Protein AF-A0A354PDZ3-F1 (afdb_monomer)

Foldseek 3Di:
DPPVPDDCVPCVVHDPDPCPPVCVVPPLDAAAPDFWAWEWEEEAEAEAEAEEEWEFEDEQEEAAEAFEAEFEWEAAAEDEEAAEDAIEWRGAHLQRHYHKETEYEYAHAHEYAAETYGEYYQYEDAFPYDDPGQREYYQEYEYEHEYEYEHEYEFEIQAEAEYEAEAEYEAQFDDDDVVLVVCCLQFVFSDTHGRAHYWEREYEQYHDHGSAEYYFYTEYEAEYAYHAEYDYEYHHAHENDDKHHEHEYEWEYEAEHGHETEGEYEQYPAAEHQAEYEFEWEYAYEYHYAIEYAWEFEIYYAYAKEWEYAWAWGYEYYYEYETETEYYQHADPVGAHEHNAEYYQEYYAHYEYAYAWEFEWETYIEYAAYYEKYTHGHTEYEYYYAYAWAGEYEQHEYEQAHDPVHLREYAQETEAEAEYHAHWETAWEIEMEYQHEKETATEWETEYAYEAQKDFANDDAPEELQDFAQKQQAQHWYADCDDSNRNWIKGFHEHIDHDDDDDRTHRSVPDDCVPPNTIDTDRMDGHAHRWEGEYYQAFYATSAEYHFETEYEHEYAYAIETHWEYEIEYAAEEEKYKEWYYEAHAEYAHAWETEYYQHDQDPPDNDDFSAEHQEYATETYYAAAYHAEWATAIEYEYEAADYYEIYIEWETEAEAEYAYAYEGDYENGREHEHDHAEYHTWGYYDHHWQDKDFQVVLVHALVLLLLLQDQDQQPCPDVPDRVSVVSPVSSVVNVVSVVVRCVVSPDDFQLAAPHDPPAQEELVPFKDFDAFQHKYAYDCPQDQADHHGFMKTFHDHGDIDTSVRDHQNPPVGIDTHGWDWHWHDPDRSAWIWIATSNQWIWIWGQDPVHNSMTTIGTHRYGYDWWTHWYYYYYYDHYYYYYIYTDTDHHHYHHYDTYFDNYSYNYYYNYYYDTD

Sequence (915 aa):
VNLATTDYSNGSLWQTLPSIQPTDLIPGLSLNSSSSDSHGFGGLFVRNAVRSGVEALIDNYVVEVHGNLAVKANEKAIITANNDSTVTSSGGSMAGEGASVALNAIVATNAVQASARAHVERSSLTATAHGASEGDIEVSTVNSARIRATTASIVEANGHGIGVTLAFNTVGYIPQNFLANLVNVIAGNLLAEKDPVRTFALINGSLVNAAGSVKVDATASGAIDALVTYAGKTLSVTPSGGSSTLNVGATIALNTVATDTVAQINSPLSLATGGDLSVTGSDDSRVIADVQTSSISVGAGTGDSSGVAVGVTWARNELDNNVNAKIDSAGTQAAPATVGGDLWVTTYRRGAIVATTTATAIGLAVSTSGAKAISGGGAIGVNHLAGSANAEIIGSVIHVSGNVDSDGQATISSDDASRTESLVRSIAGSVAVSGGKSPAFALGISIAKNYIGWTTDQTGHDFTDSDTAAAVDQNEKVLLTAGPLQGNVYKFVGQSIFHFGAPDVIDLTKENYEDRNRWKLASIRATEYSTLAAVDATVLNVADDLNVTATSVSTIDATVLAGAVAIGVGSQSSFGGSIAGVVSVNTIESSVRASITNTPVIVAAPTEPAIVADSIHVIADDASRIGSVAGAASIAASVTGQSGIAGSIGLSLAFNDLTGGAAALMTDNGIVETRTGDLYVSSISRAAPLFDFSLATNSLSASQLDDAAKQDDDNGDTVAIDEAAVDAAADKIILNHLADALRAGGEKLPTADTLRGGWTYTTGDGVKSIQSGQTVRLEAGYRLGGVGGDRYEYIGATVSRDLGTQDYSNSSVWRRVDPELKLSILEPGKSWLLVTGDGSSYTLKLSAADASKLEVSKSSISAVSVAASMGIGIGGQSGIALSGAGAVAINSVQTQAEAIVDRSAVTVAGKMNVS

Mean predicted aligned error: 12.18 Å

Nearest PDB structures (foldseek):
  3pu2-assembly8_H  TM=3.506E-01  e=2.100E+00  Cereibacter sphaeroides 2.4.1

Radius of gyration: 33.52 Å; Cα contacts (8 Å, |Δi|>4): 3241; chains: 1; bounding box: 96×96×97 Å

Solvent-accessible surface area (backbone atoms only — not comparable to full-atom values): 39905 Å² total; per-residue (Å²): 132,61,86,90,78,59,75,75,80,42,70,90,83,36,75,84,72,80,78,74,43,71,45,78,80,36,77,55,48,41,84,34,92,52,69,30,72,28,78,22,78,40,79,46,81,44,80,48,76,48,79,51,74,30,78,28,79,47,70,67,45,80,46,81,41,81,13,66,44,77,40,64,8,75,28,77,47,77,48,80,46,81,44,80,48,77,22,63,17,81,24,26,10,33,68,47,35,42,50,14,31,9,35,36,40,38,41,40,36,39,33,37,36,42,30,8,28,6,39,34,32,55,23,36,42,37,18,34,58,38,93,92,34,52,1,26,38,37,29,29,14,34,25,39,39,35,38,38,38,39,38,41,40,37,30,32,10,34,17,33,16,40,38,40,39,39,38,40,40,32,34,8,38,52,85,74,58,71,67,57,53,53,46,27,63,70,29,69,62,67,69,66,58,77,44,42,29,35,16,32,4,39,39,33,49,20,33,40,38,21,46,15,31,35,38,25,30,6,35,34,29,42,38,38,44,38,41,39,40,37,45,33,40,12,33,24,44,10,76,73,26,47,31,55,22,38,12,41,30,40,30,41,34,37,41,38,36,27,36,38,23,34,4,36,42,36,42,31,74,34,43,38,22,48,22,32,36,40,27,33,7,32,34,56,30,38,39,39,36,41,36,32,11,38,9,30,8,33,8,29,21,54,19,50,10,23,7,29,5,35,4,33,16,39,36,34,38,36,38,34,48,35,28,31,4,37,42,30,38,34,31,36,96,92,54,52,17,38,26,20,12,33,39,38,28,28,15,42,34,36,43,38,38,42,38,39,23,29,5,27,6,32,7,30,11,33,16,52,50,16,24,26,12,28,17,30,3,32,7,36,31,38,39,40,37,30,48,31,16,32,4,38,38,34,51,22,20,40,39,24,60,22,50,99,87,34,68,2,37,35,39,30,30,8,39,36,40,40,40,36,41,38,40,15,32,9,35,8,31,9,34,11,34,20,57,18,36,7,32,13,26,12,30,4,33,8,35,35,40,40,36,35,27,42,41,83,41,90,57,81,62,78,40,44,27,86,42,69,34,76,54,57,49,63,67,45,24,34,28,27,84,61,72,101,56,22,45,40,26,33,25,30,65,34,80,60,50,77,74,90,79,82,92,76,54,47,54,43,73,75,56,66,71,82,42,68,75,39,21,40,78,46,28,48,40,73,51,85,55,33,22,26,4,37,40,31,43,30,35,39,39,30,55,23,39,35,40,28,32,7,37,38,37,39,39,38,42,38,41,25,32,6,30,9,37,4,34,6,33,16,62,55,28,25,27,10,25,13,26,4,34,18,40,36,38,39,40,40,44,43,33,27,29,4,35,42,29,49,17,51,68,52,89,86,53,94,79,62,62,20,34,36,16,28,23,38,37,29,32,5,37,23,27,40,31,38,41,37,39,16,29,6,30,8,32,16,13,11,57,31,46,66,33,25,25,15,23,14,28,4,32,8,35,30,42,38,40,39,37,44,26,9,29,6,41,38,35,48,32,23,35,36,37,26,72,62,29,35,36,40,32,27,20,38,59,45,39,34,73,74,52,71,46,53,29,68,87,45,78,45,48,52,68,55,55,52,50,48,31,56,82,69,72,70,79,70,87,51,95,86,57,62,55,36,63,53,47,57,56,54,31,49,52,53,53,48,35,53,49,50,50,42,40,75,73,68,45,83,74,51,36,52,32,85,81,52,88,86,52,74,45,40,29,85,63,36,73,40,80,46,42,55,77,42,26,34,30,34,46,72,82,49,78,66,46,50,62,42,60,36,36,30,28,30,68,39,76,72,43,77,43,48,45,63,74,46,55,50,61,42,71,86,42,23,41,76,46,74,52,51,71,46,47,35,73,75,38,88,72,45,28,33,40,39,34,39,44,58,40,53,35,32,39,38,32,49,32,93,90,42,79,62,26,37,37,36,22,40,42,40,69,22,71,35,43,39,37,34,41,36,33,46,34,41,44,81,74,35,47,32,52,33,55,39,62,45,55,42,70,48,79,48,78,53,68,44,57,39,47,47,79,41,71,54,47,76,47,62,58,43,54,79,46,75,76

pLDDT: mean 83.75, std 14.69, range [33.19, 98.88]

Structure (mmCIF, N/CA/C/O backbone):
data_AF-A0A354PDZ3-F1
#
_entry.id   AF-A0A354PDZ3-F1
#
loop_
_atom_site.group_PDB
_atom_site.id
_atom_site.type_symbol
_atom_site.label_atom_id
_atom_site.label_alt_id
_atom_site.label_comp_id
_atom_site.label_asym_id
_atom_site.label_entity_id
_atom_site.label_seq_id
_atom_site.pdbx_PDB_ins_code
_atom_site.Cartn_x
_atom_site.Cartn_y
_atom_site.Cartn_z
_atom_site.occupancy
_atom_site.B_iso_or_equiv
_atom_site.auth_seq_id
_atom_site.auth_comp_id
_atom_site.auth_asym_id
_atom_site.auth_atom_id
_atom_site.pdbx_PDB_model_num
ATOM 1 N N . VAL A 1 1 ? 6.386 -44.623 -47.003 1.00 51.78 1 VAL A N 1
ATOM 2 C CA . VAL A 1 1 ? 7.035 -44.433 -45.687 1.00 51.78 1 VAL A CA 1
ATOM 3 C C . VAL A 1 1 ? 5.963 -43.989 -44.712 1.00 51.78 1 VAL A C 1
ATOM 5 O O . VAL A 1 1 ? 5.307 -42.993 -44.987 1.00 51.78 1 VAL A O 1
ATOM 8 N N . ASN A 1 2 ? 5.719 -44.755 -43.648 1.00 42.84 2 ASN A N 1
ATOM 9 C CA . ASN A 1 2 ? 4.853 -44.294 -42.566 1.00 42.84 2 ASN A CA 1
ATOM 10 C C . ASN A 1 2 ? 5.667 -43.324 -41.699 1.00 42.84 2 ASN A C 1
ATOM 12 O O . ASN A 1 2 ? 6.582 -43.752 -41.000 1.00 42.84 2 ASN A O 1
ATOM 16 N N . LEU A 1 3 ? 5.353 -42.030 -41.779 1.00 40.69 3 LEU A N 1
ATOM 17 C CA . LEU A 1 3 ? 6.120 -40.966 -41.122 1.00 40.69 3 LEU A CA 1
ATOM 18 C C . LEU A 1 3 ? 6.086 -41.057 -39.584 1.00 40.69 3 LEU A C 1
ATOM 20 O O . LEU A 1 3 ? 6.960 -40.499 -38.928 1.00 40.69 3 LEU A O 1
ATOM 24 N N . ALA A 1 4 ? 5.123 -41.779 -39.005 1.00 33.19 4 ALA A N 1
ATOM 25 C CA . ALA A 1 4 ? 4.990 -41.932 -37.556 1.00 33.19 4 ALA A CA 1
ATOM 26 C C . ALA A 1 4 ? 5.857 -43.058 -36.965 1.00 33.19 4 ALA A C 1
ATOM 28 O O . ALA A 1 4 ? 6.093 -43.078 -35.763 1.00 33.19 4 ALA A O 1
ATOM 29 N N . THR A 1 5 ? 6.318 -44.010 -37.783 1.00 45.25 5 THR A N 1
ATOM 30 C CA . THR A 1 5 ? 7.038 -45.208 -37.304 1.00 45.25 5 THR A CA 1
ATOM 31 C C . THR A 1 5 ? 8.358 -45.439 -38.031 1.00 45.25 5 THR A C 1
ATOM 33 O O . THR A 1 5 ? 8.919 -46.531 -37.972 1.00 45.25 5 THR A O 1
ATOM 36 N N . THR A 1 6 ? 8.827 -44.449 -38.785 1.00 51.69 6 THR A N 1
ATOM 37 C CA . THR A 1 6 ? 10.065 -44.560 -39.549 1.00 51.69 6 THR A CA 1
ATOM 38 C C . THR A 1 6 ? 11.274 -44.225 -38.684 1.00 51.69 6 THR A C 1
ATOM 40 O O . THR A 1 6 ? 11.256 -43.274 -37.909 1.00 51.69 6 THR A O 1
ATOM 43 N N . ASP A 1 7 ? 12.340 -45.004 -38.858 1.00 52.25 7 ASP A N 1
ATOM 44 C CA . ASP A 1 7 ? 13.636 -44.747 -38.240 1.00 52.25 7 ASP A CA 1
ATOM 45 C C . ASP A 1 7 ? 14.402 -43.667 -39.021 1.00 52.25 7 ASP A C 1
ATOM 47 O O . ASP A 1 7 ? 14.958 -43.920 -40.095 1.00 52.25 7 ASP A O 1
ATOM 51 N N . TYR A 1 8 ? 14.410 -42.455 -38.465 1.00 46.28 8 TYR A N 1
ATOM 52 C CA . TYR A 1 8 ? 15.094 -41.280 -39.013 1.00 46.28 8 TYR A CA 1
ATOM 53 C C . TYR A 1 8 ? 16.612 -41.277 -38.767 1.00 46.28 8 TYR A C 1
ATOM 55 O O . TYR A 1 8 ? 17.301 -40.385 -39.256 1.00 46.28 8 TYR A O 1
ATOM 63 N N . SER A 1 9 ? 17.154 -42.267 -38.048 1.00 52.50 9 SER A N 1
ATOM 64 C CA . SER A 1 9 ? 18.603 -42.429 -37.852 1.00 52.50 9 SER A CA 1
ATOM 65 C C . SER A 1 9 ? 19.277 -43.238 -38.970 1.00 52.50 9 SER A C 1
ATOM 67 O O . SER A 1 9 ? 20.506 -43.283 -39.064 1.00 52.50 9 SER A O 1
ATOM 69 N N . ASN A 1 10 ? 18.488 -43.849 -39.863 1.00 68.56 10 ASN A N 1
ATOM 70 C CA . ASN A 1 10 ? 18.997 -44.617 -40.991 1.00 68.56 10 ASN A CA 1
ATOM 71 C C . ASN A 1 10 ? 19.579 -43.700 -42.088 1.00 68.56 10 ASN A C 1
ATOM 73 O O . ASN A 1 10 ? 18.878 -43.282 -43.012 1.00 68.56 10 ASN A O 1
ATOM 77 N N . GLY A 1 11 ? 20.893 -43.469 -42.018 1.00 46.41 11 GLY A N 1
ATOM 78 C CA . GLY A 1 11 ? 21.667 -42.620 -42.934 1.00 46.41 11 GLY A CA 1
ATOM 79 C C . GLY A 1 11 ? 21.719 -43.061 -44.405 1.00 46.41 11 GLY A C 1
ATOM 80 O O . GLY A 1 11 ? 22.281 -42.347 -45.229 1.00 46.41 11 GLY A O 1
ATOM 81 N N . SER A 1 12 ? 21.149 -44.221 -44.753 1.00 62.53 12 SER A N 1
ATOM 82 C CA . SER A 1 12 ? 21.001 -44.678 -46.147 1.00 62.53 12 SER A CA 1
ATOM 83 C C . SER A 1 12 ? 19.647 -44.314 -46.774 1.00 62.53 12 SER A C 1
ATOM 85 O O . SER A 1 12 ? 19.494 -44.396 -47.992 1.00 62.53 12 SER A O 1
ATOM 87 N N . LEU A 1 13 ? 18.677 -43.888 -45.954 1.00 47.50 13 LEU A N 1
ATOM 88 C CA . LEU A 1 13 ? 17.338 -43.451 -46.374 1.00 47.50 13 LEU A CA 1
ATOM 89 C C . LEU A 1 13 ? 17.075 -41.973 -46.051 1.00 47.50 13 LEU A C 1
ATOM 91 O O . LEU A 1 13 ? 16.330 -41.318 -46.777 1.00 47.50 13 LEU A O 1
ATOM 95 N N . TRP A 1 14 ? 17.693 -41.453 -44.988 1.00 49.66 14 TRP A N 1
ATOM 96 C CA . TRP A 1 14 ? 17.535 -40.083 -44.511 1.00 49.66 14 TRP A CA 1
ATOM 97 C C . TRP A 1 14 ? 18.903 -39.438 -44.368 1.00 49.66 14 TRP A C 1
ATOM 99 O O . TRP A 1 14 ? 19.732 -39.871 -43.572 1.00 49.66 14 TRP A O 1
ATOM 109 N N . GLN A 1 15 ? 19.142 -38.386 -45.138 1.00 41.16 15 GLN A N 1
ATOM 110 C CA . GLN A 1 15 ? 20.284 -37.516 -44.921 1.00 41.16 15 GLN A CA 1
ATOM 111 C C . GLN A 1 15 ? 19.831 -36.411 -43.970 1.00 41.16 15 GLN A C 1
ATOM 113 O O . GLN A 1 15 ? 18.854 -35.716 -44.259 1.00 41.16 15 GLN A O 1
ATOM 118 N N . THR A 1 16 ? 20.516 -36.241 -42.838 1.00 39.62 16 THR A N 1
ATOM 119 C CA . THR A 1 16 ? 20.375 -35.016 -42.053 1.00 39.62 16 THR A CA 1
ATOM 120 C C . THR A 1 16 ? 20.742 -33.865 -42.979 1.00 39.62 16 THR A C 1
ATOM 122 O O . THR A 1 16 ? 21.874 -33.768 -43.443 1.00 39.62 16 THR A O 1
ATOM 125 N N . LEU A 1 17 ? 19.770 -33.020 -43.312 1.00 38.91 17 LEU A N 1
ATOM 126 C CA . LEU A 1 17 ? 20.070 -31.692 -43.815 1.00 38.91 17 LEU A CA 1
ATOM 127 C C . LEU A 1 17 ? 20.425 -30.886 -42.569 1.00 38.91 17 LEU A C 1
ATOM 129 O O . LEU A 1 17 ? 19.512 -30.542 -41.817 1.00 38.91 17 LEU A O 1
ATOM 133 N N . PRO A 1 18 ? 21.709 -30.589 -42.292 1.00 39.41 18 PRO A N 1
ATOM 134 C CA . PRO A 1 18 ? 21.999 -29.438 -41.471 1.00 39.41 18 PRO A CA 1
ATOM 135 C C . PRO A 1 18 ? 21.474 -28.256 -42.280 1.00 39.41 18 PRO A C 1
ATOM 137 O O . PRO A 1 18 ? 22.163 -27.729 -43.152 1.00 39.41 18 PRO A O 1
ATOM 140 N N . SER A 1 19 ? 20.224 -27.857 -42.046 1.00 38.12 19 SER A N 1
ATOM 141 C CA . SER A 1 19 ? 19.779 -26.524 -42.412 1.00 38.12 19 SER A CA 1
ATOM 142 C C . SER A 1 19 ? 20.482 -25.587 -41.444 1.00 38.12 19 SER A C 1
ATOM 144 O O . SER A 1 19 ? 19.884 -25.039 -40.535 1.00 38.12 19 SER A O 1
ATOM 146 N N . ILE A 1 20 ? 21.794 -25.461 -41.597 1.00 42.47 20 ILE A N 1
ATOM 147 C CA . ILE A 1 20 ? 22.481 -24.270 -41.164 1.00 42.47 20 ILE A CA 1
ATOM 148 C C . ILE A 1 20 ? 22.065 -23.263 -42.228 1.00 42.47 20 ILE A C 1
ATOM 150 O O . ILE A 1 20 ? 22.748 -23.084 -43.239 1.00 42.47 20 ILE A O 1
ATOM 154 N N . GLN A 1 21 ? 20.859 -22.710 -42.084 1.00 45.91 21 GLN A N 1
ATOM 155 C CA . GLN A 1 21 ? 20.511 -21.567 -42.897 1.00 45.91 21 GLN A CA 1
ATOM 156 C C . GLN A 1 21 ? 21.495 -20.470 -42.479 1.00 45.91 21 GLN A C 1
ATOM 158 O O . GLN A 1 21 ? 21.766 -20.311 -41.286 1.00 45.91 21 GLN A O 1
ATOM 163 N N . PRO A 1 22 ? 22.062 -19.695 -43.413 1.00 47.78 22 PRO A N 1
ATOM 164 C CA . PRO A 1 22 ? 22.874 -18.537 -43.049 1.00 47.78 22 PRO A CA 1
ATOM 165 C C . PRO A 1 22 ? 22.156 -17.596 -42.058 1.00 47.78 22 PRO A C 1
ATOM 167 O O . PRO A 1 22 ? 22.814 -16.901 -41.291 1.00 47.78 22 PRO A O 1
ATOM 170 N N . THR A 1 23 ? 20.817 -17.634 -42.021 1.00 52.47 23 THR A N 1
ATOM 171 C CA . THR A 1 23 ? 19.943 -16.939 -41.063 1.00 52.47 23 THR A CA 1
ATOM 172 C C . THR A 1 23 ? 19.987 -17.489 -39.629 1.00 52.47 23 THR A C 1
ATOM 174 O O . THR A 1 23 ? 19.712 -16.739 -38.699 1.00 52.47 23 THR A O 1
ATOM 177 N N . ASP A 1 24 ? 20.360 -18.759 -39.429 1.00 48.47 24 ASP A N 1
ATOM 178 C CA . ASP A 1 24 ? 20.546 -19.379 -38.102 1.00 48.47 24 ASP A CA 1
ATOM 179 C C . ASP A 1 24 ? 21.921 -19.035 -37.504 1.00 48.47 24 ASP A C 1
ATOM 181 O O . ASP A 1 24 ? 22.098 -19.009 -36.288 1.00 48.47 24 ASP A O 1
ATOM 185 N N . LEU A 1 25 ? 22.900 -18.739 -38.370 1.00 52.94 25 LEU A N 1
ATOM 186 C CA . LEU A 1 25 ? 24.219 -18.209 -38.001 1.00 52.94 25 LEU A CA 1
ATOM 187 C C . LEU A 1 25 ? 24.200 -16.687 -37.797 1.00 52.94 25 LEU A C 1
ATOM 189 O O . LEU A 1 25 ? 24.971 -16.171 -36.988 1.00 52.94 25 LEU A O 1
ATOM 193 N N . ILE A 1 26 ? 23.359 -15.968 -38.552 1.00 54.81 26 ILE A N 1
ATOM 194 C CA . ILE A 1 26 ? 23.236 -14.503 -38.526 1.00 54.81 26 ILE A CA 1
ATOM 195 C C . ILE A 1 26 ? 21.745 -14.126 -38.421 1.00 54.81 26 ILE A C 1
ATOM 197 O O . ILE A 1 26 ? 21.073 -13.958 -39.444 1.00 54.81 26 ILE A O 1
ATOM 201 N N . PRO A 1 27 ? 21.209 -13.972 -37.196 1.00 56.09 27 PRO A N 1
ATOM 202 C CA . PRO A 1 27 ? 19.816 -13.586 -36.977 1.00 56.09 27 PRO A CA 1
ATOM 203 C C . PRO A 1 27 ? 19.464 -12.252 -37.655 1.00 56.09 27 PRO A C 1
ATOM 205 O O . PRO A 1 27 ? 20.241 -11.300 -37.590 1.00 56.09 27 PRO A O 1
ATOM 208 N N . GLY A 1 28 ? 18.286 -12.167 -38.286 1.00 57.25 28 GLY A N 1
ATOM 209 C CA . GLY A 1 28 ? 17.807 -10.959 -38.983 1.00 57.25 28 GLY A CA 1
ATOM 210 C C . GLY A 1 28 ? 18.384 -10.738 -40.389 1.00 57.25 28 GLY A C 1
ATOM 211 O O . GLY A 1 28 ? 18.023 -9.764 -41.048 1.00 57.25 28 GLY A O 1
ATOM 212 N N . LEU A 1 29 ? 19.254 -11.634 -40.872 1.00 61.84 29 LEU A N 1
ATOM 213 C CA . LEU A 1 29 ? 19.751 -11.617 -42.247 1.00 61.84 29 LEU A CA 1
ATOM 214 C C . LEU A 1 29 ? 18.630 -12.010 -43.222 1.00 61.84 29 LEU A C 1
ATOM 216 O O . LEU A 1 29 ? 18.162 -13.147 -43.207 1.00 61.84 29 LEU A O 1
ATOM 220 N N . SER A 1 30 ? 18.223 -11.096 -44.104 1.00 63.91 30 SER A N 1
ATOM 221 C CA . SER A 1 30 ? 17.373 -11.449 -45.248 1.00 63.91 30 SER A CA 1
ATOM 222 C C . SER A 1 30 ? 18.243 -11.941 -46.404 1.00 63.91 30 SER A C 1
ATOM 224 O O . SER A 1 30 ? 19.174 -11.252 -46.815 1.00 63.91 30 SER A O 1
ATOM 226 N N . LEU A 1 31 ? 17.930 -13.123 -46.945 1.00 67.88 31 LEU A N 1
ATOM 227 C CA . LEU A 1 31 ? 18.554 -13.667 -48.161 1.00 67.88 31 LEU A CA 1
ATOM 228 C C . LEU A 1 31 ? 17.741 -13.347 -49.426 1.00 67.88 31 LEU A C 1
ATOM 230 O O . LEU A 1 31 ? 18.051 -13.852 -50.506 1.00 67.88 31 LEU A O 1
ATOM 234 N N . ASN A 1 32 ? 16.695 -12.522 -49.308 1.00 68.75 32 ASN A N 1
ATOM 235 C CA . ASN A 1 32 ? 15.885 -12.139 -50.456 1.00 68.75 32 ASN A CA 1
ATOM 236 C C . ASN A 1 32 ? 16.726 -11.305 -51.429 1.00 68.75 32 ASN A C 1
ATOM 238 O O . ASN A 1 32 ? 17.314 -10.287 -51.053 1.00 68.75 32 ASN A O 1
ATOM 242 N N . SER A 1 33 ? 16.752 -11.729 -52.693 1.00 67.31 33 SER A N 1
ATOM 243 C CA . SER A 1 33 ? 17.434 -11.021 -53.781 1.00 67.31 33 SER A CA 1
ATOM 244 C C . SER A 1 33 ? 16.600 -9.885 -54.382 1.00 67.31 33 SER A C 1
ATOM 246 O O . SER A 1 33 ? 17.122 -9.101 -55.166 1.00 67.31 33 SER A O 1
ATOM 248 N N . SER A 1 34 ? 15.309 -9.812 -54.046 1.00 78.19 34 SER A N 1
ATOM 249 C CA . SER A 1 34 ? 14.367 -8.768 -54.466 1.00 78.19 34 SER A CA 1
ATOM 250 C C . SER A 1 34 ? 13.697 -8.122 -53.255 1.00 78.19 34 SER A C 1
ATOM 252 O O . SER A 1 34 ? 13.582 -8.762 -52.209 1.00 78.19 34 SER A O 1
ATOM 254 N N . SER A 1 35 ? 13.206 -6.889 -53.417 1.00 81.31 35 SER A N 1
ATOM 255 C CA . SER A 1 35 ? 12.363 -6.209 -52.424 1.00 81.31 35 SER A CA 1
ATOM 256 C C . SER A 1 35 ? 11.208 -7.100 -51.942 1.00 81.31 35 SER A C 1
ATOM 258 O O . SER A 1 35 ? 10.538 -7.745 -52.754 1.00 81.31 35 SER A O 1
ATOM 260 N N . SER A 1 36 ? 10.984 -7.134 -50.624 1.00 84.00 36 SER A N 1
ATOM 261 C CA . SER A 1 36 ? 9.888 -7.870 -49.986 1.00 84.00 36 SER A CA 1
ATOM 262 C C . SER A 1 36 ? 9.273 -7.043 -48.861 1.00 84.00 36 SER A C 1
ATOM 264 O O . SER A 1 36 ? 9.883 -6.893 -47.802 1.00 84.00 36 SER A O 1
ATOM 266 N N . ASP A 1 37 ? 8.051 -6.557 -49.067 1.00 87.81 37 ASP A N 1
ATOM 267 C CA . ASP A 1 37 ? 7.285 -5.835 -48.048 1.00 87.81 37 ASP A CA 1
ATOM 268 C C . ASP A 1 37 ? 6.519 -6.810 -47.135 1.00 87.81 37 ASP A C 1
ATOM 270 O O . ASP A 1 37 ? 5.924 -7.783 -47.598 1.00 87.81 37 ASP A O 1
ATOM 274 N N . SER A 1 38 ? 6.519 -6.542 -45.828 1.00 90.19 38 SER A N 1
ATOM 275 C CA . SER A 1 38 ? 5.804 -7.295 -44.796 1.00 90.19 38 SER A CA 1
ATOM 276 C C . SER A 1 38 ? 5.222 -6.353 -43.743 1.00 90.19 38 SER A C 1
ATOM 278 O O . SER A 1 38 ? 5.921 -5.538 -43.132 1.00 90.19 38 SER A O 1
ATOM 280 N N . HIS A 1 39 ? 3.931 -6.512 -43.466 1.00 93.19 39 HIS A N 1
ATOM 281 C CA . HIS A 1 39 ? 3.230 -5.754 -42.438 1.00 93.19 39 HIS A CA 1
ATOM 282 C C . HIS A 1 39 ? 2.446 -6.698 -41.523 1.00 93.19 39 HIS A C 1
ATOM 284 O O . HIS A 1 39 ? 1.586 -7.444 -41.987 1.00 93.19 39 HIS A O 1
ATOM 290 N N . GLY A 1 40 ? 2.747 -6.653 -40.226 1.00 94.00 40 GLY A N 1
ATOM 291 C CA . GLY A 1 40 ? 2.021 -7.338 -39.163 1.00 94.00 40 GLY A CA 1
ATOM 292 C C . GLY A 1 40 ? 1.257 -6.331 -38.308 1.00 94.00 40 GLY A C 1
ATOM 293 O O . GLY A 1 40 ? 1.820 -5.331 -37.863 1.00 94.00 40 GLY A O 1
ATOM 294 N N . PHE A 1 41 ? -0.023 -6.597 -38.062 1.00 95.12 41 PHE A N 1
ATOM 295 C CA . PHE A 1 41 ? -0.874 -5.770 -37.209 1.00 95.12 41 PHE A CA 1
ATOM 296 C C . PHE A 1 41 ? -1.621 -6.664 -36.221 1.00 95.12 41 PHE A C 1
ATOM 298 O O . PHE A 1 41 ? -2.257 -7.636 -36.627 1.00 95.12 41 PHE A O 1
ATOM 305 N N . GLY A 1 42 ? -1.553 -6.324 -34.937 1.00 92.94 42 GLY A N 1
ATOM 306 C CA . GLY A 1 42 ? -2.270 -6.984 -33.853 1.00 92.94 42 GLY A CA 1
ATOM 307 C C . GLY A 1 42 ? -3.066 -5.977 -33.035 1.00 92.94 42 GLY A C 1
ATOM 308 O O . GLY A 1 42 ? -2.618 -4.860 -32.775 1.00 92.94 42 GLY A O 1
ATOM 309 N N . GLY A 1 43 ? -4.267 -6.379 -32.641 1.00 93.25 43 GLY A N 1
ATOM 310 C CA . GLY A 1 43 ? -5.148 -5.599 -31.786 1.00 93.25 43 GLY A CA 1
ATOM 311 C C . GLY A 1 43 ? -5.899 -6.533 -30.850 1.00 93.25 43 GLY A C 1
ATOM 312 O O . GLY A 1 43 ? -6.524 -7.484 -31.316 1.00 93.25 43 GLY A O 1
ATOM 313 N N . LEU A 1 44 ? -5.846 -6.266 -29.548 1.00 94.88 44 LEU A N 1
ATOM 314 C CA . LEU A 1 44 ? -6.545 -7.041 -28.530 1.00 94.88 44 LEU A CA 1
ATOM 315 C C . LEU A 1 44 ? -7.304 -6.096 -27.597 1.00 94.88 44 LEU A C 1
ATOM 317 O O . LEU A 1 44 ? -6.709 -5.273 -26.910 1.00 94.88 44 LEU A O 1
ATOM 321 N N . PHE A 1 45 ? -8.626 -6.229 -27.558 1.00 94.44 45 PHE A N 1
ATOM 322 C CA . PHE A 1 45 ? -9.494 -5.431 -26.695 1.00 94.44 45 PHE A CA 1
ATOM 323 C C . PHE A 1 45 ? -10.280 -6.377 -25.799 1.00 94.44 45 PHE A C 1
ATOM 325 O O . PHE A 1 45 ? -11.078 -7.177 -26.288 1.00 94.44 45 PHE A O 1
ATOM 332 N N . VAL A 1 46 ? -10.045 -6.300 -24.493 1.00 94.44 46 VAL A N 1
ATOM 333 C CA . VAL A 1 46 ? -10.654 -7.193 -23.507 1.00 94.44 46 VAL A CA 1
ATOM 334 C C . VAL A 1 46 ? -11.339 -6.362 -22.440 1.00 94.44 46 VAL A C 1
ATOM 336 O O . VAL A 1 46 ? -10.738 -5.476 -21.835 1.00 94.44 46 VAL A O 1
ATOM 339 N N . ARG A 1 47 ? -12.614 -6.664 -22.195 1.00 93.62 47 ARG A N 1
ATOM 340 C CA . ARG A 1 47 ? -13.398 -6.048 -21.130 1.00 93.62 47 ARG A CA 1
ATOM 341 C C . ARG A 1 47 ? -14.069 -7.116 -20.288 1.00 93.62 47 ARG A C 1
ATOM 343 O O . ARG A 1 47 ? -14.995 -7.768 -20.757 1.00 93.62 47 ARG A O 1
ATOM 350 N N . ASN A 1 48 ? -13.642 -7.219 -19.036 1.00 94.25 48 ASN A N 1
ATOM 351 C CA . ASN A 1 48 ? -14.279 -8.053 -18.030 1.00 94.25 48 ASN A CA 1
ATOM 352 C C . ASN A 1 48 ? -14.919 -7.156 -16.974 1.00 94.25 48 ASN A C 1
ATOM 354 O O . ASN A 1 48 ? -14.302 -6.207 -16.493 1.00 94.25 48 ASN A O 1
ATOM 358 N N . ALA A 1 49 ? -16.161 -7.455 -16.613 1.00 94.44 49 ALA A N 1
ATOM 359 C CA . ALA A 1 49 ? -16.851 -6.776 -15.531 1.00 94.44 49 ALA A CA 1
ATOM 360 C C . ALA A 1 49 ? -17.600 -7.812 -14.697 1.00 94.44 49 ALA A C 1
ATOM 362 O O . ALA A 1 49 ? -18.422 -8.553 -15.235 1.00 94.44 49 ALA A O 1
ATOM 363 N N . VAL A 1 50 ? -17.320 -7.855 -13.399 1.00 95.38 50 VAL A N 1
ATOM 364 C CA . VAL A 1 50 ? -18.051 -8.671 -12.430 1.00 95.38 50 VAL A CA 1
ATOM 365 C C . VAL A 1 50 ? -18.819 -7.732 -11.516 1.00 95.38 50 VAL A C 1
ATOM 367 O O . VAL A 1 50 ? -18.256 -6.790 -10.961 1.00 95.38 50 VAL A O 1
ATOM 370 N N . ARG A 1 51 ? -20.120 -7.991 -11.390 1.00 94.75 51 ARG A N 1
ATOM 371 C CA . ARG A 1 51 ? -21.017 -7.310 -10.460 1.00 94.75 51 ARG A CA 1
ATOM 372 C C . ARG A 1 51 ? -21.695 -8.364 -9.610 1.00 94.75 51 ARG A C 1
ATOM 374 O O . ARG A 1 51 ? -22.339 -9.249 -10.170 1.00 94.75 51 ARG A O 1
ATOM 381 N N . SER A 1 52 ? -21.526 -8.282 -8.299 1.00 93.81 52 SER A N 1
ATOM 382 C CA . SER A 1 52 ? -22.039 -9.282 -7.366 1.00 93.81 52 SER A CA 1
ATOM 383 C C . SER A 1 52 ? -22.542 -8.628 -6.082 1.00 93.81 52 SER A C 1
ATOM 385 O O . SER A 1 52 ? -22.076 -7.562 -5.678 1.00 93.81 52 SER A O 1
ATOM 387 N N . GLY A 1 53 ? -23.536 -9.252 -5.462 1.00 95.94 53 GLY A N 1
ATOM 388 C CA . GLY A 1 53 ? -24.170 -8.768 -4.246 1.00 95.94 53 GLY A CA 1
ATOM 389 C C . GLY A 1 53 ? -24.755 -9.925 -3.451 1.00 95.94 53 GLY A C 1
ATOM 390 O O . GLY A 1 53 ? -25.456 -10.759 -4.021 1.00 95.94 53 GLY A O 1
ATOM 391 N N . VAL A 1 54 ? -24.479 -9.966 -2.150 1.00 98.12 54 VAL A N 1
ATOM 392 C CA . VAL A 1 54 ? -25.091 -10.905 -1.203 1.00 98.12 54 VAL A CA 1
ATOM 393 C C . VAL A 1 54 ? -25.745 -10.108 -0.086 1.00 98.12 54 VAL A C 1
ATOM 395 O O . VAL A 1 54 ? -25.119 -9.229 0.505 1.00 98.12 54 VAL A O 1
ATOM 398 N N . GLU A 1 55 ? -27.004 -10.421 0.199 1.00 98.06 55 GLU A N 1
ATOM 399 C CA . GLU A 1 55 ? -27.794 -9.765 1.235 1.00 98.06 55 GLU A CA 1
ATOM 400 C C . GLU A 1 55 ? -28.471 -10.813 2.125 1.00 98.06 55 GLU A C 1
ATOM 402 O O . GLU A 1 55 ? -29.105 -11.747 1.629 1.00 98.06 55 GLU A O 1
ATOM 407 N N . ALA A 1 56 ? -28.325 -10.651 3.439 1.00 98.06 56 ALA A N 1
ATOM 408 C CA . ALA A 1 56 ? -29.049 -11.374 4.475 1.00 98.06 56 ALA A CA 1
ATOM 409 C C . ALA A 1 56 ? -29.784 -10.347 5.345 1.00 98.06 56 ALA A C 1
ATOM 411 O O . ALA A 1 56 ? -29.153 -9.450 5.899 1.00 98.06 56 ALA A O 1
ATOM 412 N N . LEU A 1 57 ? -31.108 -10.459 5.450 1.00 97.69 57 LEU A N 1
ATOM 413 C CA . LEU A 1 57 ? -31.953 -9.444 6.080 1.00 97.69 57 LEU A CA 1
ATOM 414 C C . LEU A 1 57 ? -32.974 -10.084 7.027 1.00 97.69 57 LEU A C 1
ATOM 416 O O . LEU A 1 57 ? -33.720 -10.978 6.624 1.00 97.69 57 LEU A O 1
ATOM 420 N N . ILE A 1 58 ? -33.048 -9.575 8.258 1.00 97.81 58 ILE A N 1
ATOM 421 C CA . ILE A 1 58 ? -34.194 -9.742 9.159 1.00 97.81 58 ILE A CA 1
ATOM 422 C C . ILE A 1 58 ? -34.835 -8.366 9.328 1.00 97.81 58 ILE A C 1
ATOM 424 O O . ILE A 1 58 ? -34.218 -7.473 9.897 1.00 97.81 58 ILE A O 1
ATOM 428 N N . ASP A 1 59 ? -36.062 -8.191 8.838 1.00 97.75 59 ASP A N 1
ATOM 429 C CA . ASP A 1 59 ? -36.769 -6.910 8.904 1.00 97.75 59 ASP A CA 1
ATOM 430 C C . ASP A 1 59 ? -38.182 -7.063 9.481 1.00 97.75 59 ASP A C 1
ATOM 432 O O . ASP A 1 59 ? -39.021 -7.743 8.891 1.00 97.75 59 ASP A O 1
ATOM 436 N N . ASN A 1 60 ? -38.466 -6.375 10.592 1.00 97.00 60 ASN A N 1
ATOM 437 C CA . ASN A 1 60 ? -39.772 -6.346 11.254 1.00 97.00 60 ASN A CA 1
ATOM 438 C C . ASN A 1 60 ? -40.271 -7.723 11.724 1.00 97.00 60 ASN A C 1
ATOM 440 O O . ASN A 1 60 ? -41.447 -8.062 11.555 1.00 97.00 60 ASN A O 1
ATOM 444 N N . TYR A 1 61 ? -39.381 -8.520 12.318 1.00 96.69 61 TYR A N 1
ATOM 445 C CA . TYR A 1 61 ? -39.708 -9.843 12.857 1.00 96.69 61 TYR A CA 1
ATOM 446 C C . TYR A 1 61 ? -39.401 -9.969 14.347 1.00 96.69 61 TYR A C 1
ATOM 448 O O . TYR A 1 61 ? -38.516 -9.304 14.878 1.00 96.69 61 TYR A O 1
ATOM 456 N N . VAL A 1 62 ? -40.114 -10.885 15.005 1.00 97.75 62 VAL A N 1
ATOM 457 C CA . VAL A 1 62 ? -39.754 -11.419 16.324 1.00 97.75 62 VAL A CA 1
ATOM 458 C C . VAL A 1 62 ? -39.120 -12.791 16.105 1.00 97.75 62 VAL A C 1
ATOM 460 O O . VAL A 1 62 ? -39.753 -13.678 15.531 1.00 97.75 62 VAL A O 1
ATOM 463 N N . VAL A 1 63 ? -37.868 -12.946 16.522 1.00 97.12 63 VAL A N 1
ATOM 464 C CA . VAL A 1 63 ? -37.056 -14.153 16.359 1.00 97.12 63 VAL A CA 1
ATOM 465 C C . VAL A 1 63 ? -36.641 -14.640 17.740 1.00 97.12 63 VAL A C 1
ATOM 467 O O . VAL A 1 63 ? -35.849 -13.993 18.420 1.00 97.12 63 VAL A O 1
ATOM 470 N N . GLU A 1 64 ? -37.167 -15.794 18.137 1.00 96.88 64 GLU A N 1
ATOM 471 C CA . GLU A 1 64 ? -36.825 -16.472 19.388 1.00 96.88 64 GLU A CA 1
ATOM 472 C C . GLU A 1 64 ? -36.156 -17.810 19.059 1.00 96.88 64 GLU A C 1
ATOM 474 O O . GLU A 1 64 ? -36.736 -18.650 18.365 1.00 96.88 64 GLU A O 1
ATOM 479 N N . VAL A 1 65 ? -34.924 -18.007 19.531 1.00 95.94 65 VAL A N 1
ATOM 480 C CA . VAL A 1 65 ? -34.125 -19.208 19.254 1.00 95.94 65 VAL A CA 1
ATOM 481 C C . VAL A 1 65 ? -33.580 -19.823 20.539 1.00 95.94 65 VAL A C 1
ATOM 483 O O . VAL A 1 65 ? -33.023 -19.144 21.399 1.00 95.94 65 VAL A O 1
ATOM 486 N N . HIS A 1 66 ? -33.716 -21.146 20.650 1.00 95.06 66 HIS A N 1
ATOM 487 C CA . HIS A 1 66 ? -33.089 -21.955 21.695 1.00 95.06 66 HIS A CA 1
ATOM 488 C C . HIS A 1 66 ? -31.725 -22.454 21.204 1.00 95.06 66 HIS A C 1
ATOM 490 O O . HIS A 1 66 ? -31.613 -23.552 20.659 1.00 95.06 66 HIS A O 1
ATOM 496 N N . GLY A 1 67 ? -30.709 -21.611 21.345 1.00 95.00 67 GLY A N 1
ATOM 497 C CA . GLY A 1 67 ? -29.369 -21.767 20.792 1.00 95.00 67 GLY A CA 1
ATOM 498 C C . GLY A 1 67 ? -28.918 -20.471 20.120 1.00 95.00 67 GLY A C 1
ATOM 499 O O . GLY A 1 67 ? -29.453 -19.402 20.406 1.00 95.00 67 GLY A O 1
ATOM 500 N N . ASN A 1 68 ? -27.948 -20.571 19.213 1.00 96.69 68 ASN A N 1
ATOM 501 C CA . ASN A 1 68 ? -27.332 -19.405 18.580 1.00 96.69 68 ASN A CA 1
ATOM 502 C C . ASN A 1 68 ? -28.137 -18.909 17.364 1.00 96.69 68 ASN A C 1
ATOM 504 O O . ASN A 1 68 ? -28.681 -19.705 16.592 1.00 96.69 68 ASN A O 1
ATOM 508 N N . LEU A 1 69 ? -28.148 -17.592 17.157 1.00 97.50 69 LEU A N 1
ATOM 509 C CA . LEU A 1 69 ? -28.677 -16.912 15.978 1.00 97.50 69 LEU A CA 1
ATOM 510 C C . LEU A 1 69 ? -27.529 -16.349 15.141 1.00 97.50 69 LEU A C 1
ATOM 512 O O . LEU A 1 69 ? -26.656 -15.668 15.666 1.00 97.50 69 LEU A O 1
ATOM 516 N N . ALA A 1 70 ? -27.561 -16.568 13.828 1.00 97.50 70 ALA A N 1
ATOM 517 C CA . ALA A 1 70 ? -26.571 -16.013 12.915 1.00 97.50 70 ALA A CA 1
ATOM 518 C C . ALA A 1 70 ? -27.219 -15.422 11.656 1.00 97.50 70 ALA A C 1
ATOM 520 O O . ALA A 1 70 ? -27.967 -16.109 10.958 1.00 97.50 70 ALA A O 1
ATOM 521 N N . VAL A 1 71 ? -26.869 -14.179 11.327 1.00 98.31 71 VAL A N 1
ATOM 522 C CA . VAL A 1 71 ? -27.208 -13.491 10.074 1.00 98.31 71 VAL A CA 1
ATOM 523 C C . VAL A 1 71 ? -25.905 -13.219 9.332 1.00 98.31 71 VAL A C 1
ATOM 525 O O . VAL A 1 71 ? -25.108 -12.392 9.766 1.00 98.31 71 VAL A O 1
ATOM 528 N N . LYS A 1 72 ? -25.653 -13.947 8.237 1.00 98.38 72 LYS A N 1
ATOM 529 C CA . LYS A 1 72 ? -24.351 -13.928 7.549 1.00 98.38 72 LYS A CA 1
ATOM 530 C C . LYS A 1 72 ? -24.479 -13.632 6.062 1.00 98.38 72 LYS A C 1
ATOM 532 O O . LYS A 1 72 ? -25.258 -14.295 5.378 1.00 98.38 72 LYS A O 1
ATOM 537 N N . ALA A 1 73 ? -23.656 -12.718 5.552 1.00 98.44 73 ALA A N 1
ATOM 538 C CA . ALA A 1 73 ? -23.511 -12.467 4.118 1.00 98.44 73 ALA A CA 1
ATOM 539 C C . ALA A 1 73 ? -22.042 -12.585 3.688 1.00 98.44 73 ALA A C 1
ATOM 541 O O . ALA A 1 73 ? -21.197 -11.803 4.112 1.00 98.44 73 ALA A O 1
ATOM 542 N N . ASN A 1 74 ? -21.753 -13.555 2.816 1.00 97.69 74 ASN A N 1
ATOM 543 C CA . ASN A 1 74 ? -20.406 -13.826 2.314 1.00 97.69 74 ASN A CA 1
ATOM 544 C C . ASN A 1 74 ? -20.359 -13.625 0.795 1.00 97.69 74 ASN A C 1
ATOM 546 O O . ASN A 1 74 ? -20.970 -14.396 0.054 1.00 97.69 74 ASN A O 1
ATOM 550 N N . GLU A 1 75 ? -19.619 -12.621 0.334 1.00 97.88 75 GLU A N 1
ATOM 551 C CA . GLU A 1 75 ? -19.428 -12.277 -1.077 1.00 97.88 75 GLU A CA 1
ATOM 552 C C . GLU A 1 75 ? -17.981 -12.578 -1.501 1.00 97.88 75 GLU A C 1
ATOM 554 O O . GLU A 1 75 ? -17.024 -12.328 -0.761 1.00 97.88 75 GLU A O 1
ATOM 559 N N . LYS A 1 76 ? -17.821 -13.147 -2.702 1.00 97.19 76 LYS A N 1
ATOM 560 C CA . LYS A 1 76 ? -16.514 -13.330 -3.328 1.00 97.19 76 LYS A CA 1
ATOM 561 C C . LYS A 1 76 ? -16.586 -13.092 -4.836 1.00 97.19 76 LYS A C 1
ATOM 563 O O . LYS A 1 76 ? -17.035 -13.966 -5.582 1.00 97.19 76 LYS A O 1
ATOM 568 N N . ALA A 1 77 ? -16.016 -11.984 -5.294 1.00 96.94 77 ALA A N 1
ATOM 569 C CA . ALA A 1 77 ? -15.903 -11.633 -6.703 1.00 96.94 77 ALA A CA 1
ATOM 570 C C . ALA A 1 77 ? -14.443 -11.695 -7.178 1.00 96.94 77 ALA A C 1
ATOM 572 O O . ALA A 1 77 ? -13.576 -10.985 -6.673 1.00 96.94 77 ALA A O 1
ATOM 573 N N . ILE A 1 78 ? -14.151 -12.536 -8.178 1.00 96.44 78 ILE A N 1
ATOM 574 C CA . ILE A 1 78 ? -12.797 -12.677 -8.735 1.00 96.44 78 ILE A CA 1
ATOM 575 C C . ILE A 1 78 ? -12.815 -12.529 -10.254 1.00 96.44 78 ILE A C 1
ATOM 577 O O . ILE A 1 78 ? -13.572 -13.211 -10.941 1.00 96.44 78 ILE A O 1
ATOM 581 N N . ILE A 1 79 ? -11.892 -11.727 -10.783 1.00 98.19 79 ILE A N 1
ATOM 582 C CA . ILE A 1 79 ? -11.467 -11.786 -12.184 1.00 98.19 79 ILE A CA 1
ATOM 583 C C . ILE A 1 79 ? -10.058 -12.371 -12.239 1.00 98.19 79 ILE A C 1
ATOM 585 O O . ILE A 1 79 ? -9.156 -11.909 -11.544 1.00 98.19 79 ILE A O 1
ATOM 589 N N . THR A 1 80 ? -9.861 -13.381 -13.084 1.00 97.75 80 THR A N 1
ATOM 590 C CA . THR A 1 80 ? -8.531 -13.809 -13.535 1.00 97.75 80 THR A CA 1
ATOM 591 C C . THR A 1 80 ? -8.477 -13.637 -15.046 1.00 97.75 80 THR A C 1
ATOM 593 O O . THR A 1 80 ? -9.205 -14.318 -15.763 1.00 97.75 80 THR A O 1
ATOM 596 N N . ALA A 1 81 ? -7.654 -12.705 -15.520 1.00 96.69 81 ALA A N 1
ATOM 597 C CA . ALA A 1 81 ? -7.514 -12.380 -16.934 1.00 96.69 81 ALA A CA 1
ATOM 598 C C . ALA A 1 81 ? -6.067 -12.610 -17.378 1.00 96.69 81 ALA A C 1
ATOM 600 O O . ALA A 1 81 ? -5.143 -12.120 -16.730 1.00 96.69 81 ALA A O 1
ATOM 601 N N . ASN A 1 82 ? -5.887 -13.331 -18.484 1.00 97.06 82 ASN A N 1
ATOM 602 C CA . ASN A 1 82 ? -4.600 -13.460 -19.156 1.00 97.06 82 ASN A CA 1
ATOM 603 C C . ASN A 1 82 ? -4.747 -13.027 -20.615 1.00 97.06 82 ASN A C 1
ATOM 605 O O . ASN A 1 82 ? -5.580 -13.575 -21.337 1.00 97.06 82 ASN A O 1
ATOM 609 N N . ASN A 1 83 ? -3.959 -12.037 -21.020 1.00 95.88 83 ASN A N 1
ATOM 610 C CA . ASN A 1 83 ? -4.000 -11.433 -22.341 1.00 95.88 83 ASN A CA 1
ATOM 611 C C . ASN A 1 83 ? -2.599 -11.484 -22.944 1.00 95.88 83 ASN A C 1
ATOM 613 O O . ASN A 1 83 ? -1.721 -10.757 -22.490 1.00 95.88 83 ASN A O 1
ATOM 617 N N . ASP A 1 84 ? -2.416 -12.288 -23.986 1.00 95.19 84 ASP A N 1
ATOM 618 C CA . ASP A 1 84 ? -1.143 -12.433 -24.687 1.00 95.19 84 ASP A CA 1
ATOM 619 C C . ASP A 1 84 ? -1.334 -12.058 -26.162 1.00 95.19 84 ASP A C 1
ATOM 621 O O . ASP A 1 84 ? -2.213 -12.596 -26.839 1.00 95.19 84 ASP A O 1
ATOM 625 N N . SER A 1 85 ? -0.526 -11.127 -26.673 1.00 95.94 85 SER A N 1
ATOM 626 C CA . SER A 1 85 ? -0.519 -10.770 -28.097 1.00 95.94 85 SER A CA 1
ATOM 627 C C . SER A 1 85 ? 0.907 -10.688 -28.621 1.00 95.94 85 SER A C 1
ATOM 629 O O . SER A 1 85 ? 1.738 -9.961 -28.075 1.00 95.94 85 SER A O 1
ATOM 631 N N . THR A 1 86 ? 1.177 -11.393 -29.717 1.00 95.38 86 THR A N 1
ATOM 632 C CA . THR A 1 86 ? 2.472 -11.394 -30.402 1.00 95.38 86 THR A CA 1
ATOM 633 C C . THR A 1 86 ? 2.284 -11.003 -31.859 1.00 95.38 86 THR A C 1
ATOM 635 O O . THR A 1 86 ? 1.468 -11.596 -32.564 1.00 95.38 86 THR A O 1
ATOM 638 N N . VAL A 1 87 ? 3.053 -10.015 -32.318 1.00 96.75 87 VAL A N 1
ATOM 639 C CA . VAL A 1 87 ? 3.058 -9.568 -33.715 1.00 96.75 87 VAL A CA 1
ATOM 640 C C . VAL A 1 87 ? 4.478 -9.630 -34.253 1.00 96.75 87 VAL A C 1
ATOM 642 O O . VAL A 1 87 ? 5.371 -8.977 -33.714 1.00 96.75 87 VAL A O 1
ATOM 645 N N . THR A 1 88 ? 4.663 -10.370 -35.345 1.00 93.81 88 THR A N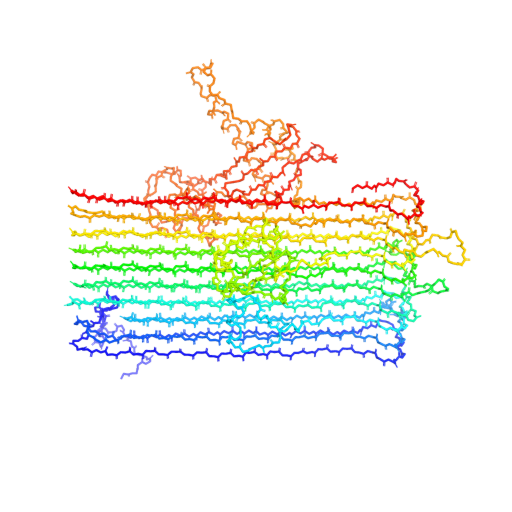 1
ATOM 646 C CA . THR A 1 88 ? 5.959 -10.543 -36.009 1.00 93.81 88 THR A CA 1
ATOM 647 C C . THR A 1 88 ? 5.879 -10.097 -37.469 1.00 93.81 88 THR A C 1
ATOM 649 O O . THR A 1 88 ? 4.884 -10.356 -38.146 1.00 93.81 88 THR A O 1
ATOM 652 N N . SER A 1 89 ? 6.927 -9.443 -37.974 1.00 92.31 89 SER A N 1
ATOM 653 C CA . SER A 1 89 ? 7.070 -9.078 -39.389 1.00 92.31 89 SER A CA 1
ATOM 654 C C . SER A 1 89 ? 8.500 -9.314 -39.885 1.00 92.31 89 SER A C 1
ATOM 656 O O . SER A 1 89 ? 9.458 -8.874 -39.249 1.00 92.31 89 SER A O 1
ATOM 658 N N . SER A 1 90 ? 8.649 -10.010 -41.017 1.00 86.12 90 SER A N 1
ATOM 659 C CA . SER A 1 90 ? 9.937 -10.529 -41.512 1.00 86.12 90 SER A CA 1
ATOM 660 C C . SER A 1 90 ? 10.309 -10.067 -42.932 1.00 86.12 90 SER A C 1
ATOM 662 O O . SER A 1 90 ? 11.010 -10.771 -43.657 1.00 86.12 90 SER A O 1
ATOM 664 N N . GLY A 1 91 ? 9.860 -8.874 -43.338 1.00 81.75 91 GLY A N 1
ATOM 665 C CA . GLY A 1 91 ? 10.175 -8.283 -44.650 1.00 81.75 91 GLY A CA 1
ATOM 666 C C . GLY A 1 91 ? 11.646 -7.868 -44.810 1.00 81.75 91 GLY A C 1
ATOM 667 O O . GLY A 1 91 ? 12.433 -7.942 -43.863 1.00 81.75 91 GLY A O 1
ATOM 668 N N . GLY A 1 92 ? 12.009 -7.406 -46.010 1.00 80.06 92 GLY A N 1
ATOM 669 C CA . GLY A 1 92 ? 13.334 -6.878 -46.363 1.00 80.06 92 GLY A CA 1
ATOM 670 C C . GLY A 1 92 ? 14.134 -7.739 -47.352 1.00 80.06 92 GLY A C 1
ATOM 671 O O . GLY A 1 92 ? 13.763 -8.872 -47.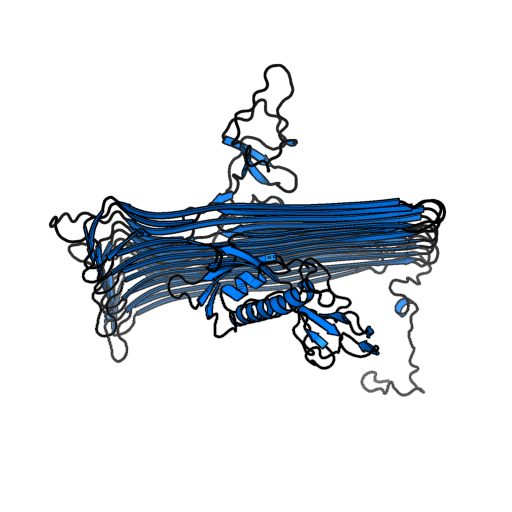675 1.00 80.06 92 GLY A O 1
ATOM 672 N N . SER A 1 93 ? 15.268 -7.208 -47.817 1.00 79.12 93 SER A N 1
ATOM 673 C CA . SER A 1 93 ? 16.154 -7.834 -48.813 1.00 79.12 93 SER A CA 1
ATOM 674 C C . SER A 1 93 ? 17.637 -7.544 -48.577 1.00 79.12 93 SER A C 1
ATOM 676 O O . SER A 1 93 ? 18.000 -6.635 -47.828 1.00 79.12 93 SER A O 1
ATOM 678 N N . MET A 1 94 ? 18.507 -8.283 -49.276 1.00 73.38 94 MET A N 1
ATOM 679 C CA . MET A 1 94 ? 19.963 -8.080 -49.246 1.00 73.38 94 MET A CA 1
ATOM 680 C C . MET A 1 94 ? 20.396 -6.693 -49.757 1.00 73.38 94 MET A C 1
ATOM 682 O O . MET A 1 94 ? 21.476 -6.219 -49.387 1.00 73.38 94 MET A O 1
ATOM 686 N N . ALA A 1 95 ? 19.561 -6.067 -50.597 1.00 70.88 95 ALA A N 1
ATOM 687 C CA . ALA A 1 95 ? 19.747 -4.739 -51.186 1.00 70.88 95 ALA A CA 1
ATOM 688 C C . ALA A 1 95 ? 19.285 -3.582 -50.279 1.00 70.88 95 ALA A C 1
ATOM 690 O O . ALA A 1 95 ? 19.479 -2.425 -50.633 1.00 70.88 95 ALA A O 1
ATOM 691 N N . GLY A 1 96 ? 18.669 -3.885 -49.128 1.00 69.44 96 GLY A N 1
ATOM 692 C CA . GLY A 1 96 ? 18.057 -2.875 -48.256 1.00 69.44 96 GLY A CA 1
ATOM 693 C C . GLY A 1 96 ? 16.678 -2.396 -48.718 1.00 69.44 96 GLY A C 1
ATOM 694 O O . GLY A 1 96 ? 16.145 -1.434 -48.174 1.00 69.44 96 GLY A O 1
ATOM 695 N N . GLU A 1 97 ? 16.084 -3.080 -49.696 1.00 72.56 97 GLU A N 1
ATOM 696 C CA . GLU A 1 97 ? 14.740 -2.810 -50.208 1.00 72.56 97 GLU A CA 1
ATOM 697 C C . GLU A 1 97 ? 13.691 -3.699 -49.513 1.00 72.56 97 GLU A C 1
ATOM 699 O O . GLU A 1 97 ? 13.972 -4.860 -49.195 1.00 72.56 97 GLU A O 1
ATOM 704 N N . GLY A 1 98 ? 12.477 -3.183 -49.314 1.00 70.69 98 GLY A N 1
ATOM 705 C CA . GLY A 1 98 ? 11.358 -3.890 -48.679 1.00 70.69 98 GLY A CA 1
ATOM 706 C C . GLY A 1 98 ? 11.071 -3.428 -47.244 1.00 70.69 98 GLY A C 1
ATOM 707 O O . GLY A 1 98 ? 11.970 -3.376 -46.406 1.00 70.69 98 GLY A O 1
ATOM 708 N N . ALA A 1 99 ? 9.818 -3.087 -46.947 1.00 81.31 99 ALA A N 1
ATOM 709 C CA . ALA A 1 99 ? 9.359 -2.624 -45.640 1.00 81.31 99 ALA A CA 1
ATOM 710 C C . ALA A 1 99 ? 9.065 -3.790 -44.681 1.00 81.31 99 ALA A C 1
ATOM 712 O O . ALA A 1 99 ? 8.504 -4.805 -45.074 1.00 81.31 99 ALA A O 1
ATOM 713 N N . SER A 1 100 ? 9.374 -3.625 -43.390 1.00 89.94 100 SER A N 1
ATOM 714 C CA . SER A 1 100 ? 8.969 -4.563 -42.335 1.00 89.94 100 SER A CA 1
ATOM 715 C C . SER A 1 100 ? 8.386 -3.798 -41.153 1.00 89.94 100 SER A C 1
ATOM 717 O O . SER A 1 100 ? 9.123 -3.151 -40.410 1.00 89.94 100 SER A O 1
ATOM 719 N N . VAL A 1 101 ? 7.067 -3.862 -40.971 1.00 93.69 101 VAL A N 1
ATOM 720 C CA . VAL A 1 101 ? 6.356 -3.157 -39.887 1.00 93.69 101 VAL A CA 1
ATOM 721 C C . VAL A 1 101 ? 5.589 -4.150 -39.022 1.00 93.69 101 VAL A C 1
ATOM 723 O O . VAL A 1 101 ? 4.889 -4.995 -39.572 1.00 93.69 101 VAL A O 1
ATOM 726 N N . ALA A 1 102 ? 5.696 -4.030 -37.699 1.00 96.88 102 ALA A N 1
ATOM 727 C CA . ALA A 1 102 ? 4.862 -4.730 -36.725 1.00 96.88 102 ALA A CA 1
ATOM 728 C C . ALA A 1 102 ? 4.217 -3.721 -35.761 1.00 96.88 102 ALA A C 1
ATOM 730 O O . ALA A 1 102 ? 4.923 -2.982 -35.074 1.00 96.88 102 ALA A O 1
ATOM 731 N N . LEU A 1 103 ? 2.884 -3.683 -35.704 1.00 97.62 103 LEU A N 1
ATOM 732 C CA . LEU A 1 103 ? 2.134 -2.850 -34.758 1.00 97.62 103 LEU A CA 1
ATOM 733 C C . LEU A 1 103 ? 1.278 -3.730 -33.851 1.00 97.62 103 LEU A C 1
ATOM 735 O O . LEU A 1 103 ? 0.573 -4.604 -34.351 1.00 97.62 103 LEU A O 1
ATOM 739 N N . ASN A 1 104 ? 1.294 -3.474 -32.545 1.00 97.38 104 ASN A N 1
ATOM 740 C CA . ASN A 1 104 ? 0.445 -4.163 -31.579 1.00 97.38 104 ASN A CA 1
ATOM 741 C C . ASN A 1 104 ? -0.228 -3.162 -30.635 1.00 97.38 104 ASN A C 1
ATOM 743 O O . ASN A 1 104 ? 0.417 -2.258 -30.105 1.00 97.38 104 ASN A O 1
ATOM 747 N N . ALA A 1 105 ? -1.525 -3.325 -30.411 1.00 96.56 105 ALA A N 1
ATOM 748 C CA . ALA A 1 105 ? -2.272 -2.528 -29.449 1.00 96.56 105 ALA A CA 1
ATOM 749 C C . ALA A 1 105 ? -3.107 -3.446 -28.559 1.00 96.56 105 ALA A C 1
ATOM 751 O O . ALA A 1 105 ? -3.926 -4.216 -29.058 1.00 96.56 105 ALA A O 1
ATOM 752 N N . ILE A 1 106 ? -2.921 -3.347 -27.245 1.00 97.19 106 ILE A N 1
ATOM 753 C CA . ILE A 1 106 ? -3.727 -4.068 -26.264 1.00 97.19 106 ILE A CA 1
ATOM 754 C C . ILE A 1 106 ? -4.438 -3.067 -25.363 1.00 97.19 106 ILE A C 1
ATOM 756 O O . ILE A 1 106 ? -3.814 -2.151 -24.831 1.00 97.19 106 ILE A O 1
ATOM 760 N N . VAL A 1 107 ? -5.738 -3.268 -25.159 1.00 96.25 107 VAL A N 1
ATOM 761 C CA . VAL A 1 107 ? -6.532 -2.573 -24.146 1.00 96.25 107 VAL A CA 1
ATOM 762 C C . VAL A 1 107 ? -7.255 -3.617 -23.308 1.00 96.25 107 VAL A C 1
ATOM 764 O O . VAL A 1 107 ? -8.197 -4.254 -23.777 1.00 96.25 107 VAL A O 1
ATOM 767 N N . ALA A 1 108 ? -6.820 -3.788 -22.065 1.00 96.56 108 ALA A N 1
ATOM 768 C CA . ALA A 1 108 ? -7.445 -4.666 -21.090 1.00 96.56 108 ALA A CA 1
ATOM 769 C C . ALA A 1 108 ? -8.127 -3.825 -20.007 1.00 96.56 108 ALA A C 1
ATOM 771 O O . ALA A 1 108 ? -7.480 -3.044 -19.318 1.00 96.56 108 ALA A O 1
ATOM 772 N N . THR A 1 109 ? -9.437 -3.982 -19.843 1.00 95.75 109 THR A N 1
ATOM 773 C CA . THR A 1 109 ? -10.213 -3.355 -18.765 1.00 95.75 109 THR A CA 1
ATOM 774 C C . THR A 1 109 ? -10.849 -4.443 -17.908 1.00 95.75 109 THR A C 1
ATOM 776 O O . THR A 1 109 ? -11.607 -5.261 -18.432 1.00 95.75 109 THR A O 1
ATOM 779 N N . ASN A 1 110 ? -10.568 -4.457 -16.609 1.00 96.12 110 ASN A N 1
ATOM 780 C CA . ASN A 1 110 ? -11.162 -5.384 -15.650 1.00 96.12 110 ASN A CA 1
ATOM 781 C C . ASN A 1 110 ? -11.806 -4.575 -14.529 1.00 96.12 110 ASN A C 1
ATOM 783 O O . ASN A 1 110 ? -11.133 -3.760 -13.909 1.00 96.12 110 ASN A O 1
ATOM 787 N N . ALA A 1 111 ? -13.089 -4.798 -14.267 1.00 95.75 111 ALA A N 1
ATOM 788 C CA . ALA A 1 111 ? -13.805 -4.097 -13.211 1.00 95.75 111 ALA A CA 1
ATOM 789 C C . ALA A 1 111 ? -14.553 -5.069 -12.300 1.00 95.75 111 ALA A C 1
ATOM 791 O O . ALA A 1 111 ? -15.297 -5.925 -12.779 1.00 95.75 111 ALA A O 1
ATOM 792 N N . VAL A 1 112 ? -14.390 -4.913 -10.991 1.00 97.12 112 VAL A N 1
ATOM 793 C CA . VAL A 1 112 ? -15.148 -5.642 -9.973 1.00 97.12 112 VAL A CA 1
ATOM 794 C C . VAL A 1 112 ? -15.930 -4.644 -9.127 1.00 97.12 112 VAL A C 1
ATOM 796 O O . VAL A 1 112 ? -15.361 -3.721 -8.549 1.00 97.12 112 VAL A O 1
ATOM 799 N N . GLN A 1 113 ? -17.240 -4.850 -9.047 1.00 94.56 113 GLN A N 1
ATOM 800 C CA . GLN A 1 113 ? -18.125 -4.180 -8.098 1.00 94.56 113 GLN A CA 1
ATOM 801 C C . GLN A 1 113 ? -18.799 -5.274 -7.266 1.00 94.56 113 GLN A C 1
ATOM 803 O O . GLN A 1 113 ? -19.434 -6.175 -7.819 1.00 94.56 113 GLN A O 1
ATOM 808 N N . ALA A 1 114 ? -18.624 -5.229 -5.951 1.00 95.88 114 ALA A N 1
ATOM 809 C CA . ALA A 1 114 ? -19.070 -6.274 -5.037 1.00 95.88 114 ALA A CA 1
ATOM 810 C C . ALA A 1 114 ? -19.723 -5.661 -3.797 1.00 95.88 114 ALA A C 1
ATOM 812 O O . ALA A 1 114 ? -19.302 -4.602 -3.334 1.00 95.88 114 ALA A O 1
ATOM 813 N N . SER A 1 115 ? -20.741 -6.324 -3.243 1.00 97.56 115 SER A N 1
ATOM 814 C CA . SER A 1 115 ? -21.346 -5.909 -1.974 1.00 97.56 115 SER A CA 1
ATOM 815 C C . SER A 1 115 ? -21.787 -7.092 -1.112 1.00 97.56 115 SER A C 1
ATOM 817 O O . SER A 1 115 ? -22.383 -8.040 -1.618 1.00 97.56 115 SER A O 1
ATOM 819 N N . ALA A 1 116 ? -21.541 -7.013 0.193 1.00 98.44 116 ALA A N 1
ATOM 820 C CA . ALA A 1 116 ? -22.040 -7.948 1.198 1.00 98.44 116 ALA A CA 1
ATOM 821 C C . ALA A 1 116 ? -22.792 -7.162 2.276 1.00 98.44 116 ALA A C 1
ATOM 823 O O . ALA A 1 116 ? -22.268 -6.178 2.798 1.00 98.44 116 ALA A O 1
ATOM 824 N N . ARG A 1 117 ? -24.024 -7.570 2.592 1.00 98.50 117 ARG A N 1
ATOM 825 C CA . ARG A 1 117 ? -24.878 -6.899 3.581 1.00 98.50 117 ARG A CA 1
ATOM 826 C C . ARG A 1 117 ? -25.564 -7.914 4.490 1.00 98.50 117 ARG A C 1
ATOM 828 O O . ARG A 1 117 ? -26.305 -8.757 3.996 1.00 98.50 117 ARG A O 1
ATOM 835 N N . ALA A 1 118 ? -25.335 -7.834 5.796 1.00 98.62 118 ALA A N 1
ATOM 836 C CA . ALA A 1 118 ? -26.074 -8.571 6.819 1.00 98.62 118 ALA A CA 1
ATOM 837 C C . ALA A 1 118 ? -26.769 -7.559 7.730 1.00 98.62 118 ALA A C 1
ATOM 839 O O . ALA A 1 118 ? -26.109 -6.822 8.460 1.00 98.62 118 ALA A O 1
ATOM 840 N N . HIS A 1 119 ? -28.091 -7.471 7.631 1.00 97.06 119 HIS A N 1
ATOM 841 C CA . HIS A 1 119 ? -28.885 -6.435 8.281 1.00 97.06 119 HIS A CA 1
ATOM 842 C C . HIS A 1 119 ? -29.947 -7.048 9.198 1.00 97.06 119 HIS A C 1
ATOM 844 O O . HIS A 1 119 ? -30.644 -8.002 8.839 1.00 97.06 119 HIS A O 1
ATOM 850 N N . VAL A 1 120 ? -30.115 -6.440 10.367 1.00 98.25 120 VAL A N 1
ATOM 851 C CA . VAL A 1 120 ? -31.249 -6.645 11.266 1.00 98.25 120 VAL A CA 1
ATOM 852 C C . VAL A 1 120 ? -31.908 -5.292 11.483 1.00 98.25 120 VAL A C 1
ATOM 854 O O . VAL A 1 120 ? -31.313 -4.392 12.071 1.00 98.25 120 VAL A O 1
ATOM 857 N N . GLU A 1 121 ? -33.138 -5.137 11.016 1.00 97.88 121 GLU A N 1
ATOM 858 C CA . GLU A 1 121 ? -33.861 -3.870 11.045 1.00 97.88 121 GLU A CA 1
ATOM 859 C C . GLU A 1 121 ? -35.196 -4.020 11.769 1.00 97.88 121 GLU A C 1
ATOM 861 O O . GLU A 1 121 ? -35.953 -4.960 11.514 1.00 97.88 121 GLU A O 1
ATOM 866 N N . ARG A 1 122 ? -35.505 -3.078 12.671 1.00 97.31 122 ARG A N 1
ATOM 867 C CA . ARG A 1 122 ? -36.819 -2.959 13.335 1.00 97.31 122 ARG A CA 1
ATOM 868 C C . ARG A 1 122 ? -37.354 -4.286 13.900 1.00 97.31 122 ARG A C 1
ATOM 870 O O . ARG A 1 122 ? -38.554 -4.538 13.856 1.00 97.31 122 ARG A O 1
ATOM 877 N N . SER A 1 123 ? -36.467 -5.151 14.383 1.00 98.31 123 SER A N 1
ATOM 878 C CA . SER A 1 123 ? -36.775 -6.533 14.764 1.00 98.31 123 SER A CA 1
ATOM 879 C C . SER A 1 123 ? -36.536 -6.779 16.252 1.00 98.31 123 SER A C 1
ATOM 881 O O . SER A 1 123 ? -35.977 -5.943 16.955 1.00 98.31 123 SER A O 1
ATOM 883 N N . SER A 1 124 ? -36.967 -7.932 16.751 1.00 98.00 124 SER A N 1
ATOM 884 C CA . SER A 1 124 ? -36.694 -8.410 18.104 1.00 98.00 124 SER A CA 1
ATOM 885 C C . SER A 1 124 ? -35.975 -9.747 18.021 1.00 98.00 124 SER A C 1
ATOM 887 O O . SER A 1 124 ? -36.531 -10.710 17.500 1.00 98.00 124 SER A O 1
ATOM 889 N N . LEU A 1 125 ? -34.734 -9.793 18.499 1.00 98.06 125 LEU A N 1
ATOM 890 C CA . LEU A 1 125 ? -33.891 -10.981 18.506 1.00 98.06 125 LEU A CA 1
ATOM 891 C C . LEU A 1 125 ? -33.693 -11.457 19.944 1.00 98.06 125 LEU A C 1
ATOM 893 O O . LEU A 1 125 ? -33.168 -10.713 20.772 1.00 98.06 125 LEU A O 1
ATOM 897 N N . THR A 1 126 ? -34.099 -12.691 20.232 1.00 98.00 126 THR A N 1
ATOM 898 C CA . THR A 1 126 ? -33.870 -13.352 21.521 1.00 98.00 126 THR A CA 1
ATOM 899 C C . THR A 1 126 ? -33.213 -14.712 21.303 1.00 98.00 126 THR A C 1
ATOM 901 O O . THR A 1 126 ? -33.800 -15.588 20.665 1.00 98.00 126 THR A O 1
ATOM 904 N N . ALA A 1 127 ? -32.013 -14.901 21.851 1.00 97.69 127 ALA A N 1
ATOM 905 C CA . ALA A 1 127 ? -31.272 -16.161 21.818 1.00 97.69 127 ALA A CA 1
ATOM 906 C C . ALA A 1 127 ? -31.046 -16.671 23.249 1.00 97.69 127 ALA A C 1
ATOM 908 O O . ALA A 1 127 ? -30.482 -15.971 24.085 1.00 97.69 127 ALA A O 1
ATOM 909 N N . THR A 1 128 ? -31.512 -17.885 23.552 1.00 97.19 128 THR A N 1
ATOM 910 C CA . THR A 1 128 ? -31.378 -18.506 24.884 1.00 97.19 128 THR A CA 1
ATOM 911 C C . THR A 1 128 ? -30.436 -19.701 24.841 1.00 97.19 128 THR A C 1
ATOM 913 O O . THR A 1 128 ? -30.513 -20.475 23.887 1.00 97.19 128 THR A O 1
ATOM 916 N N . ALA A 1 129 ? -29.643 -19.921 25.892 1.00 93.19 129 ALA A N 1
ATOM 917 C CA . ALA A 1 129 ? -28.773 -21.090 26.007 1.00 93.19 129 ALA A CA 1
ATOM 918 C C . ALA A 1 129 ? -29.532 -22.418 25.814 1.00 93.19 129 ALA A C 1
ATOM 920 O O . ALA A 1 129 ? -30.647 -22.607 26.315 1.00 93.19 129 ALA A O 1
ATOM 921 N N . HIS A 1 130 ? -28.917 -23.363 25.102 1.00 90.38 130 HIS A N 1
ATOM 922 C CA . HIS A 1 130 ? -29.472 -24.697 24.886 1.00 90.38 130 HIS A CA 1
ATOM 923 C C . HIS A 1 130 ? -28.372 -25.738 24.652 1.00 90.38 130 HIS A C 1
ATOM 925 O O . HIS A 1 130 ? -27.646 -25.698 23.658 1.00 90.38 130 HIS A O 1
ATOM 931 N N . GLY A 1 131 ? -28.276 -26.725 25.546 1.00 88.88 131 GLY A N 1
ATOM 932 C CA . GLY A 1 131 ? -27.257 -27.770 25.451 1.00 88.88 131 GLY A CA 1
ATOM 933 C C . GLY A 1 131 ? -25.848 -27.193 25.597 1.00 88.88 131 GLY A C 1
ATOM 934 O O . GLY A 1 131 ? -25.517 -26.677 26.657 1.00 88.88 131 GLY A O 1
ATOM 935 N N . ALA A 1 132 ? -25.034 -27.314 24.545 1.00 85.81 132 ALA A N 1
ATOM 936 C CA . ALA A 1 132 ? -23.681 -26.753 24.483 1.00 85.81 132 ALA A CA 1
ATOM 937 C C . ALA A 1 132 ? -23.625 -25.344 23.855 1.00 85.81 132 ALA A C 1
ATOM 939 O O . ALA A 1 132 ? -22.545 -24.778 23.757 1.00 85.81 132 ALA A O 1
ATOM 940 N N . SER A 1 133 ? -24.754 -24.806 23.379 1.00 89.06 133 SER A N 1
ATOM 941 C CA . SER A 1 133 ? -24.836 -23.448 22.833 1.00 89.06 133 SER A CA 1
ATOM 942 C C . SER A 1 133 ? -25.168 -22.450 23.934 1.00 89.06 133 SER A C 1
ATOM 944 O O . SER A 1 133 ? -26.139 -22.648 24.669 1.00 89.06 133 SER A O 1
ATOM 946 N N . GLU A 1 134 ? -24.408 -21.362 23.996 1.00 92.31 134 GLU A N 1
ATOM 947 C CA . GLU A 1 134 ? -24.554 -20.312 25.010 1.00 92.31 134 GLU A CA 1
ATOM 948 C C . GLU A 1 134 ? -25.706 -19.347 24.692 1.00 92.31 134 GLU A C 1
ATOM 950 O O . GLU A 1 134 ? -26.277 -18.744 25.597 1.00 92.31 134 GLU A O 1
ATOM 955 N N . GLY A 1 135 ? -26.162 -19.305 23.434 1.00 96.88 135 GLY A N 1
ATOM 956 C CA . GLY A 1 135 ? -27.247 -18.427 22.994 1.00 96.88 135 GLY A CA 1
ATOM 957 C C . GLY A 1 135 ? -26.723 -17.121 22.407 1.00 96.88 135 GLY A C 1
ATOM 958 O O . GLY A 1 135 ? -27.181 -16.049 22.800 1.00 96.88 135 GLY A O 1
ATOM 959 N N . ASP A 1 136 ? -25.763 -17.226 21.490 1.00 97.88 136 ASP A N 1
ATOM 960 C CA . ASP A 1 136 ? -25.097 -16.085 20.854 1.00 97.88 136 ASP A CA 1
ATOM 961 C C . ASP A 1 136 ? -25.953 -15.461 19.747 1.00 97.88 136 ASP A C 1
ATOM 963 O O . ASP A 1 136 ? -26.723 -16.157 19.077 1.00 97.88 136 ASP A O 1
ATOM 967 N N . ILE A 1 137 ? -25.760 -14.167 19.489 1.00 98.56 137 ILE A N 1
ATOM 968 C CA . ILE A 1 137 ? -26.295 -13.471 18.313 1.00 98.56 137 ILE A CA 1
ATOM 969 C C . ILE A 1 137 ? -25.130 -12.936 17.480 1.00 98.56 137 ILE A C 1
ATOM 971 O O . ILE A 1 137 ? -24.394 -12.055 17.914 1.00 98.56 137 ILE A O 1
ATOM 975 N N . GLU A 1 138 ? -24.994 -13.431 16.252 1.00 98.44 138 GLU A N 1
ATOM 976 C CA . GLU A 1 138 ? -23.963 -13.004 15.305 1.00 98.44 138 GLU A CA 1
ATOM 977 C C . GLU A 1 138 ? -24.591 -12.346 14.069 1.00 98.44 138 GLU A C 1
ATOM 979 O O . GLU A 1 138 ? -25.425 -12.943 13.386 1.00 98.44 138 GLU A O 1
ATOM 984 N N . VAL A 1 139 ? -24.143 -11.139 13.732 1.00 98.69 139 VAL A N 1
ATOM 985 C CA . VAL A 1 139 ? -24.405 -10.476 12.450 1.00 98.69 139 VAL A CA 1
ATOM 986 C C . VAL A 1 139 ? -23.059 -10.240 11.782 1.00 98.69 139 VAL A C 1
ATOM 988 O O . VAL A 1 139 ? -22.290 -9.398 12.232 1.00 98.69 139 VAL A O 1
ATOM 991 N N . SER A 1 140 ? -22.738 -10.999 10.735 1.00 98.56 140 SER A N 1
ATOM 992 C CA . SER A 1 140 ? -21.408 -10.936 10.125 1.00 98.56 140 SER A CA 1
ATOM 993 C C . SER A 1 140 ? -21.419 -10.839 8.606 1.00 98.56 140 SER A C 1
ATOM 995 O O . SER A 1 140 ? -22.246 -11.432 7.907 1.00 98.56 140 SER A O 1
ATOM 997 N N . THR A 1 141 ? -20.471 -10.071 8.078 1.00 98.75 141 THR A N 1
ATOM 998 C CA . THR A 1 141 ? -20.250 -9.926 6.642 1.00 98.75 141 THR A CA 1
ATOM 999 C C . THR A 1 141 ? -18.801 -10.140 6.263 1.00 98.75 141 THR A C 1
ATOM 1001 O O . THR A 1 141 ? -17.889 -9.654 6.927 1.00 98.75 141 THR A O 1
ATOM 1004 N N . VAL A 1 142 ? -18.599 -10.853 5.157 1.00 98.56 142 VAL A N 1
ATOM 1005 C CA . VAL A 1 142 ? -17.290 -11.027 4.530 1.00 98.56 142 VAL A CA 1
ATOM 1006 C C . VAL A 1 142 ? -17.412 -10.683 3.054 1.00 98.56 142 VAL A C 1
ATOM 1008 O O . VAL A 1 142 ? -18.258 -11.245 2.361 1.00 98.56 142 VAL A O 1
ATOM 1011 N N . ASN A 1 143 ? -16.564 -9.789 2.555 1.00 98.19 143 ASN A N 1
ATOM 1012 C CA . ASN A 1 143 ? -16.551 -9.395 1.149 1.00 98.19 143 ASN A CA 1
ATOM 1013 C C . ASN A 1 143 ? -15.127 -9.426 0.590 1.00 98.19 143 ASN A C 1
ATOM 1015 O O . ASN A 1 143 ? -14.243 -8.718 1.070 1.00 98.19 143 ASN A O 1
ATOM 1019 N N . SER A 1 144 ? -14.890 -10.256 -0.427 1.00 97.56 144 SER A N 1
ATOM 1020 C CA . SER A 1 144 ? -13.576 -10.388 -1.059 1.00 97.56 144 SER A CA 1
ATOM 1021 C C . SER A 1 144 ? -13.661 -10.115 -2.556 1.00 97.56 144 SER A C 1
ATOM 1023 O O . SER A 1 144 ? -14.122 -10.955 -3.332 1.00 97.56 144 SER A O 1
ATOM 1025 N N . ALA A 1 145 ? -13.144 -8.961 -2.969 1.00 97.94 145 ALA A N 1
ATOM 1026 C CA . ALA A 1 145 ? -13.102 -8.526 -4.356 1.00 97.94 145 ALA A CA 1
ATOM 1027 C C . ALA A 1 145 ? -11.661 -8.548 -4.879 1.00 97.94 145 ALA A C 1
ATOM 1029 O O . ALA A 1 145 ? -10.786 -7.850 -4.365 1.00 97.94 145 ALA A O 1
ATOM 1030 N N . ARG A 1 146 ? -11.391 -9.348 -5.918 1.00 97.75 146 ARG A N 1
ATOM 1031 C CA . ARG A 1 146 ? -10.037 -9.522 -6.458 1.00 97.75 146 ARG A CA 1
ATOM 1032 C C . ARG A 1 146 ? -9.964 -9.449 -7.976 1.00 97.75 146 ARG A C 1
ATOM 1034 O O . ARG A 1 146 ? -10.725 -10.106 -8.682 1.00 97.75 146 ARG A O 1
ATOM 1041 N N . ILE A 1 147 ? -8.939 -8.772 -8.481 1.00 98.62 147 ILE A N 1
ATOM 1042 C CA . ILE A 1 147 ? -8.487 -8.884 -9.870 1.00 98.62 147 ILE A CA 1
ATOM 1043 C C . ILE A 1 147 ? -7.075 -9.465 -9.885 1.00 98.62 147 ILE A C 1
ATOM 1045 O O . ILE A 1 147 ? -6.178 -8.959 -9.220 1.00 98.62 147 ILE A O 1
ATOM 1049 N N . ARG A 1 148 ? -6.871 -10.515 -10.679 1.00 98.50 148 ARG A N 1
ATOM 1050 C CA . ARG A 1 148 ? -5.553 -10.963 -11.126 1.00 98.50 148 ARG A CA 1
ATOM 1051 C C . ARG A 1 148 ? -5.485 -10.791 -12.634 1.00 98.50 148 ARG A C 1
ATOM 1053 O O . ARG A 1 148 ? -6.196 -11.486 -13.358 1.00 98.50 148 ARG A O 1
ATOM 1060 N N . ALA A 1 149 ? -4.664 -9.864 -13.102 1.00 97.62 149 ALA A N 1
ATOM 1061 C CA . ALA A 1 149 ? -4.576 -9.529 -14.514 1.00 97.62 149 ALA A CA 1
ATOM 1062 C C . ALA A 1 149 ? -3.134 -9.636 -15.004 1.00 97.62 149 ALA A C 1
ATOM 1064 O O . ALA A 1 149 ? -2.247 -8.951 -14.504 1.00 97.62 149 ALA A O 1
ATOM 1065 N N . THR A 1 150 ? -2.922 -10.462 -16.024 1.00 97.81 150 THR A N 1
ATOM 1066 C CA . THR A 1 150 ? -1.678 -10.522 -16.788 1.00 97.81 150 THR A CA 1
ATOM 1067 C C . THR A 1 150 ? -1.958 -10.031 -18.199 1.00 97.81 150 THR A C 1
ATOM 1069 O O . THR A 1 150 ? -2.908 -10.473 -18.844 1.00 97.81 150 THR A O 1
ATOM 1072 N N . THR A 1 151 ? -1.188 -9.052 -18.662 1.00 97.62 151 THR A N 1
ATOM 1073 C CA . THR A 1 151 ? -1.274 -8.530 -20.028 1.00 97.62 151 THR A CA 1
ATOM 1074 C C . THR A 1 151 ? 0.130 -8.413 -20.600 1.00 97.62 151 THR A C 1
ATOM 1076 O O . THR A 1 151 ? 0.914 -7.591 -20.130 1.00 97.62 151 THR A O 1
ATOM 1079 N N . ALA A 1 152 ? 0.446 -9.238 -21.594 1.00 94.44 152 ALA A N 1
ATOM 1080 C CA . ALA A 1 152 ? 1.741 -9.281 -22.252 1.00 94.44 152 ALA A CA 1
ATOM 1081 C C . ALA A 1 152 ? 1.617 -8.955 -23.744 1.00 94.44 152 ALA A C 1
ATOM 1083 O O . ALA A 1 152 ? 0.796 -9.508 -24.479 1.00 94.44 152 ALA A O 1
ATOM 1084 N N . SER A 1 153 ? 2.471 -8.038 -24.189 1.00 95.00 153 SER A N 1
ATOM 1085 C CA . SER A 1 153 ? 2.571 -7.607 -25.579 1.00 95.00 153 SER A CA 1
ATOM 1086 C C . SER A 1 153 ? 3.975 -7.866 -26.099 1.00 95.00 153 SER A C 1
ATOM 1088 O O . SER A 1 153 ? 4.950 -7.393 -25.515 1.00 95.00 153 SER A O 1
ATOM 1090 N N . ILE A 1 154 ? 4.075 -8.606 -27.203 1.00 94.31 154 ILE A N 1
ATOM 1091 C CA . ILE A 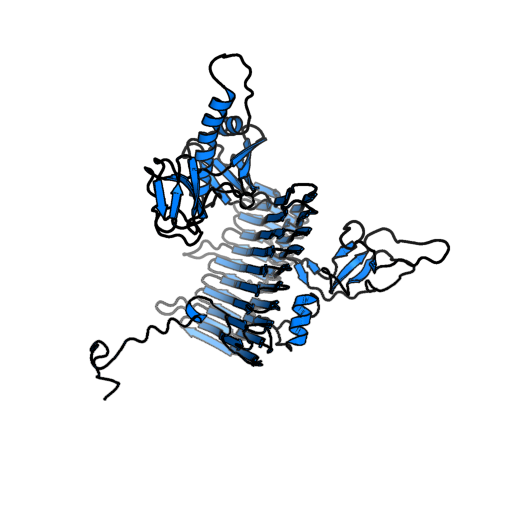1 154 ? 5.336 -8.896 -27.885 1.00 94.31 154 ILE A CA 1
ATOM 1092 C C . ILE A 1 154 ? 5.277 -8.345 -29.309 1.00 94.31 154 ILE A C 1
ATOM 1094 O O . ILE A 1 154 ? 4.319 -8.592 -30.047 1.00 94.31 154 ILE A O 1
ATOM 1098 N N . VAL A 1 155 ? 6.310 -7.596 -29.697 1.00 95.81 155 VAL A N 1
ATOM 1099 C CA . VAL A 1 155 ? 6.457 -7.035 -31.046 1.00 95.81 155 VAL A CA 1
ATOM 1100 C C . VAL A 1 155 ? 7.843 -7.344 -31.590 1.00 95.81 155 VAL A C 1
ATOM 1102 O O . VAL A 1 155 ? 8.847 -6.938 -31.005 1.00 95.81 155 VAL A O 1
ATOM 1105 N N . GLU A 1 156 ? 7.889 -8.002 -32.747 1.00 93.69 156 GLU A N 1
ATOM 1106 C CA . GLU A 1 156 ? 9.122 -8.353 -33.448 1.00 93.69 156 GLU A CA 1
ATOM 1107 C C . GLU A 1 156 ? 9.083 -7.890 -34.907 1.00 93.69 156 GLU A C 1
ATOM 1109 O O . GLU A 1 156 ? 8.154 -8.205 -35.651 1.00 93.69 156 GLU A O 1
ATOM 1114 N N . ALA A 1 157 ? 10.099 -7.152 -35.355 1.00 92.81 157 ALA A N 1
ATOM 1115 C CA . ALA A 1 157 ? 10.186 -6.761 -36.761 1.00 92.81 157 ALA A CA 1
ATOM 1116 C C . ALA A 1 157 ? 11.616 -6.651 -37.287 1.00 92.81 157 ALA A C 1
ATOM 1118 O O . ALA A 1 157 ? 12.520 -6.200 -36.583 1.00 92.81 157 ALA A O 1
ATOM 1119 N N . ASN A 1 158 ? 11.780 -6.918 -38.586 1.00 89.94 158 ASN A N 1
ATOM 1120 C CA . ASN A 1 158 ? 13.026 -6.631 -39.302 1.00 89.94 158 ASN A CA 1
ATOM 1121 C C . ASN A 1 158 ? 13.223 -5.130 -39.644 1.00 89.94 158 ASN A C 1
ATOM 1123 O O . ASN A 1 158 ? 14.192 -4.749 -40.301 1.00 89.94 158 ASN A O 1
ATOM 1127 N N . GLY A 1 159 ? 12.288 -4.273 -39.207 1.00 89.69 159 GLY A N 1
ATOM 1128 C CA . GLY A 1 159 ? 12.255 -2.829 -39.460 1.00 89.69 159 GLY A CA 1
ATOM 1129 C C . GLY A 1 159 ? 11.676 -2.040 -38.277 1.00 89.69 159 GLY A C 1
ATOM 1130 O O . GLY A 1 159 ? 12.389 -1.766 -37.312 1.00 89.69 159 GLY A O 1
ATOM 1131 N N . HIS A 1 160 ? 10.392 -1.666 -38.337 1.00 94.25 160 HIS A N 1
ATOM 1132 C CA . HIS A 1 160 ? 9.704 -0.861 -37.314 1.00 94.25 160 HIS A CA 1
ATOM 1133 C C . HIS A 1 160 ? 8.785 -1.696 -36.418 1.00 94.25 160 HIS A C 1
ATOM 1135 O O . HIS A 1 160 ? 8.022 -2.525 -36.916 1.00 94.25 160 HIS A O 1
ATOM 1141 N N . GLY A 1 161 ? 8.818 -1.421 -35.111 1.00 96.00 161 GLY A N 1
ATOM 1142 C CA . GLY A 1 161 ? 7.976 -2.072 -34.107 1.00 96.00 161 GLY A CA 1
ATOM 1143 C C . GLY A 1 161 ? 7.327 -1.053 -33.174 1.00 96.00 161 GLY A C 1
ATOM 1144 O O . GLY A 1 161 ? 8.033 -0.249 -32.569 1.00 96.00 161 GLY A O 1
ATOM 1145 N N . ILE A 1 162 ? 6.000 -1.073 -33.046 1.00 97.44 162 ILE A N 1
ATOM 1146 C CA . ILE A 1 162 ? 5.278 -0.207 -32.100 1.00 97.44 162 ILE A CA 1
ATOM 1147 C C . ILE A 1 162 ? 4.296 -1.047 -31.293 1.00 97.44 162 ILE A C 1
ATOM 1149 O O . ILE A 1 162 ? 3.458 -1.742 -31.867 1.00 97.44 162 ILE A O 1
ATOM 1153 N N . GLY A 1 163 ? 4.379 -0.945 -29.969 1.00 96.19 163 GLY A N 1
ATOM 1154 C CA . GLY A 1 163 ? 3.436 -1.551 -29.042 1.00 96.19 163 GLY A CA 1
ATOM 1155 C C . GLY A 1 163 ? 2.851 -0.547 -28.062 1.00 96.19 163 GLY A C 1
ATOM 1156 O O . GLY A 1 163 ? 3.582 0.198 -27.410 1.00 96.19 163 GLY A O 1
ATOM 1157 N N . VAL A 1 164 ? 1.529 -0.571 -27.924 1.00 96.94 164 VAL A N 1
ATOM 1158 C CA . VAL A 1 164 ? 0.818 0.132 -26.852 1.00 96.94 164 VAL A CA 1
ATOM 1159 C C . VAL A 1 164 ? 0.059 -0.895 -26.024 1.00 96.94 164 VAL A C 1
ATOM 1161 O O . VAL A 1 164 ? -0.781 -1.619 -26.556 1.00 96.94 164 VAL A O 1
ATOM 1164 N N . THR A 1 165 ? 0.341 -0.941 -24.727 1.00 97.50 165 THR A N 1
ATOM 1165 C CA . THR A 1 165 ? -0.328 -1.825 -23.772 1.00 97.50 165 THR A CA 1
ATOM 1166 C C . THR A 1 165 ? -1.017 -0.977 -22.713 1.00 97.50 165 THR A C 1
ATOM 1168 O O . THR A 1 165 ? -0.361 -0.327 -21.902 1.00 97.50 165 THR A O 1
ATOM 1171 N N . LEU A 1 166 ? -2.348 -0.982 -22.720 1.00 97.31 166 LEU A N 1
ATOM 1172 C CA . LEU A 1 166 ? -3.180 -0.295 -21.738 1.00 97.31 166 LEU A CA 1
ATOM 1173 C C . LEU A 1 166 ? -3.873 -1.330 -20.850 1.00 97.31 166 LEU A C 1
ATOM 1175 O O . LEU A 1 166 ? -4.572 -2.209 -21.359 1.00 97.31 166 LEU A O 1
ATOM 1179 N N . ALA A 1 167 ? -3.710 -1.216 -19.535 1.00 96.81 167 ALA A N 1
ATOM 1180 C CA . ALA A 1 167 ? -4.358 -2.087 -18.561 1.00 96.81 167 ALA A CA 1
ATOM 1181 C C . ALA A 1 167 ? -5.051 -1.260 -17.473 1.00 96.81 167 ALA A C 1
ATOM 1183 O O . ALA A 1 167 ? -4.414 -0.518 -16.734 1.00 96.81 167 ALA A O 1
ATOM 1184 N N . PHE A 1 168 ? -6.366 -1.390 -17.360 1.00 95.81 168 PHE A N 1
ATOM 1185 C CA . PHE A 1 168 ? -7.180 -0.636 -16.415 1.00 95.81 168 PHE A CA 1
ATOM 1186 C C . PHE A 1 168 ? -7.930 -1.619 -15.516 1.00 95.81 168 PHE A C 1
ATOM 1188 O O . PHE A 1 168 ? -8.869 -2.279 -15.962 1.00 95.81 168 PHE A O 1
ATOM 1195 N N . ASN A 1 169 ? -7.493 -1.746 -14.267 1.00 96.19 169 ASN A N 1
ATOM 1196 C CA . ASN A 1 169 ? -8.062 -2.654 -13.279 1.00 96.19 169 ASN A CA 1
ATOM 1197 C C . ASN A 1 169 ? -8.713 -1.835 -12.165 1.00 96.19 169 ASN A C 1
ATOM 1199 O O . ASN A 1 169 ? -8.045 -1.032 -11.518 1.00 96.19 169 ASN A O 1
ATOM 1203 N N . THR A 1 170 ? -10.006 -2.037 -11.936 1.00 95.75 170 THR A N 1
ATOM 1204 C CA . THR A 1 170 ? -10.750 -1.285 -10.927 1.00 95.75 170 THR A CA 1
ATOM 1205 C C . THR A 1 170 ? -11.544 -2.213 -10.016 1.00 95.75 170 THR A C 1
ATOM 1207 O O . THR A 1 170 ? -12.275 -3.091 -10.471 1.00 95.75 170 THR A O 1
ATOM 1210 N N . VAL A 1 171 ? -11.426 -2.009 -8.711 1.00 96.81 171 VAL A N 1
ATOM 1211 C CA . VAL A 1 171 ? -12.245 -2.647 -7.679 1.00 96.81 171 VAL A CA 1
ATOM 1212 C C . VAL A 1 171 ? -12.951 -1.529 -6.924 1.00 96.81 171 VAL A C 1
ATOM 1214 O O . VAL A 1 171 ? -12.285 -0.653 -6.389 1.00 96.81 171 VAL A O 1
ATOM 1217 N N . GLY A 1 172 ? -14.282 -1.516 -6.911 1.00 93.75 172 GLY A N 1
ATOM 1218 C CA . GLY A 1 172 ? -15.037 -0.471 -6.208 1.00 93.75 172 GLY A CA 1
ATOM 1219 C C . GLY A 1 172 ? -15.148 0.875 -6.948 1.00 93.75 172 GLY A C 1
ATOM 1220 O O . GLY A 1 172 ? -15.282 1.929 -6.331 1.00 93.75 172 GLY A O 1
ATOM 1221 N N . TYR A 1 173 ? -15.078 0.866 -8.282 1.00 90.69 173 TYR A N 1
ATOM 1222 C CA . TYR A 1 173 ? -15.279 2.057 -9.120 1.00 90.69 173 TYR A CA 1
ATOM 1223 C C . TYR A 1 173 ? -16.227 1.760 -10.275 1.00 90.69 173 TYR A C 1
ATOM 1225 O O . TYR A 1 173 ? -16.222 0.654 -10.832 1.00 90.69 173 TYR A O 1
ATOM 1233 N N . ILE A 1 174 ? -16.987 2.775 -10.691 1.00 86.19 174 ILE A N 1
ATOM 1234 C CA . ILE A 1 174 ? -17.843 2.673 -11.870 1.00 86.19 174 ILE A CA 1
ATOM 1235 C C . ILE A 1 174 ? -16.958 2.532 -13.125 1.00 86.19 174 ILE A C 1
ATOM 1237 O O . ILE A 1 174 ? -16.099 3.382 -13.372 1.00 86.19 174 ILE A O 1
ATOM 1241 N N . PRO A 1 175 ? -17.151 1.487 -13.957 1.00 80.69 175 PRO A N 1
ATOM 1242 C CA . PRO A 1 175 ? -16.334 1.288 -15.151 1.00 80.69 175 PRO A CA 1
ATOM 1243 C C . PRO A 1 175 ? -16.483 2.447 -16.148 1.00 80.69 175 PRO A C 1
ATOM 1245 O O . PRO A 1 175 ? -17.587 2.712 -16.626 1.00 80.69 175 PRO A O 1
ATOM 1248 N N . GLN A 1 176 ? -15.372 3.082 -16.524 1.00 78.31 176 GLN A N 1
ATOM 1249 C CA . GLN A 1 176 ? -15.325 4.141 -17.539 1.00 78.31 176 GLN A CA 1
ATOM 1250 C C . GLN A 1 176 ? -14.851 3.633 -18.913 1.00 78.31 176 GLN A C 1
ATOM 1252 O O . GLN A 1 176 ? -14.425 2.486 -19.075 1.00 78.31 176 GLN A O 1
ATOM 1257 N N . ASN A 1 177 ? -14.936 4.500 -19.930 1.00 81.00 177 ASN A N 1
ATOM 1258 C CA . ASN A 1 177 ? -14.331 4.233 -21.234 1.00 81.00 177 ASN A CA 1
ATOM 1259 C C . ASN A 1 177 ? -12.795 4.359 -21.167 1.00 81.00 177 ASN A C 1
ATOM 1261 O O . ASN A 1 177 ? -12.252 5.101 -20.352 1.00 81.00 177 ASN A O 1
ATOM 1265 N N . PHE A 1 178 ? -12.086 3.642 -22.041 1.00 76.69 178 PHE A N 1
ATOM 1266 C CA . PHE A 1 178 ? -10.623 3.559 -21.979 1.00 76.69 178 PHE A CA 1
ATOM 1267 C C . PHE A 1 178 ? -9.907 4.890 -22.281 1.00 76.69 178 PHE A C 1
ATOM 1269 O O . PHE A 1 178 ? -8.781 5.076 -21.830 1.00 76.69 178 PHE A O 1
ATOM 1276 N N . LEU A 1 179 ? -10.540 5.815 -23.017 1.00 78.38 179 LEU A N 1
ATOM 1277 C CA . LEU A 1 179 ? -9.982 7.145 -23.291 1.00 78.38 179 LEU A CA 1
ATOM 1278 C C . LEU A 1 179 ? -10.023 8.024 -22.037 1.00 78.38 179 LEU A C 1
ATOM 1280 O O . LEU A 1 179 ? -9.037 8.686 -21.733 1.00 78.38 179 LEU A O 1
ATOM 1284 N N . ALA A 1 180 ? -11.121 7.973 -21.279 1.00 72.44 180 ALA A N 1
ATOM 1285 C CA . ALA A 1 180 ? -11.216 8.597 -19.964 1.00 72.44 180 ALA A CA 1
ATOM 1286 C C . ALA A 1 180 ? -10.175 7.996 -19.010 1.00 72.44 180 ALA A C 1
ATOM 1288 O O . ALA A 1 180 ? -9.408 8.740 -18.415 1.00 72.44 180 ALA A O 1
ATOM 1289 N N . ASN A 1 181 ? -10.041 6.664 -18.966 1.00 73.25 181 ASN A N 1
ATOM 1290 C CA . ASN A 1 181 ? -9.010 6.020 -18.144 1.00 73.25 181 ASN A CA 1
ATOM 1291 C C . ASN A 1 181 ? -7.585 6.461 -18.525 1.00 73.25 181 ASN A C 1
ATOM 1293 O O . ASN A 1 181 ? -6.760 6.685 -17.646 1.00 73.25 181 ASN A O 1
ATOM 1297 N N . LEU A 1 182 ? -7.288 6.613 -19.819 1.00 77.19 182 LEU A N 1
ATOM 1298 C CA . LEU A 1 182 ? -5.992 7.112 -20.283 1.00 77.19 182 LEU A CA 1
ATOM 1299 C C . LEU A 1 182 ? -5.738 8.556 -19.822 1.00 77.19 182 LEU A C 1
ATOM 1301 O O . LEU A 1 182 ? -4.654 8.854 -19.322 1.00 77.19 182 LEU A O 1
ATOM 1305 N N . VAL A 1 183 ? -6.741 9.433 -19.939 1.00 70.12 183 VAL A N 1
ATOM 1306 C CA . VAL A 1 183 ? -6.668 10.803 -19.409 1.00 70.12 183 VAL A CA 1
ATOM 1307 C C . VAL A 1 183 ? -6.472 10.783 -17.892 1.00 70.12 183 VAL A C 1
ATOM 1309 O O . VAL A 1 183 ? -5.641 11.530 -17.397 1.00 70.12 183 VAL A O 1
ATOM 1312 N N . ASN A 1 184 ? -7.134 9.891 -17.152 1.00 65.44 184 ASN A N 1
ATOM 1313 C CA . ASN A 1 184 ? -7.000 9.791 -15.691 1.00 65.44 184 ASN A CA 1
ATOM 1314 C C . ASN A 1 184 ? -5.591 9.423 -15.254 1.00 65.44 184 ASN A C 1
ATOM 1316 O O . ASN A 1 184 ? -5.099 9.929 -14.244 1.00 65.44 184 ASN A O 1
ATOM 1320 N N . VAL A 1 185 ? -4.943 8.527 -15.996 1.00 65.25 185 VAL A N 1
ATOM 1321 C CA . VAL A 1 185 ? -3.568 8.136 -15.698 1.00 65.25 185 VAL A CA 1
ATOM 1322 C C . VAL A 1 185 ? -2.621 9.326 -15.874 1.00 65.25 185 VAL A C 1
ATOM 1324 O O . VAL A 1 185 ? -1.769 9.537 -15.015 1.00 65.25 185 VAL A O 1
ATOM 1327 N N . ILE A 1 186 ? -2.809 10.125 -16.930 1.00 69.44 186 ILE A N 1
ATOM 1328 C CA . ILE A 1 186 ? -1.909 11.230 -17.300 1.00 69.44 186 ILE A CA 1
ATOM 1329 C C . ILE A 1 186 ? -2.204 12.519 -16.514 1.00 69.44 186 ILE A C 1
ATOM 1331 O O . ILE A 1 186 ? -1.279 13.166 -16.035 1.00 69.44 186 ILE A O 1
ATOM 1335 N N . ALA A 1 187 ? -3.477 12.895 -16.380 1.00 63.47 187 ALA A N 1
ATOM 1336 C CA . ALA A 1 187 ? -3.918 14.201 -15.891 1.00 63.47 187 ALA A CA 1
ATOM 1337 C C . ALA A 1 187 ? -4.348 14.215 -14.418 1.00 63.47 187 ALA A C 1
ATOM 1339 O O . ALA A 1 187 ? -4.738 15.255 -13.917 1.00 63.47 187 ALA A O 1
ATOM 1340 N N . GLY A 1 188 ? -4.356 13.100 -13.687 1.00 56.50 188 GLY A N 1
ATOM 1341 C CA . GLY A 1 188 ? -4.570 13.175 -12.236 1.00 56.50 188 GLY A CA 1
ATOM 1342 C C . GLY A 1 188 ? -6.028 13.355 -11.762 1.00 56.50 188 GLY A C 1
ATOM 1343 O O . GLY A 1 188 ? -6.380 12.769 -10.740 1.00 56.50 188 GLY A O 1
ATOM 1344 N N . ASN A 1 189 ? -6.881 14.082 -12.498 1.00 55.53 189 ASN A N 1
ATOM 1345 C CA . ASN A 1 189 ? -8.079 14.754 -11.960 1.00 55.53 189 ASN A CA 1
ATOM 1346 C C . ASN A 1 189 ? -9.461 14.248 -12.445 1.00 55.53 189 ASN A C 1
ATOM 1348 O O . ASN A 1 189 ? -10.473 14.572 -11.823 1.00 55.53 189 ASN A O 1
ATOM 1352 N N . LEU A 1 190 ? -9.545 13.429 -13.499 1.00 54.16 190 LEU A N 1
ATOM 1353 C CA . LEU A 1 190 ? -10.816 12.871 -14.004 1.00 54.16 190 LEU A CA 1
ATOM 1354 C C . LEU A 1 190 ? -11.191 11.520 -13.345 1.00 54.16 190 LEU A C 1
ATOM 1356 O O . LEU A 1 190 ? -11.646 10.591 -14.006 1.00 54.16 190 LEU A O 1
ATOM 1360 N N . LEU A 1 191 ? -10.997 11.368 -12.033 1.00 60.59 191 LEU A N 1
ATOM 1361 C CA . LEU A 1 191 ? -11.230 10.078 -11.369 1.00 60.59 19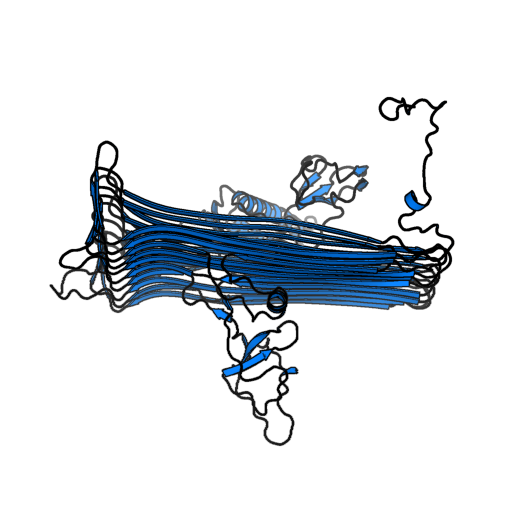1 LEU A CA 1
ATOM 1362 C C . LEU A 1 191 ? -12.632 9.503 -11.641 1.00 60.59 191 LEU A C 1
ATOM 1364 O O . LEU A 1 191 ? -13.634 10.220 -11.678 1.00 60.59 191 LEU A O 1
ATOM 1368 N N . ALA A 1 192 ? -12.673 8.184 -11.853 1.00 63.69 192 ALA A N 1
ATOM 1369 C CA . ALA A 1 192 ? -13.916 7.439 -11.966 1.00 63.69 192 ALA A CA 1
ATOM 1370 C C . ALA A 1 192 ? -14.751 7.616 -10.697 1.00 63.69 192 ALA A C 1
ATOM 1372 O O . ALA A 1 192 ? -14.211 7.611 -9.592 1.00 63.69 192 ALA A O 1
ATOM 1373 N N . GLU A 1 193 ? -16.065 7.766 -10.865 1.00 80.75 193 GLU A N 1
ATOM 1374 C CA . GLU A 1 193 ? -16.993 7.837 -9.739 1.00 80.75 193 GLU A CA 1
ATOM 1375 C C . GLU A 1 193 ? -16.823 6.582 -8.868 1.00 80.75 193 GLU A C 1
ATOM 1377 O O . GLU A 1 193 ? -16.849 5.447 -9.368 1.00 80.75 193 GLU A O 1
ATOM 1382 N N . LYS A 1 194 ? -16.577 6.804 -7.573 1.00 83.06 194 LYS A N 1
ATOM 1383 C CA . LYS A 1 194 ? -16.379 5.743 -6.585 1.00 83.06 194 LYS A CA 1
ATOM 1384 C C . LYS A 1 194 ? -17.702 5.008 -6.363 1.00 83.06 194 LYS A C 1
ATOM 1386 O O . LYS A 1 194 ? -18.722 5.628 -6.082 1.00 83.06 194 LYS A O 1
ATOM 1391 N N . ASP A 1 195 ? -17.668 3.683 -6.452 1.00 90.31 195 ASP A N 1
ATOM 1392 C CA . ASP A 1 195 ? -18.740 2.795 -5.992 1.00 90.31 195 ASP A CA 1
ATOM 1393 C C . ASP A 1 195 ? -18.078 1.675 -5.187 1.00 90.31 195 ASP A C 1
ATOM 1395 O O . ASP A 1 195 ? -17.866 0.584 -5.729 1.00 90.31 195 ASP A O 1
ATOM 1399 N N . PRO A 1 196 ? -17.630 1.986 -3.956 1.00 92.75 196 PRO A N 1
ATOM 1400 C CA . PRO A 1 196 ? -16.711 1.143 -3.206 1.00 92.75 196 PRO A CA 1
ATOM 1401 C C . PRO A 1 196 ? -17.286 -0.255 -2.997 1.00 92.75 196 PRO A C 1
ATOM 1403 O O . PRO A 1 196 ? -18.499 -0.467 -3.015 1.00 92.75 196 PRO A O 1
ATOM 1406 N N . VAL A 1 197 ? -16.409 -1.228 -2.776 1.00 94.94 197 VAL A N 1
ATOM 1407 C CA . VAL A 1 197 ? -16.819 -2.566 -2.346 1.00 94.94 197 VAL A CA 1
ATOM 1408 C C . VAL A 1 197 ? -17.410 -2.457 -0.942 1.00 94.94 197 VAL A C 1
ATOM 1410 O O . VAL A 1 197 ? -16.679 -2.236 0.021 1.00 94.94 197 VAL A O 1
ATOM 1413 N N . ARG A 1 198 ? -18.739 -2.565 -0.841 1.00 96.69 198 ARG A N 1
ATOM 1414 C CA . ARG A 1 198 ? -19.483 -2.307 0.404 1.00 96.69 198 ARG A CA 1
ATOM 1415 C C . ARG A 1 198 ? -19.611 -3.564 1.250 1.00 96.69 198 ARG A C 1
ATOM 1417 O O . ARG A 1 198 ? -20.040 -4.601 0.737 1.00 96.69 198 ARG A O 1
ATOM 1424 N N . THR A 1 199 ? -19.312 -3.455 2.535 1.00 98.44 199 THR A N 1
ATOM 1425 C CA . THR A 1 199 ? -19.323 -4.579 3.480 1.00 98.44 199 THR A CA 1
ATOM 1426 C C . THR A 1 199 ? -19.987 -4.140 4.773 1.00 98.44 199 THR A C 1
ATOM 1428 O O . THR A 1 199 ? -19.349 -3.491 5.596 1.00 98.44 199 THR A O 1
ATOM 1431 N N . PHE A 1 200 ? -21.283 -4.427 4.923 1.00 98.50 200 PHE A N 1
ATOM 1432 C CA . PHE A 1 200 ? -22.108 -3.856 5.991 1.00 98.50 200 PHE A CA 1
ATOM 1433 C C . PHE A 1 200 ? -22.714 -4.930 6.896 1.00 98.50 200 PHE A C 1
ATOM 1435 O O . PHE A 1 200 ? -23.553 -5.711 6.447 1.00 98.50 200 PHE A O 1
ATOM 1442 N N . ALA A 1 201 ? -22.352 -4.918 8.177 1.00 98.75 201 ALA A N 1
ATOM 1443 C CA . ALA A 1 201 ? -23.007 -5.681 9.237 1.00 98.75 201 ALA A CA 1
ATOM 1444 C C . ALA A 1 201 ? -23.732 -4.711 10.176 1.00 98.75 201 ALA A C 1
ATOM 1446 O O . ALA A 1 201 ? -23.089 -3.969 10.915 1.00 98.75 201 ALA A O 1
ATOM 1447 N N . LEU A 1 202 ? -25.065 -4.678 10.114 1.00 98.50 202 LEU A N 1
ATOM 1448 C CA . LEU A 1 202 ? -25.868 -3.639 10.762 1.00 98.50 202 LEU A CA 1
ATOM 1449 C C . LEU A 1 202 ? -26.978 -4.236 11.631 1.00 98.50 202 LEU A C 1
ATOM 1451 O O . LEU A 1 202 ? -27.765 -5.063 11.170 1.00 98.50 202 LEU A O 1
ATOM 1455 N N . ILE A 1 203 ? -27.106 -3.734 12.857 1.00 98.62 203 ILE A N 1
ATOM 1456 C CA . ILE A 1 203 ? -28.301 -3.876 13.694 1.00 98.62 203 ILE A CA 1
ATOM 1457 C C . ILE A 1 203 ? -28.892 -2.483 13.888 1.00 98.62 203 ILE A C 1
ATOM 1459 O O . ILE A 1 203 ? -28.257 -1.623 14.486 1.00 98.62 203 ILE A O 1
ATOM 1463 N N . ASN A 1 204 ? -30.107 -2.244 13.401 1.00 98.19 204 ASN A N 1
ATOM 1464 C CA . ASN A 1 204 ? -30.731 -0.925 13.412 1.00 98.19 204 ASN A CA 1
ATOM 1465 C C . ASN A 1 204 ? -32.140 -0.974 14.013 1.00 98.19 204 ASN A C 1
ATOM 1467 O O . ASN A 1 204 ? -32.987 -1.759 13.570 1.00 98.19 204 ASN A O 1
ATOM 1471 N N . GLY A 1 205 ? -32.409 -0.136 15.018 1.00 97.19 205 GLY A N 1
ATOM 1472 C CA . GLY A 1 205 ? -33.753 0.021 15.584 1.00 97.19 205 GLY A CA 1
ATOM 1473 C C . GLY A 1 205 ? -34.359 -1.273 16.134 1.00 97.19 205 GLY A C 1
ATOM 1474 O O . GLY A 1 205 ? -35.575 -1.438 16.077 1.00 97.19 205 GLY A O 1
ATOM 1475 N N . SER A 1 206 ? -33.529 -2.218 16.581 1.00 98.25 206 SER A N 1
ATOM 1476 C CA . SER A 1 206 ? -33.944 -3.580 16.944 1.00 98.25 206 SER A CA 1
ATOM 1477 C C . SER A 1 206 ? -33.714 -3.871 18.427 1.00 98.25 206 SER A C 1
ATOM 1479 O O . SER A 1 206 ? -32.802 -3.317 19.036 1.00 98.25 206 SER A O 1
ATOM 1481 N N . LEU A 1 207 ? -34.546 -4.730 19.015 1.00 98.19 207 LEU A N 1
ATOM 1482 C CA . LEU A 1 207 ? -34.320 -5.319 20.334 1.00 98.19 207 LEU A CA 1
ATOM 1483 C C . LEU A 1 207 ? -33.343 -6.489 20.198 1.00 98.19 207 LEU A C 1
ATOM 1485 O O . LEU A 1 207 ? -33.569 -7.373 19.371 1.00 98.19 207 LEU A O 1
ATOM 1489 N N . VAL A 1 208 ? -32.301 -6.514 21.025 1.00 98.31 208 VAL A N 1
ATOM 1490 C CA . VAL A 1 208 ? -31.298 -7.585 21.069 1.00 98.31 208 VAL A CA 1
ATOM 1491 C C . VAL A 1 208 ? -31.191 -8.115 22.496 1.00 98.31 208 VAL A C 1
ATOM 1493 O O . VAL A 1 208 ? -30.921 -7.348 23.421 1.00 98.31 208 VAL A O 1
ATOM 1496 N N . ASN A 1 209 ? -31.414 -9.418 22.665 1.00 98.06 209 ASN A N 1
ATOM 1497 C CA . ASN A 1 209 ? -31.289 -10.132 23.932 1.00 98.06 209 ASN A CA 1
ATOM 1498 C C . ASN A 1 209 ? -30.588 -11.485 23.712 1.00 98.06 209 ASN A C 1
ATOM 1500 O O . ASN A 1 209 ? -31.212 -12.438 23.239 1.00 98.06 209 ASN A O 1
ATOM 1504 N N . ALA A 1 210 ? -29.297 -11.566 24.026 1.00 98.06 210 ALA A N 1
ATOM 1505 C CA . ALA A 1 210 ? -28.501 -12.789 23.927 1.00 98.06 210 ALA A CA 1
ATOM 1506 C C . ALA A 1 210 ? -28.182 -13.337 25.324 1.00 98.06 210 ALA A C 1
ATOM 1508 O O . ALA A 1 210 ? -27.742 -12.593 26.199 1.00 98.06 210 ALA A O 1
ATOM 1509 N N . ALA A 1 211 ? -28.385 -14.639 25.537 1.00 97.31 211 ALA A N 1
ATOM 1510 C CA . ALA A 1 211 ? -27.895 -15.313 26.739 1.00 97.31 211 ALA A CA 1
ATOM 1511 C C . ALA A 1 211 ? -26.365 -15.481 26.713 1.00 97.31 211 ALA A C 1
ATOM 1513 O O . ALA A 1 211 ? -25.743 -15.399 27.769 1.00 97.31 211 ALA A O 1
ATOM 1514 N N . GLY A 1 212 ? -25.794 -15.688 25.521 1.00 96.56 212 GLY A N 1
ATOM 1515 C CA . GLY A 1 212 ? -24.355 -15.689 25.254 1.00 96.56 212 GLY A CA 1
ATOM 1516 C C . GLY A 1 212 ? -23.887 -14.319 24.771 1.00 96.56 212 GLY A C 1
ATOM 1517 O O . GLY A 1 212 ? -24.376 -13.305 25.269 1.00 96.56 212 GLY A O 1
ATOM 1518 N N . SER A 1 213 ? -22.978 -14.290 23.796 1.00 97.44 213 SER A N 1
ATOM 1519 C CA . SER A 1 213 ? -22.351 -13.064 23.277 1.00 97.44 213 SER A CA 1
ATOM 1520 C C . SER A 1 213 ? -23.107 -12.445 22.092 1.00 97.44 213 SER A C 1
ATOM 1522 O O . SER A 1 213 ? -23.803 -13.128 21.334 1.00 97.44 213 SER A O 1
ATOM 1524 N N . VAL A 1 214 ? -22.924 -11.141 21.874 1.00 98.62 214 VAL A N 1
ATOM 1525 C CA . VAL A 1 214 ? -23.377 -10.423 20.672 1.00 98.62 214 VAL A CA 1
ATOM 1526 C C . VAL A 1 214 ? -22.168 -10.007 19.845 1.00 98.62 214 VAL A C 1
ATOM 1528 O O . VAL A 1 214 ? -21.267 -9.331 20.337 1.00 98.62 214 VAL A O 1
ATOM 1531 N N . LYS A 1 215 ? -22.169 -10.374 18.563 1.00 98.69 215 LYS A N 1
ATOM 1532 C CA . LYS A 1 215 ? -21.074 -10.096 17.633 1.00 98.69 215 LYS A CA 1
ATOM 1533 C C . LYS A 1 215 ? -21.581 -9.441 16.354 1.00 98.69 215 LYS A C 1
ATOM 1535 O O . LYS A 1 215 ? -22.430 -10.010 15.668 1.00 98.69 215 LYS A O 1
ATOM 1540 N N . VAL A 1 216 ? -21.039 -8.275 16.014 1.00 98.81 216 VAL A N 1
ATOM 1541 C CA . VAL A 1 216 ? -21.315 -7.552 14.768 1.00 98.81 216 VAL A CA 1
ATOM 1542 C C . VAL A 1 216 ? -20.004 -7.318 14.025 1.00 98.81 216 VAL A C 1
ATOM 1544 O O . VAL A 1 216 ? -19.226 -6.448 14.399 1.00 98.81 216 VAL A O 1
ATOM 1547 N N . ASP A 1 217 ? -19.775 -8.082 12.959 1.00 98.69 217 ASP A N 1
ATOM 1548 C CA . ASP A 1 217 ? -18.488 -8.123 12.259 1.00 98.69 217 ASP A CA 1
ATOM 1549 C C . ASP A 1 217 ? -18.619 -7.769 10.778 1.00 98.69 217 ASP A C 1
ATOM 1551 O O . ASP A 1 217 ? -19.403 -8.374 10.044 1.00 98.69 217 ASP A O 1
ATOM 1555 N N . ALA A 1 218 ? -17.774 -6.866 10.294 1.00 98.81 218 ALA A N 1
ATOM 1556 C CA . ALA A 1 218 ? -17.630 -6.584 8.872 1.00 98.81 218 ALA A CA 1
ATOM 1557 C C . ALA A 1 218 ? -16.169 -6.752 8.447 1.00 98.81 218 ALA A C 1
ATOM 1559 O O . ALA A 1 218 ? -15.283 -6.092 8.981 1.00 98.81 218 ALA A O 1
ATOM 1560 N N . THR A 1 219 ? -15.902 -7.653 7.497 1.00 98.69 219 THR A N 1
ATOM 1561 C CA . THR A 1 219 ? -14.548 -7.942 6.999 1.00 98.69 219 THR A CA 1
ATOM 1562 C C . THR A 1 219 ? -14.470 -7.799 5.484 1.00 98.69 219 THR A C 1
ATOM 1564 O O . THR A 1 219 ? -15.114 -8.554 4.750 1.00 98.69 219 THR A O 1
ATOM 1567 N N . ALA A 1 220 ? -13.642 -6.879 4.999 1.00 98.31 220 ALA A N 1
ATOM 1568 C CA . ALA A 1 220 ? -13.437 -6.640 3.576 1.00 98.31 220 ALA A CA 1
ATOM 1569 C C . ALA A 1 220 ? -12.000 -6.922 3.123 1.00 98.31 220 ALA A C 1
ATOM 1571 O O . ALA A 1 220 ? -11.033 -6.796 3.872 1.00 98.31 220 ALA A O 1
ATOM 1572 N N . SER A 1 221 ? -11.859 -7.294 1.852 1.00 97.75 221 SER A N 1
ATOM 1573 C CA . SER A 1 221 ? -10.571 -7.310 1.165 1.00 97.75 221 SER A CA 1
ATOM 1574 C C . SER A 1 221 ? -10.746 -6.942 -0.304 1.00 97.75 221 SER A C 1
ATOM 1576 O O . SER A 1 221 ? -11.375 -7.679 -1.072 1.00 97.75 221 SER A O 1
ATOM 1578 N N . GLY A 1 222 ? -10.168 -5.809 -0.698 1.00 97.62 222 GLY A N 1
ATOM 1579 C CA . GLY A 1 222 ? -10.012 -5.384 -2.082 1.00 97.62 222 GLY A CA 1
ATOM 1580 C C . GLY A 1 222 ? -8.585 -5.640 -2.562 1.00 97.62 222 GLY A C 1
ATOM 1581 O O . GLY A 1 222 ? -7.629 -5.116 -1.997 1.00 97.62 222 GLY A O 1
ATOM 1582 N N . ALA A 1 223 ? -8.407 -6.444 -3.610 1.00 98.19 223 ALA A N 1
ATOM 1583 C CA . ALA A 1 223 ? -7.075 -6.806 -4.091 1.00 98.19 223 ALA A CA 1
ATOM 1584 C C . ALA A 1 223 ? -6.926 -6.702 -5.611 1.00 98.19 223 ALA A C 1
ATOM 1586 O O . ALA A 1 223 ? -7.722 -7.255 -6.372 1.00 98.19 223 ALA A O 1
ATOM 1587 N N . ILE A 1 224 ? -5.833 -6.090 -6.061 1.00 98.69 224 ILE A N 1
ATOM 1588 C CA . ILE A 1 224 ? -5.380 -6.164 -7.455 1.00 98.69 224 ILE A CA 1
ATOM 1589 C C . ILE A 1 224 ? -3.971 -6.755 -7.477 1.00 98.69 224 ILE A C 1
ATOM 1591 O O . ILE A 1 224 ? -3.077 -6.207 -6.842 1.00 98.69 224 ILE A O 1
ATOM 1595 N N . ASP A 1 225 ? -3.769 -7.848 -8.220 1.00 98.50 225 ASP A N 1
ATOM 1596 C CA . ASP A 1 225 ? -2.444 -8.235 -8.712 1.00 98.50 225 ASP A CA 1
ATOM 1597 C C . ASP A 1 225 ? -2.405 -7.997 -10.230 1.00 98.50 225 ASP A C 1
ATOM 1599 O O . ASP A 1 225 ? -3.109 -8.672 -10.991 1.00 98.50 225 ASP A O 1
ATOM 1603 N N . ALA A 1 226 ? -1.594 -7.044 -10.678 1.00 97.69 226 ALA A N 1
ATOM 1604 C CA . ALA A 1 226 ? -1.461 -6.687 -12.084 1.00 97.69 226 ALA A CA 1
ATOM 1605 C C . ALA A 1 226 ? -0.021 -6.899 -12.563 1.00 97.69 226 ALA A C 1
ATOM 1607 O O . ALA A 1 226 ? 0.905 -6.320 -12.006 1.00 97.69 226 ALA A O 1
ATOM 1608 N N . LEU A 1 227 ? 0.150 -7.692 -13.622 1.00 97.06 227 LEU A N 1
ATOM 1609 C CA . LEU A 1 227 ? 1.393 -7.814 -14.382 1.00 97.06 227 LEU A CA 1
ATOM 1610 C C . LEU A 1 227 ? 1.139 -7.320 -15.805 1.00 97.06 227 LEU A C 1
ATOM 1612 O O . LEU A 1 227 ? 0.398 -7.947 -16.564 1.00 97.06 227 LEU A O 1
ATOM 1616 N N . VAL A 1 228 ? 1.745 -6.198 -16.172 1.00 97.69 228 VAL A N 1
ATOM 1617 C CA . VAL A 1 228 ? 1.537 -5.554 -17.470 1.00 97.69 228 VAL A CA 1
ATOM 1618 C C . VAL A 1 228 ? 2.890 -5.363 -18.129 1.00 97.69 228 VAL A C 1
ATOM 1620 O O . VAL A 1 228 ? 3.730 -4.624 -17.623 1.00 97.69 228 VAL A O 1
ATOM 1623 N N . THR A 1 229 ? 3.116 -6.050 -19.245 1.00 93.75 229 THR A N 1
ATOM 1624 C CA . THR A 1 229 ? 4.429 -6.105 -19.884 1.00 93.75 229 THR A CA 1
ATOM 1625 C C . THR A 1 229 ? 4.364 -5.786 -21.370 1.00 93.75 229 THR A C 1
ATOM 1627 O O . THR A 1 229 ? 3.437 -6.168 -22.091 1.00 93.75 229 THR A O 1
ATOM 1630 N N . TYR A 1 230 ? 5.402 -5.104 -21.833 1.00 94.75 230 TYR A N 1
ATOM 1631 C CA . TYR A 1 230 ? 5.733 -4.972 -23.240 1.00 94.75 230 TYR A CA 1
ATOM 1632 C C . TYR A 1 230 ? 7.174 -5.424 -23.478 1.00 94.75 230 TYR A C 1
ATOM 1634 O O . TYR A 1 230 ? 8.097 -4.950 -22.808 1.00 94.75 230 TYR A O 1
ATOM 1642 N N . ALA A 1 231 ? 7.360 -6.298 -24.465 1.00 90.62 231 ALA A N 1
ATOM 1643 C CA . ALA A 1 231 ? 8.656 -6.733 -24.959 1.00 90.62 231 ALA A CA 1
ATOM 1644 C C . ALA A 1 231 ? 8.739 -6.507 -26.474 1.00 90.62 231 ALA A C 1
ATOM 1646 O O . ALA A 1 231 ? 8.132 -7.215 -27.279 1.00 90.62 231 ALA A O 1
ATOM 1647 N N . GLY A 1 232 ? 9.506 -5.496 -26.864 1.00 86.25 232 GLY A N 1
ATOM 1648 C CA . GLY A 1 232 ? 9.711 -5.116 -28.250 1.00 86.25 232 GLY A CA 1
ATOM 1649 C C . GLY A 1 232 ? 11.138 -5.369 -28.719 1.00 86.25 232 GLY A C 1
ATOM 1650 O O . GLY A 1 232 ? 12.094 -4.943 -28.067 1.00 86.25 232 GLY A O 1
ATOM 1651 N N . LYS A 1 233 ? 11.282 -5.970 -29.904 1.00 91.12 233 LYS A N 1
ATOM 1652 C CA . LYS A 1 233 ? 12.567 -6.127 -30.591 1.00 91.12 233 LYS A CA 1
ATOM 1653 C C . LYS A 1 233 ? 12.480 -5.758 -32.070 1.00 91.12 233 LYS A C 1
ATOM 1655 O O . LYS A 1 233 ? 11.653 -6.279 -32.813 1.00 91.12 233 LYS A O 1
ATOM 1660 N N . THR A 1 234 ? 13.396 -4.908 -32.520 1.00 90.25 234 THR A N 1
ATOM 1661 C CA . THR A 1 234 ? 13.618 -4.627 -33.945 1.00 90.25 234 THR A CA 1
ATOM 1662 C C . THR A 1 234 ? 15.055 -4.933 -34.348 1.00 90.25 234 THR A C 1
ATOM 1664 O O . THR A 1 234 ? 15.992 -4.568 -33.633 1.00 90.25 234 THR A O 1
ATOM 1667 N N . LEU A 1 235 ? 15.241 -5.615 -35.482 1.00 89.19 235 LEU A N 1
ATOM 1668 C CA . LEU A 1 235 ? 16.558 -6.045 -35.966 1.00 89.19 235 LEU A CA 1
ATOM 1669 C C . LEU A 1 235 ? 16.667 -5.934 -37.490 1.00 89.19 235 LEU A C 1
ATOM 1671 O O . LEU A 1 235 ? 15.981 -6.652 -38.198 1.00 89.19 235 LEU A O 1
ATOM 1675 N N . SER A 1 236 ? 17.576 -5.101 -37.998 1.00 87.06 236 SER A N 1
ATOM 1676 C CA . SER A 1 236 ? 17.793 -4.935 -39.443 1.00 87.06 236 SER A CA 1
ATOM 1677 C C . SER A 1 236 ? 19.259 -5.171 -39.822 1.00 87.06 236 SER A C 1
ATOM 1679 O O . SER A 1 236 ? 20.141 -4.508 -39.267 1.00 87.06 236 SER A O 1
ATOM 1681 N N . VAL A 1 237 ? 19.514 -6.106 -40.755 1.00 83.50 237 VAL A N 1
ATOM 1682 C CA . VAL A 1 237 ? 20.861 -6.498 -41.224 1.00 83.50 237 VAL A CA 1
ATOM 1683 C C . VAL A 1 237 ? 20.954 -6.466 -42.758 1.00 83.50 237 VAL A C 1
ATOM 1685 O O . VAL A 1 237 ? 20.342 -7.291 -43.437 1.00 83.50 237 VAL A O 1
ATOM 1688 N N . THR A 1 238 ? 21.762 -5.553 -43.309 1.00 79.62 238 THR A N 1
ATOM 1689 C CA . THR A 1 238 ? 21.796 -5.240 -44.759 1.00 79.62 238 THR A CA 1
ATOM 1690 C C . THR A 1 238 ? 23.224 -5.140 -45.337 1.00 79.62 238 THR A C 1
ATOM 1692 O O . THR A 1 238 ? 23.917 -4.132 -45.155 1.00 79.62 238 THR A O 1
ATOM 1695 N N . PRO A 1 239 ? 23.698 -6.168 -46.080 1.00 72.56 239 PRO A N 1
ATOM 1696 C CA . PRO A 1 239 ? 25.090 -6.252 -46.548 1.00 72.56 239 PRO A CA 1
ATOM 1697 C C . PRO A 1 239 ? 25.500 -5.338 -47.716 1.00 72.56 239 PRO A C 1
ATOM 1699 O O . PRO A 1 239 ? 26.696 -5.104 -47.879 1.00 72.56 239 PRO A O 1
ATOM 1702 N N . SER A 1 240 ? 24.577 -4.834 -48.547 1.00 66.19 240 SER A N 1
ATOM 1703 C CA . SER A 1 240 ? 24.921 -4.033 -49.747 1.00 66.19 240 SER A CA 1
ATOM 1704 C C . SER A 1 240 ? 24.559 -2.535 -49.677 1.00 66.19 240 SER A C 1
ATOM 1706 O O . SER A 1 240 ? 24.842 -1.800 -50.622 1.00 66.19 240 SER A O 1
ATOM 1708 N N . GLY A 1 241 ? 24.048 -2.071 -48.524 1.00 62.88 241 GLY A N 1
ATOM 1709 C CA . GLY A 1 241 ? 23.812 -0.659 -48.166 1.00 62.88 241 GLY A CA 1
ATOM 1710 C C . GLY A 1 241 ? 22.405 -0.371 -47.590 1.00 62.88 241 GLY A C 1
ATOM 1711 O O . GLY A 1 241 ? 21.433 -0.929 -48.082 1.00 62.88 241 GLY A O 1
ATOM 1712 N N . GLY A 1 242 ? 22.311 0.513 -46.570 1.00 67.81 242 GLY A N 1
ATOM 1713 C CA . GLY A 1 242 ? 21.084 1.069 -45.939 1.00 67.81 242 GLY A CA 1
ATOM 1714 C C . GLY A 1 242 ? 20.625 0.402 -44.623 1.00 67.81 242 GLY A C 1
ATOM 1715 O O . GLY A 1 242 ? 20.289 -0.773 -44.654 1.00 67.81 242 GLY A O 1
ATOM 1716 N N . SER A 1 243 ? 20.541 1.101 -43.473 1.00 66.75 243 SER A N 1
ATOM 1717 C CA . SER A 1 243 ? 19.939 0.540 -42.234 1.00 66.75 243 SER A CA 1
ATOM 1718 C C . SER A 1 243 ? 19.170 1.563 -41.368 1.00 66.75 243 SER A C 1
ATOM 1720 O O . SER A 1 243 ? 19.620 2.688 -41.153 1.00 66.75 243 SER A O 1
ATOM 1722 N N . SER A 1 244 ? 18.007 1.162 -40.830 1.00 74.00 244 SER A N 1
ATOM 1723 C CA . SER A 1 244 ? 17.177 1.961 -39.908 1.00 74.00 244 SER A CA 1
ATOM 1724 C C . SER A 1 244 ? 16.310 1.069 -39.012 1.00 74.00 244 SER A C 1
ATOM 1726 O O . SER A 1 244 ? 15.677 0.140 -39.506 1.00 74.00 244 SER A O 1
ATOM 1728 N N . THR A 1 245 ? 16.244 1.346 -37.706 1.00 71.88 245 THR A N 1
ATOM 1729 C CA . THR A 1 245 ? 15.358 0.638 -36.764 1.00 71.88 245 THR A CA 1
ATOM 1730 C C . THR A 1 245 ? 14.791 1.583 -35.699 1.00 71.88 245 THR A C 1
ATOM 1732 O O . THR A 1 245 ? 15.488 2.480 -35.220 1.00 71.88 245 THR A O 1
ATOM 1735 N N . LEU A 1 246 ? 13.522 1.381 -35.326 1.00 73.38 246 LEU A N 1
ATOM 1736 C CA . LEU A 1 246 ? 12.850 2.098 -34.236 1.00 73.38 246 LEU A CA 1
ATOM 1737 C C . LEU A 1 246 ? 11.833 1.169 -33.560 1.00 73.38 246 LEU A C 1
ATOM 1739 O O . LEU A 1 246 ? 10.911 0.684 -34.222 1.00 73.38 246 LEU A O 1
ATOM 1743 N N . ASN A 1 247 ? 12.000 0.969 -32.251 1.00 95.94 247 ASN A N 1
ATOM 1744 C CA . ASN A 1 247 ? 11.065 0.265 -31.376 1.00 95.94 247 ASN A CA 1
ATOM 1745 C C . ASN A 1 247 ? 10.448 1.243 -30.365 1.00 95.94 247 ASN A C 1
ATOM 1747 O O . ASN A 1 247 ? 11.186 1.887 -29.609 1.00 95.94 247 ASN A O 1
ATOM 1751 N N . VAL A 1 248 ? 9.118 1.344 -30.334 1.00 98.00 248 VAL A N 1
ATOM 1752 C CA . VAL A 1 248 ? 8.393 2.167 -29.355 1.00 98.00 248 VAL A CA 1
ATOM 1753 C C . VAL A 1 248 ? 7.459 1.293 -28.535 1.00 98.00 248 VAL A C 1
ATOM 1755 O O . VAL A 1 248 ? 6.571 0.647 -29.085 1.00 98.00 248 VAL A O 1
ATOM 1758 N N . GLY A 1 249 ? 7.654 1.318 -27.221 1.00 95.19 249 GLY A N 1
ATOM 1759 C CA . GLY A 1 249 ? 6.798 0.662 -26.244 1.00 95.19 249 GLY A CA 1
ATOM 1760 C C . GLY A 1 249 ? 6.188 1.684 -25.299 1.00 95.19 249 GLY A C 1
ATOM 1761 O O . GLY A 1 249 ? 6.916 2.475 -24.696 1.00 95.19 249 GLY A O 1
ATOM 1762 N N . ALA A 1 250 ? 4.868 1.651 -25.150 1.00 96.62 250 ALA A N 1
ATOM 1763 C CA . ALA A 1 250 ? 4.164 2.394 -24.115 1.00 96.62 250 ALA A CA 1
ATOM 1764 C C . ALA A 1 250 ? 3.305 1.434 -23.293 1.00 96.62 250 ALA A C 1
ATOM 1766 O O . ALA A 1 250 ? 2.365 0.840 -23.823 1.00 96.62 250 ALA A O 1
ATOM 1767 N N . THR A 1 251 ? 3.614 1.312 -22.004 1.00 97.25 251 THR A N 1
ATOM 1768 C CA . THR A 1 251 ? 2.809 0.535 -21.059 1.00 97.25 251 THR A CA 1
ATOM 1769 C C . THR A 1 251 ? 2.185 1.471 -20.041 1.00 97.25 251 THR A C 1
ATOM 1771 O O . THR A 1 251 ? 2.886 2.161 -19.301 1.00 97.25 251 THR A O 1
ATOM 1774 N N . ILE A 1 252 ? 0.858 1.507 -20.010 1.00 96.81 252 ILE A N 1
ATOM 1775 C CA . ILE A 1 252 ? 0.092 2.387 -19.131 1.00 96.81 252 ILE A CA 1
ATOM 1776 C C . ILE A 1 252 ? -0.858 1.521 -18.315 1.00 96.81 252 ILE A C 1
ATOM 1778 O O . ILE A 1 252 ? -1.672 0.784 -18.876 1.00 96.81 252 ILE A O 1
ATOM 1782 N N . ALA A 1 253 ? -0.754 1.622 -16.993 1.00 96.50 253 ALA A N 1
ATOM 1783 C CA . ALA A 1 253 ? -1.600 0.891 -16.069 1.00 96.50 253 ALA A CA 1
ATOM 1784 C C . ALA A 1 253 ? -2.302 1.824 -15.077 1.00 96.50 253 ALA A C 1
ATOM 1786 O O . ALA A 1 253 ? -1.679 2.716 -14.497 1.00 96.50 253 ALA A O 1
ATOM 1787 N N . LEU A 1 254 ? -3.592 1.572 -14.861 1.00 94.62 254 LEU A N 1
ATOM 1788 C CA . LEU A 1 254 ? -4.378 2.130 -13.764 1.00 94.62 254 LEU A CA 1
ATOM 1789 C C . LEU A 1 254 ? -4.864 0.974 -12.899 1.00 94.62 254 LEU A C 1
ATOM 1791 O O . LEU A 1 254 ? -5.553 0.090 -13.409 1.00 94.62 254 LEU A O 1
ATOM 1795 N N . ASN A 1 255 ? -4.538 0.994 -11.613 1.00 95.81 255 ASN A N 1
ATOM 1796 C CA . ASN A 1 255 ? -5.040 0.026 -10.646 1.00 95.81 255 ASN A CA 1
ATOM 1797 C C . ASN A 1 255 ? -5.675 0.788 -9.487 1.00 95.81 255 ASN A C 1
ATOM 1799 O O . ASN A 1 255 ? -4.963 1.423 -8.715 1.00 95.81 255 ASN A O 1
ATOM 1803 N N . THR A 1 256 ? -7.000 0.754 -9.374 1.00 94.56 256 THR A N 1
ATOM 1804 C CA . THR A 1 256 ? -7.708 1.465 -8.303 1.00 94.56 256 THR A CA 1
ATOM 1805 C C . THR A 1 256 ? -8.551 0.512 -7.473 1.00 94.56 256 THR A C 1
ATOM 1807 O O . THR A 1 256 ? -9.287 -0.314 -8.014 1.00 94.56 256 THR A O 1
ATOM 1810 N N . VAL A 1 257 ? -8.448 0.625 -6.153 1.00 96.50 257 VAL A N 1
ATOM 1811 C CA . VAL A 1 257 ? -9.231 -0.141 -5.182 1.00 96.50 257 VAL A CA 1
ATOM 1812 C C . VAL A 1 257 ? -9.942 0.837 -4.258 1.00 96.50 257 VAL A C 1
ATOM 1814 O O . VAL A 1 257 ? -9.311 1.745 -3.724 1.00 96.50 257 VAL A O 1
ATOM 1817 N N . ALA A 1 258 ? -11.251 0.668 -4.106 1.00 95.44 258 ALA A N 1
ATOM 1818 C CA . ALA A 1 258 ? -12.050 1.370 -3.117 1.00 95.44 258 ALA A CA 1
ATOM 1819 C C . ALA A 1 258 ? -12.921 0.379 -2.337 1.00 95.44 258 ALA A C 1
ATOM 1821 O O . ALA A 1 258 ? -13.649 -0.417 -2.942 1.00 95.44 258 ALA A O 1
ATOM 1822 N N . THR A 1 259 ? -12.865 0.434 -1.011 1.00 97.19 259 THR A N 1
ATOM 1823 C CA . THR A 1 259 ? -13.673 -0.388 -0.100 1.00 97.19 259 THR A CA 1
ATOM 1824 C C . THR A 1 259 ? -14.304 0.484 0.984 1.00 97.19 259 THR A C 1
ATOM 1826 O O . THR A 1 259 ? -13.795 1.549 1.336 1.00 97.19 259 THR A O 1
ATOM 1829 N N . ASP A 1 260 ? -15.456 0.040 1.476 1.00 97.00 260 ASP A N 1
ATOM 1830 C CA . ASP A 1 260 ? -16.211 0.711 2.531 1.00 97.00 260 ASP A CA 1
ATOM 1831 C C . ASP A 1 260 ? -16.807 -0.350 3.463 1.00 97.00 260 ASP A C 1
ATOM 1833 O O . ASP A 1 260 ? -17.689 -1.126 3.071 1.00 97.00 260 ASP A O 1
ATOM 1837 N N . THR A 1 261 ? -16.263 -0.426 4.675 1.00 98.50 261 THR A N 1
ATOM 1838 C CA . THR A 1 261 ? -16.543 -1.479 5.654 1.00 98.50 261 THR A CA 1
ATOM 1839 C C . THR A 1 261 ? -17.189 -0.875 6.889 1.00 98.50 261 THR A C 1
ATOM 1841 O O . THR A 1 261 ? -16.589 -0.034 7.551 1.00 98.50 261 THR A O 1
ATOM 1844 N N . VAL A 1 262 ? -18.400 -1.322 7.223 1.00 98.62 262 VAL A N 1
ATOM 1845 C CA . VAL A 1 262 ? -19.183 -0.780 8.341 1.00 98.62 262 VAL A CA 1
ATOM 1846 C C . VAL A 1 262 ? -19.744 -1.912 9.195 1.00 98.62 262 VAL A C 1
ATOM 1848 O O . VAL A 1 262 ? -20.554 -2.713 8.725 1.00 98.62 262 VAL A O 1
ATOM 1851 N N . ALA A 1 263 ? -19.349 -1.945 10.465 1.00 98.75 263 ALA A N 1
ATOM 1852 C CA . ALA A 1 263 ? -19.973 -2.742 11.514 1.00 98.75 263 ALA A CA 1
ATOM 1853 C C . ALA A 1 263 ? -20.687 -1.797 12.486 1.00 98.75 263 ALA A C 1
ATOM 1855 O O . ALA A 1 263 ? -20.061 -0.897 13.045 1.00 98.75 263 ALA A O 1
ATOM 1856 N N . GLN A 1 264 ? -21.999 -1.950 12.675 1.00 98.56 264 GLN A N 1
ATOM 1857 C CA . GLN A 1 264 ? -22.750 -0.976 13.467 1.00 98.56 264 GLN A CA 1
ATOM 1858 C C . GLN A 1 264 ? -23.927 -1.566 14.244 1.00 98.56 264 GLN A C 1
ATOM 1860 O O . GLN A 1 264 ? -24.730 -2.333 13.712 1.00 98.56 264 GLN A O 1
ATOM 1865 N N . ILE A 1 265 ? -24.088 -1.092 15.482 1.00 98.75 265 ILE A N 1
ATOM 1866 C CA . ILE A 1 265 ? -25.332 -1.176 16.253 1.00 98.75 265 ILE A CA 1
ATOM 1867 C C . ILE A 1 265 ? -25.880 0.242 16.399 1.00 98.75 265 ILE A C 1
ATOM 1869 O O . ILE A 1 265 ? -25.260 1.092 17.031 1.00 98.75 265 ILE A O 1
ATOM 1873 N N . ASN A 1 266 ? -27.034 0.513 15.796 1.00 97.94 266 ASN A N 1
ATOM 1874 C CA . ASN A 1 266 ? -27.617 1.845 15.718 1.00 97.94 266 ASN A CA 1
ATOM 1875 C C . ASN A 1 266 ? -28.995 1.899 16.376 1.00 97.94 266 ASN A C 1
ATOM 1877 O O . ASN A 1 266 ? -29.936 1.242 15.920 1.00 97.94 266 ASN A O 1
ATOM 1881 N N . SER A 1 267 ? -29.124 2.736 17.406 1.00 96.62 267 SER A N 1
ATOM 1882 C CA . SER A 1 267 ? -30.383 3.013 18.104 1.00 96.62 267 SER A CA 1
ATOM 1883 C C . SER A 1 267 ? -31.172 1.740 18.471 1.00 96.62 267 SER A C 1
ATOM 1885 O O . SER A 1 267 ? -32.346 1.626 18.101 1.00 96.62 267 SER A O 1
ATOM 1887 N N . PRO A 1 268 ? -30.560 0.730 19.125 1.00 97.00 268 PRO A N 1
ATOM 1888 C CA . PRO A 1 268 ? -31.279 -0.481 19.503 1.00 97.00 268 PRO A CA 1
ATOM 1889 C C . PRO A 1 268 ? -32.413 -0.149 20.485 1.00 97.00 268 PRO A C 1
ATOM 1891 O O . PRO A 1 268 ? -32.249 0.679 21.380 1.00 97.00 268 PRO A O 1
ATOM 1894 N N . LEU A 1 269 ? -33.562 -0.821 20.352 1.00 96.25 269 LEU A N 1
ATOM 1895 C CA . LEU A 1 269 ? -34.699 -0.637 21.271 1.00 96.25 269 LEU A CA 1
ATOM 1896 C C . LEU A 1 269 ? -34.346 -1.091 22.695 1.00 96.25 269 LEU A C 1
ATOM 1898 O O . LEU A 1 269 ? -34.765 -0.478 23.674 1.00 96.25 269 LEU A O 1
ATOM 1902 N N . SER A 1 270 ? -33.562 -2.163 22.791 1.00 95.38 270 SER A N 1
ATOM 1903 C CA . SER A 1 270 ? -32.798 -2.554 23.973 1.00 95.38 270 SER A CA 1
ATOM 1904 C C . SER A 1 270 ? -31.625 -3.424 23.530 1.00 95.38 270 SER A C 1
ATOM 1906 O O . SER A 1 270 ? -31.705 -4.084 22.491 1.00 95.38 270 SER A O 1
ATOM 1908 N N . LEU A 1 271 ? -30.558 -3.449 24.323 1.00 98.00 271 LEU A N 1
ATOM 1909 C CA . LEU A 1 271 ? -29.372 -4.260 24.068 1.00 98.00 271 LEU A CA 1
ATOM 1910 C C . LEU A 1 271 ? -28.942 -4.936 25.369 1.00 98.00 271 LEU A C 1
ATOM 1912 O O . LEU A 1 271 ? -28.542 -4.258 26.313 1.00 98.00 271 LEU A O 1
ATOM 1916 N N . ALA A 1 272 ? -29.060 -6.259 25.412 1.00 97.88 272 ALA A N 1
ATOM 1917 C CA . ALA A 1 272 ? -28.618 -7.080 26.528 1.00 97.88 272 ALA A CA 1
ATOM 1918 C C . ALA A 1 272 ? -27.878 -8.317 26.009 1.00 97.88 272 ALA A C 1
ATOM 1920 O O . ALA A 1 272 ? -28.372 -9.016 25.122 1.00 97.88 272 ALA A O 1
ATOM 1921 N N . THR A 1 273 ? -26.700 -8.576 26.568 1.00 97.56 273 THR A N 1
ATOM 1922 C CA . THR A 1 273 ? -25.883 -9.761 26.291 1.00 97.56 273 THR A CA 1
ATOM 1923 C C . THR A 1 273 ? -25.360 -10.331 27.608 1.00 97.56 273 THR A C 1
ATOM 1925 O O . THR A 1 273 ? -24.955 -9.564 28.483 1.00 97.56 273 THR A O 1
ATOM 1928 N N . GLY A 1 274 ? -25.431 -11.652 27.789 1.00 95.88 274 GLY A N 1
ATOM 1929 C CA . GLY A 1 274 ? -24.903 -12.336 28.978 1.00 95.88 274 GLY A CA 1
ATOM 1930 C C . GLY A 1 274 ? -23.396 -12.599 28.901 1.00 95.88 274 GLY A C 1
ATOM 1931 O O . GLY A 1 274 ? -22.732 -12.676 29.935 1.00 95.88 274 GLY A O 1
ATOM 1932 N N . GLY A 1 275 ? -22.865 -12.691 27.681 1.00 96.38 275 GLY A N 1
ATOM 1933 C CA . GLY A 1 275 ? -21.439 -12.728 27.374 1.00 96.38 275 GLY A CA 1
ATOM 1934 C C . GLY A 1 275 ? -20.943 -11.393 26.825 1.00 96.38 275 GLY A C 1
ATOM 1935 O O . GLY A 1 275 ? -21.460 -10.324 27.164 1.00 96.38 275 GLY A O 1
ATOM 1936 N N . ASP A 1 276 ? -19.957 -11.463 25.946 1.00 97.69 276 ASP A N 1
ATOM 1937 C CA . ASP A 1 276 ? -19.283 -10.299 25.379 1.00 97.69 276 ASP A CA 1
ATOM 1938 C C . ASP A 1 276 ? -20.160 -9.527 24.385 1.00 97.69 276 ASP A C 1
ATOM 1940 O O . ASP A 1 276 ? -21.098 -10.064 23.783 1.00 97.69 276 ASP A O 1
ATOM 1944 N N . LEU A 1 277 ? -19.814 -8.259 24.160 1.00 98.50 277 LEU A N 1
ATOM 1945 C CA . LEU A 1 277 ? -20.313 -7.446 23.056 1.00 98.50 277 LEU A CA 1
ATOM 1946 C C . LEU A 1 277 ? -19.143 -7.019 22.168 1.00 98.50 277 LEU A C 1
ATOM 1948 O O . LEU A 1 277 ? -18.308 -6.225 22.587 1.00 98.50 277 LEU A O 1
ATOM 1952 N N . SER A 1 278 ? -19.111 -7.488 20.921 1.00 98.50 278 SER A N 1
ATOM 1953 C CA . SER A 1 278 ? -18.087 -7.108 19.943 1.00 98.50 278 SER A CA 1
ATOM 1954 C C . SER A 1 278 ? -18.704 -6.457 18.707 1.00 98.50 278 SER A C 1
ATOM 1956 O O . SER A 1 278 ? -19.610 -7.017 18.086 1.00 98.50 278 SER A O 1
ATOM 1958 N N . VAL A 1 279 ? -18.193 -5.284 18.335 1.00 98.88 279 VAL A N 1
ATOM 1959 C CA . VAL A 1 279 ? -18.466 -4.604 17.065 1.00 98.88 279 VAL A CA 1
ATOM 1960 C C . VAL A 1 279 ? -17.132 -4.363 16.366 1.00 98.88 279 VAL A C 1
ATOM 1962 O O . VAL A 1 279 ? -16.356 -3.509 16.792 1.00 98.88 279 VAL A O 1
ATOM 1965 N N . THR A 1 280 ? -16.858 -5.125 15.306 1.00 98.88 280 THR A N 1
ATOM 1966 C CA . THR A 1 280 ? -15.543 -5.141 14.655 1.00 98.88 280 THR A CA 1
ATOM 1967 C C . THR A 1 280 ? -15.637 -4.841 13.163 1.00 98.88 280 THR A C 1
ATOM 1969 O O . THR A 1 280 ? -16.270 -5.572 12.399 1.00 98.88 280 THR A O 1
ATOM 1972 N N . GLY A 1 281 ? -14.948 -3.789 12.727 1.00 98.75 281 GLY A N 1
ATOM 1973 C CA . GLY A 1 281 ? -14.686 -3.502 11.317 1.00 98.75 281 GLY A CA 1
ATOM 1974 C C . GLY A 1 281 ? -13.258 -3.901 10.945 1.00 98.75 281 GLY A C 1
ATOM 1975 O O . GLY A 1 281 ? -12.311 -3.560 11.649 1.00 98.75 281 GLY A O 1
ATOM 1976 N N . SER A 1 282 ? -13.065 -4.609 9.836 1.00 98.62 282 SER A N 1
ATOM 1977 C CA . SER A 1 282 ? -11.732 -4.994 9.367 1.00 98.62 282 SER A CA 1
ATOM 1978 C C . SER A 1 282 ? -11.610 -4.901 7.853 1.00 98.62 282 SER A C 1
ATOM 1980 O O . SER A 1 282 ? -12.466 -5.397 7.123 1.00 98.62 282 SER A O 1
ATOM 1982 N N . ASP A 1 283 ? -10.523 -4.304 7.374 1.00 98.62 283 ASP A N 1
ATOM 1983 C CA . ASP A 1 283 ? -10.203 -4.231 5.952 1.00 98.62 283 ASP A CA 1
ATOM 1984 C C . ASP A 1 283 ? -8.712 -4.494 5.712 1.00 98.62 283 ASP A C 1
ATOM 1986 O O . ASP A 1 283 ? -7.855 -3.801 6.261 1.00 98.62 283 ASP A O 1
ATOM 1990 N N . ASP A 1 284 ? -8.414 -5.496 4.881 1.00 98.12 284 ASP A N 1
ATOM 1991 C CA . ASP A 1 284 ? -7.069 -5.773 4.361 1.00 98.12 284 ASP A CA 1
ATOM 1992 C C . ASP A 1 284 ? -7.093 -5.692 2.834 1.00 98.12 284 ASP A C 1
ATOM 1994 O O . ASP A 1 284 ? -7.449 -6.648 2.122 1.00 98.12 284 ASP A O 1
ATOM 1998 N N . SER A 1 285 ? -6.730 -4.515 2.334 1.00 98.31 285 SER A N 1
ATOM 1999 C CA . SER A 1 285 ? -6.777 -4.187 0.918 1.00 98.31 285 SER A CA 1
ATOM 2000 C C . SER A 1 285 ? -5.404 -3.833 0.373 1.00 98.31 285 SER A C 1
ATOM 2002 O O . SER A 1 285 ? -4.558 -3.221 1.030 1.00 98.31 285 SER A O 1
ATOM 2004 N N . ARG A 1 286 ? -5.164 -4.237 -0.878 1.00 97.94 286 ARG A N 1
ATOM 2005 C CA . ARG A 1 286 ? -3.863 -4.048 -1.513 1.00 97.94 286 ARG A CA 1
ATOM 2006 C C . ARG A 1 286 ? -3.897 -3.873 -3.021 1.00 97.94 286 ARG A C 1
ATOM 2008 O O . ARG A 1 286 ? -4.728 -4.443 -3.730 1.00 97.94 286 ARG A O 1
ATOM 2015 N N . VAL A 1 287 ? -2.859 -3.217 -3.518 1.00 98.62 287 VAL A N 1
ATOM 2016 C CA . VAL A 1 287 ? -2.502 -3.187 -4.934 1.00 98.62 287 VAL A CA 1
ATOM 2017 C C . VAL A 1 287 ? -1.073 -3.690 -5.087 1.00 98.62 287 VAL A C 1
ATOM 2019 O O . VAL A 1 287 ? -0.139 -3.082 -4.577 1.00 98.62 287 VAL A O 1
ATOM 2022 N N . ILE A 1 288 ? -0.902 -4.800 -5.801 1.00 98.38 288 ILE A N 1
ATOM 2023 C CA . ILE A 1 288 ? 0.392 -5.286 -6.277 1.00 98.38 288 ILE A CA 1
ATOM 2024 C C . ILE A 1 288 ? 0.426 -5.050 -7.784 1.00 98.38 288 ILE A C 1
ATOM 2026 O O . ILE A 1 288 ? -0.331 -5.673 -8.529 1.00 98.38 288 ILE A O 1
ATOM 2030 N N . ALA A 1 289 ? 1.290 -4.150 -8.240 1.00 97.38 289 ALA A N 1
ATOM 2031 C CA . ALA A 1 289 ? 1.381 -3.779 -9.645 1.00 97.38 289 ALA A CA 1
ATOM 2032 C C . ALA A 1 289 ? 2.823 -3.878 -10.141 1.00 97.38 289 ALA A C 1
ATOM 2034 O O . ALA A 1 289 ? 3.704 -3.186 -9.639 1.00 97.38 289 ALA A O 1
ATOM 2035 N N . ASP A 1 290 ? 3.043 -4.711 -11.154 1.00 96.62 290 ASP A N 1
ATOM 2036 C CA . ASP A 1 290 ? 4.296 -4.812 -11.892 1.00 96.62 290 ASP A CA 1
ATOM 2037 C C . ASP A 1 290 ? 4.062 -4.391 -13.346 1.00 96.62 290 ASP A C 1
ATOM 2039 O O . ASP A 1 290 ? 3.389 -5.076 -14.121 1.00 96.62 290 ASP A O 1
ATOM 2043 N N . VAL A 1 291 ? 4.566 -3.210 -13.694 1.00 97.75 291 VAL A N 1
ATOM 2044 C CA . VAL A 1 291 ? 4.337 -2.564 -14.985 1.00 97.75 291 VAL A CA 1
ATOM 2045 C C . VAL A 1 291 ? 5.689 -2.347 -15.645 1.00 97.75 291 VAL A C 1
ATOM 2047 O O . VAL A 1 291 ? 6.554 -1.646 -15.110 1.00 97.75 291 VAL A O 1
ATOM 2050 N N . GLN A 1 292 ? 5.894 -2.977 -16.799 1.00 94.62 292 GLN A N 1
ATOM 2051 C CA . GLN A 1 292 ? 7.209 -3.075 -17.421 1.00 94.62 292 GLN A CA 1
ATOM 2052 C C . GLN A 1 292 ? 7.162 -2.825 -18.922 1.00 94.62 292 GLN A C 1
ATOM 2054 O O . GLN A 1 292 ? 6.343 -3.386 -19.648 1.00 94.62 292 GLN A O 1
ATOM 2059 N N . THR A 1 293 ? 8.130 -2.053 -19.400 1.00 93.62 293 THR A N 1
ATOM 2060 C CA . THR A 1 293 ? 8.359 -1.844 -20.829 1.00 93.62 293 THR A CA 1
ATOM 2061 C C . THR A 1 293 ? 9.813 -2.136 -21.149 1.00 93.62 293 THR A C 1
ATOM 2063 O O . THR A 1 293 ? 10.705 -1.559 -20.530 1.00 93.62 293 THR A O 1
ATOM 2066 N N . SER A 1 294 ? 10.053 -3.001 -22.132 1.00 91.44 294 SER A N 1
ATOM 2067 C CA . SER A 1 294 ? 11.384 -3.295 -22.661 1.00 91.44 294 SER A CA 1
ATOM 2068 C C . SER A 1 294 ? 11.412 -3.113 -24.173 1.00 91.44 294 SER A C 1
ATOM 2070 O O . SER A 1 294 ? 10.753 -3.851 -24.902 1.00 91.44 294 SER A O 1
ATOM 2072 N N . SER A 1 295 ? 12.207 -2.151 -24.636 1.00 87.56 295 SER A N 1
ATOM 2073 C CA . SER A 1 295 ? 12.372 -1.832 -26.056 1.00 87.56 295 SER A CA 1
ATOM 2074 C C . SER A 1 295 ? 13.827 -2.025 -26.478 1.00 87.56 295 SER A C 1
ATOM 2076 O O . SER A 1 295 ? 14.729 -1.393 -25.922 1.00 87.56 295 SER A O 1
ATOM 2078 N N . ILE A 1 296 ? 14.059 -2.873 -27.483 1.00 88.62 296 ILE A N 1
ATOM 2079 C CA . ILE A 1 296 ? 15.386 -3.140 -28.054 1.00 88.62 296 ILE A CA 1
ATOM 2080 C C . ILE A 1 296 ? 15.365 -2.873 -29.558 1.00 88.62 296 ILE A C 1
ATOM 2082 O O . ILE A 1 296 ? 14.499 -3.378 -30.273 1.00 88.62 296 ILE A O 1
ATOM 2086 N N . SER A 1 297 ? 16.353 -2.121 -30.045 1.00 89.94 297 SER A N 1
ATOM 2087 C CA . SER A 1 297 ? 16.501 -1.801 -31.465 1.00 89.94 297 SER A CA 1
ATOM 2088 C C . SER A 1 297 ? 17.943 -1.967 -31.936 1.00 89.94 297 SER A C 1
ATOM 2090 O O . SER A 1 297 ? 18.853 -1.375 -31.352 1.00 89.94 297 SER A O 1
ATOM 2092 N N . VAL A 1 298 ? 18.150 -2.749 -33.003 1.00 89.56 298 VAL A N 1
ATOM 2093 C CA . VAL A 1 298 ? 19.480 -3.101 -33.531 1.00 89.56 298 VAL A CA 1
ATOM 2094 C C . VAL A 1 298 ? 19.564 -2.884 -35.044 1.00 89.56 298 VAL A C 1
ATOM 2096 O O . VAL A 1 298 ? 18.901 -3.581 -35.811 1.00 89.56 298 VAL A O 1
ATOM 2099 N N . GLY A 1 299 ? 20.429 -1.964 -35.478 1.00 88.44 299 GLY A N 1
ATOM 2100 C CA . GLY A 1 299 ? 20.726 -1.717 -36.895 1.00 88.44 299 GLY A CA 1
ATOM 2101 C C . GLY A 1 299 ? 22.164 -2.080 -37.288 1.00 88.44 299 GLY A C 1
ATOM 2102 O O . GLY A 1 299 ? 23.118 -1.625 -36.651 1.00 88.44 299 GLY A O 1
ATOM 2103 N N . ALA A 1 300 ? 22.339 -2.859 -38.361 1.00 86.50 300 ALA A N 1
ATOM 2104 C CA . ALA A 1 300 ? 23.648 -3.262 -38.884 1.00 86.50 300 ALA A CA 1
ATOM 2105 C C . ALA A 1 300 ? 23.715 -3.228 -40.426 1.00 86.50 300 ALA A C 1
ATOM 2107 O O . ALA A 1 300 ? 22.838 -3.770 -41.096 1.00 86.50 300 ALA A O 1
ATOM 2108 N N . GLY A 1 301 ? 24.779 -2.651 -41.003 1.00 83.81 301 GLY A N 1
ATOM 2109 C CA . GLY A 1 301 ? 24.964 -2.638 -42.465 1.00 83.81 301 GLY A CA 1
ATOM 2110 C C . GLY A 1 301 ? 26.297 -2.067 -42.966 1.00 83.81 301 GLY A C 1
ATOM 2111 O O . GLY A 1 301 ? 27.115 -1.584 -42.187 1.00 83.81 301 GLY A O 1
ATOM 2112 N N . THR A 1 302 ? 26.531 -2.115 -44.284 1.00 81.50 302 THR A N 1
ATOM 2113 C CA . THR A 1 302 ? 27.769 -1.613 -44.935 1.00 81.50 302 THR A CA 1
ATOM 2114 C C . THR A 1 302 ? 27.722 -0.122 -45.331 1.00 81.50 302 THR A C 1
ATOM 2116 O O . THR A 1 302 ? 28.708 0.437 -45.816 1.00 81.50 302 THR A O 1
ATOM 2119 N N . GLY A 1 303 ? 26.605 0.560 -45.057 1.00 72.50 303 GLY A N 1
ATOM 2120 C CA . GLY A 1 303 ? 26.422 2.016 -45.162 1.00 72.50 303 GLY A CA 1
ATOM 2121 C C . GLY A 1 303 ? 25.300 2.513 -44.232 1.00 72.50 303 GLY A C 1
ATOM 2122 O O . GLY A 1 303 ? 24.591 1.667 -43.701 1.00 72.50 303 GLY A O 1
ATOM 2123 N N . ASP A 1 304 ? 25.202 3.833 -43.980 1.00 69.56 304 ASP A N 1
ATOM 2124 C CA . ASP A 1 304 ? 24.458 4.541 -42.896 1.00 69.56 304 ASP A CA 1
ATOM 2125 C C . ASP A 1 304 ? 23.506 3.691 -42.006 1.00 69.56 304 ASP A C 1
ATOM 2127 O O . ASP A 1 304 ? 22.500 3.167 -42.477 1.00 69.56 304 ASP A O 1
ATOM 2131 N N . SER A 1 305 ? 23.797 3.598 -40.697 1.00 64.88 305 SER A N 1
ATOM 2132 C CA . SER A 1 305 ? 23.101 2.768 -39.688 1.00 64.88 305 SER A CA 1
ATOM 2133 C C . SER A 1 305 ? 22.501 3.590 -38.537 1.00 64.88 305 SER A C 1
ATOM 2135 O O . SER A 1 305 ? 23.132 4.537 -38.063 1.00 64.88 305 SER A O 1
ATOM 2137 N N . SER A 1 306 ? 21.298 3.237 -38.057 1.00 64.25 306 SER A N 1
ATOM 2138 C CA . SER A 1 306 ? 20.599 3.943 -36.966 1.00 64.25 306 SER A CA 1
ATOM 2139 C C . SER A 1 306 ? 19.752 3.014 -36.081 1.00 64.25 306 SER A C 1
ATOM 2141 O O . SER A 1 306 ? 18.932 2.251 -36.594 1.00 64.25 306 SER A O 1
ATOM 2143 N N . GLY A 1 307 ? 19.873 3.136 -34.755 1.00 53.16 307 GLY A N 1
ATOM 2144 C CA . GLY A 1 307 ? 19.024 2.450 -33.770 1.00 53.16 307 GLY A CA 1
ATOM 2145 C C . GLY A 1 307 ? 18.387 3.418 -32.772 1.00 53.16 307 GLY A C 1
ATOM 2146 O O . GLY A 1 307 ? 19.074 4.275 -32.220 1.00 53.16 307 GLY A O 1
ATOM 2147 N N . VAL A 1 308 ? 17.080 3.296 -32.525 1.00 55.72 308 VAL A N 1
ATOM 2148 C CA . VAL A 1 308 ? 16.359 4.135 -31.553 1.00 55.72 308 VAL A CA 1
ATOM 2149 C C . VAL A 1 308 ? 15.378 3.279 -30.750 1.00 55.72 308 VAL A C 1
ATOM 2151 O O . VAL A 1 308 ? 14.577 2.559 -31.338 1.00 55.72 308 VAL A O 1
ATOM 2154 N N . ALA A 1 309 ? 15.398 3.348 -29.420 1.00 55.28 309 ALA A N 1
ATOM 2155 C CA . ALA A 1 309 ? 14.450 2.618 -28.573 1.00 55.28 309 ALA A CA 1
ATOM 2156 C C . ALA A 1 309 ? 13.807 3.567 -27.560 1.00 55.28 309 ALA A C 1
ATOM 2158 O O . ALA A 1 309 ? 14.521 4.257 -26.836 1.00 55.28 309 ALA A O 1
ATOM 2159 N N . VAL A 1 310 ? 12.478 3.619 -27.489 1.00 67.75 310 VAL A N 1
ATOM 2160 C CA . VAL A 1 310 ? 11.780 4.433 -26.482 1.00 67.75 310 VAL A CA 1
ATOM 2161 C C . VAL A 1 310 ? 10.796 3.545 -25.738 1.00 67.75 310 VAL A C 1
ATOM 2163 O O . VAL A 1 310 ? 9.864 3.005 -26.330 1.00 67.75 310 VAL A O 1
ATOM 2166 N N . GLY A 1 311 ? 11.046 3.352 -24.450 1.00 89.69 311 GLY A N 1
ATOM 2167 C CA . GLY A 1 311 ? 10.181 2.638 -23.526 1.00 89.69 311 GLY A CA 1
ATOM 2168 C C . GLY A 1 311 ? 9.631 3.622 -22.504 1.00 89.69 311 GLY A C 1
ATOM 2169 O O . GLY A 1 311 ? 10.401 4.259 -21.781 1.00 89.69 311 GLY A O 1
ATOM 2170 N N . VAL A 1 312 ? 8.308 3.748 -22.447 1.00 96.50 312 VAL A N 1
ATOM 2171 C CA . VAL A 1 312 ? 7.618 4.558 -21.442 1.00 96.50 312 VAL A CA 1
ATOM 2172 C C . VAL A 1 312 ? 6.693 3.667 -20.644 1.00 96.50 312 VAL A C 1
ATOM 2174 O O . VAL A 1 312 ? 5.880 2.931 -21.203 1.00 96.50 312 VAL A O 1
ATOM 2177 N N . THR A 1 313 ? 6.802 3.779 -19.331 1.00 96.62 313 THR A N 1
ATOM 2178 C CA . THR A 1 313 ? 5.927 3.099 -18.396 1.00 96.62 313 THR A CA 1
ATOM 2179 C C . THR A 1 313 ? 5.290 4.122 -17.475 1.00 96.62 313 THR A C 1
ATOM 2181 O O . THR A 1 313 ? 5.990 4.899 -16.825 1.00 96.62 313 THR A O 1
ATOM 2184 N N . TRP A 1 314 ? 3.965 4.092 -17.398 1.00 95.75 314 TRP A N 1
ATOM 2185 C CA . TRP A 1 314 ? 3.200 4.874 -16.439 1.00 95.75 314 TRP A CA 1
ATOM 2186 C C . TRP A 1 314 ? 2.299 3.947 -15.636 1.00 95.75 314 TRP A C 1
ATOM 2188 O O . TRP A 1 314 ? 1.443 3.266 -16.199 1.00 95.75 314 TRP A O 1
ATOM 2198 N N . ALA A 1 315 ? 2.474 3.932 -14.320 1.00 96.12 315 ALA A N 1
ATOM 2199 C CA . ALA A 1 315 ? 1.616 3.199 -13.406 1.00 96.12 315 ALA A CA 1
ATOM 2200 C C . ALA A 1 315 ? 0.985 4.173 -12.413 1.00 96.12 315 ALA A C 1
ATOM 2202 O O . ALA A 1 315 ? 1.690 4.892 -11.704 1.00 96.12 315 ALA A O 1
ATOM 2203 N N . ARG A 1 316 ? -0.347 4.187 -12.361 1.00 93.88 316 ARG A N 1
ATOM 2204 C CA . ARG A 1 316 ? -1.098 4.862 -11.304 1.00 93.88 316 ARG A CA 1
ATOM 2205 C C . ARG A 1 316 ? -1.809 3.818 -10.457 1.00 93.88 316 ARG A C 1
ATOM 2207 O O . ARG A 1 316 ? -2.618 3.053 -10.980 1.00 93.88 316 ARG A O 1
ATOM 2214 N N . ASN A 1 317 ? -1.510 3.813 -9.165 1.00 94.75 317 ASN A N 1
ATOM 2215 C CA . ASN A 1 317 ? -2.117 2.924 -8.189 1.00 94.75 317 ASN A CA 1
ATOM 2216 C C . ASN A 1 317 ? -2.819 3.760 -7.120 1.00 94.75 317 ASN A C 1
ATOM 2218 O O . ASN A 1 317 ? -2.216 4.665 -6.547 1.00 94.75 317 ASN A O 1
ATOM 2222 N N . GLU A 1 318 ? -4.087 3.464 -6.868 1.00 92.94 318 GLU A N 1
ATOM 2223 C CA . GLU A 1 318 ? -4.889 4.143 -5.853 1.00 92.94 318 GLU A CA 1
ATOM 2224 C C . GLU A 1 318 ? -5.576 3.107 -4.972 1.00 92.94 318 GLU A C 1
ATOM 2226 O O . GLU A 1 318 ? -6.149 2.137 -5.473 1.00 92.94 318 GLU A O 1
ATOM 2231 N N . LEU A 1 319 ? -5.504 3.308 -3.665 1.00 94.81 319 LEU A N 1
ATOM 2232 C CA . LEU A 1 319 ? -6.175 2.493 -2.671 1.00 94.81 319 LEU A CA 1
ATOM 2233 C C . LEU A 1 319 ? -6.863 3.423 -1.675 1.00 94.81 319 LEU A C 1
ATOM 2235 O O . LEU A 1 319 ? -6.202 4.247 -1.055 1.00 94.81 319 LEU A O 1
ATOM 2239 N N . ASP A 1 320 ? -8.174 3.279 -1.537 1.00 93.19 320 ASP A N 1
ATOM 2240 C CA . ASP A 1 320 ? -8.994 3.991 -0.559 1.00 93.19 320 ASP A CA 1
ATOM 2241 C C . ASP A 1 320 ? -9.853 2.969 0.182 1.00 93.19 320 ASP A C 1
ATOM 2243 O O . ASP A 1 320 ? -10.797 2.420 -0.384 1.00 93.19 320 ASP A O 1
ATOM 2247 N N . ASN A 1 321 ? -9.491 2.646 1.417 1.00 93.94 321 ASN A N 1
ATOM 2248 C CA . ASN A 1 321 ? -10.245 1.703 2.231 1.00 93.94 321 ASN A CA 1
ATOM 2249 C C . ASN A 1 321 ? -10.711 2.367 3.518 1.00 93.94 321 ASN A C 1
ATOM 2251 O O . ASN A 1 321 ? -9.885 2.776 4.324 1.00 93.94 321 ASN A O 1
ATOM 2255 N N . ASN A 1 322 ? -12.026 2.455 3.708 1.00 95.12 322 ASN A N 1
ATOM 2256 C CA . ASN A 1 322 ? -12.636 3.045 4.898 1.00 95.12 322 ASN A CA 1
ATOM 2257 C C . ASN A 1 322 ? -13.214 1.949 5.796 1.00 95.12 322 ASN A C 1
ATOM 2259 O O . ASN A 1 322 ? -13.846 1.008 5.310 1.00 95.12 322 ASN A O 1
ATOM 2263 N N . VAL A 1 323 ? -12.994 2.075 7.105 1.00 98.25 323 VAL A N 1
ATOM 2264 C CA . VAL A 1 323 ? -13.439 1.117 8.121 1.00 98.25 323 VAL A CA 1
ATOM 2265 C C . VAL A 1 323 ? -14.099 1.864 9.271 1.00 98.25 323 VAL A C 1
ATOM 2267 O O . VAL A 1 323 ? -13.486 2.728 9.892 1.00 98.25 323 VAL A O 1
ATOM 2270 N N . ASN A 1 324 ? -15.342 1.507 9.578 1.00 97.94 324 ASN A N 1
ATOM 2271 C CA . ASN A 1 324 ? -16.097 2.058 10.694 1.00 97.94 324 ASN A CA 1
ATOM 2272 C C . ASN A 1 324 ? -16.662 0.929 11.568 1.00 97.94 324 ASN A C 1
ATOM 2274 O O . ASN A 1 324 ? -17.317 0.014 11.062 1.00 97.94 324 ASN A O 1
ATOM 2278 N N . ALA A 1 325 ? -16.416 1.006 12.873 1.00 98.69 325 ALA A N 1
ATOM 2279 C CA . ALA A 1 325 ? -17.075 0.208 13.895 1.00 98.69 325 ALA A CA 1
ATOM 2280 C C . ALA A 1 325 ? -17.769 1.145 14.884 1.00 98.69 325 ALA A C 1
ATOM 2282 O O . ALA A 1 325 ? -17.111 1.966 15.524 1.00 98.69 325 ALA A O 1
ATOM 2283 N N . LYS A 1 326 ? -19.094 1.031 15.023 1.00 98.56 326 LYS A N 1
ATOM 2284 C CA . LYS A 1 326 ? -19.861 2.010 15.798 1.00 98.56 326 LYS A CA 1
ATOM 2285 C C . LYS A 1 326 ? -20.989 1.416 16.637 1.00 98.56 326 LYS A C 1
ATOM 2287 O O . LYS A 1 326 ? -21.803 0.633 16.149 1.00 98.56 326 LYS A O 1
ATOM 2292 N N . ILE A 1 327 ? -21.099 1.883 17.879 1.00 98.75 327 ILE A N 1
ATOM 2293 C CA . ILE A 1 327 ? -22.305 1.754 18.707 1.00 98.75 327 ILE A CA 1
ATOM 2294 C C . ILE A 1 327 ? -22.913 3.147 18.873 1.00 98.75 327 ILE A C 1
ATOM 2296 O O . ILE A 1 327 ? -22.251 4.072 19.333 1.00 98.75 327 ILE A O 1
ATOM 2300 N N . ASP A 1 328 ? -24.170 3.311 18.478 1.00 97.81 328 ASP A N 1
ATOM 2301 C CA . ASP A 1 328 ? -24.875 4.591 18.535 1.00 97.81 328 ASP A CA 1
ATOM 2302 C C . ASP A 1 328 ? -26.173 4.463 19.324 1.00 97.81 328 ASP A C 1
ATOM 2304 O O . ASP A 1 328 ? -26.993 3.583 19.037 1.00 97.81 328 ASP A O 1
ATOM 2308 N N . SER A 1 329 ? -26.391 5.386 20.259 1.00 96.19 329 SER A N 1
ATOM 2309 C CA . SER A 1 329 ? -27.664 5.567 20.956 1.00 96.19 329 SER A CA 1
ATOM 2310 C C . SER A 1 329 ? -28.168 4.282 21.629 1.00 96.19 329 SER A C 1
ATOM 2312 O O . SER A 1 329 ? -29.360 3.967 21.593 1.00 96.19 329 SER A O 1
ATOM 2314 N N . ALA A 1 330 ? -27.254 3.499 22.209 1.00 96.12 330 ALA A N 1
ATOM 2315 C CA . ALA A 1 330 ? -27.579 2.259 22.896 1.00 96.12 330 ALA A CA 1
ATOM 2316 C C . ALA A 1 330 ? -27.945 2.524 24.360 1.00 96.12 330 ALA A C 1
ATOM 2318 O O . ALA A 1 330 ? -27.134 3.036 25.124 1.00 96.12 330 ALA A O 1
ATOM 2319 N N . GLY A 1 331 ? -29.151 2.121 24.764 1.00 93.88 331 GLY A N 1
ATOM 2320 C CA . GLY A 1 331 ? -29.613 2.246 26.145 1.00 93.88 331 GLY A CA 1
ATOM 2321 C C . GLY A 1 331 ? -30.025 3.666 26.546 1.00 93.88 331 GLY A C 1
ATOM 2322 O O . GLY A 1 331 ? -29.868 4.643 25.820 1.00 93.88 331 GLY A O 1
ATOM 2323 N N . THR A 1 332 ? -30.603 3.775 27.737 1.00 91.69 332 THR A N 1
ATOM 2324 C CA . THR A 1 332 ? -30.965 5.045 28.380 1.00 91.69 332 THR A CA 1
ATOM 2325 C C . THR A 1 332 ? -30.618 4.973 29.862 1.00 91.69 332 THR A C 1
ATOM 2327 O O . THR A 1 332 ? -30.422 3.889 30.395 1.00 91.69 332 THR A O 1
ATOM 2330 N N . GLN A 1 333 ? -30.629 6.093 30.585 1.00 84.50 333 GLN A N 1
ATOM 2331 C CA . GLN A 1 333 ? -30.405 6.048 32.039 1.00 84.50 333 GLN A CA 1
ATOM 2332 C C . GLN A 1 333 ? -31.448 5.208 32.797 1.00 84.50 333 GLN A C 1
ATOM 2334 O O . GLN A 1 333 ? -31.134 4.619 33.825 1.00 84.50 333 GLN A O 1
ATOM 2339 N N . ALA A 1 334 ? -32.685 5.133 32.294 1.00 88.56 334 ALA A N 1
ATOM 2340 C CA . ALA A 1 334 ? -33.737 4.317 32.902 1.00 88.56 334 ALA A CA 1
ATOM 2341 C C . ALA A 1 334 ? -33.619 2.825 32.545 1.00 88.56 334 ALA A C 1
ATOM 2343 O O . ALA A 1 334 ? -34.092 1.974 33.295 1.00 88.56 334 ALA A O 1
ATOM 2344 N N . ALA A 1 335 ? -33.016 2.518 31.396 1.00 91.88 335 ALA A N 1
ATOM 2345 C CA . ALA A 1 335 ? -32.801 1.166 30.896 1.00 91.88 335 ALA A CA 1
ATOM 2346 C C . ALA A 1 335 ? -31.465 1.113 30.130 1.00 91.88 335 ALA A C 1
ATOM 2348 O O . ALA A 1 335 ? -31.459 1.258 28.902 1.00 91.88 335 ALA A O 1
ATOM 2349 N N . PRO A 1 336 ? -30.334 0.993 30.847 1.00 94.38 336 PRO A N 1
ATOM 2350 C CA . PRO A 1 336 ? -29.010 0.920 30.236 1.00 94.38 336 PRO A CA 1
ATOM 2351 C C . PRO A 1 336 ? -28.862 -0.327 29.367 1.00 94.38 336 PRO A C 1
ATOM 2353 O O . PRO A 1 336 ? -29.482 -1.354 29.652 1.00 94.38 336 PRO A O 1
ATOM 2356 N N . ALA A 1 337 ? -28.013 -0.259 28.344 1.00 97.38 337 ALA A N 1
ATOM 2357 C CA . ALA A 1 337 ? -27.549 -1.467 27.675 1.00 97.38 337 ALA A CA 1
ATOM 2358 C C . ALA A 1 337 ? -26.645 -2.257 28.633 1.00 97.38 337 ALA A C 1
ATOM 2360 O O . ALA A 1 337 ? -25.842 -1.658 29.349 1.00 97.38 337 ALA A O 1
ATOM 2361 N N . THR A 1 338 ? -26.775 -3.582 28.663 1.00 97.88 338 THR A N 1
ATOM 2362 C CA . THR A 1 338 ? -26.026 -4.440 29.595 1.00 97.88 338 THR A CA 1
ATOM 2363 C C . THR A 1 338 ? -25.132 -5.413 28.843 1.00 97.88 338 THR A C 1
ATOM 2365 O O . THR A 1 338 ? -25.626 -6.185 28.016 1.00 97.88 338 THR A O 1
ATOM 2368 N N . VAL A 1 339 ? -23.842 -5.397 29.171 1.00 98.25 339 VAL A N 1
ATOM 2369 C CA . VAL A 1 339 ? -22.828 -6.327 28.672 1.00 98.25 339 VAL A CA 1
ATOM 2370 C C . VAL A 1 339 ? -22.338 -7.176 29.837 1.00 98.25 339 VAL A C 1
ATOM 2372 O O . VAL A 1 339 ? -21.759 -6.651 30.787 1.00 98.25 339 VAL A O 1
ATOM 2375 N N . GLY A 1 340 ? -22.641 -8.471 29.783 1.00 97.00 340 GLY A N 1
ATOM 2376 C CA . GLY A 1 340 ? -22.276 -9.420 30.824 1.00 97.00 340 GLY A CA 1
ATOM 2377 C C . GLY A 1 340 ? -20.801 -9.803 30.801 1.00 97.00 340 GLY A C 1
ATOM 2378 O O . GLY A 1 340 ? -20.271 -10.082 31.857 1.00 97.00 340 GLY A O 1
ATOM 2379 N N . GLY A 1 341 ? -20.141 -9.800 29.644 1.00 96.94 341 GLY A N 1
ATOM 2380 C CA . GLY A 1 341 ? -18.698 -10.019 29.506 1.00 96.94 341 GLY A CA 1
ATOM 2381 C C . GLY A 1 341 ? -17.941 -8.723 29.216 1.00 96.94 341 GLY A C 1
ATOM 2382 O O . GLY A 1 341 ? -18.242 -7.679 29.799 1.00 96.94 341 GLY A O 1
ATOM 2383 N N . ASP A 1 342 ? -16.998 -8.785 28.280 1.00 98.00 342 ASP A N 1
ATOM 2384 C CA . ASP A 1 342 ? -16.207 -7.639 27.830 1.00 98.00 342 ASP A CA 1
ATOM 2385 C C . ASP A 1 342 ? -16.875 -6.898 26.656 1.00 98.00 342 ASP A C 1
ATOM 2387 O O . ASP A 1 342 ? -17.692 -7.441 25.904 1.00 98.00 342 ASP A O 1
ATOM 2391 N N . LEU A 1 343 ? -16.518 -5.624 26.487 1.00 98.50 343 LEU A N 1
ATOM 2392 C CA . LEU A 1 343 ? -16.982 -4.760 25.404 1.00 98.50 343 LEU A CA 1
ATOM 2393 C C . LEU A 1 343 ? -15.827 -4.413 24.458 1.00 98.50 343 LEU A C 1
ATOM 2395 O O . LEU A 1 343 ? -14.890 -3.725 24.858 1.00 98.50 343 LEU A O 1
ATOM 2399 N N . TRP A 1 344 ? -15.950 -4.774 23.179 1.00 98.50 344 TRP A N 1
ATOM 2400 C CA . TRP A 1 344 ? -15.024 -4.372 22.118 1.00 98.50 344 TRP A CA 1
ATOM 2401 C C . TRP A 1 344 ? -15.726 -3.583 21.018 1.00 98.50 344 TRP A C 1
ATOM 2403 O O . TRP A 1 344 ? -16.660 -4.068 20.380 1.00 98.50 344 TRP A O 1
ATOM 2413 N N . VAL A 1 345 ? -15.217 -2.387 20.740 1.00 98.81 345 VAL A N 1
ATOM 2414 C CA . VAL A 1 345 ? -15.504 -1.646 19.509 1.00 98.81 345 VAL A CA 1
ATOM 2415 C C . VAL A 1 345 ? -14.178 -1.424 18.813 1.00 98.81 345 VAL A C 1
ATOM 2417 O O . VAL A 1 345 ? -13.324 -0.695 19.318 1.00 98.81 345 VAL A O 1
ATOM 2420 N N . THR A 1 346 ? -13.950 -2.119 17.703 1.00 98.81 346 THR A N 1
ATOM 2421 C CA . THR A 1 346 ? -12.605 -2.206 17.131 1.00 98.81 346 THR A CA 1
ATOM 2422 C C . THR A 1 346 ? -12.589 -2.032 15.625 1.00 98.81 346 THR A C 1
ATOM 2424 O O . THR A 1 346 ? -13.417 -2.595 14.909 1.00 98.81 346 THR A O 1
ATOM 2427 N N . THR A 1 347 ? -11.609 -1.278 15.132 1.00 98.75 347 THR A N 1
ATOM 2428 C CA . THR A 1 347 ? -11.284 -1.229 13.707 1.00 98.75 347 THR A CA 1
ATOM 2429 C C . THR A 1 347 ? -9.854 -1.672 13.438 1.00 98.75 347 THR A C 1
ATOM 2431 O O . THR A 1 347 ? -8.933 -1.297 14.158 1.00 98.75 347 THR A O 1
ATOM 2434 N N . TYR A 1 348 ? -9.687 -2.469 12.382 1.00 98.38 348 TYR A N 1
ATOM 2435 C CA . TYR A 1 348 ? -8.390 -2.881 11.849 1.00 98.38 348 TYR A CA 1
ATOM 2436 C C . TYR A 1 348 ? -8.314 -2.526 10.370 1.00 98.38 348 TYR A C 1
ATOM 2438 O O . TYR A 1 348 ? -8.988 -3.153 9.546 1.00 98.38 348 TYR A O 1
ATOM 2446 N N . ARG A 1 349 ? -7.480 -1.552 10.013 1.00 97.69 349 ARG A N 1
ATOM 2447 C CA . ARG A 1 349 ? -7.288 -1.126 8.627 1.00 97.69 349 ARG A CA 1
ATOM 2448 C C . ARG A 1 349 ? -5.865 -1.409 8.178 1.00 97.69 349 ARG A C 1
ATOM 2450 O O . ARG A 1 349 ? -4.904 -0.922 8.758 1.00 97.69 349 ARG A O 1
ATOM 2457 N N . ARG A 1 350 ? -5.722 -2.193 7.112 1.00 97.69 350 ARG A N 1
ATOM 2458 C CA . ARG A 1 350 ? -4.438 -2.497 6.475 1.00 97.69 350 ARG A CA 1
ATOM 2459 C C . ARG A 1 350 ? -4.518 -2.130 5.003 1.00 97.69 350 ARG A C 1
ATOM 2461 O O . ARG A 1 350 ? -5.230 -2.768 4.232 1.00 97.69 350 ARG A O 1
ATOM 2468 N N . GLY A 1 351 ? -3.795 -1.084 4.620 1.00 97.12 351 GLY A N 1
ATOM 2469 C CA . GLY A 1 351 ? -3.659 -0.652 3.233 1.00 97.12 351 GLY A CA 1
ATOM 2470 C C . GLY A 1 351 ? -2.240 -0.885 2.731 1.00 97.12 351 GLY A C 1
ATOM 2471 O O . GLY A 1 351 ? -1.281 -0.438 3.361 1.00 97.12 351 GLY A O 1
ATOM 2472 N N . ALA A 1 352 ? -2.079 -1.552 1.586 1.00 97.94 352 ALA A N 1
ATOM 2473 C CA . ALA A 1 352 ? -0.758 -1.768 0.996 1.00 97.94 352 ALA A CA 1
ATOM 2474 C C . ALA A 1 352 ? -0.711 -1.509 -0.515 1.00 97.94 352 ALA A C 1
ATOM 2476 O O . ALA A 1 352 ? -1.414 -2.153 -1.293 1.00 97.94 352 ALA A O 1
ATOM 2477 N N . ILE A 1 353 ? 0.198 -0.641 -0.957 1.00 98.50 353 ILE A N 1
ATOM 2478 C CA . ILE A 1 353 ? 0.566 -0.512 -2.371 1.00 98.50 353 ILE A CA 1
ATOM 2479 C C . ILE A 1 353 ? 1.997 -1.010 -2.547 1.00 98.50 353 ILE A C 1
ATOM 2481 O O . ILE A 1 353 ? 2.926 -0.457 -1.970 1.00 98.50 353 ILE A O 1
ATOM 2485 N N . VAL A 1 354 ? 2.174 -2.050 -3.358 1.00 97.94 354 VAL A N 1
ATOM 2486 C CA . VAL A 1 354 ? 3.476 -2.579 -3.773 1.00 97.94 354 VAL A CA 1
ATOM 2487 C C . VAL A 1 354 ? 3.577 -2.409 -5.283 1.00 97.94 354 VAL A C 1
ATOM 2489 O O . VAL A 1 354 ? 2.978 -3.163 -6.053 1.00 97.94 354 VAL A O 1
ATOM 2492 N N . ALA A 1 355 ? 4.303 -1.381 -5.711 1.00 95.88 355 ALA A N 1
ATOM 2493 C CA . ALA A 1 355 ? 4.351 -0.961 -7.103 1.00 95.88 355 ALA A CA 1
ATOM 2494 C C . ALA A 1 355 ? 5.775 -1.026 -7.659 1.00 95.88 355 ALA A C 1
ATOM 2496 O O . ALA A 1 355 ? 6.685 -0.358 -7.175 1.00 95.88 355 ALA A O 1
ATOM 2497 N N . THR A 1 356 ? 5.951 -1.795 -8.731 1.00 94.44 356 THR A N 1
ATOM 2498 C CA . THR A 1 356 ? 7.165 -1.829 -9.546 1.00 94.44 356 THR A CA 1
ATOM 2499 C C . THR A 1 356 ? 6.855 -1.248 -10.919 1.00 94.44 356 THR A C 1
ATOM 2501 O O . THR A 1 356 ? 6.028 -1.768 -11.661 1.00 94.44 356 THR A O 1
ATOM 2504 N N . THR A 1 357 ? 7.509 -0.140 -11.259 1.00 96.75 357 THR A N 1
ATOM 2505 C CA . THR A 1 357 ? 7.360 0.542 -12.548 1.00 96.75 357 THR A CA 1
ATOM 2506 C C . THR A 1 357 ? 8.715 0.585 -13.226 1.00 96.75 357 THR A C 1
ATOM 2508 O O . THR A 1 357 ? 9.622 1.276 -12.759 1.00 96.75 357 THR A O 1
ATOM 2511 N N . THR A 1 358 ? 8.875 -0.158 -14.322 1.00 91.00 358 THR A N 1
ATOM 2512 C CA . THR A 1 358 ? 10.164 -0.243 -15.015 1.00 91.00 358 THR A CA 1
ATOM 2513 C C . THR A 1 358 ? 10.077 0.097 -16.491 1.00 91.00 358 THR A C 1
ATOM 2515 O O . THR A 1 358 ? 9.136 -0.281 -17.188 1.00 91.00 358 THR A O 1
ATOM 2518 N N . ALA A 1 359 ? 11.086 0.810 -16.980 1.00 88.94 359 ALA A N 1
ATOM 2519 C CA . ALA A 1 359 ? 11.235 1.131 -18.390 1.00 88.94 359 ALA A CA 1
ATOM 2520 C C . ALA A 1 359 ? 12.679 0.897 -18.834 1.00 88.94 359 ALA A C 1
ATOM 2522 O O . ALA A 1 359 ? 13.613 1.453 -18.257 1.00 88.94 359 ALA A O 1
ATOM 2523 N N . THR A 1 360 ? 12.853 0.086 -19.874 1.00 89.44 360 THR A N 1
ATOM 2524 C CA . THR A 1 360 ? 14.150 -0.226 -20.474 1.00 89.44 360 THR A CA 1
ATOM 2525 C C . THR A 1 360 ? 14.144 0.147 -21.947 1.00 89.44 360 THR A C 1
ATOM 2527 O O . THR A 1 360 ? 13.245 -0.240 -22.696 1.00 89.44 360 THR A O 1
ATOM 2530 N N . ALA A 1 361 ? 15.187 0.854 -22.369 1.00 86.94 361 ALA A N 1
ATOM 2531 C CA . ALA A 1 361 ? 15.412 1.214 -23.757 1.00 86.94 361 ALA A CA 1
ATOM 2532 C C . ALA A 1 361 ? 16.868 0.972 -24.158 1.00 86.94 361 ALA A C 1
ATOM 2534 O O . ALA A 1 361 ? 17.784 1.545 -23.566 1.00 86.94 361 ALA A O 1
ATOM 2535 N N . ILE A 1 362 ? 17.073 0.141 -25.184 1.00 85.12 362 ILE A N 1
ATOM 2536 C CA . ILE A 1 362 ? 18.401 -0.216 -25.695 1.00 85.12 362 ILE A CA 1
ATOM 2537 C C . ILE A 1 362 ? 18.472 0.021 -27.205 1.00 85.12 362 ILE A C 1
ATOM 2539 O O . ILE A 1 362 ? 17.783 -0.641 -27.983 1.00 85.12 362 ILE A O 1
ATOM 2543 N N . GLY A 1 363 ? 19.338 0.948 -27.616 1.00 83.56 363 GLY A N 1
ATOM 2544 C CA . GLY A 1 363 ? 19.636 1.240 -29.019 1.00 83.56 363 GLY A CA 1
ATOM 2545 C C . GLY A 1 363 ? 21.052 0.810 -29.410 1.00 83.56 363 GLY A C 1
ATOM 2546 O O . GLY A 1 363 ? 22.020 1.216 -28.768 1.00 83.56 363 GLY A O 1
ATOM 2547 N N . LEU A 1 364 ? 21.185 0.024 -30.482 1.00 87.94 364 LEU A N 1
ATOM 2548 C CA . LEU A 1 364 ? 22.467 -0.457 -31.011 1.00 87.94 364 LEU A CA 1
ATOM 2549 C C . LEU A 1 364 ? 22.602 -0.150 -32.509 1.00 87.94 364 LEU A C 1
ATOM 2551 O O . LEU A 1 364 ? 21.682 -0.417 -33.285 1.00 87.94 364 LEU A O 1
ATOM 2555 N N . ALA A 1 365 ? 23.765 0.362 -32.921 1.00 89.00 365 ALA A N 1
ATOM 2556 C CA . ALA A 1 365 ? 24.063 0.664 -34.323 1.00 89.00 365 ALA A CA 1
ATOM 2557 C C . ALA A 1 365 ? 25.512 0.332 -34.728 1.00 89.00 365 ALA A C 1
ATOM 2559 O O . ALA A 1 365 ? 26.464 0.764 -34.070 1.00 89.00 365 ALA A O 1
ATOM 2560 N N . VAL A 1 366 ? 25.679 -0.386 -35.849 1.00 88.94 366 VAL A N 1
ATOM 2561 C CA . VAL A 1 366 ? 26.985 -0.782 -36.421 1.00 88.94 366 VAL A CA 1
ATOM 2562 C C . VAL A 1 366 ? 27.041 -0.516 -37.933 1.00 88.94 366 VAL A C 1
ATOM 2564 O O . VAL A 1 366 ? 26.137 -0.930 -38.662 1.00 88.94 366 VAL A O 1
ATOM 2567 N N . SER A 1 367 ? 28.097 0.156 -38.426 1.00 87.69 367 SER A N 1
ATOM 2568 C CA . SER A 1 367 ? 28.281 0.411 -39.873 1.00 87.69 367 SER A CA 1
ATOM 2569 C C . SER A 1 367 ? 29.711 0.715 -40.330 1.00 87.69 367 SER A C 1
ATOM 2571 O O . SER A 1 367 ? 30.532 1.209 -39.567 1.00 87.69 367 SER A O 1
ATOM 2573 N N . THR A 1 368 ? 30.023 0.491 -41.611 1.00 84.88 368 THR A N 1
ATOM 2574 C CA . THR A 1 368 ? 31.326 0.854 -42.200 1.00 84.88 368 THR A CA 1
ATOM 2575 C C . THR A 1 368 ? 31.441 2.310 -42.669 1.00 84.88 368 THR A C 1
ATOM 2577 O O . THR A 1 368 ? 32.566 2.794 -42.762 1.00 84.88 368 THR A O 1
ATOM 2580 N N . SER A 1 369 ? 30.341 3.045 -42.910 1.00 82.25 369 SER A N 1
ATOM 2581 C CA . SER A 1 369 ? 30.398 4.443 -43.402 1.00 82.25 369 SER A CA 1
ATOM 2582 C C . SER A 1 369 ? 29.624 5.492 -42.574 1.00 82.25 369 SER A C 1
ATOM 2584 O O . SER A 1 369 ? 29.936 6.677 -42.696 1.00 82.25 369 SER A O 1
ATOM 2586 N N . GLY A 1 370 ? 28.703 5.108 -41.671 1.00 74.12 370 GLY A N 1
ATOM 2587 C CA . GLY A 1 370 ? 27.998 6.047 -40.767 1.00 74.12 370 GLY A CA 1
ATOM 2588 C C . GLY A 1 370 ? 27.085 5.379 -39.717 1.00 74.12 370 GLY A C 1
ATOM 2589 O O . GLY A 1 370 ? 26.425 4.404 -40.048 1.00 74.12 370 GLY A O 1
ATOM 2590 N N . ALA A 1 371 ? 27.028 5.874 -38.464 1.00 71.31 371 ALA A N 1
ATOM 2591 C CA . ALA A 1 371 ? 26.223 5.298 -37.356 1.00 71.31 371 ALA A CA 1
ATOM 2592 C C . ALA A 1 371 ? 25.358 6.341 -36.605 1.00 71.31 371 ALA A C 1
ATOM 2594 O O . ALA A 1 371 ? 25.634 7.532 -36.734 1.00 71.31 371 ALA A O 1
ATOM 2595 N N . LYS A 1 372 ? 24.356 5.909 -35.809 1.00 64.75 372 LYS A N 1
ATOM 2596 C CA . LYS A 1 372 ? 23.546 6.683 -34.828 1.00 64.75 372 LYS A CA 1
ATOM 2597 C C . LYS A 1 372 ? 22.852 5.761 -33.808 1.00 64.75 372 LYS A C 1
ATOM 2599 O O . LYS A 1 372 ? 22.192 4.821 -34.226 1.00 64.75 372 LYS A O 1
ATOM 2604 N N . ALA A 1 373 ? 22.904 6.049 -32.505 1.00 54.56 373 ALA A N 1
ATOM 2605 C CA . ALA A 1 373 ? 22.129 5.317 -31.487 1.00 54.56 373 ALA A CA 1
ATOM 2606 C C . ALA A 1 373 ? 21.409 6.271 -30.512 1.00 54.56 373 ALA A C 1
ATOM 2608 O O . ALA A 1 373 ? 21.985 7.279 -30.105 1.00 54.56 373 ALA A O 1
ATOM 2609 N N . ILE A 1 374 ? 20.147 6.002 -30.168 1.00 55.56 374 ILE A N 1
ATOM 2610 C CA . ILE A 1 374 ? 19.317 6.837 -29.278 1.00 55.56 374 ILE A CA 1
ATOM 2611 C C . ILE A 1 374 ? 18.493 5.928 -28.353 1.00 55.56 374 ILE A C 1
ATOM 2613 O O . ILE A 1 374 ? 18.007 4.881 -28.777 1.00 55.56 374 ILE A O 1
ATOM 2617 N N . SER A 1 375 ? 18.289 6.324 -27.100 1.00 61.47 375 SER A N 1
ATOM 2618 C CA . SER A 1 375 ? 17.526 5.543 -26.121 1.00 61.47 375 SER A CA 1
ATOM 2619 C C . SER A 1 375 ? 16.757 6.441 -25.150 1.00 61.47 375 SER A C 1
ATOM 2621 O O . SER A 1 375 ? 17.260 7.489 -24.745 1.00 61.47 375 SER A O 1
ATOM 2623 N N . GLY A 1 376 ? 15.543 6.042 -24.770 1.00 61.75 376 GLY A N 1
ATOM 2624 C CA . GLY A 1 376 ? 14.722 6.754 -23.790 1.00 61.75 376 GLY A CA 1
ATOM 2625 C C . GLY A 1 376 ? 13.952 5.788 -22.902 1.00 61.75 376 GLY A C 1
ATOM 2626 O O . GLY A 1 376 ? 13.042 5.115 -23.377 1.00 61.75 376 GLY A O 1
ATOM 2627 N N . GLY A 1 377 ? 14.321 5.726 -21.627 1.00 74.69 377 GLY A N 1
ATOM 2628 C CA . GLY A 1 377 ? 13.602 4.991 -20.592 1.00 74.69 377 GLY A CA 1
ATOM 2629 C C . GLY A 1 377 ? 12.917 5.972 -19.648 1.00 74.69 377 GLY A C 1
ATOM 2630 O O . GLY A 1 377 ? 13.599 6.701 -18.932 1.00 74.69 377 GLY A O 1
ATOM 2631 N N . GLY A 1 378 ? 11.583 5.989 -19.649 1.00 91.88 378 GLY A N 1
ATOM 2632 C CA . GLY A 1 378 ? 10.770 6.821 -18.760 1.00 91.88 378 GLY A CA 1
ATOM 2633 C C . GLY A 1 378 ? 9.870 5.964 -17.882 1.00 91.88 378 GLY A C 1
ATOM 2634 O O . GLY A 1 378 ? 9.039 5.227 -18.405 1.00 91.88 378 GLY A O 1
ATOM 2635 N N . ALA A 1 379 ? 10.026 6.059 -16.566 1.00 94.38 379 ALA A N 1
ATOM 2636 C CA . ALA A 1 379 ? 9.189 5.355 -15.604 1.00 94.38 379 ALA A CA 1
ATOM 2637 C C . ALA A 1 379 ? 8.516 6.366 -14.669 1.00 94.38 379 ALA A C 1
ATOM 2639 O O . ALA A 1 379 ? 9.193 7.155 -14.011 1.00 94.38 379 ALA A O 1
ATOM 2640 N N . ILE A 1 380 ? 7.185 6.349 -14.625 1.00 96.50 380 ILE A N 1
ATOM 2641 C CA . ILE A 1 380 ? 6.387 7.215 -13.755 1.00 96.50 380 ILE A CA 1
ATOM 2642 C C . ILE A 1 380 ? 5.482 6.332 -12.902 1.00 96.50 380 ILE A C 1
ATOM 2644 O O . ILE A 1 380 ? 4.588 5.668 -13.425 1.00 96.50 380 ILE A O 1
ATOM 2648 N N . GLY A 1 381 ? 5.744 6.311 -11.599 1.00 95.62 381 GLY A N 1
ATOM 2649 C CA . GLY A 1 381 ? 4.918 5.636 -10.604 1.00 95.62 381 GLY A CA 1
ATOM 2650 C C . GLY A 1 381 ? 4.200 6.662 -9.737 1.00 95.62 381 GLY A C 1
ATOM 2651 O O . GLY A 1 381 ? 4.846 7.472 -9.074 1.00 95.62 381 GLY A O 1
ATOM 2652 N N . VAL A 1 382 ? 2.872 6.634 -9.730 1.00 93.44 382 VAL A N 1
ATOM 2653 C CA . VAL A 1 382 ? 2.053 7.454 -8.831 1.00 93.44 382 VAL A CA 1
ATOM 2654 C C . VAL A 1 382 ? 1.249 6.523 -7.943 1.00 93.44 382 VAL A C 1
ATOM 2656 O O . VAL A 1 382 ? 0.452 5.734 -8.446 1.00 93.44 382 VAL A O 1
ATOM 2659 N N . ASN A 1 383 ? 1.458 6.617 -6.635 1.00 94.50 383 ASN A N 1
ATOM 2660 C CA . ASN A 1 383 ? 0.796 5.783 -5.643 1.00 94.50 383 ASN A CA 1
ATOM 2661 C C . ASN A 1 383 ? 0.061 6.670 -4.641 1.00 94.50 383 ASN A C 1
ATOM 2663 O O . ASN A 1 383 ? 0.654 7.583 -4.064 1.00 94.50 383 ASN A O 1
ATOM 2667 N N . HIS A 1 384 ? -1.223 6.393 -4.449 1.00 92.50 384 HIS A N 1
ATOM 2668 C CA . HIS A 1 384 ? -2.077 7.120 -3.527 1.00 92.50 384 HIS A CA 1
ATOM 2669 C C . HIS A 1 384 ? -2.783 6.147 -2.595 1.00 92.50 384 HIS A C 1
ATOM 2671 O O . HIS A 1 384 ? -3.523 5.283 -3.060 1.00 92.50 384 HIS A O 1
ATOM 2677 N N . LEU A 1 385 ? -2.538 6.279 -1.298 1.00 93.88 385 LEU A N 1
ATOM 2678 C CA . LEU A 1 385 ? -3.148 5.456 -0.269 1.00 93.88 385 LEU A CA 1
ATOM 2679 C C . LEU A 1 385 ? -3.911 6.367 0.694 1.00 93.88 385 LEU A C 1
ATOM 2681 O O . LEU A 1 385 ? -3.322 7.196 1.386 1.00 93.88 385 LEU A O 1
ATOM 2685 N N . ALA A 1 386 ? -5.224 6.206 0.715 1.00 91.19 386 ALA A N 1
ATOM 2686 C CA . ALA A 1 386 ? -6.154 6.976 1.519 1.00 91.19 386 ALA A CA 1
ATOM 2687 C C . ALA A 1 386 ? -7.073 6.048 2.321 1.00 91.19 386 ALA A C 1
ATOM 2689 O O . ALA A 1 386 ? -7.019 4.823 2.178 1.00 91.19 386 ALA A O 1
ATOM 2690 N N . GLY A 1 387 ? -7.910 6.647 3.159 1.00 90.19 387 GLY A N 1
ATOM 2691 C CA . GLY A 1 387 ? -8.941 5.963 3.928 1.00 90.19 387 GLY A CA 1
ATOM 2692 C C . GLY A 1 387 ? -8.894 6.322 5.409 1.00 90.19 387 GLY A C 1
ATOM 2693 O O . GLY A 1 387 ? -7.960 6.986 5.865 1.00 90.19 387 GLY A O 1
ATOM 2694 N N . SER A 1 388 ? -9.909 5.883 6.146 1.00 93.62 388 SER A N 1
ATOM 2695 C CA . SER A 1 388 ? -10.030 6.092 7.590 1.00 93.62 388 SER A CA 1
ATOM 2696 C C . SER A 1 388 ? -10.337 4.801 8.350 1.00 93.62 388 SER A C 1
ATOM 2698 O O . SER A 1 388 ? -10.938 3.869 7.809 1.00 93.62 388 SER A O 1
ATOM 2700 N N . ALA A 1 389 ? -9.921 4.749 9.614 1.00 96.88 389 ALA A N 1
ATOM 2701 C CA . ALA A 1 389 ? -10.281 3.722 10.587 1.00 96.88 389 ALA A CA 1
ATOM 2702 C C . ALA A 1 389 ? -10.920 4.401 11.804 1.00 96.88 389 ALA A C 1
ATOM 2704 O O . ALA A 1 389 ? -10.250 5.173 12.486 1.00 96.88 389 ALA A O 1
ATOM 2705 N N . ASN A 1 390 ? -12.210 4.157 12.045 1.00 97.50 390 ASN A N 1
ATOM 2706 C CA . ASN A 1 390 ? -12.975 4.838 13.091 1.00 97.50 390 ASN A CA 1
ATOM 2707 C C . ASN A 1 390 ? -13.706 3.827 13.985 1.00 97.50 390 ASN A C 1
ATOM 2709 O O . ASN A 1 390 ? -14.610 3.132 13.522 1.00 97.50 390 ASN A O 1
ATOM 2713 N N . ALA A 1 391 ? -13.344 3.771 15.266 1.00 98.62 391 ALA A N 1
ATOM 2714 C CA . ALA A 1 391 ? -14.031 3.012 16.307 1.00 98.62 391 ALA A CA 1
ATOM 2715 C C . ALA A 1 391 ? -14.724 3.971 17.287 1.00 98.62 391 ALA A C 1
ATOM 2717 O O . ALA A 1 391 ? -14.057 4.763 17.953 1.00 98.62 391 ALA A O 1
ATOM 2718 N N . GLU A 1 392 ? -16.054 3.920 17.381 1.00 98.25 392 GLU A N 1
ATOM 2719 C CA . GLU A 1 392 ? -16.829 4.946 18.090 1.00 98.25 392 GLU A CA 1
ATOM 2720 C C . GLU A 1 392 ? -17.966 4.377 18.954 1.00 98.25 392 GLU A C 1
ATOM 2722 O O . GLU A 1 392 ? -18.729 3.505 18.530 1.00 98.25 392 GLU A O 1
ATOM 2727 N N . ILE A 1 393 ? -18.148 4.947 20.147 1.00 98.44 393 ILE A N 1
ATOM 2728 C CA . ILE A 1 393 ? -19.385 4.840 20.930 1.00 98.44 393 ILE A CA 1
ATOM 2729 C C . ILE A 1 393 ? -19.968 6.240 21.082 1.00 98.44 393 ILE A C 1
ATOM 2731 O O . ILE A 1 393 ? -19.309 7.127 21.622 1.00 98.44 393 ILE A O 1
ATOM 2735 N N . ILE A 1 394 ? -21.197 6.442 20.605 1.00 96.75 394 ILE A N 1
ATOM 2736 C CA . ILE A 1 394 ? -21.842 7.758 20.582 1.00 96.75 394 ILE A CA 1
ATOM 2737 C C . ILE A 1 394 ? -23.204 7.701 21.272 1.00 96.75 394 ILE A C 1
ATOM 2739 O O . ILE A 1 394 ? -23.978 6.766 21.056 1.00 96.75 394 ILE A O 1
ATOM 2743 N N . GLY A 1 395 ? -23.511 8.701 22.102 1.00 94.31 395 GLY A N 1
ATOM 2744 C CA . GLY A 1 395 ? -24.864 8.934 22.620 1.00 94.31 395 GLY A CA 1
ATOM 2745 C C . GLY A 1 395 ? -25.453 7.788 23.452 1.00 94.31 395 GLY A C 1
ATOM 2746 O O . GLY A 1 395 ? -26.673 7.660 23.519 1.00 94.31 395 GLY A O 1
ATOM 2747 N N . SER A 1 396 ? -24.619 6.918 24.024 1.00 95.88 396 SER A N 1
ATOM 2748 C CA . SER A 1 396 ? -25.053 5.644 24.617 1.00 95.88 396 SER A CA 1
ATOM 2749 C C . SER A 1 396 ? -25.012 5.657 26.153 1.00 95.88 396 SER A C 1
ATOM 2751 O O . SER A 1 396 ? -24.347 6.491 26.760 1.00 95.88 396 SER A O 1
ATOM 2753 N N . VAL A 1 397 ? -25.725 4.730 26.797 1.00 95.44 397 VAL A N 1
ATOM 2754 C CA . VAL A 1 397 ? -25.666 4.440 28.239 1.00 95.44 397 VAL A CA 1
ATOM 2755 C C . VAL A 1 397 ? -25.455 2.937 28.421 1.00 95.44 397 VAL A C 1
ATOM 2757 O O . VAL A 1 397 ? -26.388 2.153 28.218 1.00 95.44 397 VAL A O 1
ATOM 2760 N N . ILE A 1 398 ? -24.238 2.534 28.795 1.00 96.69 398 ILE A N 1
ATOM 2761 C CA . ILE A 1 398 ? -23.808 1.127 28.810 1.00 96.69 398 ILE A CA 1
ATOM 2762 C C . ILE A 1 398 ? -23.234 0.741 30.182 1.00 96.69 398 ILE A C 1
ATOM 2764 O O . ILE A 1 398 ? -22.412 1.459 30.750 1.00 96.69 398 ILE A O 1
ATOM 2768 N N . HIS A 1 399 ? -23.657 -0.420 30.683 1.00 97.19 399 HIS A N 1
ATOM 2769 C CA . HIS A 1 399 ? -23.092 -1.106 31.844 1.00 97.19 399 HIS A CA 1
ATOM 2770 C C . HIS A 1 399 ? -22.351 -2.367 31.395 1.00 97.19 399 HIS A C 1
ATOM 2772 O O . HIS A 1 399 ? -22.979 -3.268 30.838 1.00 97.19 399 HIS A O 1
ATOM 2778 N N . VAL A 1 400 ? -21.048 -2.437 31.663 1.00 97.81 400 VAL A N 1
ATOM 2779 C CA . VAL A 1 400 ? -20.203 -3.618 31.435 1.00 97.81 400 VAL A CA 1
ATOM 2780 C C . VAL A 1 400 ? -19.904 -4.229 32.798 1.00 97.81 400 VAL A C 1
ATOM 2782 O O . VAL A 1 400 ? -19.273 -3.576 33.625 1.00 97.81 400 VAL A O 1
ATOM 2785 N N . SER A 1 401 ? -20.439 -5.418 33.082 1.00 94.12 401 SER A N 1
ATOM 2786 C CA . SER A 1 401 ? -20.443 -5.980 34.441 1.00 94.12 401 SER A CA 1
ATOM 2787 C C . SER A 1 401 ? -19.397 -7.062 34.701 1.00 94.12 401 SER A C 1
ATOM 2789 O O . SER A 1 401 ? -19.143 -7.345 35.872 1.00 94.12 401 SER A O 1
ATOM 2791 N N . GLY A 1 402 ? -18.842 -7.677 33.652 1.00 86.69 402 GLY A N 1
ATOM 2792 C CA . GLY A 1 402 ? -18.038 -8.894 33.780 1.00 86.69 402 GLY A CA 1
ATOM 2793 C C . GLY A 1 402 ? -18.868 -10.111 34.212 1.00 86.69 402 GLY A C 1
ATOM 2794 O O . GLY A 1 402 ? -20.001 -9.994 34.708 1.00 86.69 402 GLY A O 1
ATOM 2795 N N . ASN A 1 403 ? -18.324 -11.302 33.979 1.00 86.00 403 ASN A N 1
ATOM 2796 C CA . ASN A 1 403 ? -18.956 -12.576 34.315 1.00 86.00 403 ASN A CA 1
ATOM 2797 C C . ASN A 1 403 ? -17.932 -13.537 34.950 1.00 86.00 403 ASN A C 1
ATOM 2799 O O . ASN A 1 403 ? -16.948 -13.113 35.543 1.00 86.00 403 ASN A O 1
ATOM 2803 N N . VAL A 1 404 ? -18.202 -14.846 34.941 1.00 80.31 404 VAL A N 1
ATOM 2804 C CA . VAL A 1 404 ? -17.269 -15.836 35.516 1.00 80.31 404 VAL A CA 1
ATOM 2805 C C . VAL A 1 404 ? -16.037 -16.089 34.638 1.00 80.31 404 VAL A C 1
ATOM 2807 O O . VAL A 1 404 ? -15.071 -16.670 35.130 1.00 80.31 404 VAL A O 1
ATOM 2810 N N . ASP A 1 405 ? -16.086 -15.664 33.376 1.00 80.69 405 ASP A N 1
ATOM 2811 C CA . ASP A 1 405 ? -15.087 -15.912 32.337 1.00 80.69 405 ASP A CA 1
ATOM 2812 C C . ASP A 1 405 ? -14.340 -14.631 31.902 1.00 80.69 405 ASP A C 1
ATOM 2814 O O . ASP A 1 405 ? -13.260 -14.743 31.320 1.00 80.69 405 ASP A O 1
ATOM 2818 N N . SER A 1 406 ? -14.863 -13.434 32.204 1.00 87.19 406 SER A N 1
ATOM 2819 C CA . SER A 1 406 ? -14.231 -12.138 31.920 1.00 87.19 406 SER A CA 1
ATOM 2820 C C . SER A 1 406 ? -14.428 -11.126 33.056 1.00 87.19 406 SER A C 1
ATOM 2822 O O . SER A 1 406 ? -15.451 -11.132 33.745 1.00 87.19 406 SER A O 1
ATOM 2824 N N . ASP A 1 407 ? -13.456 -10.229 33.232 1.00 92.19 407 ASP A N 1
ATOM 2825 C CA . ASP A 1 407 ? -13.476 -9.214 34.294 1.00 92.19 407 ASP A CA 1
ATOM 2826 C C . ASP A 1 407 ? -14.382 -8.008 33.949 1.00 92.19 407 ASP A C 1
ATOM 2828 O O . ASP A 1 407 ? -14.713 -7.204 34.820 1.00 92.19 407 ASP A O 1
ATOM 2832 N N . GLY A 1 408 ? -14.863 -7.907 32.701 1.00 95.88 408 GLY A N 1
ATOM 2833 C CA . GLY A 1 408 ? -15.776 -6.853 32.255 1.00 95.88 408 GLY A CA 1
ATOM 2834 C C . GLY A 1 408 ? -15.053 -5.600 31.775 1.00 95.88 408 GLY A C 1
ATOM 2835 O O . GLY A 1 408 ? -15.435 -4.485 32.141 1.00 95.88 408 GLY A O 1
ATOM 2836 N N . GLN A 1 409 ? -14.010 -5.784 30.965 1.00 97.62 409 GLN A N 1
ATOM 2837 C CA . GLN A 1 409 ? -13.211 -4.705 30.385 1.00 97.62 409 GLN A CA 1
ATOM 2838 C C . GLN A 1 409 ? -13.936 -4.045 29.201 1.00 97.62 409 GLN A C 1
ATOM 2840 O O . GLN A 1 409 ? -14.652 -4.699 28.443 1.00 97.62 409 GLN A O 1
ATOM 2845 N N . ALA A 1 410 ? -13.706 -2.745 28.988 1.00 98.50 410 ALA A N 1
ATOM 2846 C CA . ALA A 1 410 ? -14.152 -2.037 27.789 1.00 98.50 410 ALA A CA 1
ATOM 2847 C C . ALA A 1 410 ? -12.961 -1.556 26.951 1.00 98.50 410 ALA A C 1
ATOM 2849 O O . ALA A 1 410 ? -12.081 -0.851 27.440 1.00 98.50 410 ALA A O 1
ATOM 2850 N N . THR A 1 411 ? -12.944 -1.902 25.664 1.00 98.69 411 THR A N 1
ATOM 2851 C CA . THR A 1 411 ? -11.911 -1.493 24.705 1.00 98.69 411 THR A CA 1
ATOM 2852 C C . THR A 1 411 ? -12.527 -0.878 23.458 1.00 98.69 411 THR A C 1
ATOM 2854 O O . THR A 1 411 ? -13.258 -1.523 22.708 1.00 98.69 411 THR A O 1
ATOM 2857 N N . ILE A 1 412 ? -12.176 0.379 23.212 1.00 98.75 412 ILE A N 1
ATOM 2858 C CA . ILE A 1 412 ? -12.469 1.109 21.986 1.00 98.75 412 ILE A CA 1
ATOM 2859 C C . ILE A 1 412 ? -11.126 1.319 21.293 1.00 98.75 412 ILE A C 1
ATOM 2861 O O . ILE A 1 412 ? -10.284 2.071 21.782 1.00 98.75 412 ILE A O 1
ATOM 2865 N N . SER A 1 413 ? -10.891 0.620 20.185 1.00 98.62 413 SER A N 1
ATOM 2866 C CA . SER A 1 413 ? -9.576 0.598 19.545 1.00 98.62 413 SER A CA 1
ATOM 2867 C C . SER A 1 413 ? -9.646 0.796 18.038 1.00 98.62 413 SER A C 1
ATOM 2869 O O . SER A 1 413 ? -10.467 0.197 17.350 1.00 98.62 413 SER A O 1
ATOM 2871 N N . SER A 1 414 ? -8.758 1.631 17.516 1.00 98.56 414 SER A N 1
ATOM 2872 C CA . SER A 1 414 ? -8.572 1.819 16.085 1.00 98.56 414 SER A CA 1
ATOM 2873 C C . SER A 1 414 ? -7.109 1.608 15.727 1.00 98.56 414 SER A C 1
ATOM 2875 O O . SER A 1 414 ? -6.253 2.361 16.186 1.00 98.56 414 SER A O 1
ATOM 2877 N N . ASP A 1 415 ? -6.844 0.617 14.882 1.00 97.94 415 ASP A N 1
ATOM 2878 C CA . ASP A 1 415 ? -5.517 0.282 14.365 1.00 97.94 415 ASP A CA 1
ATOM 2879 C C . ASP A 1 415 ? -5.472 0.525 12.850 1.00 97.94 415 ASP A C 1
ATOM 2881 O O . ASP A 1 415 ? -6.261 -0.048 12.091 1.00 97.94 415 ASP A O 1
ATOM 2885 N N . ASP A 1 416 ? -4.563 1.397 12.414 1.00 96.50 416 ASP A N 1
ATOM 2886 C CA . ASP A 1 416 ? -4.308 1.692 11.006 1.00 96.50 416 ASP A CA 1
ATOM 2887 C C . ASP A 1 416 ? -2.851 1.399 10.630 1.00 96.50 416 ASP A C 1
ATOM 2889 O O . ASP A 1 416 ? -1.914 1.974 11.180 1.00 96.50 416 ASP A O 1
ATOM 2893 N N . ALA A 1 417 ? -2.653 0.548 9.627 1.00 94.75 417 ALA A N 1
ATOM 2894 C CA . ALA A 1 417 ? -1.358 0.269 9.029 1.00 94.75 417 ALA A CA 1
ATOM 2895 C C . ALA A 1 417 ? -1.399 0.554 7.523 1.00 94.75 417 ALA A C 1
ATOM 2897 O O . ALA A 1 417 ? -1.949 -0.214 6.726 1.00 94.75 417 ALA A O 1
ATOM 2898 N N . SER A 1 418 ? -0.747 1.641 7.121 1.00 94.69 418 SER A N 1
ATOM 2899 C CA . SER A 1 418 ? -0.684 2.104 5.737 1.00 94.69 418 SER A CA 1
ATOM 2900 C C . SER A 1 418 ? 0.728 2.014 5.189 1.00 94.69 418 SER A C 1
ATOM 2902 O O . SER A 1 418 ? 1.665 2.606 5.723 1.00 94.69 418 SER A O 1
ATOM 2904 N N . ARG A 1 419 ? 0.901 1.283 4.087 1.00 95.25 419 ARG A N 1
ATOM 2905 C CA . ARG A 1 419 ? 2.225 1.009 3.531 1.00 95.25 419 ARG A CA 1
ATOM 2906 C C . ARG A 1 419 ? 2.289 1.198 2.026 1.00 95.25 419 ARG A C 1
ATOM 2908 O O . ARG A 1 419 ? 1.521 0.603 1.278 1.00 95.25 419 ARG A O 1
ATOM 2915 N N . THR A 1 420 ? 3.286 1.949 1.574 1.00 97.44 420 THR A N 1
ATOM 2916 C CA . THR A 1 420 ? 3.639 2.048 0.155 1.00 97.44 420 THR A CA 1
ATOM 2917 C C . THR A 1 420 ? 5.080 1.601 -0.058 1.00 97.44 420 THR A C 1
ATOM 2919 O O . THR A 1 420 ? 6.004 2.252 0.417 1.00 97.44 420 THR A O 1
ATOM 2922 N N . GLU A 1 421 ? 5.276 0.513 -0.800 1.00 95.50 421 GLU A N 1
ATOM 2923 C CA . GLU A 1 421 ? 6.557 0.137 -1.401 1.00 95.50 421 GLU A CA 1
ATOM 2924 C C . GLU A 1 421 ? 6.548 0.536 -2.879 1.00 95.50 421 GLU A C 1
ATOM 2926 O O . GLU A 1 421 ? 5.725 0.054 -3.662 1.00 95.50 421 GLU A O 1
ATOM 2931 N N . SER A 1 422 ? 7.475 1.400 -3.282 1.00 95.25 422 SER A N 1
ATOM 2932 C CA . SER A 1 422 ? 7.546 1.913 -4.649 1.00 95.25 422 SER A CA 1
ATOM 2933 C C . SER A 1 422 ? 8.944 1.727 -5.221 1.00 95.25 422 SER A C 1
ATOM 2935 O O . SER A 1 422 ? 9.903 2.323 -4.738 1.00 95.25 422 SER A O 1
ATOM 2937 N N . LEU A 1 423 ? 9.066 0.911 -6.269 1.00 91.38 423 LEU A N 1
ATOM 2938 C CA . LEU A 1 423 ? 10.270 0.794 -7.085 1.00 91.38 423 LEU A CA 1
ATOM 2939 C C . LEU A 1 423 ? 9.994 1.392 -8.463 1.00 91.38 423 LEU A C 1
ATOM 2941 O O . LEU A 1 423 ? 9.296 0.794 -9.282 1.00 91.38 423 LEU A O 1
ATOM 2945 N N . VAL A 1 424 ? 10.591 2.544 -8.751 1.00 94.94 424 VAL A N 1
ATOM 2946 C CA . VAL A 1 424 ? 10.511 3.172 -10.074 1.00 94.94 424 VAL A CA 1
ATOM 2947 C C . VAL A 1 424 ? 11.896 3.173 -10.696 1.00 94.94 424 VAL A C 1
ATOM 2949 O O . VAL A 1 424 ? 12.822 3.795 -10.175 1.00 94.94 424 VAL A O 1
ATOM 2952 N N . ARG A 1 425 ? 12.056 2.451 -11.809 1.00 90.00 425 ARG A N 1
ATOM 2953 C CA . ARG A 1 425 ? 13.362 2.256 -12.441 1.00 90.00 425 ARG A CA 1
ATOM 2954 C C . ARG A 1 425 ? 13.339 2.495 -13.940 1.00 90.00 425 ARG A C 1
ATOM 2956 O O . ARG A 1 425 ? 12.620 1.823 -14.674 1.00 90.00 425 ARG A O 1
ATOM 2963 N N . SER A 1 426 ? 14.237 3.348 -14.407 1.00 86.75 426 SER A N 1
ATOM 2964 C CA . SER A 1 426 ? 14.518 3.525 -15.827 1.00 86.75 426 SER A CA 1
ATOM 2965 C C . SER A 1 426 ? 15.946 3.104 -16.154 1.00 86.75 426 SER A C 1
ATOM 2967 O O . SER A 1 426 ? 16.877 3.357 -15.389 1.00 86.75 426 SER A O 1
ATOM 2969 N N . ILE A 1 427 ? 16.110 2.430 -17.292 1.00 83.62 427 ILE A N 1
ATOM 2970 C CA . ILE A 1 427 ? 17.406 2.050 -17.852 1.00 83.62 427 ILE A CA 1
ATOM 2971 C C . ILE A 1 427 ? 17.439 2.483 -19.315 1.00 83.62 427 ILE A C 1
ATOM 2973 O O . ILE A 1 427 ? 16.617 2.049 -20.124 1.00 83.62 427 ILE A O 1
ATOM 2977 N N . ALA A 1 428 ? 18.426 3.304 -19.657 1.00 82.19 428 ALA A N 1
ATOM 2978 C CA . ALA A 1 428 ? 18.706 3.711 -21.024 1.00 82.19 428 ALA A CA 1
ATOM 2979 C C . ALA A 1 428 ? 20.139 3.334 -21.422 1.00 82.19 428 ALA A C 1
ATOM 2981 O O . ALA A 1 428 ? 21.111 3.718 -20.768 1.00 82.19 428 ALA A O 1
ATOM 2982 N N . GLY A 1 429 ? 20.267 2.584 -22.516 1.00 78.06 429 GLY A N 1
ATOM 2983 C CA . GLY A 1 429 ? 21.546 2.185 -23.094 1.00 78.06 429 GLY A CA 1
ATOM 2984 C C . GLY A 1 429 ? 21.606 2.506 -24.581 1.00 78.06 429 GLY A C 1
ATOM 2985 O O . GLY A 1 429 ? 20.691 2.180 -25.337 1.00 78.06 429 GLY A O 1
ATOM 2986 N N . SER A 1 430 ? 22.701 3.122 -25.022 1.00 85.81 430 SER A N 1
ATOM 2987 C CA . SER A 1 430 ? 22.898 3.438 -26.438 1.00 85.81 430 SER A CA 1
ATOM 2988 C C . SER A 1 430 ? 24.353 3.232 -26.867 1.00 85.81 430 SER A C 1
ATOM 2990 O O . SER A 1 430 ? 25.271 3.774 -26.253 1.00 85.81 430 SER A O 1
ATOM 2992 N N . VAL A 1 431 ? 24.569 2.478 -27.951 1.00 87.31 431 VAL A N 1
ATOM 2993 C CA . VAL A 1 431 ? 25.910 2.152 -28.472 1.00 87.31 431 VAL A CA 1
ATOM 2994 C C . VAL A 1 431 ? 25.969 2.321 -29.989 1.00 87.31 431 VAL A C 1
ATOM 2996 O O . VAL A 1 431 ? 25.150 1.753 -30.714 1.00 87.31 431 VAL A O 1
ATOM 2999 N N . ALA A 1 432 ? 26.974 3.060 -30.472 1.00 88.62 432 ALA A N 1
ATOM 3000 C CA . ALA A 1 432 ? 27.195 3.306 -31.900 1.00 88.62 432 ALA A CA 1
ATOM 3001 C C . ALA A 1 432 ? 28.664 3.103 -32.324 1.00 88.62 432 ALA A C 1
ATOM 3003 O O . ALA A 1 432 ? 29.570 3.718 -31.754 1.00 88.62 432 ALA A O 1
ATOM 3004 N N . VAL A 1 433 ? 28.892 2.296 -33.371 1.00 88.06 433 VAL A N 1
ATOM 3005 C CA . VAL A 1 433 ? 30.232 1.967 -33.908 1.00 88.06 433 VAL A CA 1
ATOM 3006 C C . VAL A 1 433 ? 30.301 2.228 -35.415 1.00 88.06 433 VAL A C 1
ATOM 3008 O O . VAL A 1 433 ? 29.461 1.705 -36.156 1.00 88.06 433 VAL A O 1
ATOM 3011 N N . SER A 1 434 ? 31.299 2.998 -35.895 1.00 86.31 434 SER A N 1
ATOM 3012 C CA . SER A 1 434 ? 31.484 3.165 -37.348 1.00 86.31 434 SER A CA 1
ATOM 3013 C C . SER A 1 434 ? 32.896 3.364 -37.916 1.00 86.31 434 SER A C 1
ATOM 3015 O O . SER A 1 434 ? 33.824 3.786 -37.237 1.00 86.31 434 SER A O 1
ATOM 3017 N N . GLY A 1 435 ? 33.041 3.119 -39.225 1.00 83.06 435 GLY A N 1
ATOM 3018 C CA . GLY A 1 435 ? 34.204 3.529 -40.029 1.00 83.06 435 GLY A CA 1
ATOM 3019 C C . GLY A 1 435 ? 34.157 4.981 -40.541 1.00 83.06 435 GLY A C 1
ATOM 3020 O O . GLY A 1 435 ? 35.088 5.402 -41.221 1.00 83.06 435 GLY A O 1
ATOM 3021 N N . GLY A 1 436 ? 33.115 5.757 -40.207 1.00 81.50 436 GLY A N 1
ATOM 3022 C CA . GLY A 1 436 ? 32.864 7.138 -40.657 1.00 81.50 436 GLY A CA 1
ATOM 3023 C C . GLY A 1 436 ? 32.456 8.082 -39.506 1.00 81.50 436 GLY A C 1
ATOM 3024 O O . GLY A 1 436 ? 33.305 8.447 -38.692 1.00 81.50 436 GLY A O 1
ATOM 3025 N N . LYS A 1 437 ? 31.176 8.501 -39.429 1.00 81.75 437 LYS A N 1
ATOM 3026 C CA . LYS A 1 437 ? 30.591 9.329 -38.329 1.00 81.75 437 LYS A CA 1
ATOM 3027 C C . LYS A 1 437 ? 30.010 8.475 -37.174 1.00 81.75 437 LYS A C 1
ATOM 3029 O O . LYS A 1 437 ? 29.409 7.446 -37.488 1.00 81.75 437 LYS A O 1
ATOM 3034 N N . SER A 1 438 ? 30.077 8.893 -35.891 1.00 72.50 438 SER A N 1
ATOM 3035 C CA . SER A 1 438 ? 29.558 8.099 -34.736 1.00 72.50 438 SER A CA 1
ATOM 3036 C C . SER A 1 438 ? 28.925 8.893 -33.551 1.00 72.50 438 SER A C 1
ATOM 3038 O O . SER A 1 438 ? 29.650 9.338 -32.661 1.00 72.50 438 SER A O 1
ATOM 3040 N N . PRO A 1 439 ? 27.586 9.049 -33.477 1.00 73.62 439 PRO A N 1
ATOM 3041 C CA . PRO A 1 439 ? 26.832 9.649 -32.371 1.00 73.62 439 PRO A CA 1
ATOM 3042 C C . PRO A 1 439 ? 26.073 8.614 -31.497 1.00 73.62 439 PRO A C 1
ATOM 3044 O O . PRO A 1 439 ? 25.591 7.603 -32.009 1.00 73.62 439 PRO A O 1
ATOM 3047 N N . ALA A 1 440 ? 25.871 8.906 -30.209 1.00 60.94 440 ALA A N 1
ATOM 3048 C CA . ALA A 1 440 ? 25.094 8.099 -29.251 1.00 60.94 440 ALA A CA 1
ATOM 3049 C C . ALA A 1 440 ? 24.329 9.002 -28.257 1.00 60.94 440 ALA A C 1
ATOM 3051 O O . ALA A 1 440 ? 24.866 10.042 -27.884 1.00 60.94 440 ALA A O 1
ATOM 3052 N N . PHE A 1 441 ? 23.123 8.638 -27.805 1.00 66.12 441 PHE A N 1
ATOM 3053 C CA . PHE A 1 441 ? 22.354 9.392 -26.796 1.00 66.12 441 PHE A CA 1
ATOM 3054 C C . PHE A 1 441 ? 21.495 8.473 -25.901 1.00 66.12 441 PHE A C 1
ATOM 3056 O O . PHE A 1 441 ? 20.809 7.582 -26.402 1.00 66.12 441 PHE A O 1
ATOM 3063 N N . ALA A 1 442 ? 21.472 8.712 -24.589 1.00 49.16 442 ALA A N 1
ATOM 3064 C CA . ALA A 1 442 ? 20.652 7.982 -23.619 1.00 49.16 442 ALA A CA 1
ATOM 3065 C C . ALA A 1 442 ? 19.972 8.908 -22.609 1.00 49.16 442 ALA A C 1
ATOM 3067 O O . ALA A 1 442 ? 20.587 9.858 -22.132 1.00 49.16 442 ALA A O 1
ATOM 3068 N N . LEU A 1 443 ? 18.720 8.623 -22.260 1.00 60.78 443 LEU A N 1
ATOM 3069 C CA . LEU A 1 443 ? 17.966 9.366 -21.252 1.00 60.78 443 LEU A CA 1
ATOM 3070 C C . LEU A 1 443 ? 17.159 8.397 -20.380 1.00 60.78 443 LEU A C 1
ATOM 3072 O O . LEU A 1 443 ? 16.252 7.734 -20.879 1.00 60.78 443 LEU A O 1
ATOM 3076 N N . GLY A 1 444 ? 17.488 8.325 -19.093 1.00 74.81 444 GLY A N 1
ATOM 3077 C CA . GLY A 1 444 ? 16.720 7.622 -18.067 1.00 74.81 444 GLY A CA 1
ATOM 3078 C C . GLY A 1 444 ? 16.032 8.627 -17.147 1.00 74.81 444 GLY A C 1
ATOM 3079 O O . GLY A 1 444 ? 16.711 9.426 -16.509 1.00 74.81 444 GLY A O 1
ATOM 3080 N N . ILE A 1 445 ? 14.702 8.615 -17.076 1.00 95.06 445 ILE A N 1
ATOM 3081 C CA . ILE A 1 445 ? 13.926 9.438 -16.141 1.00 95.06 445 ILE A CA 1
ATOM 3082 C C . ILE A 1 445 ? 13.039 8.530 -15.304 1.00 95.06 445 ILE A C 1
ATOM 3084 O O . ILE A 1 445 ? 12.266 7.733 -15.839 1.00 95.06 445 ILE A O 1
ATOM 3088 N N . SER A 1 446 ? 13.126 8.695 -13.991 1.00 94.94 446 SER A N 1
ATOM 3089 C CA . SER A 1 446 ? 12.268 8.011 -13.034 1.00 94.94 446 SER A CA 1
ATOM 3090 C C . SER A 1 446 ? 11.598 9.032 -12.127 1.00 94.94 446 SER A C 1
ATOM 3092 O O . SER A 1 446 ? 12.270 9.829 -11.473 1.00 94.94 446 SER A O 1
ATOM 3094 N N . ILE A 1 447 ? 10.270 9.012 -12.094 1.00 95.94 447 ILE A N 1
ATOM 3095 C CA . ILE A 1 447 ? 9.469 9.870 -11.225 1.00 95.94 447 ILE A CA 1
ATOM 3096 C C . ILE A 1 447 ? 8.601 8.969 -10.359 1.00 95.94 447 ILE A C 1
ATOM 3098 O O . ILE A 1 447 ? 7.794 8.202 -10.883 1.00 95.94 447 ILE A O 1
ATOM 3102 N N . ALA A 1 448 ? 8.748 9.077 -9.044 1.00 95.88 448 ALA A N 1
ATOM 3103 C CA . ALA A 1 448 ? 7.815 8.489 -8.098 1.00 95.88 448 ALA A CA 1
ATOM 3104 C C . ALA A 1 448 ? 7.110 9.595 -7.320 1.00 95.88 448 ALA A C 1
ATOM 3106 O O . ALA A 1 448 ? 7.759 10.513 -6.816 1.00 95.88 448 ALA A O 1
ATOM 3107 N N . LYS A 1 449 ? 5.788 9.492 -7.215 1.00 93.56 449 LYS A N 1
ATOM 3108 C CA . LYS A 1 449 ? 4.984 10.301 -6.301 1.00 93.56 449 LYS A CA 1
ATOM 3109 C C . LYS A 1 449 ? 4.186 9.356 -5.412 1.00 93.56 449 LYS A C 1
ATOM 3111 O O . LYS A 1 449 ? 3.383 8.581 -5.928 1.00 93.56 449 LYS A O 1
ATOM 3116 N N . ASN A 1 450 ? 4.433 9.394 -4.111 1.00 94.69 450 ASN A N 1
ATOM 3117 C CA . ASN A 1 450 ? 3.787 8.534 -3.128 1.00 94.69 450 ASN A CA 1
ATOM 3118 C C . ASN A 1 450 ? 3.092 9.410 -2.084 1.00 94.69 450 ASN A C 1
ATOM 3120 O O . ASN A 1 450 ? 3.737 10.244 -1.449 1.00 94.69 450 ASN A O 1
ATOM 3124 N N . TYR A 1 451 ? 1.789 9.208 -1.918 1.00 92.19 451 TYR A N 1
ATOM 3125 C CA . TYR A 1 451 ? 0.950 9.974 -1.004 1.00 92.19 451 TYR A CA 1
ATOM 3126 C C . TYR A 1 451 ? 0.213 9.015 -0.068 1.00 92.19 451 TYR A C 1
ATOM 3128 O O . TYR A 1 451 ? -0.494 8.129 -0.551 1.00 92.19 451 TYR A O 1
ATOM 3136 N N . ILE A 1 452 ? 0.366 9.197 1.245 1.00 93.19 452 ILE A N 1
ATOM 3137 C CA . ILE A 1 452 ? -0.440 8.527 2.277 1.00 93.19 452 ILE A CA 1
ATOM 3138 C C . ILE A 1 452 ? -1.244 9.581 3.041 1.00 93.19 452 ILE A C 1
ATOM 3140 O O . ILE A 1 452 ? -0.685 10.609 3.419 1.00 93.19 452 ILE A O 1
ATOM 3144 N N . GLY A 1 453 ? -2.538 9.333 3.250 1.00 87.81 453 GLY A N 1
ATOM 3145 C CA . GLY A 1 453 ? -3.429 10.208 4.029 1.00 87.81 453 GLY A CA 1
ATOM 3146 C C . GLY A 1 453 ? -3.993 11.401 3.253 1.00 87.81 453 GLY A C 1
ATOM 3147 O O . GLY A 1 453 ? -4.775 12.190 3.787 1.00 87.81 453 GLY A O 1
ATOM 3148 N N . TRP A 1 454 ? -3.663 11.510 1.969 1.00 78.12 454 TRP A N 1
ATOM 3149 C CA . TRP A 1 454 ? -4.238 12.494 1.059 1.00 78.12 454 TRP A CA 1
ATOM 3150 C C . TRP A 1 454 ? -5.389 11.859 0.280 1.00 78.12 454 TRP A C 1
ATOM 3152 O O . TRP A 1 454 ? -5.443 10.649 0.101 1.00 78.12 454 TRP A O 1
ATOM 3162 N N . THR A 1 455 ? -6.330 12.670 -0.179 1.00 66.19 455 THR A N 1
ATOM 3163 C CA . THR A 1 455 ? -7.377 12.279 -1.127 1.00 66.19 455 THR A CA 1
ATOM 3164 C C . THR A 1 455 ? -7.375 13.276 -2.271 1.00 66.19 455 THR A C 1
ATOM 3166 O O . THR A 1 455 ? -7.068 14.453 -2.083 1.00 66.19 455 THR A O 1
ATOM 3169 N N . THR A 1 456 ? -7.651 12.820 -3.491 1.00 62.84 456 THR A N 1
ATOM 3170 C CA . THR A 1 456 ? -7.707 13.714 -4.649 1.00 62.84 456 THR A CA 1
ATOM 3171 C C . THR A 1 456 ? -9.055 14.415 -4.608 1.00 62.84 456 THR A C 1
ATOM 3173 O O . THR A 1 456 ? -10.087 13.748 -4.612 1.00 62.84 456 THR A O 1
ATOM 3176 N N . ASP A 1 457 ? -9.039 15.743 -4.554 1.00 60.53 457 ASP A N 1
ATOM 3177 C CA . ASP A 1 457 ? -10.246 16.564 -4.507 1.00 60.53 457 ASP A CA 1
ATOM 3178 C C . ASP A 1 457 ? -10.477 17.221 -5.875 1.00 60.53 457 ASP A C 1
ATOM 3180 O O . ASP A 1 457 ? -9.534 17.678 -6.533 1.00 60.53 457 ASP A O 1
ATOM 3184 N N . GLN A 1 458 ? -11.736 17.277 -6.317 1.00 59.31 458 GLN A N 1
ATOM 3185 C CA . GLN A 1 458 ? -12.126 18.011 -7.523 1.00 59.31 458 GLN A CA 1
ATOM 3186 C C . GLN A 1 458 ? -12.273 19.495 -7.194 1.00 59.31 458 GLN A C 1
ATOM 3188 O O . GLN A 1 458 ? -13.352 20.087 -7.228 1.00 59.31 458 GLN A O 1
ATOM 3193 N N . THR A 1 459 ? -11.146 20.110 -6.863 1.00 62.84 459 THR A N 1
ATOM 3194 C CA . THR A 1 459 ? -11.078 21.519 -6.505 1.00 62.84 459 THR A CA 1
ATOM 3195 C C . THR A 1 459 ? -11.284 22.385 -7.750 1.00 62.84 459 THR A C 1
ATOM 3197 O O . THR A 1 459 ? -10.545 22.270 -8.726 1.00 62.84 459 THR A O 1
ATOM 3200 N N . GLY A 1 460 ? -12.276 23.284 -7.723 1.00 71.94 460 GLY A N 1
ATOM 3201 C CA . GLY A 1 460 ? -12.453 24.303 -8.769 1.00 71.94 460 GLY A CA 1
ATOM 3202 C C . GLY A 1 460 ? -11.226 25.216 -8.904 1.00 71.94 460 GLY A C 1
ATOM 3203 O O . GLY A 1 460 ? -10.459 25.359 -7.950 1.00 71.94 460 GLY A O 1
ATOM 3204 N N . HIS A 1 461 ? -11.046 25.833 -10.072 1.00 78.94 461 HIS A N 1
ATOM 3205 C CA . HIS A 1 461 ? -9.942 26.750 -10.371 1.00 78.94 461 HIS A CA 1
ATOM 3206 C C . HIS A 1 461 ? -10.470 28.095 -10.875 1.00 78.94 461 HIS A C 1
ATOM 3208 O O . HIS A 1 461 ? -11.545 28.150 -11.472 1.00 78.94 461 HIS A O 1
ATOM 3214 N N . ASP A 1 462 ? -9.698 29.151 -10.635 1.00 84.94 462 ASP A N 1
ATOM 3215 C CA . ASP A 1 462 ? -10.003 30.518 -11.064 1.00 84.94 462 ASP A CA 1
ATOM 3216 C C . ASP A 1 462 ? -9.281 30.852 -12.380 1.00 84.94 462 ASP A C 1
ATOM 3218 O O . ASP A 1 462 ? -9.836 31.533 -13.239 1.00 84.94 462 ASP A O 1
ATOM 3222 N N . PHE A 1 463 ? -8.082 30.291 -12.569 1.00 82.94 463 PHE A N 1
ATOM 3223 C CA . PHE A 1 463 ? -7.272 30.413 -13.780 1.00 82.94 463 PHE A CA 1
ATOM 3224 C C . PHE A 1 463 ? -6.742 29.058 -14.244 1.00 82.94 463 PHE A C 1
ATOM 3226 O O . PHE A 1 463 ? -6.694 28.077 -13.499 1.00 82.94 463 PHE A O 1
ATOM 3233 N N . THR A 1 464 ? -6.273 29.028 -15.478 1.00 84.44 464 THR A N 1
ATOM 3234 C CA . THR A 1 464 ? -5.382 28.007 -16.020 1.00 84.44 464 THR A CA 1
ATOM 3235 C C . THR A 1 464 ? -3.959 28.549 -16.095 1.00 84.44 464 THR A C 1
ATOM 3237 O O . THR A 1 464 ? -3.742 29.756 -16.169 1.00 84.44 464 THR A O 1
ATOM 3240 N N . ASP A 1 465 ? -2.968 27.665 -16.115 1.00 81.06 465 ASP A N 1
ATOM 3241 C CA . ASP A 1 465 ? -1.567 28.041 -16.334 1.00 81.06 465 ASP A CA 1
ATOM 3242 C C . ASP A 1 465 ? -1.328 28.746 -17.675 1.00 81.06 465 ASP A C 1
ATOM 3244 O O . ASP A 1 465 ? -0.328 29.437 -17.814 1.00 81.06 465 ASP A O 1
ATOM 3248 N N . SER A 1 466 ? -2.239 28.611 -18.644 1.00 82.12 466 SER A N 1
ATOM 3249 C CA . SER A 1 466 ? -2.194 29.335 -19.921 1.00 82.12 466 SER A CA 1
ATOM 3250 C C . SER A 1 466 ? -2.762 30.755 -19.876 1.00 82.12 466 SER A C 1
ATOM 3252 O O . SER A 1 466 ? -2.614 31.497 -20.852 1.00 82.12 466 SER A O 1
ATOM 3254 N N . ASP A 1 467 ? -3.407 31.139 -18.775 1.00 82.69 467 ASP A N 1
ATOM 3255 C CA . ASP A 1 467 ? -3.985 32.467 -18.636 1.00 82.69 467 ASP A CA 1
ATOM 3256 C C . ASP A 1 467 ? -2.917 33.507 -18.298 1.00 82.69 467 ASP A C 1
ATOM 3258 O O . ASP A 1 467 ? -1.928 33.260 -17.606 1.00 82.69 467 ASP A O 1
ATOM 3262 N N . THR A 1 468 ? -3.149 34.724 -18.771 1.00 77.75 468 THR A N 1
ATOM 3263 C CA . THR A 1 468 ? -2.400 35.895 -18.332 1.00 77.75 468 THR A CA 1
ATOM 3264 C C . THR A 1 468 ? -3.289 36.695 -17.385 1.00 77.75 468 THR A C 1
ATOM 3266 O O . THR A 1 468 ? -4.347 37.170 -17.807 1.00 77.75 468 THR A O 1
ATOM 3269 N N . ALA A 1 469 ? -2.874 36.869 -16.129 1.00 73.50 469 ALA A N 1
ATOM 3270 C CA . ALA A 1 469 ? -3.656 37.561 -15.102 1.00 73.50 469 ALA A CA 1
ATOM 3271 C C . ALA A 1 469 ? -3.081 38.950 -14.749 1.00 73.50 469 ALA A C 1
ATOM 3273 O O . ALA A 1 469 ? -1.874 39.127 -14.602 1.00 73.50 469 ALA A O 1
ATOM 3274 N N . ALA A 1 470 ? -3.937 39.970 -14.610 1.00 70.19 470 ALA A N 1
ATOM 3275 C CA . ALA A 1 470 ? -3.498 41.322 -14.223 1.00 70.19 470 ALA A CA 1
ATOM 3276 C C . ALA A 1 470 ? -3.038 41.402 -12.752 1.00 70.19 470 ALA A C 1
ATOM 3278 O O . ALA A 1 470 ? -2.223 42.255 -12.399 1.00 70.19 470 ALA A O 1
ATOM 3279 N N . ALA A 1 471 ? -3.561 40.505 -11.920 1.00 74.50 471 ALA A N 1
ATOM 3280 C CA . ALA A 1 471 ? -3.142 40.230 -10.556 1.00 74.50 471 ALA A CA 1
ATOM 3281 C C . ALA A 1 471 ? -3.455 38.759 -10.254 1.00 74.50 471 ALA A C 1
ATOM 3283 O O . ALA A 1 471 ? -4.347 38.189 -10.882 1.00 74.50 471 ALA A O 1
ATOM 3284 N N . VAL A 1 472 ? -2.714 38.176 -9.314 1.00 77.88 472 VAL A N 1
ATOM 3285 C CA . VAL A 1 472 ? -3.093 36.924 -8.653 1.00 77.88 472 VAL A CA 1
ATOM 3286 C C . VAL A 1 472 ? -3.205 37.241 -7.171 1.00 77.88 472 VAL A C 1
ATOM 3288 O O . VAL A 1 472 ? -2.208 37.588 -6.524 1.00 77.88 472 VAL A O 1
ATOM 3291 N N . ASP A 1 473 ? -4.426 37.192 -6.662 1.00 83.88 473 ASP A N 1
ATOM 3292 C CA . ASP A 1 473 ? -4.753 37.461 -5.273 1.00 83.88 473 ASP A CA 1
ATOM 3293 C C . ASP A 1 473 ? -4.601 36.212 -4.403 1.00 83.88 473 ASP A C 1
ATOM 3295 O O . ASP A 1 473 ? -4.651 35.063 -4.850 1.00 83.88 473 ASP A O 1
ATOM 3299 N N . GLN A 1 474 ? -4.389 36.433 -3.104 1.00 83.25 474 GLN A N 1
ATOM 3300 C CA . GLN A 1 474 ? -4.289 35.335 -2.153 1.00 83.25 474 GLN A CA 1
ATOM 3301 C C . GLN A 1 474 ? -5.568 34.483 -2.181 1.00 83.25 474 GLN A C 1
ATOM 3303 O O . GLN A 1 474 ? -6.681 34.995 -2.080 1.00 83.25 474 GLN A O 1
ATOM 3308 N N . ASN A 1 475 ? -5.385 33.165 -2.200 1.00 83.12 475 ASN A N 1
ATOM 3309 C CA . ASN A 1 475 ? -6.395 32.115 -2.327 1.00 83.12 475 ASN A CA 1
ATOM 3310 C C . ASN A 1 475 ? -6.915 31.823 -3.738 1.00 83.12 475 ASN A C 1
ATOM 3312 O O . ASN A 1 475 ? -7.620 30.819 -3.868 1.00 83.12 475 ASN A O 1
ATOM 3316 N N . GLU A 1 476 ? -6.548 32.603 -4.755 1.00 88.06 476 GLU A N 1
ATOM 3317 C CA . GLU A 1 476 ? -6.884 32.269 -6.141 1.00 88.06 476 GLU A CA 1
ATOM 3318 C C . GLU A 1 476 ? -6.167 30.991 -6.586 1.00 88.06 476 GLU A C 1
ATOM 3320 O O . GLU A 1 476 ? -5.065 30.665 -6.125 1.00 88.06 476 GLU A O 1
ATOM 3325 N N . LYS A 1 477 ? -6.828 30.223 -7.449 1.00 88.62 477 LYS A N 1
ATOM 3326 C CA . LYS A 1 477 ? -6.421 28.872 -7.828 1.00 88.62 477 LYS A CA 1
ATOM 3327 C C . LYS A 1 477 ? -6.097 28.777 -9.308 1.00 88.62 477 LYS A C 1
ATOM 3329 O O . LYS A 1 477 ? -6.892 29.190 -10.146 1.00 88.62 477 LYS A O 1
ATOM 3334 N N . VAL A 1 478 ? -4.982 28.131 -9.624 1.00 85.50 478 VAL A N 1
ATOM 3335 C CA . VAL A 1 478 ? -4.533 27.892 -10.995 1.00 85.50 478 VAL A CA 1
ATOM 3336 C C . VAL A 1 478 ? -4.508 26.395 -11.283 1.00 85.50 478 VAL A C 1
ATOM 3338 O O . VAL A 1 478 ? -3.861 25.632 -10.565 1.00 85.50 478 VAL A O 1
ATOM 3341 N N . LEU A 1 479 ? -5.215 25.968 -12.328 1.00 83.69 479 LEU A N 1
ATOM 3342 C CA . LEU A 1 479 ? -5.152 24.616 -12.875 1.00 83.69 479 LEU A CA 1
ATOM 3343 C C . LEU A 1 479 ? -3.991 24.512 -13.863 1.00 83.69 479 LEU A C 1
ATOM 3345 O O . LEU A 1 479 ? -3.946 25.245 -14.849 1.00 83.69 479 LEU A O 1
ATOM 3349 N N . LEU A 1 480 ? -3.103 23.545 -13.652 1.00 78.69 480 LEU A N 1
ATOM 3350 C CA . LEU A 1 480 ? -2.056 23.241 -14.622 1.00 78.69 480 LEU A CA 1
ATOM 3351 C C . LEU A 1 480 ? -2.630 22.387 -15.749 1.00 78.69 480 LEU A C 1
ATOM 3353 O O . LEU A 1 480 ? -3.072 21.260 -15.529 1.00 78.69 480 LEU A O 1
ATOM 3357 N N . THR A 1 481 ? -2.638 22.911 -16.967 1.00 71.56 481 THR A N 1
ATOM 3358 C CA . THR A 1 481 ? -3.218 22.248 -18.139 1.00 71.56 481 THR A CA 1
ATOM 3359 C C . THR A 1 481 ? -2.177 21.510 -18.975 1.00 71.56 481 THR A C 1
ATOM 3361 O O . THR A 1 481 ? -2.560 20.691 -19.813 1.00 71.56 481 THR A O 1
ATOM 3364 N N . ALA A 1 482 ? -0.880 21.706 -18.709 1.00 61.66 482 ALA A N 1
ATOM 3365 C CA . ALA A 1 482 ? 0.219 21.000 -19.366 1.00 61.66 482 ALA A CA 1
ATOM 3366 C C . ALA A 1 482 ? 1.393 20.675 -18.413 1.00 61.66 482 ALA A C 1
ATOM 3368 O O . ALA A 1 482 ? 1.501 21.193 -17.305 1.00 61.66 482 ALA A O 1
ATOM 3369 N N . GLY A 1 483 ? 2.303 19.798 -18.859 1.00 55.69 483 GLY A N 1
ATOM 3370 C CA . GLY A 1 483 ? 3.549 19.474 -18.148 1.00 55.69 483 GLY A CA 1
ATOM 3371 C C . GLY A 1 483 ? 3.452 18.334 -17.113 1.00 55.69 483 GLY A C 1
ATOM 3372 O O . GLY A 1 483 ? 2.417 17.692 -16.972 1.00 55.69 483 GLY A O 1
ATOM 3373 N N . PRO A 1 484 ? 4.539 18.040 -16.373 1.00 48.34 484 PRO A N 1
ATOM 3374 C CA . PRO A 1 484 ? 4.619 16.914 -15.421 1.00 48.34 484 PRO A CA 1
ATOM 3375 C C . PRO A 1 484 ? 3.762 17.086 -14.151 1.00 48.34 484 PRO A C 1
ATOM 3377 O O . PRO A 1 484 ? 3.683 16.185 -13.307 1.00 48.34 484 PRO A O 1
ATOM 3380 N N . LEU A 1 485 ? 3.156 18.262 -13.997 1.00 63.06 485 LEU A N 1
ATOM 3381 C CA . LEU A 1 485 ? 2.227 18.618 -12.930 1.00 63.06 485 LEU A CA 1
ATOM 3382 C C . LEU A 1 485 ? 0.797 18.809 -13.472 1.00 63.06 485 LEU A C 1
ATOM 3384 O O . LEU A 1 485 ? -0.055 19.338 -12.766 1.00 63.06 485 LEU A O 1
ATOM 3388 N N . GLN A 1 486 ? 0.533 18.399 -14.720 1.00 66.81 486 GLN A N 1
ATOM 3389 C CA . GLN A 1 486 ? -0.767 18.550 -15.368 1.00 66.81 486 GLN A CA 1
ATOM 3390 C C . GLN A 1 486 ? -1.900 17.961 -14.516 1.00 66.81 486 GLN A C 1
ATOM 3392 O O . GLN A 1 486 ? -1.811 16.846 -14.004 1.00 66.81 486 GLN A O 1
ATOM 3397 N N . GLY A 1 487 ? -2.970 18.744 -14.411 1.00 64.56 487 GLY A N 1
ATOM 3398 C CA . GLY A 1 487 ? -4.208 18.462 -13.698 1.00 64.56 487 GLY A CA 1
ATOM 3399 C C . GLY A 1 487 ? -4.182 18.744 -12.201 1.00 64.56 487 GLY A C 1
ATOM 3400 O O . GLY A 1 487 ? -5.227 18.648 -11.556 1.00 64.56 487 GLY A O 1
ATOM 3401 N N . ASN A 1 488 ? -3.036 19.166 -11.661 1.00 74.69 488 ASN A N 1
ATOM 3402 C CA . ASN A 1 488 ? -2.967 19.732 -10.324 1.00 74.69 488 ASN A CA 1
ATOM 3403 C C . ASN A 1 488 ? -3.555 21.147 -10.296 1.00 74.69 488 ASN A C 1
ATOM 3405 O O . ASN A 1 488 ? -3.347 21.941 -11.214 1.00 74.69 488 ASN A O 1
ATOM 3409 N N . VAL A 1 489 ? -4.238 21.473 -9.201 1.00 81.38 489 VAL A N 1
ATOM 3410 C CA . VAL A 1 489 ? -4.719 22.828 -8.911 1.00 81.38 489 VAL A CA 1
ATOM 3411 C C . VAL A 1 489 ? -3.871 23.395 -7.786 1.00 81.38 489 VAL A C 1
ATOM 3413 O O . VAL A 1 489 ? -3.796 22.784 -6.722 1.00 81.38 489 VAL A O 1
ATOM 3416 N N . TYR A 1 490 ? -3.248 24.551 -7.993 1.00 82.06 490 TYR A N 1
ATOM 3417 C CA . TYR A 1 490 ? -2.443 25.239 -6.984 1.00 82.06 490 TYR A CA 1
ATOM 3418 C C . TYR A 1 490 ? -3.150 26.502 -6.514 1.00 82.06 490 TYR A C 1
ATOM 3420 O O . TYR A 1 490 ? -3.620 27.299 -7.314 1.00 82.06 490 TYR A O 1
ATOM 3428 N N . LYS A 1 491 ? -3.205 26.691 -5.201 1.00 85.81 491 LYS A N 1
ATOM 3429 C CA . LYS A 1 491 ? -3.735 27.874 -4.532 1.00 85.81 491 LYS A CA 1
ATOM 3430 C C . LYS A 1 491 ? -2.599 28.850 -4.242 1.00 85.81 491 LYS A C 1
ATOM 3432 O O . LYS A 1 491 ? -1.626 28.463 -3.594 1.00 85.81 491 LYS A O 1
ATOM 3437 N N . PHE A 1 492 ? -2.731 30.104 -4.657 1.00 85.38 492 PHE A N 1
ATOM 3438 C CA . PHE A 1 492 ? -1.773 31.150 -4.324 1.00 85.38 492 PHE A CA 1
ATOM 3439 C C . PHE A 1 492 ? -1.878 31.499 -2.830 1.00 85.38 492 PHE A C 1
ATOM 3441 O O . PHE A 1 492 ? -2.955 31.809 -2.320 1.00 85.38 492 PHE A O 1
ATOM 3448 N N . VAL A 1 493 ? -0.773 31.401 -2.096 1.00 81.88 493 VAL A N 1
ATOM 3449 C CA . VAL A 1 493 ? -0.685 31.671 -0.648 1.00 81.88 493 VAL A CA 1
ATOM 3450 C C . VAL A 1 493 ? 0.227 32.855 -0.313 1.00 81.88 493 VAL A C 1
ATOM 3452 O O . VAL A 1 493 ? 0.247 33.286 0.840 1.00 81.88 493 VAL A O 1
ATOM 3455 N N . GLY A 1 494 ? 0.933 33.398 -1.311 1.00 70.81 494 GLY A N 1
ATOM 3456 C CA . GLY A 1 494 ? 1.797 34.572 -1.175 1.00 70.81 494 GLY A CA 1
ATOM 3457 C C . GLY A 1 494 ? 1.035 35.898 -1.031 1.00 70.81 494 GLY A C 1
ATOM 3458 O O . GLY A 1 494 ? -0.195 35.941 -1.050 1.00 70.81 494 GLY A O 1
ATOM 3459 N N . GLN A 1 495 ? 1.778 37.002 -0.889 1.00 74.19 495 GLN A N 1
ATOM 3460 C CA . GLN A 1 495 ? 1.198 38.352 -0.955 1.00 74.19 495 GLN A CA 1
ATOM 3461 C C . GLN A 1 495 ? 0.728 38.653 -2.385 1.00 74.19 495 GLN A C 1
ATOM 3463 O O . GLN A 1 495 ? 1.450 38.327 -3.329 1.00 74.19 495 GLN A O 1
ATOM 3468 N N . SER A 1 496 ? -0.450 39.279 -2.531 1.00 63.78 496 SER A N 1
ATOM 3469 C CA . SER A 1 496 ? -1.023 39.650 -3.833 1.00 63.78 496 SER A CA 1
ATOM 3470 C C . SER A 1 496 ? 0.000 40.368 -4.710 1.00 63.78 496 SER A C 1
ATOM 3472 O O . SER A 1 496 ? 0.667 41.314 -4.276 1.00 63.78 496 SER A O 1
ATOM 3474 N N . ILE A 1 497 ? 0.117 39.917 -5.956 1.00 62.91 497 ILE A N 1
ATOM 3475 C CA . ILE A 1 497 ? 1.070 40.470 -6.916 1.00 62.91 497 ILE A CA 1
ATOM 3476 C C . ILE A 1 497 ? 0.346 41.542 -7.728 1.00 62.91 497 ILE A C 1
ATOM 3478 O O . ILE A 1 497 ? -0.543 41.229 -8.515 1.00 62.91 497 ILE A O 1
ATOM 3482 N N . PHE A 1 498 ? 0.741 42.807 -7.559 1.00 53.31 498 PHE A N 1
ATOM 3483 C CA . PHE A 1 498 ? 0.228 43.930 -8.348 1.00 53.31 498 PHE A CA 1
ATOM 3484 C C . PHE A 1 498 ? 1.325 44.504 -9.242 1.00 53.31 498 PHE A C 1
ATOM 3486 O O . PHE A 1 498 ? 2.419 44.810 -8.767 1.00 53.31 498 PHE A O 1
ATOM 3493 N N . HIS A 1 499 ? 1.011 44.743 -10.514 1.00 57.84 499 HIS A N 1
ATOM 3494 C CA . HIS A 1 499 ? 1.850 45.555 -11.395 1.00 57.84 499 HIS A CA 1
ATOM 3495 C C . HIS A 1 499 ? 1.273 46.971 -11.516 1.00 57.84 499 HIS A C 1
ATOM 3497 O O . HIS A 1 499 ? 0.184 47.173 -12.053 1.00 57.84 499 HIS A O 1
ATOM 3503 N N . PHE A 1 500 ? 2.012 47.981 -11.046 1.00 44.81 500 PHE A N 1
ATOM 3504 C CA . PHE A 1 500 ? 1.674 49.389 -11.277 1.00 44.81 500 PHE A CA 1
ATOM 3505 C C . PHE A 1 500 ? 2.417 49.925 -12.515 1.00 44.81 500 PHE A C 1
ATOM 3507 O O . PHE A 1 500 ? 3.605 50.221 -12.440 1.00 44.81 500 PHE A O 1
ATOM 3514 N N . GLY A 1 501 ? 1.692 50.115 -13.628 1.00 50.75 501 GLY A N 1
ATOM 3515 C CA . GLY A 1 501 ? 2.113 50.951 -14.770 1.00 50.75 501 GLY A CA 1
ATOM 3516 C C . GLY A 1 501 ? 2.643 50.240 -16.035 1.00 50.75 501 GLY A C 1
ATOM 3517 O O . GLY A 1 501 ? 3.831 50.331 -16.310 1.00 50.75 501 GLY A O 1
ATOM 3518 N N . ALA A 1 502 ? 1.727 49.696 -16.861 1.00 49.16 502 ALA A N 1
ATOM 3519 C CA . ALA A 1 502 ? 1.876 49.217 -18.264 1.00 49.16 502 ALA A CA 1
ATOM 3520 C C . ALA A 1 502 ? 2.704 47.922 -18.529 1.00 49.16 502 ALA A C 1
ATOM 3522 O O . ALA A 1 502 ? 3.569 47.566 -17.742 1.00 49.16 502 ALA A O 1
ATOM 3523 N N . PRO A 1 503 ? 2.472 47.217 -19.661 1.00 55.47 503 PRO A N 1
ATOM 3524 C CA . PRO A 1 503 ? 1.452 46.196 -19.878 1.00 55.47 503 PRO A CA 1
ATOM 3525 C C . PRO A 1 503 ? 2.014 44.758 -19.784 1.00 55.47 503 PRO A C 1
ATOM 3527 O O . PRO A 1 503 ? 1.715 43.949 -20.656 1.00 55.47 503 PRO A O 1
ATOM 3530 N N . ASP A 1 504 ? 2.825 44.421 -18.781 1.00 58.38 504 ASP A N 1
ATOM 3531 C CA . ASP A 1 504 ? 3.212 43.016 -18.577 1.00 58.38 504 ASP A CA 1
ATOM 3532 C C . ASP A 1 504 ? 2.252 42.350 -17.586 1.00 58.38 504 ASP A C 1
ATOM 3534 O O . ASP A 1 504 ? 2.245 42.611 -16.384 1.00 58.38 504 ASP A O 1
ATOM 3538 N N . VAL A 1 505 ? 1.362 41.540 -18.152 1.00 67.94 505 VAL A N 1
ATOM 3539 C CA . VAL A 1 505 ? 0.409 40.681 -17.450 1.00 67.94 505 VAL A CA 1
ATOM 3540 C C . VAL A 1 505 ? 1.188 39.542 -16.766 1.00 67.94 505 VAL A C 1
ATOM 3542 O O . VAL A 1 505 ? 2.196 39.093 -17.314 1.00 67.94 505 VAL A O 1
ATOM 3545 N N . ILE A 1 506 ? 0.763 39.065 -15.587 1.00 70.88 506 ILE A N 1
ATOM 3546 C CA . ILE A 1 506 ? 1.387 37.900 -14.936 1.00 70.88 506 ILE A CA 1
ATOM 3547 C C . ILE A 1 506 ? 1.179 36.697 -15.851 1.00 70.88 506 ILE A C 1
ATOM 3549 O O . ILE A 1 506 ? 0.048 36.285 -16.110 1.00 70.88 506 ILE A O 1
ATOM 3553 N N . ASP A 1 507 ? 2.284 36.164 -16.357 1.00 76.12 507 ASP A N 1
ATOM 3554 C CA . ASP A 1 507 ? 2.306 34.993 -17.218 1.00 76.12 507 ASP A CA 1
ATOM 3555 C C . ASP A 1 507 ? 2.369 33.736 -16.347 1.00 76.12 507 ASP A C 1
ATOM 3557 O O . ASP A 1 507 ? 3.442 33.337 -15.880 1.00 76.12 507 ASP A O 1
ATOM 3561 N N . LEU A 1 508 ? 1.204 33.125 -16.121 1.00 82.00 508 LEU A N 1
ATOM 3562 C CA . LEU A 1 508 ? 1.059 31.936 -15.284 1.00 82.00 508 LEU A CA 1
ATOM 3563 C C . LEU A 1 508 ? 1.818 30.724 -15.851 1.00 82.00 508 LEU A C 1
ATOM 3565 O O . LEU A 1 508 ? 2.125 29.799 -15.098 1.00 82.00 508 LEU A O 1
ATOM 3569 N N . THR A 1 509 ? 2.234 30.743 -17.124 1.00 78.44 509 THR A N 1
ATOM 3570 C CA . THR A 1 509 ? 3.049 29.663 -17.708 1.00 78.44 509 THR A CA 1
ATOM 3571 C C . THR A 1 509 ? 4.489 29.662 -17.189 1.00 78.44 509 THR A C 1
ATOM 3573 O O . THR A 1 509 ? 5.186 28.652 -17.291 1.00 78.44 509 THR A O 1
ATOM 3576 N N . LYS A 1 510 ? 4.959 30.793 -16.643 1.00 78.12 510 LYS A N 1
ATOM 3577 C CA . LYS A 1 510 ? 6.337 30.980 -16.153 1.00 78.12 510 LYS A CA 1
ATOM 3578 C C . LYS A 1 510 ? 6.456 30.890 -14.635 1.00 78.12 510 LYS A C 1
ATOM 3580 O O . LYS A 1 510 ? 7.557 31.031 -14.101 1.00 78.12 510 LYS A O 1
ATOM 3585 N N . GLU A 1 511 ? 5.341 30.683 -13.944 1.00 79.81 511 GLU A N 1
ATOM 3586 C CA . GLU A 1 511 ? 5.314 30.586 -12.494 1.00 79.81 511 GLU A CA 1
ATOM 3587 C C . GLU A 1 511 ? 5.916 29.271 -11.987 1.00 79.81 511 GLU A C 1
ATOM 3589 O O . GLU A 1 511 ? 5.780 28.207 -12.592 1.00 79.81 511 GLU A O 1
ATOM 3594 N N . ASN A 1 512 ? 6.596 29.346 -10.841 1.00 77.31 512 ASN A N 1
ATOM 3595 C CA . ASN A 1 512 ? 7.121 28.170 -10.157 1.00 77.31 512 ASN A CA 1
ATOM 3596 C C . ASN A 1 512 ? 6.097 27.667 -9.133 1.00 77.31 512 ASN A C 1
ATOM 3598 O O . ASN A 1 512 ? 6.135 28.060 -7.968 1.00 77.31 512 ASN A O 1
ATOM 3602 N N . TYR A 1 513 ? 5.202 26.782 -9.568 1.00 77.38 513 TYR A N 1
ATOM 3603 C CA . TYR A 1 513 ? 4.153 26.200 -8.721 1.00 77.38 513 TYR A CA 1
ATOM 3604 C C . TYR A 1 513 ? 4.675 25.309 -7.584 1.00 77.38 513 TYR A C 1
ATOM 3606 O O . TYR A 1 513 ? 3.932 24.999 -6.658 1.00 77.38 513 TYR A O 1
ATOM 3614 N N . GLU A 1 514 ? 5.955 24.931 -7.612 1.00 71.19 514 GLU A N 1
ATOM 3615 C CA . GLU A 1 514 ? 6.607 24.185 -6.529 1.00 71.19 514 GLU A CA 1
ATOM 3616 C C . GLU A 1 514 ? 7.185 25.106 -5.434 1.00 71.19 514 GLU A C 1
ATOM 3618 O O . GLU A 1 514 ? 7.642 24.624 -4.395 1.00 71.19 514 GLU A O 1
ATOM 3623 N N . ASP A 1 515 ? 7.158 26.435 -5.616 1.00 75.38 515 ASP A N 1
ATOM 3624 C CA . ASP A 1 515 ? 7.498 27.377 -4.545 1.00 75.38 515 ASP A CA 1
ATOM 3625 C C . ASP A 1 515 ? 6.390 27.403 -3.486 1.00 75.38 515 ASP A C 1
ATOM 3627 O O . ASP A 1 515 ? 5.409 28.143 -3.592 1.00 75.38 515 ASP A O 1
ATOM 3631 N N . ARG A 1 516 ? 6.584 26.617 -2.424 1.00 72.62 516 ARG A N 1
ATOM 3632 C CA . ARG A 1 516 ? 5.631 26.469 -1.314 1.00 72.62 516 ARG A CA 1
ATOM 3633 C C . ARG A 1 516 ? 5.374 27.752 -0.520 1.00 72.62 516 ARG A C 1
ATOM 3635 O O . ARG A 1 516 ? 4.381 27.820 0.200 1.00 72.62 516 ARG A O 1
ATOM 3642 N N . ASN A 1 517 ? 6.221 28.776 -0.655 1.00 75.19 517 ASN A N 1
ATOM 3643 C CA . ASN A 1 517 ? 5.962 30.083 -0.044 1.00 75.19 517 ASN A CA 1
ATOM 3644 C C . ASN A 1 517 ? 4.918 30.890 -0.828 1.00 75.19 517 ASN A C 1
ATOM 3646 O O . ASN A 1 517 ? 4.358 31.855 -0.307 1.00 75.19 517 ASN A O 1
ATOM 3650 N N . ARG A 1 518 ? 4.667 30.516 -2.087 1.00 78.94 518 ARG A N 1
ATOM 3651 C CA . ARG A 1 518 ? 3.759 31.213 -3.003 1.00 78.94 518 ARG A CA 1
ATOM 3652 C C . ARG A 1 518 ? 2.577 30.358 -3.424 1.00 78.94 518 ARG A C 1
ATOM 3654 O O . ARG A 1 518 ? 1.498 30.908 -3.603 1.00 78.94 518 ARG A O 1
ATOM 3661 N N . TRP A 1 519 ? 2.746 29.046 -3.533 1.00 82.44 519 TRP A N 1
ATOM 3662 C CA . TRP A 1 519 ? 1.749 28.123 -4.062 1.00 82.44 519 TRP A CA 1
ATOM 3663 C C . TRP A 1 519 ? 1.563 26.915 -3.142 1.00 82.44 519 TRP A C 1
ATOM 3665 O O . TRP A 1 519 ? 2.523 26.308 -2.679 1.00 82.44 519 TRP A O 1
ATOM 3675 N N . LYS A 1 520 ? 0.309 26.539 -2.890 1.00 81.25 520 LYS A N 1
ATOM 3676 C CA . LYS A 1 520 ? -0.068 25.339 -2.134 1.00 81.25 520 LYS A CA 1
ATOM 3677 C C . LYS A 1 520 ? -0.901 24.425 -3.022 1.00 81.25 520 LYS A C 1
ATOM 3679 O O . LYS A 1 520 ? -1.903 24.872 -3.574 1.00 81.25 520 LYS A O 1
ATOM 3684 N N . LEU A 1 521 ? -0.523 23.154 -3.146 1.00 71.94 521 LEU A N 1
ATOM 3685 C CA . LEU A 1 521 ? -1.315 22.173 -3.891 1.00 71.94 521 LEU A CA 1
ATOM 3686 C C . LEU A 1 521 ? -2.704 22.032 -3.244 1.00 71.94 521 LEU A C 1
ATOM 3688 O O . LEU A 1 521 ? -2.817 21.794 -2.044 1.00 71.94 521 LEU A O 1
ATOM 3692 N N . ALA A 1 522 ? -3.749 22.238 -4.039 1.00 73.19 522 ALA A N 1
ATOM 3693 C CA . ALA A 1 522 ? -5.143 22.317 -3.611 1.00 73.19 522 ALA A CA 1
ATOM 3694 C C . ALA A 1 522 ? -6.030 21.220 -4.218 1.00 73.19 522 ALA A C 1
ATOM 3696 O O . ALA A 1 522 ? -7.148 21.040 -3.756 1.00 73.19 522 ALA A O 1
ATOM 3697 N N . SER A 1 523 ? -5.561 20.493 -5.237 1.00 63.94 523 SER A N 1
ATOM 3698 C CA . SER A 1 523 ? -6.245 19.318 -5.814 1.00 63.94 523 SER A CA 1
ATOM 3699 C C . SER A 1 523 ? -6.058 18.032 -4.998 1.00 63.94 523 SER A C 1
ATOM 3701 O O . SER A 1 523 ? -6.498 16.962 -5.417 1.00 63.94 523 SER A O 1
ATOM 3703 N N . ILE A 1 524 ? -5.389 18.116 -3.847 1.00 63.09 524 ILE A N 1
ATOM 3704 C CA . ILE A 1 524 ? -5.381 17.067 -2.831 1.00 63.09 524 ILE A CA 1
ATOM 3705 C C . ILE A 1 524 ? -5.812 17.663 -1.492 1.00 63.09 524 ILE A C 1
ATOM 3707 O O . ILE A 1 524 ? -5.433 18.789 -1.160 1.00 63.09 524 ILE A O 1
ATOM 3711 N N . ARG A 1 525 ? -6.600 16.909 -0.730 1.00 65.50 525 ARG A N 1
ATOM 3712 C CA . ARG A 1 525 ? -7.039 17.262 0.621 1.00 65.50 525 ARG A CA 1
ATOM 3713 C C . ARG A 1 525 ? -6.521 16.211 1.598 1.00 65.50 525 ARG A C 1
ATOM 3715 O O . ARG A 1 525 ? -6.635 15.017 1.332 1.00 65.50 525 ARG A O 1
ATOM 3722 N N . ALA A 1 526 ? -5.953 16.661 2.711 1.00 59.81 526 ALA A N 1
ATOM 3723 C CA . ALA A 1 526 ? -5.682 15.809 3.862 1.00 59.81 526 ALA A CA 1
ATOM 3724 C C . ALA A 1 526 ? -6.988 15.155 4.337 1.00 59.81 526 ALA A C 1
ATOM 3726 O O . ALA A 1 526 ? -8.024 15.822 4.411 1.00 59.81 526 ALA A O 1
ATOM 3727 N N . THR A 1 527 ? -6.951 13.861 4.635 1.00 61.78 527 THR A N 1
ATOM 3728 C CA . THR A 1 527 ? -8.095 13.166 5.232 1.00 61.78 527 THR A CA 1
ATOM 3729 C C . THR A 1 527 ? -8.247 13.661 6.668 1.00 61.78 527 THR A C 1
ATOM 3731 O O . THR A 1 527 ? -7.325 13.534 7.468 1.00 61.78 527 THR A O 1
ATOM 3734 N N . GLU A 1 528 ? -9.387 14.271 6.997 1.00 52.28 528 GLU A N 1
ATOM 3735 C CA . GLU A 1 528 ? -9.690 14.662 8.377 1.00 52.28 528 GLU A CA 1
ATOM 3736 C C . GLU A 1 528 ? -9.988 13.391 9.183 1.00 52.28 528 GLU A C 1
ATOM 3738 O O . GLU A 1 528 ? -10.994 12.733 8.927 1.00 52.28 528 GLU A O 1
ATOM 3743 N N . TYR A 1 529 ? -9.100 13.064 10.131 1.00 59.16 529 TYR A N 1
ATOM 3744 C CA . TYR A 1 529 ? -9.115 11.860 10.976 1.00 59.16 529 TYR A CA 1
ATOM 3745 C C . TYR A 1 529 ? -8.911 10.548 10.199 1.00 59.16 529 TYR A C 1
ATOM 3747 O O . TYR A 1 529 ? -9.854 9.817 9.902 1.00 59.16 529 TYR A O 1
ATOM 3755 N N . SER A 1 530 ? -7.651 10.222 9.891 1.00 79.44 530 SER A N 1
ATOM 3756 C CA . SER A 1 530 ? -7.288 8.916 9.319 1.00 79.44 530 SER A CA 1
ATOM 3757 C C . SER A 1 530 ? -7.470 7.774 10.325 1.00 79.44 530 SER A C 1
ATOM 3759 O O . SER A 1 530 ? -7.712 6.637 9.924 1.00 79.44 530 SER A O 1
ATOM 3761 N N . THR A 1 531 ? -7.363 8.054 11.628 1.00 94.94 531 THR A N 1
ATOM 3762 C CA . THR A 1 531 ? -7.491 7.049 12.694 1.00 94.94 531 THR A CA 1
ATOM 3763 C C . THR A 1 531 ? -8.178 7.655 13.920 1.00 94.94 531 THR A C 1
ATOM 3765 O O . THR A 1 531 ? -7.658 8.603 14.512 1.00 94.94 531 THR A O 1
ATOM 3768 N N . LEU A 1 532 ? -9.329 7.111 14.322 1.00 97.00 532 LEU A N 1
ATOM 3769 C CA . LEU A 1 532 ? -10.151 7.622 15.421 1.00 97.00 532 LEU A CA 1
ATOM 3770 C C . LEU A 1 532 ? -10.613 6.498 16.355 1.00 97.00 532 LEU A C 1
ATOM 3772 O O . LEU A 1 532 ? -11.272 5.558 15.926 1.00 97.00 532 LEU A O 1
ATOM 3776 N N . ALA A 1 533 ? -10.354 6.654 17.651 1.00 98.44 533 ALA A N 1
ATOM 3777 C CA . ALA A 1 533 ? -11.010 5.902 18.718 1.00 98.44 533 ALA A CA 1
ATOM 3778 C C . ALA A 1 533 ? -11.752 6.888 19.630 1.00 98.44 533 ALA A C 1
ATOM 3780 O O . ALA A 1 533 ? -11.122 7.764 20.227 1.00 98.44 533 ALA A O 1
ATOM 3781 N N . ALA A 1 534 ? -13.079 6.793 19.727 1.00 97.88 534 ALA A N 1
ATOM 3782 C CA . ALA A 1 534 ? -13.869 7.800 20.432 1.00 97.88 534 ALA A CA 1
ATOM 3783 C C . ALA A 1 534 ? -14.994 7.236 21.305 1.00 97.88 534 ALA A C 1
ATOM 3785 O O . ALA A 1 534 ? -15.736 6.336 20.917 1.00 97.88 534 ALA A O 1
ATOM 3786 N N . VAL A 1 535 ? -15.161 7.859 22.469 1.00 98.06 535 VAL A N 1
ATOM 3787 C CA . VAL A 1 535 ? -16.360 7.780 23.305 1.00 98.06 535 VAL A CA 1
ATOM 3788 C C . VAL A 1 535 ? -16.93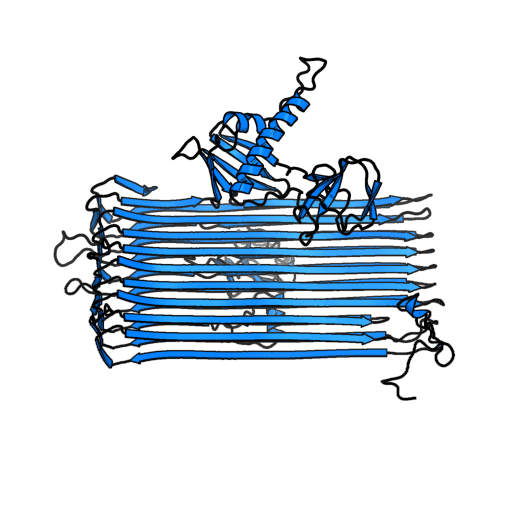4 9.190 23.387 1.00 98.06 535 VAL A C 1
ATOM 3790 O O . VAL A 1 535 ? -16.345 10.062 24.020 1.00 98.06 535 VAL A O 1
ATOM 3793 N N . ASP A 1 536 ? -18.064 9.429 22.729 1.00 95.88 536 ASP A N 1
ATOM 3794 C CA . ASP A 1 536 ? -18.677 10.754 22.632 1.00 95.88 536 ASP A CA 1
ATOM 3795 C C . ASP A 1 536 ? -20.103 10.753 23.182 1.00 95.88 536 ASP A C 1
ATOM 3797 O O . ASP A 1 536 ? -20.883 9.832 22.933 1.00 95.88 536 ASP A O 1
ATOM 3801 N N . ALA A 1 537 ? -20.456 11.779 23.958 1.00 93.62 537 ALA A N 1
ATOM 3802 C CA . ALA A 1 537 ? -21.801 11.955 24.512 1.00 93.62 537 ALA A CA 1
ATOM 3803 C C . ALA A 1 537 ? -22.368 10.699 25.213 1.00 93.62 537 ALA A C 1
ATOM 3805 O O . ALA A 1 537 ? -23.575 10.456 25.197 1.00 93.62 537 ALA A O 1
ATOM 3806 N N . THR A 1 538 ? -21.496 9.891 25.818 1.00 94.38 538 THR A N 1
ATOM 3807 C CA . THR A 1 538 ? -21.813 8.547 26.319 1.00 94.38 538 THR A CA 1
ATOM 3808 C C . THR A 1 538 ? -21.644 8.467 27.837 1.00 94.38 538 THR A C 1
ATOM 3810 O O . THR A 1 538 ? -20.765 9.109 28.405 1.00 94.38 538 THR A O 1
ATOM 3813 N N . VAL A 1 539 ? -22.495 7.676 28.493 1.00 93.69 539 VAL A N 1
ATOM 3814 C CA . VAL A 1 539 ? -22.332 7.230 29.881 1.00 93.69 539 VAL A CA 1
ATOM 3815 C C . VAL A 1 539 ? -21.864 5.779 29.860 1.00 93.69 539 VAL A C 1
ATOM 3817 O O . VAL A 1 539 ? -22.517 4.926 29.254 1.00 93.69 539 VAL A O 1
ATOM 3820 N N . LEU A 1 540 ? -20.743 5.496 30.513 1.00 94.94 540 LEU A N 1
ATOM 3821 C CA . LEU A 1 540 ? -20.115 4.182 30.509 1.00 94.94 540 LEU A CA 1
ATOM 3822 C C . LEU A 1 540 ? -19.668 3.811 31.922 1.00 94.94 540 LEU A C 1
ATOM 3824 O O . LEU A 1 540 ? -18.871 4.517 32.534 1.00 94.94 540 LEU A O 1
ATOM 3828 N N . ASN A 1 541 ? -20.171 2.692 32.429 1.00 95.19 541 ASN A N 1
ATOM 3829 C CA . ASN A 1 541 ? -19.752 2.134 33.709 1.00 95.19 541 ASN A CA 1
ATOM 3830 C C . ASN A 1 541 ? -19.216 0.720 33.470 1.00 95.19 541 ASN A C 1
ATOM 3832 O O . ASN A 1 541 ? -19.954 -0.167 33.035 1.00 95.19 541 ASN A O 1
ATOM 3836 N N . VAL A 1 542 ? -17.914 0.574 33.698 1.00 97.56 542 VAL A N 1
ATOM 3837 C CA . VAL A 1 542 ? -17.091 -0.586 33.364 1.00 97.56 542 VAL A CA 1
ATOM 3838 C C . VAL A 1 542 ? -16.631 -1.256 34.652 1.00 97.56 542 VAL A C 1
ATOM 3840 O O . VAL A 1 542 ? -16.147 -0.575 35.560 1.00 97.56 542 VAL A O 1
ATOM 3843 N N . ALA A 1 543 ? -16.805 -2.577 34.740 1.00 96.56 543 ALA A N 1
ATOM 3844 C CA . ALA A 1 543 ? -16.444 -3.393 35.901 1.00 96.56 543 ALA A CA 1
ATOM 3845 C C . ALA A 1 543 ? -14.936 -3.621 36.060 1.00 96.56 543 ALA A C 1
ATOM 3847 O O . ALA A 1 543 ? -14.495 -3.822 37.191 1.00 96.56 543 ALA A O 1
ATOM 3848 N N . ASP A 1 544 ? -14.166 -3.461 34.987 1.00 97.06 544 ASP A N 1
ATOM 3849 C CA . ASP A 1 544 ? -12.700 -3.442 34.985 1.00 97.06 544 ASP A CA 1
ATOM 3850 C C . ASP A 1 544 ? -12.184 -2.156 34.292 1.00 97.06 544 ASP A C 1
ATOM 3852 O O . ASP A 1 544 ? -12.738 -1.074 34.526 1.00 97.06 544 ASP A O 1
ATOM 3856 N N . ASP A 1 545 ? -11.142 -2.230 33.460 1.00 97.50 545 ASP A N 1
ATOM 3857 C CA . ASP A 1 545 ? -10.489 -1.082 32.834 1.00 97.50 545 ASP A CA 1
ATOM 3858 C C . ASP A 1 545 ? -11.225 -0.562 31.583 1.00 97.50 545 ASP A C 1
ATOM 3860 O O . ASP A 1 545 ? -11.875 -1.301 30.838 1.00 97.50 545 ASP A O 1
ATOM 3864 N N . LEU A 1 546 ? -11.072 0.738 31.312 1.00 98.31 546 LEU A N 1
ATOM 3865 C CA . LEU A 1 546 ? -11.491 1.382 30.066 1.00 98.31 546 LEU A CA 1
ATOM 3866 C C . LEU A 1 546 ? -10.271 1.770 29.227 1.00 98.31 546 LEU A C 1
ATOM 3868 O O . LEU A 1 546 ? -9.511 2.662 29.604 1.00 98.31 546 LEU A O 1
ATOM 3872 N N . ASN A 1 547 ? -10.145 1.169 28.045 1.00 98.50 547 ASN A N 1
ATOM 3873 C CA . ASN A 1 547 ? -9.087 1.445 27.078 1.00 98.50 547 ASN A CA 1
ATOM 3874 C C . ASN A 1 547 ? -9.655 2.125 25.824 1.00 98.50 547 ASN A C 1
ATOM 3876 O O . ASN A 1 547 ? -10.468 1.540 25.111 1.00 98.50 547 ASN A O 1
ATOM 3880 N N . VAL A 1 548 ? -9.210 3.346 25.529 1.00 98.69 548 VAL A N 1
ATOM 3881 C CA . VAL A 1 548 ? -9.525 4.089 24.300 1.00 98.69 548 VAL A CA 1
ATOM 3882 C C . VAL A 1 548 ? -8.223 4.369 23.556 1.00 98.69 548 VAL A C 1
ATOM 3884 O O . VAL A 1 548 ? -7.471 5.267 23.935 1.00 98.69 548 VAL A O 1
ATOM 3887 N N . THR A 1 549 ? -7.947 3.604 22.500 1.00 98.56 549 THR A N 1
ATOM 3888 C CA . THR A 1 549 ? -6.630 3.601 21.843 1.00 98.56 549 THR A CA 1
ATOM 3889 C C . THR A 1 549 ? -6.735 3.789 20.336 1.00 98.56 549 THR A C 1
ATOM 3891 O O . THR A 1 549 ? -7.369 2.990 19.652 1.00 98.56 549 THR A O 1
ATOM 3894 N N . ALA A 1 550 ? -6.055 4.801 19.803 1.00 98.12 550 ALA A N 1
ATOM 3895 C CA . ALA A 1 550 ? -5.871 4.999 18.369 1.00 98.12 550 ALA A CA 1
ATOM 3896 C C . ALA A 1 550 ? -4.387 4.858 18.014 1.00 98.12 550 ALA A C 1
ATOM 3898 O O . ALA A 1 550 ? -3.544 5.565 18.566 1.00 98.12 550 ALA A O 1
ATOM 3899 N N . THR A 1 551 ? -4.066 3.960 17.087 1.00 96.12 551 THR A N 1
ATOM 3900 C CA . THR A 1 551 ? -2.694 3.684 16.654 1.00 96.12 551 THR A CA 1
ATOM 3901 C C . THR A 1 551 ? -2.612 3.737 15.136 1.00 96.12 551 THR A C 1
ATOM 3903 O O . THR A 1 551 ? -3.381 3.066 14.452 1.00 96.12 551 THR A O 1
ATOM 3906 N N . SER A 1 552 ? -1.676 4.526 14.608 1.00 94.31 552 SER A N 1
ATOM 3907 C CA . SER A 1 552 ? -1.400 4.589 13.172 1.00 94.31 552 SER A CA 1
ATOM 3908 C C . SER A 1 552 ? 0.076 4.361 12.877 1.00 94.31 552 SER A C 1
ATOM 3910 O O . SER A 1 552 ? 0.959 4.980 13.473 1.00 94.31 552 SER A O 1
ATOM 3912 N N . VAL A 1 553 ? 0.341 3.480 11.915 1.00 92.75 553 VAL A N 1
ATOM 3913 C CA . VAL A 1 553 ? 1.662 3.235 11.341 1.00 92.75 553 VAL A CA 1
ATOM 3914 C C . VAL A 1 553 ? 1.592 3.514 9.845 1.00 92.75 553 VAL A C 1
ATOM 3916 O O . VAL A 1 553 ? 1.088 2.702 9.067 1.00 92.75 553 VAL A O 1
ATOM 3919 N N . SER A 1 554 ? 2.152 4.645 9.421 1.00 93.12 554 SER A N 1
ATOM 3920 C CA . SER A 1 554 ? 2.218 5.023 8.007 1.00 93.12 554 SER A CA 1
ATOM 3921 C C . SER A 1 554 ? 3.650 4.959 7.490 1.00 93.12 554 SER A C 1
ATOM 3923 O O . SER A 1 554 ? 4.540 5.630 8.004 1.00 93.12 554 SER A O 1
ATOM 3925 N N . THR A 1 555 ? 3.902 4.145 6.465 1.00 93.12 555 THR A N 1
ATOM 3926 C CA . THR A 1 555 ? 5.245 3.948 5.901 1.00 93.12 555 THR A CA 1
ATOM 3927 C C . THR A 1 555 ? 5.270 4.125 4.389 1.00 93.12 555 THR A C 1
ATOM 3929 O O . THR A 1 555 ? 4.555 3.438 3.659 1.00 93.12 555 THR A O 1
ATOM 3932 N N . ILE A 1 556 ? 6.176 4.976 3.905 1.00 95.56 556 ILE A N 1
ATOM 3933 C CA . ILE A 1 556 ? 6.584 5.018 2.497 1.00 95.56 556 ILE A CA 1
ATOM 3934 C C . ILE A 1 556 ? 8.022 4.509 2.393 1.00 95.56 556 ILE A C 1
ATOM 3936 O O . ILE A 1 556 ? 8.916 5.094 2.992 1.00 95.56 556 ILE A O 1
ATOM 3940 N N . ASP A 1 557 ? 8.247 3.461 1.604 1.00 91.38 557 ASP A N 1
ATOM 3941 C CA . ASP A 1 557 ? 9.565 3.009 1.158 1.00 91.38 557 ASP A CA 1
ATOM 3942 C C . ASP A 1 557 ? 9.656 3.192 -0.365 1.00 91.38 557 ASP A C 1
ATOM 3944 O O . ASP A 1 557 ? 9.114 2.405 -1.146 1.00 91.38 557 ASP A O 1
ATOM 3948 N N . ALA A 1 558 ? 10.328 4.256 -0.801 1.00 92.19 558 ALA A N 1
ATOM 3949 C CA . ALA A 1 558 ? 10.465 4.619 -2.206 1.00 92.19 558 ALA A CA 1
ATOM 3950 C C . ALA A 1 558 ? 11.911 4.449 -2.681 1.00 92.19 558 ALA A C 1
ATOM 3952 O O . ALA A 1 558 ? 12.832 5.052 -2.143 1.00 92.19 558 ALA A O 1
ATOM 3953 N N . THR A 1 559 ? 12.115 3.654 -3.728 1.00 88.19 559 THR A N 1
ATOM 3954 C CA . THR A 1 559 ? 13.390 3.511 -4.434 1.00 88.19 559 THR A CA 1
ATOM 3955 C C . THR A 1 559 ? 13.211 3.956 -5.877 1.00 88.19 559 THR A C 1
ATOM 3957 O O . THR A 1 559 ? 12.539 3.301 -6.676 1.00 88.19 559 THR A O 1
ATOM 3960 N N . VAL A 1 560 ? 13.826 5.082 -6.222 1.00 92.62 560 VAL A N 1
ATOM 3961 C CA . VAL A 1 560 ? 13.714 5.706 -7.537 1.00 92.62 560 VAL A CA 1
ATOM 3962 C C . VAL A 1 560 ? 15.087 5.740 -8.175 1.00 92.62 560 VAL A C 1
ATOM 3964 O O . VAL A 1 560 ? 15.982 6.449 -7.719 1.00 92.62 560 VAL A O 1
ATOM 3967 N N . LEU A 1 561 ? 15.256 4.946 -9.228 1.00 84.56 561 LEU A N 1
ATOM 3968 C CA . LEU A 1 561 ? 16.541 4.736 -9.879 1.00 84.56 561 LEU A CA 1
ATOM 3969 C C . LEU A 1 561 ? 16.457 5.111 -11.349 1.00 84.56 561 LEU A C 1
ATOM 3971 O O . LEU A 1 561 ? 15.573 4.648 -12.069 1.00 84.56 561 LEU A O 1
ATOM 3975 N N . ALA A 1 562 ? 17.404 5.905 -11.819 1.00 83.62 562 ALA A N 1
ATOM 3976 C CA . ALA A 1 562 ? 17.585 6.172 -13.234 1.00 83.62 562 ALA A CA 1
ATOM 3977 C C . ALA A 1 562 ? 19.005 5.795 -13.639 1.00 83.62 562 ALA A C 1
ATOM 3979 O O . ALA A 1 562 ? 19.971 6.248 -13.029 1.00 83.62 562 ALA A O 1
ATOM 3980 N N . GLY A 1 563 ? 19.125 4.967 -14.672 1.00 76.31 563 GLY A N 1
ATOM 3981 C CA . GLY A 1 563 ? 20.392 4.599 -15.288 1.00 76.31 563 GLY A CA 1
ATOM 3982 C C . GLY A 1 563 ? 20.454 5.092 -16.728 1.00 76.31 563 GLY A C 1
ATOM 3983 O O . GLY A 1 563 ? 19.521 4.879 -17.499 1.00 76.31 563 GLY A O 1
ATOM 3984 N N . ALA A 1 564 ? 21.565 5.700 -17.119 1.00 61.62 564 ALA A N 1
ATOM 3985 C CA . ALA A 1 564 ? 21.856 6.050 -18.499 1.00 61.62 564 ALA A CA 1
ATOM 3986 C C . ALA A 1 564 ? 23.345 5.861 -18.762 1.00 61.62 564 ALA A C 1
ATOM 3988 O O . ALA A 1 564 ? 24.158 6.361 -18.001 1.00 61.62 564 ALA A O 1
ATOM 3989 N N . VAL A 1 565 ? 23.750 5.165 -19.818 1.00 52.12 565 VAL A N 1
ATOM 3990 C CA . VAL A 1 565 ? 25.160 5.191 -20.238 1.00 52.12 565 VAL A CA 1
ATOM 3991 C C . VAL A 1 565 ? 25.225 5.028 -21.752 1.00 52.12 565 VAL A C 1
ATOM 3993 O O . VAL A 1 565 ? 24.741 4.018 -22.267 1.00 52.12 565 VAL A O 1
ATOM 3996 N N . ALA A 1 566 ? 25.802 5.985 -22.491 1.00 58.75 566 ALA A N 1
ATOM 3997 C CA . ALA A 1 566 ? 25.957 5.815 -23.938 1.00 58.75 566 ALA A CA 1
ATOM 3998 C C . ALA A 1 566 ? 27.121 6.550 -24.620 1.00 58.75 566 ALA A C 1
ATOM 4000 O O . ALA A 1 566 ? 27.208 7.780 -24.618 1.00 58.75 566 ALA A O 1
ATOM 4001 N N . ILE A 1 567 ? 27.966 5.723 -25.260 1.00 58.44 567 ILE A N 1
ATOM 4002 C CA . ILE A 1 567 ? 29.321 5.963 -25.787 1.00 58.44 567 ILE A CA 1
ATOM 4003 C C . ILE A 1 567 ? 29.360 5.699 -27.315 1.00 58.44 567 ILE A C 1
ATOM 4005 O O . ILE A 1 567 ? 28.741 4.734 -27.763 1.00 58.44 567 ILE A O 1
ATOM 4009 N N . GLY A 1 568 ? 30.102 6.471 -28.127 1.00 68.25 568 GLY A N 1
ATOM 4010 C CA . GLY A 1 568 ? 30.225 6.257 -29.590 1.00 68.25 568 GLY A CA 1
ATOM 4011 C C . GLY A 1 568 ? 31.665 6.327 -30.126 1.00 68.25 568 GLY A C 1
ATOM 4012 O O . GLY A 1 568 ? 32.439 7.148 -29.649 1.00 68.25 568 GLY A O 1
ATOM 4013 N N . VAL A 1 569 ? 32.064 5.496 -31.104 1.00 70.75 569 VAL A N 1
ATOM 4014 C CA . VAL A 1 569 ? 33.441 5.529 -31.669 1.00 70.75 569 VAL A CA 1
ATOM 4015 C C . VAL A 1 569 ? 33.461 5.383 -33.201 1.00 70.75 569 VAL A C 1
ATOM 4017 O O . VAL A 1 569 ? 32.853 4.460 -33.748 1.00 70.75 569 VAL A O 1
ATOM 4020 N N . GLY A 1 570 ? 34.182 6.286 -33.885 1.00 78.62 570 GLY A N 1
ATOM 4021 C CA . GLY A 1 570 ? 34.227 6.419 -35.348 1.00 78.62 570 GLY A CA 1
ATOM 4022 C C . GLY A 1 570 ? 35.518 7.057 -35.872 1.00 78.62 570 GLY A C 1
ATOM 4023 O O . GLY A 1 570 ? 36.216 7.724 -35.111 1.00 78.62 570 GLY A O 1
ATOM 4024 N N . SER A 1 571 ? 35.864 6.836 -37.151 1.00 79.12 571 SER A N 1
ATOM 4025 C CA . SER A 1 571 ? 37.184 7.200 -37.717 1.00 79.12 571 SER A CA 1
ATOM 4026 C C . SER A 1 571 ? 37.307 8.647 -38.233 1.00 79.12 571 SER A C 1
ATOM 4028 O O . SER A 1 571 ? 38.422 9.157 -38.335 1.00 79.12 571 SER A O 1
ATOM 4030 N N . GLN A 1 572 ? 36.180 9.314 -38.535 1.00 79.25 572 GLN A N 1
ATOM 4031 C CA . GLN A 1 572 ? 36.147 10.683 -39.078 1.00 79.25 572 GLN A CA 1
ATOM 4032 C C . GLN A 1 572 ? 35.591 11.724 -38.080 1.00 79.25 572 GLN A C 1
ATOM 4034 O O . GLN A 1 572 ? 36.112 12.835 -38.029 1.00 79.25 572 GLN A O 1
ATOM 4039 N N . SER A 1 573 ? 34.567 11.395 -37.268 1.00 76.25 573 SER A N 1
ATOM 4040 C CA . SER A 1 573 ? 34.016 12.278 -36.206 1.00 76.25 573 SER A CA 1
ATOM 4041 C C . SER A 1 573 ? 33.246 11.511 -35.103 1.00 76.25 573 SER A C 1
ATOM 4043 O O . SER A 1 573 ? 32.570 10.546 -35.466 1.00 76.25 573 SER A O 1
ATOM 4045 N N . SER A 1 574 ? 33.218 11.965 -33.830 1.00 68.69 574 SER A N 1
ATOM 4046 C CA . SER A 1 574 ? 32.578 11.254 -32.688 1.00 68.69 574 SER A CA 1
ATOM 4047 C C . SER A 1 574 ? 31.740 12.120 -31.702 1.00 68.69 574 SER A C 1
ATOM 4049 O O . SER A 1 574 ? 32.130 13.244 -31.403 1.00 68.69 574 SER A O 1
ATOM 4051 N N . PHE A 1 575 ? 30.601 11.625 -31.177 1.00 71.50 575 PHE A N 1
ATOM 4052 C CA . PHE A 1 575 ? 29.793 12.261 -30.103 1.00 71.50 575 PHE A CA 1
ATOM 4053 C C . PHE A 1 575 ? 29.063 11.220 -29.200 1.00 71.50 575 PHE A C 1
ATOM 4055 O O . PHE A 1 575 ? 28.479 10.280 -29.729 1.00 71.50 575 PHE A O 1
ATOM 4062 N N . GLY A 1 576 ? 28.981 11.390 -27.872 1.00 65.62 576 GLY A N 1
ATOM 4063 C CA . GLY A 1 576 ? 28.141 10.563 -26.969 1.00 65.62 576 GLY A CA 1
ATOM 4064 C C . GLY A 1 576 ? 27.388 11.381 -25.909 1.00 65.62 576 GLY A C 1
ATOM 4065 O O . GLY A 1 576 ? 27.961 12.314 -25.370 1.00 65.62 576 GLY A O 1
ATOM 4066 N N . GLY A 1 577 ? 26.129 11.064 -25.599 1.00 63.88 577 GLY A N 1
ATOM 4067 C CA . GLY A 1 577 ? 25.256 11.820 -24.686 1.00 63.88 577 GLY A CA 1
ATOM 4068 C C . GLY A 1 577 ? 24.485 10.917 -23.709 1.00 63.88 577 GLY A C 1
ATOM 4069 O O . GLY A 1 577 ? 24.008 9.862 -24.105 1.00 63.88 577 GLY A O 1
ATOM 4070 N N . SER A 1 578 ? 24.330 11.307 -22.446 1.00 51.84 578 SER A N 1
ATOM 4071 C CA . SER A 1 578 ? 23.734 10.499 -21.373 1.00 51.84 578 SER A CA 1
ATOM 4072 C C . SER A 1 578 ? 23.061 11.411 -20.347 1.00 51.84 578 SER A C 1
ATOM 4074 O O . SER A 1 578 ? 23.646 12.413 -19.952 1.00 51.84 578 SER A O 1
ATOM 4076 N N . ILE A 1 579 ? 21.851 11.112 -19.894 1.00 73.38 579 ILE A N 1
ATOM 4077 C CA . ILE A 1 579 ? 21.165 11.879 -18.847 1.00 73.38 579 ILE A CA 1
ATOM 4078 C C . ILE A 1 579 ? 20.375 10.899 -17.974 1.00 73.38 579 ILE A C 1
ATOM 4080 O O . ILE A 1 579 ? 19.658 10.054 -18.499 1.00 73.38 579 ILE A O 1
ATOM 4084 N N . ALA A 1 580 ? 20.476 11.018 -16.657 1.00 65.81 580 ALA A N 1
ATOM 4085 C CA . ALA A 1 580 ? 19.712 10.261 -15.678 1.00 65.81 580 ALA A CA 1
ATOM 4086 C C . ALA A 1 580 ? 19.056 11.231 -14.688 1.00 65.81 580 ALA A C 1
ATOM 4088 O O . ALA A 1 580 ? 19.755 11.982 -14.014 1.00 65.81 580 ALA A O 1
ATOM 4089 N N . GLY A 1 581 ? 17.730 11.248 -14.615 1.00 88.50 581 GLY A N 1
ATOM 4090 C CA . GLY A 1 581 ? 16.949 12.141 -13.764 1.00 88.50 581 GLY A CA 1
ATOM 4091 C C . GLY A 1 581 ? 16.047 11.357 -12.822 1.00 88.50 581 GLY A C 1
ATOM 4092 O O . GLY A 1 581 ? 15.336 10.450 -13.250 1.00 88.50 581 GLY A O 1
ATOM 4093 N N . VAL A 1 582 ? 16.060 11.728 -11.548 1.00 92.25 582 VAL A N 1
ATOM 4094 C CA . VAL A 1 582 ? 15.202 11.162 -10.513 1.00 92.25 582 VAL A CA 1
ATOM 4095 C C . VAL A 1 582 ? 14.440 12.272 -9.811 1.00 92.25 582 VAL A C 1
ATOM 4097 O O . VAL A 1 582 ? 15.035 13.245 -9.347 1.00 92.25 582 VAL A O 1
ATOM 4100 N N . VAL A 1 583 ? 13.128 12.077 -9.687 1.00 94.25 583 VAL A N 1
ATOM 4101 C CA . VAL A 1 583 ? 12.285 12.820 -8.752 1.00 94.25 583 VAL A CA 1
ATOM 4102 C C . VAL A 1 583 ? 11.536 11.818 -7.883 1.00 94.25 583 VAL A C 1
ATOM 4104 O O . VAL A 1 583 ? 10.786 10.986 -8.386 1.00 94.25 583 VAL A O 1
ATOM 4107 N N . SER A 1 584 ? 11.745 11.906 -6.579 1.00 94.38 584 SER A N 1
ATOM 4108 C CA . SER A 1 584 ? 11.013 11.158 -5.563 1.00 94.38 584 SER A CA 1
ATOM 4109 C C . SER A 1 584 ? 10.253 12.169 -4.713 1.00 94.38 584 SER A C 1
ATOM 4111 O O . SER A 1 584 ? 10.878 13.002 -4.061 1.00 94.38 584 SER A O 1
ATOM 4113 N N . VAL A 1 585 ? 8.923 12.149 -4.763 1.00 93.31 585 VAL A N 1
ATOM 4114 C CA . VAL A 1 585 ? 8.062 12.947 -3.880 1.00 93.31 585 VAL A CA 1
ATOM 4115 C C . VAL A 1 585 ? 7.318 11.986 -2.975 1.00 93.31 585 VAL A C 1
ATOM 4117 O O . VAL A 1 585 ? 6.567 11.142 -3.459 1.00 93.31 585 VAL A O 1
ATOM 4120 N N . ASN A 1 586 ? 7.522 12.121 -1.673 1.00 93.81 586 ASN A N 1
ATOM 4121 C CA . ASN A 1 586 ? 6.886 11.288 -0.667 1.00 93.81 586 ASN A CA 1
ATOM 4122 C C . ASN A 1 586 ? 6.228 12.195 0.361 1.00 93.81 586 ASN A C 1
ATOM 4124 O O . ASN A 1 586 ? 6.885 13.061 0.942 1.00 93.81 586 ASN A O 1
ATOM 4128 N N . THR A 1 587 ? 4.933 12.007 0.572 1.00 92.38 587 THR A N 1
ATOM 4129 C CA . THR A 1 587 ? 4.174 12.798 1.537 1.00 92.38 587 THR A CA 1
ATOM 4130 C C . THR A 1 587 ? 3.285 11.889 2.364 1.00 92.38 587 THR A C 1
ATOM 4132 O O . THR A 1 587 ? 2.523 11.096 1.810 1.00 92.38 587 THR A O 1
ATOM 4135 N N . ILE A 1 588 ? 3.389 12.017 3.684 1.00 92.75 588 ILE A N 1
ATOM 4136 C CA . ILE A 1 588 ? 2.506 11.365 4.650 1.00 92.75 588 ILE A CA 1
ATOM 4137 C C . ILE A 1 588 ? 1.797 12.461 5.434 1.00 92.75 588 ILE A C 1
ATOM 4139 O O . ILE A 1 588 ? 2.459 13.316 6.015 1.00 92.75 588 ILE A O 1
ATOM 4143 N N . GLU A 1 589 ? 0.470 12.405 5.445 1.00 90.06 589 GLU A N 1
ATOM 4144 C CA . GLU A 1 589 ? -0.368 13.105 6.416 1.00 90.06 589 GLU A CA 1
ATOM 4145 C C . GLU A 1 589 ? -0.974 12.060 7.357 1.00 90.06 589 GLU A C 1
ATOM 4147 O O . GLU A 1 589 ? -1.669 11.155 6.893 1.00 90.06 589 GLU A O 1
ATOM 4152 N N . SER A 1 590 ? -0.710 12.177 8.658 1.00 88.38 590 SER A N 1
ATOM 4153 C CA . SER A 1 590 ? -1.280 11.295 9.685 1.00 88.38 590 SER A CA 1
ATOM 4154 C C . SER A 1 590 ? -2.177 12.091 10.630 1.00 88.38 590 SER A C 1
ATOM 4156 O O . SER A 1 590 ? -1.768 13.124 11.151 1.00 88.38 590 SER A O 1
ATOM 4158 N N . SER A 1 591 ? -3.408 11.643 10.866 1.00 89.50 591 SER A N 1
ATOM 4159 C CA . SER A 1 591 ? -4.328 12.292 11.804 1.00 89.50 591 SER A CA 1
ATOM 4160 C C . SER A 1 591 ? -4.904 11.247 12.752 1.00 89.50 591 SER A C 1
ATOM 4162 O O . SER A 1 591 ? -5.911 10.603 12.448 1.00 89.50 591 SER A O 1
ATOM 4164 N N . VAL A 1 592 ? -4.233 11.075 13.895 1.00 95.25 592 VAL A N 1
ATOM 4165 C CA . VAL A 1 592 ? -4.569 10.073 14.914 1.00 95.25 592 VAL A CA 1
ATOM 4166 C C . VAL A 1 592 ? -5.240 10.740 16.104 1.00 95.25 592 VAL A C 1
ATOM 4168 O O . VAL A 1 592 ? -4.698 11.683 16.683 1.00 95.25 592 VAL A O 1
ATOM 4171 N N . ARG A 1 593 ? -6.408 10.240 16.510 1.00 96.25 593 ARG A N 1
ATOM 4172 C CA . ARG A 1 593 ? -7.128 10.768 17.670 1.00 96.25 593 ARG A CA 1
ATOM 4173 C C . ARG A 1 593 ? -7.722 9.667 18.538 1.00 96.25 593 ARG A C 1
ATOM 4175 O O . ARG A 1 593 ? -8.505 8.854 18.063 1.00 96.25 593 ARG A O 1
ATOM 4182 N N . ALA A 1 594 ? -7.421 9.719 19.830 1.00 98.00 594 ALA A N 1
ATOM 4183 C CA . ALA A 1 594 ? -8.140 8.986 20.866 1.00 98.00 594 ALA A CA 1
ATOM 4184 C C . ALA A 1 594 ? -8.876 9.990 21.755 1.00 98.00 594 ALA A C 1
ATOM 4186 O O . ALA A 1 594 ? -8.275 10.972 22.198 1.00 98.00 594 ALA A O 1
ATOM 4187 N N . SER A 1 595 ? -10.174 9.806 22.008 1.00 97.31 595 SER A N 1
ATOM 4188 C CA . SER A 1 595 ? -10.891 10.786 22.825 1.00 97.31 595 SER A CA 1
ATOM 4189 C C . SER A 1 595 ? -12.091 10.283 23.614 1.00 97.31 595 SER A C 1
ATOM 4191 O O . SER A 1 595 ? -12.846 9.437 23.149 1.00 97.31 595 SER A O 1
ATOM 4193 N N . ILE A 1 596 ? -12.298 10.899 24.780 1.00 97.19 596 ILE A N 1
ATOM 4194 C CA . ILE A 1 596 ? -13.524 10.820 25.579 1.00 97.19 596 ILE A CA 1
ATOM 4195 C C . ILE A 1 596 ? -14.094 12.237 25.685 1.00 97.19 596 ILE A C 1
ATOM 4197 O O . ILE A 1 596 ? -13.483 13.102 26.322 1.00 97.19 596 ILE A O 1
ATOM 4201 N N . THR A 1 597 ? -15.229 12.503 25.038 1.00 94.38 597 THR A N 1
ATOM 4202 C CA . THR A 1 597 ? -15.771 13.863 24.920 1.00 94.38 597 THR A CA 1
ATOM 4203 C C . THR A 1 597 ? -17.257 13.980 25.195 1.00 94.38 597 THR A C 1
ATOM 4205 O O . THR A 1 597 ? -18.026 13.036 25.024 1.00 94.38 597 THR A O 1
ATOM 4208 N N . ASN A 1 598 ? -17.669 15.189 25.587 1.00 90.69 598 ASN A N 1
ATOM 4209 C CA . ASN A 1 598 ? -19.070 15.602 25.689 1.00 90.69 598 ASN A CA 1
ATOM 4210 C C . ASN A 1 598 ? -19.927 14.704 26.593 1.00 90.69 598 ASN A C 1
ATOM 4212 O O . ASN A 1 598 ? -21.147 14.641 26.417 1.00 90.69 598 ASN A O 1
ATOM 4216 N N . THR A 1 599 ? -19.323 13.969 27.532 1.00 84.19 599 THR A N 1
ATOM 4217 C CA . THR A 1 599 ? -20.086 13.035 28.365 1.00 84.19 599 THR A CA 1
ATOM 4218 C C . THR A 1 599 ? -21.088 13.824 29.220 1.00 84.19 599 THR A C 1
ATOM 4220 O O . THR A 1 599 ? -20.730 14.832 29.839 1.00 84.19 599 THR A O 1
ATOM 4223 N N . PRO A 1 600 ? -22.378 13.445 29.215 1.00 75.81 600 PRO A N 1
ATOM 4224 C CA . PRO A 1 600 ? -23.430 14.299 29.744 1.00 75.81 600 PRO A CA 1
ATOM 4225 C C . PRO A 1 600 ? -23.330 14.457 31.264 1.00 75.81 600 PRO A C 1
ATOM 4227 O O . PRO A 1 600 ? -23.077 13.505 32.000 1.00 75.81 600 PRO A O 1
ATOM 4230 N N . VAL A 1 601 ? -23.634 15.661 31.755 1.00 62.62 601 VAL A N 1
ATOM 4231 C CA . VAL A 1 601 ? -23.909 15.879 33.180 1.00 62.62 601 VAL A CA 1
ATOM 4232 C C . VAL A 1 601 ? -25.273 15.261 33.492 1.00 62.62 601 VAL A C 1
ATOM 4234 O O . VAL A 1 601 ? -26.292 15.662 32.925 1.00 62.62 601 VAL A O 1
ATOM 4237 N N . ILE A 1 602 ? -25.300 14.261 34.373 1.00 57.12 602 ILE A N 1
ATOM 4238 C CA . ILE A 1 602 ? -26.517 13.518 34.709 1.00 57.12 602 ILE A 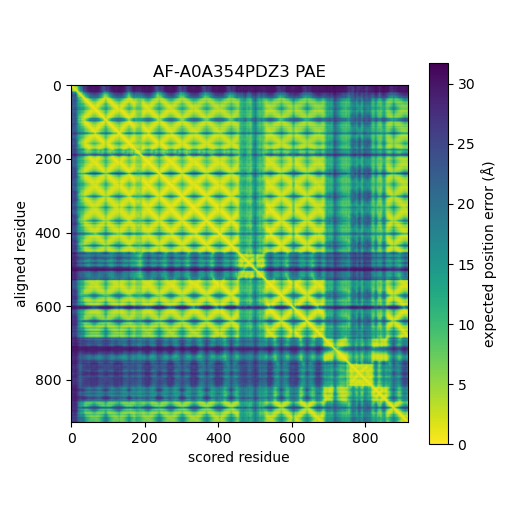CA 1
ATOM 4239 C C . ILE A 1 602 ? -27.586 14.463 35.284 1.00 57.12 602 ILE A C 1
ATOM 4241 O O . ILE A 1 602 ? -27.382 15.144 36.286 1.00 57.12 602 ILE A O 1
ATOM 4245 N N . VAL A 1 603 ? -28.768 14.473 34.656 1.00 47.97 603 VAL A N 1
ATOM 4246 C CA . VAL A 1 603 ? -29.912 15.323 35.046 1.00 47.97 603 VAL A CA 1
ATOM 4247 C C . VAL A 1 603 ? -30.828 14.671 36.102 1.00 47.97 603 VAL A C 1
ATOM 4249 O O . VAL A 1 603 ? -31.815 15.278 36.508 1.00 47.97 603 VAL A O 1
ATOM 4252 N N . ALA A 1 604 ? -30.530 13.448 36.564 1.00 46.50 604 ALA A N 1
ATOM 4253 C CA . ALA A 1 604 ? -31.347 12.728 37.555 1.00 46.50 604 ALA A CA 1
ATOM 4254 C C . ALA A 1 604 ? -30.843 12.882 39.007 1.00 46.50 604 ALA A C 1
ATOM 4256 O O . ALA A 1 604 ? -31.651 12.949 39.933 1.00 46.50 604 ALA A O 1
ATOM 4257 N N . ALA A 1 605 ? -29.530 13.007 39.207 1.00 52.03 605 ALA A N 1
ATOM 4258 C CA . ALA A 1 605 ? -28.890 13.401 40.458 1.00 52.03 605 ALA A CA 1
ATOM 4259 C C . ALA A 1 605 ? -27.486 13.950 40.123 1.00 52.03 605 ALA A C 1
ATOM 4261 O O . ALA A 1 605 ? -26.753 13.285 39.397 1.00 52.03 605 ALA A O 1
ATOM 4262 N N . PRO A 1 606 ? -27.086 15.135 40.615 1.00 50.12 606 PRO A N 1
ATOM 4263 C CA . PRO A 1 606 ? -25.861 15.831 40.193 1.00 50.12 606 PRO A CA 1
ATOM 4264 C C . PRO A 1 606 ? -24.539 15.196 40.688 1.00 50.12 606 PRO A C 1
ATOM 4266 O O . PRO A 1 606 ? -23.527 15.888 40.747 1.00 50.12 606 PRO A O 1
ATOM 4269 N N . THR A 1 607 ? -24.540 13.920 41.090 1.00 55.81 607 THR A N 1
ATOM 4270 C CA . THR A 1 607 ? -23.423 13.267 41.802 1.00 55.81 607 THR A CA 1
ATOM 4271 C C . THR A 1 607 ? -22.969 11.926 41.230 1.00 55.81 607 THR A C 1
ATOM 4273 O O . THR A 1 607 ? -21.965 11.416 41.709 1.00 55.81 607 THR A O 1
ATOM 4276 N N . GLU A 1 608 ? -23.671 11.340 40.258 1.00 66.62 608 GLU A N 1
ATOM 4277 C CA . GLU A 1 608 ? -23.251 10.061 39.664 1.00 66.62 608 GLU A CA 1
ATOM 4278 C C . GLU A 1 608 ? -22.222 10.294 38.538 1.00 66.62 608 GLU A C 1
ATOM 4280 O O . GLU A 1 608 ? -22.390 11.242 37.756 1.00 66.62 608 GLU A O 1
ATOM 4285 N N . PRO A 1 609 ? -21.160 9.475 38.430 1.00 77.19 609 PRO A N 1
ATOM 4286 C CA . PRO A 1 609 ? -20.191 9.606 37.353 1.00 77.19 609 PRO A CA 1
ATOM 4287 C C . PRO A 1 609 ? -20.753 9.213 35.985 1.00 77.19 609 PRO A C 1
ATOM 4289 O O . PRO A 1 609 ? -21.498 8.246 35.847 1.00 77.19 609 PRO A O 1
ATOM 4292 N N . ALA A 1 610 ? -20.371 9.968 34.954 1.00 86.38 610 ALA A N 1
ATOM 4293 C CA . ALA A 1 610 ? -20.671 9.655 33.563 1.00 86.38 610 ALA A CA 1
ATOM 4294 C C . ALA A 1 610 ? -19.739 8.561 33.015 1.00 86.38 610 ALA A C 1
ATOM 4296 O O . ALA A 1 610 ? -20.181 7.737 32.222 1.00 86.38 610 ALA A O 1
ATOM 4297 N N . ILE A 1 611 ? -18.473 8.532 33.445 1.00 93.75 611 ILE A N 1
ATOM 4298 C CA . ILE A 1 611 ? -17.507 7.483 33.092 1.00 93.75 611 ILE A CA 1
ATOM 4299 C C . ILE A 1 611 ? -16.937 6.882 34.380 1.00 93.75 611 ILE A C 1
ATOM 4301 O O . ILE A 1 611 ? -16.371 7.624 35.183 1.00 93.75 611 ILE A O 1
ATOM 4305 N N . VAL A 1 612 ? -17.072 5.565 34.565 1.00 95.00 612 VAL A N 1
ATOM 4306 C CA . VAL A 1 612 ? -16.516 4.800 35.699 1.00 95.00 612 VAL A CA 1
ATOM 4307 C C . VAL A 1 612 ? -15.775 3.573 35.183 1.00 95.00 612 VAL A C 1
ATOM 4309 O O . VAL A 1 612 ? -16.337 2.824 34.388 1.00 95.00 612 VAL A O 1
ATOM 4312 N N . ALA A 1 613 ? -14.556 3.344 35.666 1.00 97.12 613 ALA A N 1
ATOM 4313 C CA . ALA A 1 613 ? -13.765 2.132 35.420 1.00 97.12 613 ALA A CA 1
ATOM 4314 C C . ALA A 1 613 ? -12.772 1.899 36.576 1.00 97.12 613 ALA A C 1
ATOM 4316 O O . ALA A 1 613 ? -12.644 2.758 37.452 1.00 97.12 613 ALA A O 1
ATOM 4317 N N . ASP A 1 614 ? -12.069 0.765 36.613 1.00 97.06 614 ASP A N 1
ATOM 4318 C CA . ASP A 1 614 ? -10.967 0.566 37.565 1.00 97.06 614 ASP A CA 1
ATOM 4319 C C . ASP A 1 614 ? -9.771 1.456 37.218 1.00 97.06 614 ASP A C 1
ATOM 4321 O O . ASP A 1 614 ? -9.375 2.266 38.061 1.00 97.06 614 ASP A O 1
ATOM 4325 N N . SER A 1 615 ? -9.299 1.407 35.971 1.00 97.50 615 SER A N 1
ATOM 4326 C CA . SER A 1 615 ? -8.356 2.353 35.357 1.00 97.50 615 SER A CA 1
ATOM 4327 C C . SER A 1 615 ? -8.916 2.897 34.038 1.00 97.50 615 SER A C 1
ATOM 4329 O O . SER A 1 615 ? -9.747 2.263 33.387 1.00 97.50 615 SER A O 1
ATOM 4331 N N . ILE A 1 616 ? -8.467 4.084 33.621 1.00 98.06 616 ILE A N 1
ATOM 4332 C CA . ILE A 1 616 ? -8.881 4.703 32.348 1.00 98.06 616 ILE A CA 1
ATOM 4333 C C . ILE A 1 616 ? -7.645 5.088 31.543 1.00 98.06 616 ILE A C 1
ATOM 4335 O O . ILE A 1 616 ? -6.805 5.854 32.014 1.00 98.06 616 ILE A O 1
ATOM 4339 N N . HIS A 1 617 ? -7.546 4.570 30.322 1.00 97.94 617 HIS A N 1
ATOM 4340 C CA . HIS A 1 617 ? -6.430 4.780 29.409 1.00 97.94 617 HIS A CA 1
ATOM 4341 C C . HIS A 1 617 ? -6.946 5.404 28.106 1.00 97.94 617 HIS A C 1
ATOM 4343 O O . HIS A 1 617 ? -7.776 4.816 27.418 1.00 97.94 617 HIS A O 1
ATOM 4349 N N . VAL A 1 618 ? -6.444 6.587 27.751 1.00 98.19 618 VAL A N 1
ATOM 4350 C CA . VAL A 1 618 ? -6.730 7.275 26.483 1.00 98.19 618 VAL A CA 1
ATOM 4351 C C . VAL A 1 618 ? -5.410 7.512 25.762 1.00 98.19 618 VAL A C 1
ATOM 4353 O O . VAL A 1 618 ? -4.620 8.356 26.184 1.00 98.19 618 VAL A O 1
ATOM 4356 N N . ILE A 1 619 ? -5.144 6.741 24.707 1.00 97.88 619 ILE A N 1
ATOM 4357 C CA . ILE A 1 619 ? -3.826 6.677 24.066 1.00 97.88 619 ILE A CA 1
ATOM 4358 C C . ILE A 1 619 ? -3.945 6.935 22.565 1.00 97.88 619 ILE A C 1
ATOM 4360 O O . ILE A 1 619 ? -4.625 6.199 21.856 1.00 97.88 619 ILE A O 1
ATOM 4364 N N . ALA A 1 620 ? -3.240 7.949 22.069 1.00 97.06 620 ALA A N 1
ATOM 4365 C CA . ALA A 1 620 ? -3.045 8.179 20.640 1.00 97.06 620 ALA A CA 1
ATOM 4366 C C . ALA A 1 620 ? -1.563 7.977 20.287 1.00 97.06 620 ALA A C 1
ATOM 4368 O O . ALA A 1 620 ? -0.703 8.612 20.892 1.00 97.06 620 ALA A O 1
ATOM 4369 N N . ASP A 1 621 ? -1.254 7.106 19.326 1.00 94.31 621 ASP A N 1
ATOM 4370 C CA . ASP A 1 621 ? 0.120 6.794 18.900 1.00 94.31 621 ASP A CA 1
ATOM 4371 C C . ASP A 1 621 ? 0.247 6.891 17.375 1.00 94.31 621 ASP A C 1
ATOM 4373 O O . ASP A 1 621 ? -0.375 6.125 16.638 1.00 94.31 621 ASP A O 1
ATOM 4377 N N . ASP A 1 622 ? 1.055 7.843 16.907 1.00 93.38 622 ASP A N 1
ATOM 4378 C CA . ASP A 1 622 ? 1.438 8.002 15.504 1.00 93.38 622 ASP A CA 1
ATOM 4379 C C . ASP A 1 622 ? 2.910 7.613 15.308 1.00 93.38 622 ASP A C 1
ATOM 4381 O O . ASP A 1 622 ? 3.833 8.221 15.866 1.00 93.38 622 ASP A O 1
ATOM 4385 N N . ALA A 1 623 ? 3.116 6.597 14.474 1.00 89.81 623 ALA A N 1
ATOM 4386 C CA . ALA A 1 623 ? 4.405 6.019 14.132 1.00 89.81 623 ALA A CA 1
ATOM 4387 C C . ALA A 1 623 ? 4.628 6.079 12.614 1.00 89.81 623 ALA A C 1
ATOM 4389 O O . ALA A 1 623 ? 4.632 5.067 11.907 1.00 89.81 623 ALA A O 1
ATOM 4390 N N . SER A 1 624 ? 4.826 7.294 12.106 1.00 90.25 624 SER A N 1
ATOM 4391 C CA . SER A 1 624 ? 4.958 7.558 10.673 1.00 90.25 624 SER A CA 1
ATOM 4392 C C . SER A 1 624 ? 6.417 7.647 10.198 1.00 90.25 624 SER A C 1
ATOM 4394 O O . SER A 1 624 ? 7.296 8.187 10.881 1.00 90.25 624 SER A O 1
ATOM 4396 N N . ARG A 1 625 ? 6.697 7.107 9.001 1.00 89.44 625 ARG A N 1
ATOM 4397 C CA . ARG A 1 625 ? 8.042 7.055 8.409 1.00 89.44 625 ARG A CA 1
ATOM 4398 C C . ARG A 1 625 ? 8.071 7.189 6.884 1.00 89.44 625 ARG A C 1
ATOM 4400 O O . ARG A 1 625 ? 7.353 6.502 6.163 1.00 89.44 625 ARG A O 1
ATOM 4407 N N . ILE A 1 626 ? 9.056 7.937 6.388 1.00 91.62 626 ILE A N 1
ATOM 4408 C CA . ILE A 1 626 ? 9.463 7.959 4.979 1.00 91.62 626 ILE A CA 1
ATOM 4409 C C . ILE A 1 626 ? 10.908 7.460 4.835 1.00 91.62 626 ILE A C 1
ATOM 4411 O O . ILE A 1 626 ? 11.850 8.082 5.323 1.00 91.62 626 ILE A O 1
ATOM 4415 N N . GLY A 1 627 ? 11.088 6.346 4.131 1.00 87.12 627 GLY A N 1
ATOM 4416 C CA . GLY A 1 627 ? 12.348 5.911 3.539 1.00 87.12 627 GLY A CA 1
ATOM 4417 C C . GLY A 1 627 ? 12.371 6.249 2.049 1.00 87.12 627 GLY A C 1
ATOM 4418 O O . GLY A 1 627 ? 11.538 5.757 1.294 1.00 87.12 627 GLY A O 1
ATOM 4419 N N . SER A 1 628 ? 13.315 7.074 1.598 1.00 88.38 628 SER A N 1
ATOM 4420 C CA . SER A 1 628 ? 13.434 7.446 0.184 1.00 88.38 628 SER A CA 1
ATOM 4421 C C . SER A 1 628 ? 14.867 7.326 -0.312 1.00 88.38 628 SER A C 1
ATOM 4423 O O . SER A 1 628 ? 15.756 8.041 0.140 1.00 88.38 628 SER A O 1
ATOM 4425 N N . VAL A 1 629 ? 15.068 6.505 -1.333 1.00 85.50 629 VAL A N 1
ATOM 4426 C CA . VAL A 1 629 ? 16.318 6.383 -2.078 1.00 85.50 629 VAL A CA 1
ATOM 4427 C C . VAL A 1 629 ? 16.098 6.951 -3.472 1.00 85.50 629 VAL A C 1
ATOM 4429 O O . VAL A 1 629 ? 15.315 6.425 -4.259 1.00 85.50 629 VAL A O 1
ATOM 4432 N N . ALA A 1 630 ? 16.798 8.034 -3.781 1.00 87.19 630 ALA A N 1
ATOM 4433 C CA . ALA A 1 630 ? 16.827 8.663 -5.087 1.00 87.19 630 ALA A CA 1
ATOM 4434 C C . ALA A 1 630 ? 18.235 8.503 -5.675 1.00 87.19 630 ALA A C 1
ATOM 4436 O O . ALA A 1 630 ? 19.222 8.977 -5.110 1.00 87.19 630 ALA A O 1
ATOM 4437 N N . GLY A 1 631 ? 18.328 7.767 -6.781 1.00 81.69 631 GLY A N 1
ATOM 4438 C CA . GLY A 1 631 ? 19.590 7.370 -7.391 1.00 81.69 631 GLY A CA 1
ATOM 4439 C C . GLY A 1 631 ? 19.615 7.632 -8.882 1.00 81.69 631 GLY A C 1
ATOM 4440 O O . GLY A 1 631 ? 19.026 6.885 -9.660 1.00 81.69 631 GLY A O 1
ATOM 4441 N N . ALA A 1 632 ? 20.337 8.662 -9.300 1.00 81.62 632 ALA A N 1
ATOM 4442 C CA . ALA A 1 632 ? 20.572 8.934 -10.710 1.00 81.62 632 ALA A CA 1
ATOM 4443 C C . ALA A 1 632 ? 21.988 8.511 -11.100 1.00 81.62 632 ALA A C 1
ATOM 4445 O O . ALA A 1 632 ? 22.944 8.900 -10.437 1.00 81.62 632 ALA A O 1
ATOM 4446 N N . ALA A 1 633 ? 22.148 7.764 -12.190 1.00 69.44 633 ALA A N 1
ATOM 4447 C CA . ALA A 1 633 ? 23.455 7.379 -12.707 1.00 69.44 633 ALA A CA 1
ATOM 4448 C C . ALA A 1 633 ? 23.527 7.538 -14.227 1.00 69.44 633 ALA A C 1
ATOM 4450 O O . ALA A 1 633 ? 22.774 6.915 -14.963 1.00 69.44 633 ALA A O 1
ATOM 4451 N N . SER A 1 634 ? 24.457 8.362 -14.699 1.00 52.44 634 SER A N 1
ATOM 4452 C CA . SER A 1 634 ? 24.655 8.718 -16.104 1.00 52.44 634 SER A CA 1
ATOM 4453 C C . SER A 1 634 ? 26.120 8.510 -16.507 1.00 52.44 634 SER A C 1
ATOM 4455 O O . SER A 1 634 ? 26.972 9.097 -15.853 1.00 52.44 634 SER A O 1
ATOM 4457 N N . ILE A 1 635 ? 26.493 7.792 -17.577 1.00 57.94 635 ILE A N 1
ATOM 4458 C CA . ILE A 1 635 ? 27.883 7.816 -18.085 1.00 57.94 635 ILE A CA 1
ATOM 4459 C C . ILE A 1 635 ? 27.990 7.839 -19.636 1.00 57.94 635 ILE A C 1
ATOM 4461 O O . ILE A 1 635 ? 27.621 6.917 -20.338 1.00 57.94 635 ILE A O 1
ATOM 4465 N N . ALA A 1 636 ? 28.522 8.899 -20.231 1.00 45.28 636 ALA A N 1
ATOM 4466 C CA . ALA A 1 636 ? 28.840 9.044 -21.666 1.00 45.28 636 ALA A CA 1
ATOM 4467 C C . ALA A 1 636 ? 30.237 8.481 -22.027 1.00 45.28 636 ALA A C 1
ATOM 4469 O O . ALA A 1 636 ? 30.973 8.174 -21.101 1.00 45.28 636 ALA A O 1
ATOM 4470 N N . ALA A 1 637 ? 30.695 8.451 -23.301 1.00 57.97 637 ALA A N 1
ATOM 4471 C CA . ALA A 1 637 ? 32.138 8.437 -23.704 1.00 57.97 637 ALA A CA 1
ATOM 4472 C C . ALA A 1 637 ? 32.385 8.346 -25.251 1.00 57.97 637 ALA A C 1
ATOM 4474 O O . ALA A 1 637 ? 31.497 7.944 -25.983 1.00 57.97 637 ALA A O 1
ATOM 4475 N N . SER A 1 638 ? 33.542 8.728 -25.826 1.00 65.06 638 SER A N 1
ATOM 4476 C CA . SER A 1 638 ? 33.791 8.698 -27.300 1.00 65.06 638 SER A CA 1
ATOM 4477 C C . SER A 1 638 ? 35.282 8.815 -27.723 1.00 65.06 638 SER A C 1
ATOM 4479 O O . SER A 1 638 ? 35.899 9.793 -27.322 1.00 65.06 638 SER A O 1
ATOM 4481 N N . VAL A 1 639 ? 35.911 7.948 -28.554 1.00 67.69 639 VAL A N 1
ATOM 4482 C CA . VAL A 1 639 ? 37.409 7.949 -28.696 1.00 67.69 639 VAL A CA 1
ATOM 4483 C C . VAL A 1 639 ? 38.037 7.743 -30.127 1.00 67.69 639 VAL A C 1
ATOM 4485 O O . VAL A 1 639 ? 38.330 6.591 -30.415 1.00 67.69 639 VAL A O 1
ATOM 4488 N N . THR A 1 640 ? 38.320 8.778 -30.992 1.00 62.72 640 THR A N 1
ATOM 4489 C CA . THR A 1 640 ? 39.395 8.804 -32.079 1.00 62.72 640 THR A CA 1
ATOM 4490 C C . THR A 1 640 ? 39.834 10.214 -32.653 1.00 62.72 640 THR A C 1
ATOM 4492 O O . THR A 1 640 ? 39.292 11.244 -32.263 1.00 62.72 640 THR A O 1
ATOM 4495 N N . GLY A 1 641 ? 40.846 10.272 -33.571 1.00 50.34 641 GLY A N 1
ATOM 4496 C CA . GLY A 1 641 ? 41.790 11.385 -33.874 1.00 50.34 641 GLY A CA 1
ATOM 4497 C C . GLY A 1 641 ? 41.623 12.371 -35.051 1.00 50.34 641 GLY A C 1
ATOM 4498 O O . GLY A 1 641 ? 42.646 12.897 -35.490 1.00 50.34 641 GLY A O 1
ATOM 4499 N N . GLN A 1 642 ? 40.402 12.707 -35.488 1.00 63.78 642 GLN A N 1
ATOM 4500 C CA . GLN A 1 642 ? 40.163 13.979 -36.208 1.00 63.78 642 GLN A CA 1
ATOM 4501 C C . GLN A 1 642 ? 38.964 14.838 -35.744 1.00 63.78 642 GLN A C 1
ATOM 4503 O O . GLN A 1 642 ? 39.019 16.022 -36.037 1.00 63.78 642 GLN A O 1
ATOM 4508 N N . SER A 1 643 ? 37.975 14.385 -34.952 1.00 57.56 643 SER A N 1
ATOM 4509 C CA . SER A 1 643 ? 37.231 15.236 -33.966 1.00 57.56 643 SER A CA 1
ATOM 4510 C C . SER A 1 643 ? 36.203 14.428 -33.140 1.00 57.56 643 SER A C 1
ATOM 4512 O O . SER A 1 643 ? 35.414 13.704 -33.739 1.00 57.56 643 SER A O 1
ATOM 4514 N N . GLY A 1 644 ? 36.144 14.568 -31.798 1.00 64.69 644 GLY A N 1
ATOM 4515 C CA . GLY A 1 644 ? 35.252 13.798 -30.889 1.00 64.69 644 GLY A CA 1
ATOM 4516 C C . GLY A 1 644 ? 34.650 14.575 -29.694 1.00 64.69 644 GLY A C 1
ATOM 4517 O O . GLY A 1 644 ? 35.252 15.558 -29.274 1.00 64.69 644 GLY A O 1
ATOM 4518 N N . ILE A 1 645 ? 33.498 14.154 -29.130 1.00 70.00 645 ILE A N 1
ATOM 4519 C CA . ILE A 1 645 ? 32.786 14.781 -27.980 1.00 70.00 645 ILE A CA 1
ATOM 4520 C C . ILE A 1 645 ? 32.030 13.714 -27.112 1.00 70.00 645 ILE A C 1
ATOM 4522 O O . ILE A 1 645 ? 31.572 12.711 -27.639 1.00 70.00 645 ILE A O 1
ATOM 4526 N N . ALA A 1 646 ? 31.836 13.889 -25.797 1.00 62.19 646 ALA A N 1
ATOM 4527 C CA . ALA A 1 646 ? 31.006 13.045 -24.909 1.00 62.19 646 ALA A CA 1
ATOM 4528 C C . ALA A 1 646 ? 30.227 13.925 -23.895 1.00 62.19 646 ALA A C 1
ATOM 4530 O O . ALA A 1 646 ? 30.637 15.056 -23.675 1.00 62.19 646 ALA A O 1
ATOM 4531 N N . GLY A 1 647 ? 29.141 13.472 -23.263 1.00 66.62 647 GLY A N 1
ATOM 4532 C CA . GLY A 1 647 ? 28.247 14.309 -22.440 1.00 66.62 647 GLY A CA 1
ATOM 4533 C C . GLY A 1 647 ? 27.323 13.511 -21.508 1.00 66.62 647 GLY A C 1
ATOM 4534 O O . GLY A 1 647 ? 26.660 12.602 -21.978 1.00 66.62 647 GLY A O 1
ATOM 4535 N N . SER A 1 648 ? 27.253 13.829 -20.213 1.00 59.12 648 SER A N 1
ATOM 4536 C CA . SER A 1 648 ? 26.600 13.051 -19.142 1.00 59.12 648 SER A CA 1
ATOM 4537 C C . SER A 1 648 ? 25.923 13.981 -18.122 1.00 59.12 648 SER A C 1
ATOM 4539 O O . SER A 1 648 ? 26.528 14.982 -17.763 1.00 59.12 648 SER A O 1
ATOM 4541 N N . ILE A 1 649 ? 24.725 13.700 -17.604 1.00 68.19 649 ILE A N 1
ATOM 4542 C CA . ILE A 1 649 ? 24.132 14.441 -16.469 1.00 68.19 649 ILE A CA 1
ATOM 4543 C C . ILE A 1 649 ? 23.364 13.475 -15.557 1.00 68.19 649 ILE A C 1
ATOM 4545 O O . ILE A 1 649 ? 22.499 12.760 -16.036 1.00 68.19 649 ILE A O 1
ATOM 4549 N N . GLY A 1 650 ? 23.644 13.453 -14.255 1.00 68.44 650 GLY A N 1
ATOM 4550 C CA . GLY A 1 650 ? 22.886 12.748 -13.221 1.00 68.44 650 GLY A CA 1
ATOM 4551 C C . GLY A 1 650 ? 22.231 13.749 -12.266 1.00 68.44 650 GLY A C 1
ATOM 4552 O O . GLY A 1 650 ? 22.924 14.541 -11.636 1.00 68.44 650 GLY A O 1
ATOM 4553 N N . LEU A 1 651 ? 20.910 13.738 -12.143 1.00 86.31 651 LEU A N 1
ATOM 4554 C CA . LEU A 1 651 ? 20.162 14.614 -11.241 1.00 86.31 651 LEU A CA 1
ATOM 4555 C C . LEU A 1 651 ? 19.233 13.791 -10.364 1.00 86.31 651 LEU A C 1
ATOM 4557 O O . LEU A 1 651 ? 18.464 12.983 -10.874 1.00 86.31 651 LEU A O 1
ATOM 4561 N N . SER A 1 652 ? 19.295 14.028 -9.059 1.00 90.06 652 SER A N 1
ATOM 4562 C CA . SER A 1 652 ? 18.509 13.318 -8.058 1.00 90.06 652 SER A CA 1
ATOM 4563 C C . SER A 1 652 ? 17.847 14.307 -7.106 1.00 90.06 652 SER A C 1
ATOM 4565 O O . SER A 1 652 ? 18.525 15.053 -6.398 1.00 90.06 652 SER A O 1
ATOM 4567 N N . LEU A 1 653 ? 16.516 14.319 -7.099 1.00 90.56 653 LEU A N 1
ATOM 4568 C CA . LEU A 1 653 ? 15.699 15.148 -6.221 1.00 90.56 653 LEU A CA 1
ATOM 4569 C C . LEU A 1 653 ? 14.807 14.243 -5.372 1.00 90.56 653 LEU A C 1
ATOM 4571 O O . LEU A 1 653 ? 14.014 13.470 -5.909 1.00 90.56 653 LEU A O 1
ATOM 4575 N N . ALA A 1 654 ? 14.930 14.357 -4.055 1.00 90.06 654 ALA A N 1
ATOM 4576 C CA . ALA A 1 654 ? 14.027 13.727 -3.104 1.00 90.06 654 ALA A CA 1
ATOM 4577 C C . ALA A 1 654 ? 13.341 14.807 -2.262 1.00 90.06 654 ALA A C 1
ATOM 4579 O O . ALA A 1 654 ? 14.012 15.602 -1.606 1.00 90.06 654 ALA A O 1
ATOM 4580 N N . PHE A 1 655 ? 12.015 14.834 -2.282 1.00 90.38 655 PHE A N 1
ATOM 4581 C CA . PHE A 1 655 ? 11.187 15.698 -1.452 1.00 90.38 655 PHE A CA 1
ATOM 4582 C C . PHE A 1 655 ? 10.371 14.806 -0.530 1.00 90.38 655 PHE A C 1
ATOM 4584 O O . PHE A 1 655 ? 9.558 14.011 -0.998 1.00 90.38 655 PHE A O 1
ATOM 4591 N N . ASN A 1 656 ? 10.611 14.926 0.769 1.00 90.81 656 ASN A N 1
ATOM 4592 C CA . ASN A 1 656 ? 9.953 14.120 1.782 1.00 90.81 656 ASN A CA 1
ATOM 4593 C C . ASN A 1 656 ? 9.290 15.053 2.783 1.00 90.81 656 ASN A C 1
ATOM 4595 O O . ASN A 1 656 ? 9.943 15.937 3.342 1.00 90.81 656 ASN A O 1
ATOM 4599 N N . ASP A 1 657 ? 7.996 14.863 2.979 1.00 91.19 657 ASP A N 1
ATOM 4600 C CA . ASP A 1 657 ? 7.187 15.698 3.852 1.00 91.19 657 ASP A CA 1
ATOM 4601 C C . ASP A 1 657 ? 6.334 14.809 4.752 1.00 91.19 657 ASP A C 1
ATOM 4603 O O . ASP A 1 657 ? 5.604 13.944 4.265 1.00 91.19 657 ASP A O 1
ATOM 4607 N N . LEU A 1 658 ? 6.489 14.984 6.058 1.00 91.38 658 LEU A N 1
ATOM 4608 C CA . LEU A 1 658 ? 5.753 14.258 7.078 1.00 91.38 658 LEU A CA 1
ATOM 4609 C C . LEU A 1 658 ? 5.010 15.272 7.943 1.00 91.38 658 LEU A C 1
ATOM 4611 O O . LEU A 1 658 ? 5.636 16.037 8.681 1.00 91.38 658 LEU A O 1
ATOM 4615 N N . THR A 1 659 ? 3.687 15.261 7.854 1.00 88.75 659 THR A N 1
ATOM 4616 C CA . THR A 1 659 ? 2.792 16.203 8.525 1.00 88.75 659 THR A CA 1
ATOM 4617 C C . THR A 1 659 ? 1.739 15.467 9.353 1.00 88.75 659 THR A C 1
ATOM 4619 O O . THR A 1 659 ? 1.431 14.300 9.096 1.00 88.75 659 THR A O 1
ATOM 4622 N N . GLY A 1 660 ? 1.194 16.153 10.360 1.00 85.25 660 GLY A N 1
ATOM 4623 C CA . GLY A 1 660 ? 0.060 15.671 11.148 1.00 85.25 660 GLY A CA 1
ATOM 4624 C C . GLY A 1 660 ? 0.418 15.352 12.600 1.00 85.25 660 GLY A C 1
ATOM 4625 O O . GLY A 1 660 ? 1.041 16.176 13.271 1.00 85.25 660 GLY A O 1
ATOM 4626 N N . GLY A 1 661 ? 0.015 14.187 13.104 1.00 88.69 661 GLY A N 1
ATOM 4627 C CA . GLY A 1 661 ? 0.399 13.688 14.424 1.00 88.69 661 GLY A CA 1
ATOM 4628 C C . GLY A 1 661 ? -0.747 13.052 15.208 1.00 88.69 661 GLY A C 1
ATOM 4629 O O . GLY A 1 661 ? -1.714 12.543 14.636 1.00 88.69 661 GLY A O 1
ATOM 4630 N N . ALA A 1 662 ? -0.618 13.082 16.533 1.00 94.38 662 ALA A N 1
ATOM 4631 C CA . ALA A 1 662 ? -1.499 12.388 17.463 1.00 94.38 662 ALA A CA 1
ATOM 4632 C C . ALA A 1 662 ? -2.142 13.354 18.469 1.00 94.38 662 ALA A C 1
ATOM 4634 O O . ALA A 1 662 ? -1.516 14.322 18.909 1.00 94.38 662 ALA A O 1
ATOM 4635 N N . ALA A 1 663 ? -3.391 13.072 18.844 1.00 95.50 663 ALA A N 1
ATOM 4636 C CA . ALA A 1 663 ? -4.108 13.792 19.889 1.00 95.50 663 ALA A CA 1
ATOM 4637 C C . ALA A 1 663 ? -4.889 12.837 20.808 1.00 95.50 663 ALA A C 1
ATOM 4639 O O . ALA A 1 663 ? -5.757 12.090 20.352 1.00 95.50 663 ALA A O 1
ATOM 4640 N N . ALA A 1 664 ? -4.622 12.903 22.111 1.00 97.06 664 ALA A N 1
ATOM 4641 C CA . ALA A 1 664 ? -5.354 12.201 23.160 1.00 97.06 664 ALA A CA 1
ATOM 4642 C C . ALA A 1 664 ? -6.142 13.210 24.005 1.00 97.06 664 ALA A C 1
ATOM 4644 O O . ALA A 1 664 ? -5.559 14.041 24.705 1.00 97.06 664 ALA A O 1
ATOM 4645 N N . LEU A 1 665 ? -7.473 13.173 23.922 1.00 95.81 665 LEU A N 1
ATOM 4646 C CA . LEU A 1 665 ? -8.329 14.240 24.449 1.00 95.81 665 LEU A CA 1
ATOM 4647 C C . LEU A 1 665 ? -9.385 13.712 25.422 1.00 95.81 665 LEU A C 1
ATOM 4649 O O . LEU A 1 665 ? -10.179 12.839 25.082 1.00 95.81 665 LEU A O 1
ATOM 4653 N N . MET A 1 666 ? -9.469 14.322 26.602 1.00 95.50 666 MET A N 1
ATOM 4654 C CA . MET A 1 666 ? -10.596 14.189 27.522 1.00 95.50 666 MET A CA 1
ATOM 4655 C C . MET A 1 666 ? -11.185 15.567 27.801 1.00 95.50 666 MET A C 1
ATOM 4657 O O . MET A 1 666 ? -10.665 16.316 28.627 1.00 95.50 666 MET A O 1
ATOM 4661 N N . THR A 1 667 ? -12.252 15.928 27.089 1.00 93.19 667 THR A N 1
ATOM 4662 C CA . THR A 1 667 ? -12.803 17.290 27.137 1.00 93.19 667 THR A CA 1
ATOM 4663 C C . THR A 1 667 ? -14.315 17.316 27.276 1.00 93.19 667 THR A C 1
ATOM 4665 O O . THR A 1 667 ? -14.994 16.489 26.680 1.00 93.19 667 THR A O 1
ATOM 4668 N N . ASP A 1 668 ? -14.851 18.319 27.973 1.00 90.00 668 ASP A N 1
ATOM 4669 C CA . ASP A 1 668 ? -16.306 18.513 28.118 1.00 90.00 668 ASP A CA 1
ATOM 4670 C C . ASP A 1 668 ? -17.025 17.322 28.746 1.00 90.00 668 ASP A C 1
ATOM 4672 O O . ASP A 1 668 ? -18.138 16.969 28.359 1.00 90.00 668 ASP A O 1
ATOM 4676 N N . ASN A 1 669 ? -16.373 16.683 29.710 1.00 85.38 669 ASN A N 1
ATOM 4677 C CA . ASN A 1 669 ? -16.945 15.539 30.389 1.00 85.38 669 ASN A CA 1
ATOM 4678 C C . ASN A 1 669 ? -17.674 15.955 31.663 1.00 85.38 669 ASN A C 1
ATOM 4680 O O . ASN A 1 669 ? -17.317 16.940 32.312 1.00 85.38 669 ASN A O 1
ATOM 4684 N N . GLY A 1 670 ? -18.687 15.170 32.031 1.00 83.06 670 GLY A N 1
ATOM 4685 C CA . GLY A 1 670 ? -19.327 15.242 33.338 1.00 83.06 670 GLY A CA 1
ATOM 4686 C C . GLY A 1 670 ? -18.360 14.825 34.453 1.00 83.06 670 GLY A C 1
ATOM 4687 O O . GLY A 1 670 ? -17.249 15.343 34.574 1.00 83.06 670 GLY A O 1
ATOM 4688 N N . ILE A 1 671 ? -18.785 13.887 35.295 1.00 84.44 671 ILE A N 1
ATOM 4689 C CA . ILE A 1 671 ? -17.908 13.304 36.317 1.00 84.44 671 ILE A CA 1
ATOM 4690 C C . ILE A 1 671 ? -17.233 12.050 35.728 1.00 84.44 671 ILE A C 1
ATOM 4692 O O . ILE A 1 671 ? -17.918 11.161 35.229 1.00 84.44 671 ILE A O 1
ATOM 4696 N N . VAL A 1 672 ? -15.903 11.985 35.775 1.00 90.75 672 VAL A N 1
ATOM 4697 C CA . VAL A 1 672 ? -15.078 10.827 35.391 1.00 90.75 672 VAL A CA 1
ATOM 4698 C C . VAL A 1 672 ? -14.418 10.266 36.649 1.00 90.75 672 VAL A C 1
ATOM 4700 O O . VAL A 1 672 ? -13.793 11.026 37.391 1.00 90.75 672 VAL A O 1
ATOM 4703 N N . GLU A 1 673 ? -14.536 8.961 36.891 1.00 94.00 673 GLU A N 1
ATOM 4704 C CA . GLU A 1 673 ? -14.029 8.303 38.099 1.00 94.00 673 GLU A CA 1
ATOM 4705 C C . GLU A 1 673 ? -13.212 7.037 37.793 1.00 94.00 673 GLU A C 1
ATOM 4707 O O . GLU A 1 673 ? -13.659 6.173 37.038 1.00 94.00 673 GLU A O 1
ATOM 4712 N N . THR A 1 674 ? -12.037 6.906 38.425 1.00 96.00 674 THR A N 1
ATOM 4713 C CA . THR A 1 674 ? -11.322 5.622 38.539 1.00 96.00 674 THR A CA 1
ATOM 4714 C C . THR A 1 674 ? -11.530 5.027 39.932 1.00 96.00 674 THR A C 1
ATOM 4716 O O . THR A 1 674 ? -11.345 5.716 40.939 1.00 96.00 674 THR A O 1
ATOM 4719 N N . ARG A 1 675 ? -11.929 3.750 40.008 1.00 94.50 675 ARG A N 1
ATOM 4720 C CA . ARG A 1 675 ? -12.258 3.068 41.275 1.00 94.50 675 ARG A CA 1
ATOM 4721 C C . ARG A 1 675 ? -11.018 2.655 42.064 1.00 94.50 675 ARG A C 1
ATOM 4723 O O . ARG A 1 675 ? -11.010 2.767 43.290 1.00 94.50 675 ARG A O 1
ATOM 4730 N N . THR A 1 676 ? -9.983 2.163 41.385 1.00 93.06 676 THR A N 1
ATOM 4731 C CA . THR A 1 676 ? -8.788 1.599 42.038 1.00 93.06 676 THR A CA 1
ATOM 4732 C C . THR A 1 676 ? -7.476 2.051 41.400 1.00 93.06 676 THR A C 1
ATOM 4734 O O . THR A 1 676 ? -6.510 2.297 42.126 1.00 93.06 676 THR A O 1
ATOM 4737 N N . GLY A 1 677 ? -7.443 2.181 40.075 1.00 93.50 677 GLY A N 1
ATOM 4738 C CA . GLY A 1 677 ? -6.250 2.414 39.275 1.00 93.50 677 GLY A CA 1
ATOM 4739 C C . GLY A 1 677 ? -6.083 3.841 38.762 1.00 93.50 677 GLY A C 1
ATOM 4740 O O . GLY A 1 677 ? -6.648 4.815 39.282 1.00 93.50 677 GLY A O 1
ATOM 4741 N N . ASP A 1 678 ? -5.230 3.953 37.750 1.00 94.75 678 ASP A N 1
ATOM 4742 C CA . ASP A 1 678 ? -4.711 5.215 37.233 1.00 94.75 678 ASP A CA 1
ATOM 4743 C C . ASP A 1 678 ? -5.623 5.806 36.144 1.00 94.75 678 ASP A C 1
ATOM 4745 O O . ASP A 1 678 ? -6.375 5.106 35.463 1.00 94.75 678 ASP A O 1
ATOM 4749 N N . LEU A 1 679 ? -5.521 7.124 35.963 1.00 95.94 679 LEU A N 1
ATOM 4750 C CA . LEU A 1 679 ? -6.002 7.814 34.771 1.00 95.94 679 LEU A CA 1
ATOM 4751 C C . LEU A 1 679 ? -4.794 8.187 33.910 1.00 95.94 679 LEU A C 1
ATOM 4753 O O . LEU A 1 679 ? -3.989 9.035 34.307 1.00 95.94 679 LEU A O 1
ATOM 4757 N N . TYR A 1 680 ? -4.685 7.576 32.733 1.00 95.88 680 TYR A N 1
ATOM 4758 C CA . TYR A 1 680 ? -3.581 7.762 31.800 1.00 95.88 680 TYR A CA 1
ATOM 4759 C C . TYR A 1 680 ? -4.080 8.359 30.481 1.00 95.88 680 TYR A C 1
ATOM 4761 O O . TYR A 1 680 ? -4.790 7.701 29.727 1.00 95.88 680 TYR A O 1
ATOM 4769 N N . VAL A 1 681 ? -3.701 9.603 30.187 1.00 96.56 681 VAL A N 1
ATOM 4770 C CA . VAL A 1 681 ? -3.983 10.263 28.903 1.00 96.56 681 VAL A CA 1
ATOM 4771 C C . VAL A 1 681 ? -2.657 10.540 28.222 1.00 96.56 681 VAL A C 1
ATOM 4773 O O . VAL A 1 681 ? -1.876 11.351 28.717 1.00 96.56 681 VAL A O 1
ATOM 4776 N N . SER A 1 682 ? -2.381 9.870 27.105 1.00 96.00 682 SER A N 1
ATOM 4777 C CA . SER A 1 682 ? -1.099 10.031 26.430 1.00 96.00 682 SER A CA 1
ATOM 4778 C C . SER A 1 682 ? -1.197 10.134 24.926 1.00 96.00 682 SER A C 1
ATOM 4780 O O . SER A 1 682 ? -1.911 9.381 24.269 1.00 96.00 682 SER A O 1
ATOM 4782 N N . SER A 1 683 ? -0.426 11.072 24.387 1.00 94.94 683 SER A N 1
ATOM 4783 C CA . SER A 1 683 ? -0.268 11.257 22.957 1.00 94.94 683 SER A CA 1
ATOM 4784 C C . SER A 1 683 ? 1.197 11.102 22.585 1.00 94.94 683 SER A C 1
ATOM 4786 O O . SER A 1 683 ? 2.057 11.833 23.069 1.00 94.94 683 SER A O 1
ATOM 4788 N N . ILE A 1 684 ? 1.483 10.188 21.666 1.00 90.25 684 ILE A N 1
ATOM 4789 C CA . ILE A 1 684 ? 2.834 9.873 21.222 1.00 90.25 684 ILE A CA 1
ATOM 4790 C C . ILE A 1 684 ? 2.913 10.131 19.719 1.00 90.25 684 ILE A C 1
ATOM 4792 O O . ILE A 1 684 ? 2.154 9.573 18.937 1.00 90.25 684 ILE A O 1
ATOM 4796 N N . SER A 1 685 ? 3.856 10.979 19.316 1.00 87.12 685 SER A N 1
ATOM 4797 C CA . SER A 1 685 ? 4.263 11.141 17.919 1.00 87.12 685 SER A CA 1
ATOM 4798 C C . SER A 1 685 ? 5.734 10.771 17.841 1.00 87.12 685 SER A C 1
ATOM 4800 O O . SER A 1 685 ? 6.585 11.478 18.388 1.00 87.12 685 SER A O 1
ATOM 4802 N N . ARG A 1 686 ? 6.048 9.646 17.200 1.00 80.19 686 ARG A N 1
ATOM 4803 C CA . ARG A 1 686 ? 7.409 9.101 17.169 1.00 80.19 686 ARG A CA 1
ATOM 4804 C C . ARG A 1 686 ? 7.779 8.558 15.802 1.00 80.19 686 ARG A C 1
ATOM 4806 O O . ARG A 1 686 ? 6.945 8.280 14.950 1.00 80.19 686 ARG A O 1
ATOM 4813 N N . ALA A 1 687 ? 9.076 8.385 15.603 1.00 69.25 687 ALA A N 1
ATOM 4814 C CA . ALA A 1 687 ? 9.562 7.605 14.485 1.00 69.25 687 ALA A CA 1
ATOM 4815 C C . ALA A 1 687 ? 9.266 6.114 14.728 1.00 69.25 687 ALA A C 1
ATOM 4817 O O . ALA A 1 687 ? 9.336 5.663 15.873 1.00 69.25 687 ALA A O 1
ATOM 4818 N N . ALA A 1 688 ? 8.925 5.363 13.676 1.00 66.06 688 ALA A N 1
ATOM 4819 C CA . ALA A 1 688 ? 8.443 3.986 13.803 1.00 66.06 688 ALA A CA 1
ATOM 4820 C C . ALA A 1 688 ? 9.386 3.103 14.665 1.00 66.06 688 ALA A C 1
ATOM 4822 O O . ALA A 1 688 ? 10.549 2.900 14.277 1.00 66.06 688 ALA A O 1
ATOM 4823 N N . PRO A 1 689 ? 8.925 2.596 15.831 1.00 69.38 689 PRO A N 1
ATOM 4824 C CA . PRO A 1 689 ? 9.710 1.695 16.670 1.00 69.38 689 PRO A CA 1
ATOM 4825 C C . PRO A 1 689 ? 9.875 0.337 15.975 1.00 69.38 689 PRO A C 1
ATOM 4827 O O . PRO A 1 689 ? 8.963 -0.120 15.288 1.00 69.38 689 PRO A O 1
ATOM 4830 N N . LEU A 1 690 ? 11.037 -0.303 16.134 1.00 74.19 690 LEU A N 1
ATOM 4831 C CA . LEU A 1 690 ? 11.307 -1.623 15.555 1.00 74.19 690 LEU A CA 1
ATOM 4832 C C . LEU A 1 690 ? 11.282 -2.719 16.626 1.00 74.19 690 LEU A C 1
ATOM 4834 O O . LEU A 1 690 ? 10.400 -3.570 16.628 1.00 74.19 690 LEU A O 1
ATOM 4838 N N . PHE A 1 691 ? 12.266 -2.708 17.523 1.00 82.56 691 PHE A N 1
ATOM 4839 C CA . PHE A 1 691 ? 12.445 -3.675 18.610 1.00 82.56 691 PHE A CA 1
ATOM 4840 C C . PHE A 1 691 ? 13.455 -3.125 19.618 1.00 82.56 691 PHE A C 1
ATOM 4842 O O . PHE A 1 691 ? 14.178 -2.165 19.340 1.00 82.56 691 PHE A O 1
ATOM 4849 N N . ASP A 1 692 ? 13.530 -3.757 20.782 1.00 86.94 692 ASP A N 1
ATOM 4850 C CA . ASP A 1 692 ? 14.600 -3.574 21.749 1.00 86.94 692 ASP A CA 1
ATOM 4851 C C . ASP A 1 692 ? 15.543 -4.789 21.753 1.00 86.94 692 ASP A C 1
ATOM 4853 O O . ASP A 1 692 ? 15.168 -5.912 21.413 1.00 86.94 692 ASP A O 1
ATOM 4857 N N . PHE A 1 693 ? 16.802 -4.588 22.139 1.00 87.00 693 PHE A N 1
ATOM 4858 C CA . PHE A 1 693 ? 17.703 -5.704 22.432 1.00 87.00 693 PHE A CA 1
ATOM 4859 C C . PHE A 1 693 ? 18.631 -5.388 23.602 1.00 87.00 693 PHE A C 1
ATOM 4861 O O . PHE A 1 693 ? 18.999 -4.239 23.844 1.00 87.00 693 PHE A O 1
ATOM 4868 N N . SER A 1 694 ? 19.029 -6.423 24.344 1.00 89.62 694 SER A N 1
ATOM 4869 C CA . SER A 1 694 ? 19.987 -6.261 25.440 1.00 89.62 694 SER A CA 1
ATOM 4870 C C . SER A 1 694 ? 21.400 -6.062 24.895 1.00 89.62 694 SER A C 1
ATOM 4872 O O . SER A 1 694 ? 21.871 -6.832 24.052 1.00 89.62 694 SER A O 1
ATOM 4874 N N . LEU A 1 695 ? 22.099 -5.050 25.409 1.00 84.94 695 LEU A N 1
ATOM 4875 C CA . LEU A 1 695 ? 23.486 -4.759 25.042 1.00 84.94 695 LEU A CA 1
ATOM 4876 C C . LEU A 1 695 ? 24.417 -5.930 25.406 1.00 84.94 695 LEU A C 1
ATOM 4878 O O . LEU A 1 695 ? 25.211 -6.382 24.583 1.00 84.94 695 LEU A O 1
ATOM 4882 N N . ALA A 1 696 ? 24.255 -6.497 26.606 1.00 84.12 696 ALA A N 1
ATOM 4883 C CA . ALA A 1 696 ? 25.141 -7.535 27.131 1.00 84.12 696 ALA A CA 1
ATOM 4884 C C . ALA A 1 696 ? 25.067 -8.852 26.343 1.00 84.12 696 ALA A C 1
ATOM 4886 O O . ALA A 1 696 ? 26.099 -9.457 26.053 1.00 84.12 696 ALA A O 1
ATOM 4887 N N . THR A 1 697 ? 23.865 -9.291 25.950 1.00 85.81 697 THR A N 1
ATOM 4888 C CA . THR A 1 697 ? 23.691 -10.529 25.164 1.00 85.81 697 THR A CA 1
ATOM 4889 C C . THR A 1 697 ? 24.262 -10.414 23.754 1.00 85.81 697 THR A C 1
ATOM 4891 O O . THR A 1 697 ? 24.542 -11.432 23.130 1.00 85.81 697 THR A O 1
ATOM 4894 N N . ASN A 1 698 ? 24.453 -9.185 23.270 1.00 84.12 698 ASN A N 1
ATOM 4895 C CA . ASN A 1 698 ? 25.025 -8.884 21.964 1.00 84.12 698 ASN A CA 1
ATOM 4896 C C . ASN A 1 698 ? 26.487 -8.409 22.055 1.00 84.12 698 ASN A C 1
ATOM 4898 O O . ASN A 1 698 ? 27.034 -7.953 21.061 1.00 84.12 698 ASN A O 1
ATOM 4902 N N . SER A 1 699 ? 27.146 -8.542 23.217 1.00 88.06 699 SER A N 1
ATOM 4903 C CA . SER A 1 699 ? 28.544 -8.116 23.426 1.00 88.06 699 SER A CA 1
ATOM 4904 C C . SER A 1 699 ? 28.794 -6.641 23.075 1.00 88.06 699 SER A C 1
ATOM 4906 O O . SER A 1 699 ? 29.802 -6.301 22.453 1.00 88.06 699 SER A O 1
ATOM 4908 N N . LEU A 1 700 ? 27.850 -5.782 23.467 1.00 88.06 700 LEU A N 1
ATOM 4909 C CA . LEU A 1 700 ? 27.876 -4.331 23.298 1.00 88.06 700 LEU A CA 1
ATOM 4910 C C . LEU A 1 700 ? 27.774 -3.636 24.664 1.00 88.06 700 LEU A C 1
ATOM 4912 O O . LEU A 1 700 ? 27.249 -4.191 25.632 1.00 88.06 700 LEU A O 1
ATOM 4916 N N . SER A 1 701 ? 28.218 -2.384 24.732 1.00 89.69 701 SER A N 1
ATOM 4917 C CA . SER A 1 701 ? 28.011 -1.488 25.869 1.00 89.69 701 SER A CA 1
ATOM 4918 C C . SER A 1 701 ? 27.866 -0.048 25.377 1.00 89.69 701 SER A C 1
ATOM 4920 O O . SER A 1 701 ? 28.330 0.291 24.290 1.00 89.69 701 SER A O 1
ATOM 4922 N N . ALA A 1 702 ? 27.256 0.822 26.186 1.00 85.12 702 ALA A N 1
ATOM 4923 C CA . ALA A 1 702 ? 27.121 2.239 25.843 1.00 85.12 702 ALA A CA 1
ATOM 4924 C C . ALA A 1 702 ? 28.483 2.916 25.592 1.00 85.12 702 ALA A C 1
ATOM 4926 O O . ALA A 1 702 ? 28.609 3.719 24.675 1.00 85.12 702 ALA A O 1
ATOM 4927 N N . SER A 1 703 ? 29.524 2.550 26.351 1.00 85.62 703 SER A N 1
ATOM 4928 C CA . SER A 1 703 ? 30.866 3.104 26.148 1.00 85.62 703 SER A CA 1
ATOM 4929 C C . SER A 1 703 ? 31.509 2.614 24.854 1.00 85.62 703 SER A C 1
ATOM 4931 O O . SER A 1 703 ? 32.189 3.392 24.209 1.00 85.62 703 SER A O 1
ATOM 4933 N N . GLN A 1 704 ? 31.279 1.356 24.460 1.00 87.50 704 GLN A N 1
ATOM 4934 C CA . GLN A 1 704 ? 31.759 0.814 23.182 1.00 87.50 704 GLN A CA 1
ATOM 4935 C C . GLN A 1 704 ? 31.057 1.473 21.989 1.00 87.50 704 GLN A C 1
ATOM 4937 O O . GLN A 1 704 ? 31.679 1.701 20.962 1.00 87.50 704 GLN A O 1
ATOM 4942 N N . LEU A 1 705 ? 29.768 1.799 22.120 1.00 85.88 705 LEU A N 1
ATOM 4943 C CA . LEU A 1 705 ? 29.037 2.534 21.086 1.00 85.88 705 LEU A CA 1
ATOM 4944 C C . LEU A 1 705 ? 29.502 3.996 20.973 1.00 85.88 705 LEU A C 1
ATOM 4946 O O . LEU A 1 705 ? 29.557 4.526 19.870 1.00 85.88 705 LEU A O 1
ATOM 4950 N N . ASP A 1 706 ? 29.854 4.647 22.087 1.00 83.75 706 ASP A N 1
ATOM 4951 C CA . ASP A 1 706 ? 30.480 5.978 22.064 1.00 83.75 706 ASP A CA 1
ATOM 4952 C C . ASP A 1 706 ? 31.886 5.959 21.444 1.00 83.75 706 ASP A C 1
ATOM 4954 O O . ASP A 1 706 ? 32.264 6.933 20.796 1.00 83.75 706 ASP A O 1
ATOM 4958 N N . ASP A 1 707 ? 32.648 4.886 21.674 1.00 82.50 707 ASP A N 1
ATOM 4959 C CA . ASP A 1 707 ? 33.989 4.657 21.118 1.00 82.50 707 ASP A CA 1
ATOM 4960 C C . ASP A 1 707 ? 33.906 4.491 19.597 1.00 82.50 707 ASP A C 1
ATOM 4962 O O . ASP A 1 707 ? 34.387 5.344 18.864 1.00 82.50 707 ASP A O 1
ATOM 4966 N N . ALA A 1 708 ? 33.089 3.535 19.136 1.00 81.69 708 ALA A N 1
ATOM 4967 C CA . ALA A 1 708 ? 32.873 3.245 17.715 1.00 81.69 708 ALA A CA 1
ATOM 4968 C C . ALA A 1 708 ? 32.186 4.366 16.912 1.00 81.69 708 ALA A C 1
ATOM 4970 O O . ALA A 1 708 ? 31.981 4.244 15.701 1.00 81.69 708 ALA A O 1
ATOM 4971 N N . ALA A 1 709 ? 31.748 5.431 17.585 1.00 80.88 709 ALA A N 1
ATOM 4972 C CA . ALA A 1 709 ? 31.191 6.631 16.969 1.00 80.88 709 ALA A CA 1
ATOM 4973 C C . ALA A 1 709 ? 32.206 7.785 16.868 1.00 80.88 709 ALA A C 1
ATOM 4975 O O . ALA A 1 709 ? 31.873 8.837 16.311 1.00 80.88 709 ALA A O 1
ATOM 4976 N N . LYS A 1 710 ? 33.411 7.623 17.422 1.00 78.56 710 LYS A N 1
ATOM 4977 C CA . LYS A 1 710 ? 34.537 8.547 17.280 1.00 78.56 710 LYS A CA 1
ATOM 4978 C C . LYS A 1 710 ? 35.494 8.021 16.217 1.00 78.56 710 LYS A C 1
ATOM 4980 O O . LYS A 1 710 ? 35.377 6.899 15.756 1.00 78.56 710 LYS A O 1
ATOM 4985 N N . GLN A 1 711 ? 36.370 8.898 15.751 1.00 58.66 711 GLN A N 1
ATOM 4986 C CA . GLN A 1 711 ? 37.435 8.535 14.833 1.00 58.66 711 GLN A CA 1
ATOM 4987 C C . GLN A 1 711 ? 38.715 9.051 15.480 1.00 58.66 711 GLN A C 1
ATOM 4989 O O . GLN A 1 711 ? 38.860 10.271 15.604 1.00 58.66 711 GLN A O 1
ATOM 4994 N N . ASP A 1 712 ? 39.579 8.156 15.953 1.00 59.97 712 ASP A N 1
ATOM 4995 C CA . ASP A 1 712 ? 40.823 8.569 16.597 1.00 59.97 712 ASP A CA 1
ATOM 4996 C C . ASP A 1 712 ? 41.907 8.865 15.540 1.00 59.97 712 ASP A C 1
ATOM 4998 O O . ASP A 1 712 ? 42.119 8.107 14.589 1.00 59.97 712 ASP A O 1
ATOM 5002 N N . ASP A 1 713 ? 42.565 10.024 15.673 1.00 45.59 713 ASP A N 1
ATOM 5003 C CA . ASP A 1 713 ? 43.659 10.449 14.790 1.00 45.59 713 ASP A CA 1
ATOM 5004 C C . ASP A 1 713 ? 44.952 9.682 15.119 1.00 45.59 713 ASP A C 1
ATOM 5006 O O . ASP A 1 713 ? 45.277 9.476 16.291 1.00 45.59 713 ASP A O 1
ATOM 5010 N N . ASP A 1 714 ? 45.752 9.364 14.093 1.00 48.66 714 ASP A N 1
ATOM 5011 C CA . ASP A 1 714 ? 47.155 8.962 14.267 1.00 48.66 714 ASP A CA 1
ATOM 5012 C C . ASP A 1 714 ? 47.927 10.148 14.868 1.00 48.66 714 ASP A C 1
ATOM 5014 O O . ASP A 1 714 ? 48.288 11.121 14.193 1.00 48.66 714 ASP A O 1
ATOM 5018 N N . ASN A 1 715 ? 48.110 10.098 16.184 1.00 53.56 715 ASN A N 1
ATOM 5019 C CA . ASN A 1 715 ? 48.732 11.164 16.955 1.00 53.56 715 ASN A CA 1
ATOM 5020 C C . ASN A 1 715 ? 50.277 11.070 16.946 1.00 53.56 715 ASN A C 1
ATOM 5022 O O . ASN A 1 715 ? 50.944 11.939 17.521 1.00 53.56 715 ASN A O 1
ATOM 5026 N N . GLY A 1 716 ? 50.844 10.055 16.275 1.00 50.88 716 GLY A N 1
ATOM 5027 C CA . GLY A 1 716 ? 52.276 9.847 16.081 1.00 50.88 716 GLY A CA 1
ATOM 5028 C C . GLY A 1 716 ? 53.078 9.518 17.346 1.00 50.88 716 GLY A C 1
ATOM 5029 O O . GLY A 1 716 ? 54.308 9.660 17.324 1.00 50.88 716 GLY A O 1
ATOM 5030 N N . ASP A 1 717 ? 52.433 9.129 18.453 1.00 56.06 717 ASP A N 1
ATOM 5031 C CA . ASP A 1 717 ? 53.115 8.817 19.715 1.00 56.06 717 ASP A CA 1
ATOM 5032 C C . ASP A 1 717 ? 53.725 7.400 19.762 1.00 56.06 717 ASP A C 1
ATOM 5034 O O . ASP A 1 717 ? 54.708 7.187 20.490 1.00 56.06 717 ASP A O 1
ATOM 5038 N N . THR A 1 718 ? 53.283 6.480 18.890 1.00 55.00 718 THR A N 1
ATOM 5039 C CA . THR A 1 718 ? 54.013 5.248 18.585 1.00 55.00 718 THR A CA 1
ATOM 5040 C C . THR A 1 718 ? 54.424 5.156 17.111 1.00 55.00 718 THR A C 1
ATOM 5042 O O . THR A 1 718 ? 53.652 5.190 16.169 1.00 55.00 718 THR A O 1
ATOM 5045 N N . VAL A 1 719 ? 55.732 5.020 16.879 1.00 50.34 719 VAL A N 1
ATOM 5046 C CA . VAL A 1 719 ? 56.341 5.133 15.535 1.00 50.34 719 VAL A CA 1
ATOM 5047 C C . VAL A 1 719 ? 56.137 3.868 14.673 1.00 50.34 719 VAL A C 1
ATOM 5049 O O . VAL A 1 719 ? 56.600 3.800 13.536 1.00 50.34 719 VAL A O 1
ATOM 5052 N N . ALA A 1 720 ? 55.508 2.823 15.221 1.00 56.66 720 ALA A N 1
ATOM 5053 C CA . ALA A 1 720 ? 55.437 1.490 14.611 1.00 56.66 720 ALA A CA 1
ATOM 5054 C C . ALA A 1 720 ? 54.025 0.887 14.560 1.00 56.66 720 ALA A C 1
ATOM 5056 O O . ALA A 1 720 ? 53.866 -0.207 14.013 1.00 56.66 720 ALA A O 1
ATOM 5057 N N . ILE A 1 721 ? 53.030 1.562 15.132 1.00 55.00 721 ILE A N 1
ATOM 5058 C CA . ILE A 1 721 ? 51.630 1.153 15.106 1.00 55.00 721 ILE A CA 1
ATOM 5059 C C . ILE A 1 721 ? 50.875 2.336 14.518 1.00 55.00 721 ILE A C 1
ATOM 5061 O O . ILE A 1 721 ? 51.138 3.464 14.886 1.00 55.00 721 ILE A O 1
ATOM 5065 N N . ASP A 1 722 ? 50.011 2.067 13.553 1.00 62.47 722 ASP A N 1
ATOM 5066 C CA . ASP A 1 722 ? 49.045 3.044 13.065 1.00 62.47 722 ASP A CA 1
ATOM 5067 C C . ASP A 1 722 ? 47.820 2.904 13.978 1.00 62.47 722 ASP A C 1
ATOM 5069 O O . ASP A 1 722 ? 47.035 1.962 13.819 1.00 62.47 722 ASP A O 1
ATOM 5073 N N . GLU A 1 723 ? 47.728 3.736 15.020 1.00 63.50 723 GLU A N 1
ATOM 5074 C CA . GLU A 1 723 ? 46.648 3.667 16.010 1.00 63.50 723 GLU A CA 1
ATOM 5075 C C . GLU A 1 723 ? 45.277 3.844 15.356 1.00 63.50 723 GLU A C 1
ATOM 5077 O O . GLU A 1 723 ? 44.346 3.136 15.730 1.00 63.50 723 GLU A O 1
ATOM 5082 N N . ALA A 1 724 ? 45.176 4.670 14.310 1.00 60.66 724 ALA A N 1
ATOM 5083 C CA . ALA A 1 724 ? 43.946 4.855 13.545 1.00 60.66 724 ALA A CA 1
ATOM 5084 C C . ALA A 1 724 ? 43.520 3.569 12.809 1.00 60.66 724 ALA A C 1
ATOM 5086 O O . ALA A 1 724 ? 42.331 3.259 12.706 1.00 60.66 724 ALA A O 1
ATOM 5087 N N . ALA A 1 725 ? 44.472 2.768 12.315 1.00 60.62 725 ALA A N 1
ATOM 5088 C CA . ALA A 1 725 ? 44.173 1.468 11.710 1.00 60.62 725 ALA A CA 1
ATOM 5089 C C . ALA A 1 725 ? 43.780 0.394 12.741 1.00 60.62 725 ALA A C 1
ATOM 5091 O O . ALA A 1 725 ? 42.986 -0.500 12.426 1.00 60.62 725 ALA A O 1
ATOM 5092 N N . VAL A 1 726 ? 44.339 0.453 13.953 1.00 66.31 726 VAL A N 1
ATOM 5093 C CA . VAL A 1 726 ? 43.988 -0.457 15.056 1.00 66.31 726 VAL A CA 1
ATOM 5094 C C . VAL A 1 726 ? 42.600 -0.133 15.609 1.00 66.31 726 VAL A C 1
ATOM 5096 O O . VAL A 1 726 ? 41.801 -1.052 15.795 1.00 66.31 726 VAL A O 1
ATOM 5099 N N . ASP A 1 727 ? 42.306 1.149 15.801 1.00 71.75 727 ASP A N 1
ATOM 5100 C CA . ASP A 1 727 ? 41.015 1.677 16.243 1.00 71.75 727 ASP A CA 1
ATOM 5101 C C . ASP A 1 727 ? 39.897 1.305 15.261 1.00 71.75 727 ASP A C 1
ATOM 5103 O O . ASP A 1 727 ? 38.965 0.575 15.602 1.00 71.75 727 ASP A O 1
ATOM 5107 N N . ALA A 1 728 ? 40.095 1.595 13.970 1.00 66.81 728 ALA A N 1
ATOM 5108 C CA . ALA A 1 728 ? 39.154 1.213 12.918 1.00 66.81 728 ALA A CA 1
ATOM 5109 C C . ALA A 1 728 ? 38.882 -0.306 12.854 1.00 66.81 728 ALA A C 1
ATOM 5111 O O . ALA A 1 728 ? 37.800 -0.739 12.441 1.00 66.81 728 ALA A O 1
ATOM 5112 N N . ALA A 1 729 ? 39.853 -1.147 13.233 1.00 71.75 729 ALA A N 1
ATOM 5113 C CA . ALA A 1 729 ? 39.663 -2.593 13.310 1.00 71.75 729 ALA A CA 1
ATOM 5114 C C . ALA A 1 729 ? 38.864 -3.022 14.555 1.00 71.75 729 ALA A C 1
ATOM 5116 O O . ALA A 1 729 ? 38.082 -3.973 14.460 1.00 71.75 729 ALA A O 1
ATOM 5117 N N . ALA A 1 730 ? 39.039 -2.341 15.691 1.00 76.06 730 ALA A N 1
ATOM 5118 C CA . ALA A 1 730 ? 38.283 -2.571 16.921 1.00 76.06 730 ALA A CA 1
ATOM 5119 C C . ALA A 1 730 ? 36.824 -2.102 16.782 1.00 76.06 730 ALA A C 1
ATOM 5121 O O . ALA A 1 730 ? 35.900 -2.873 17.058 1.00 76.06 730 ALA A O 1
ATOM 5122 N N . ASP A 1 731 ? 36.611 -0.911 16.229 1.00 80.75 731 ASP A N 1
ATOM 5123 C CA . ASP A 1 731 ? 35.291 -0.352 15.934 1.00 80.75 731 ASP A CA 1
ATOM 5124 C C . ASP A 1 731 ? 34.485 -1.236 15.000 1.00 80.75 731 ASP A C 1
ATOM 5126 O O . ASP A 1 731 ? 33.295 -1.484 15.206 1.00 80.75 731 ASP A O 1
ATOM 5130 N N . LYS A 1 732 ? 35.146 -1.800 13.986 1.00 78.56 732 LYS A N 1
ATOM 5131 C CA . LYS A 1 732 ? 34.505 -2.724 13.054 1.00 78.56 732 LYS A CA 1
ATOM 5132 C C . LYS A 1 732 ? 33.919 -3.952 13.757 1.00 78.56 732 LYS A C 1
ATOM 5134 O O . LYS A 1 732 ? 32.878 -4.450 13.330 1.00 78.56 732 LYS A O 1
ATOM 5139 N N . ILE A 1 733 ? 34.542 -4.438 14.832 1.00 82.06 733 ILE A N 1
ATOM 5140 C CA . ILE A 1 733 ? 33.999 -5.550 15.628 1.00 82.06 733 ILE A CA 1
ATOM 5141 C C . ILE A 1 733 ? 32.706 -5.111 16.326 1.00 82.06 733 ILE A C 1
ATOM 5143 O O . ILE A 1 733 ? 31.709 -5.832 16.272 1.00 82.06 733 ILE A O 1
ATOM 5147 N N . ILE A 1 734 ? 32.697 -3.916 16.920 1.00 85.00 734 ILE A N 1
ATOM 5148 C CA . ILE A 1 734 ? 31.529 -3.343 17.607 1.00 85.00 734 ILE A CA 1
ATOM 5149 C C . ILE A 1 734 ? 30.376 -3.134 16.614 1.00 85.00 734 ILE A C 1
ATOM 5151 O O . ILE A 1 734 ? 29.247 -3.558 16.866 1.00 85.00 734 ILE A O 1
ATOM 5155 N N . LEU A 1 735 ? 30.662 -2.557 15.445 1.00 84.56 735 LEU A N 1
ATOM 5156 C CA . LEU A 1 735 ? 29.680 -2.362 14.378 1.00 84.56 735 LEU A CA 1
ATOM 5157 C C . LEU A 1 735 ? 29.140 -3.694 13.837 1.00 84.56 735 LEU A C 1
ATOM 5159 O O . LEU A 1 735 ? 27.950 -3.786 13.543 1.00 84.56 735 LEU A O 1
ATOM 5163 N N . ASN A 1 736 ? 29.959 -4.746 13.759 1.00 82.56 736 ASN A N 1
ATOM 5164 C CA . ASN A 1 736 ? 29.502 -6.080 13.362 1.00 82.56 736 ASN A CA 1
ATOM 5165 C C . ASN A 1 736 ? 28.562 -6.710 14.403 1.00 82.56 736 ASN A C 1
ATOM 5167 O O . ASN A 1 736 ? 27.525 -7.253 14.028 1.00 82.56 736 ASN A O 1
ATOM 5171 N N . HIS A 1 737 ? 28.859 -6.580 15.699 1.00 86.38 737 HIS A N 1
ATOM 5172 C CA . HIS A 1 737 ? 27.942 -7.015 16.759 1.00 86.38 737 HIS A CA 1
ATOM 5173 C C . HIS A 1 737 ? 26.611 -6.255 16.710 1.00 86.38 737 HIS A C 1
ATOM 5175 O O . HIS A 1 737 ? 25.542 -6.854 16.830 1.00 86.38 737 HIS A O 1
ATOM 5181 N N . LEU A 1 738 ? 26.662 -4.943 16.472 1.00 86.88 738 LEU A N 1
ATOM 5182 C CA . LEU A 1 738 ? 25.470 -4.120 16.286 1.00 86.88 738 LEU A CA 1
ATOM 5183 C C . LEU A 1 738 ? 24.673 -4.548 15.044 1.00 86.88 738 LEU A C 1
ATOM 5185 O O . LEU A 1 738 ? 23.447 -4.647 15.098 1.00 86.88 738 LEU A O 1
ATOM 5189 N N . ALA A 1 739 ? 25.359 -4.864 13.943 1.00 84.12 739 ALA A N 1
ATOM 5190 C CA . ALA A 1 739 ? 24.743 -5.382 12.728 1.00 84.12 739 ALA A CA 1
ATOM 5191 C C . ALA A 1 739 ? 24.027 -6.720 12.968 1.00 84.12 739 ALA A C 1
ATOM 5193 O O . ALA A 1 739 ? 22.918 -6.937 12.480 1.00 84.12 739 ALA A O 1
ATOM 5194 N N . ASP A 1 740 ? 24.653 -7.625 13.713 1.00 84.31 740 ASP A N 1
ATOM 5195 C CA . ASP A 1 740 ? 24.072 -8.925 14.034 1.00 84.31 740 ASP A CA 1
ATOM 5196 C C . ASP A 1 740 ? 22.870 -8.795 14.972 1.00 84.31 740 ASP A C 1
ATOM 5198 O O . ASP A 1 740 ? 21.856 -9.454 14.735 1.00 84.31 740 ASP A O 1
ATOM 5202 N N . ALA A 1 741 ? 22.922 -7.883 15.948 1.00 86.19 741 ALA A N 1
ATOM 5203 C CA . ALA A 1 741 ? 21.783 -7.562 16.807 1.00 86.19 741 ALA A CA 1
ATOM 5204 C C . ALA A 1 741 ? 20.583 -7.043 15.994 1.00 86.19 741 ALA A C 1
ATOM 5206 O O . ALA A 1 741 ? 19.457 -7.510 16.169 1.00 86.19 741 ALA A O 1
ATOM 5207 N N . LEU A 1 742 ? 20.826 -6.136 15.041 1.00 84.81 742 LEU A N 1
ATOM 5208 C CA . LEU A 1 742 ? 19.787 -5.612 14.149 1.00 84.81 742 LEU A CA 1
ATOM 5209 C C . LEU A 1 742 ? 19.175 -6.710 13.264 1.00 84.81 742 LEU A C 1
ATOM 5211 O O . LEU A 1 742 ? 17.955 -6.785 13.120 1.00 84.81 742 LEU A O 1
ATOM 5215 N N . ARG A 1 743 ? 20.004 -7.601 12.705 1.00 83.62 743 ARG A N 1
ATOM 5216 C CA . ARG A 1 743 ? 19.534 -8.749 11.908 1.00 83.62 743 ARG A CA 1
ATOM 5217 C C . ARG A 1 743 ? 18.737 -9.748 12.733 1.00 83.62 743 ARG A C 1
ATOM 5219 O O . ARG A 1 743 ? 17.749 -10.283 12.236 1.00 83.62 743 ARG A O 1
ATOM 5226 N N . ALA A 1 744 ? 19.158 -10.007 13.969 1.00 81.44 744 ALA A N 1
ATOM 5227 C CA . ALA A 1 744 ? 18.430 -10.867 14.895 1.00 81.44 744 ALA A CA 1
ATOM 5228 C C . ALA A 1 744 ? 17.050 -10.281 15.236 1.00 81.44 744 ALA A C 1
ATOM 5230 O O . ALA A 1 744 ? 16.086 -11.034 15.350 1.00 81.44 744 ALA A O 1
ATOM 5231 N N . GLY A 1 745 ? 16.943 -8.950 15.303 1.00 77.38 745 GLY A N 1
ATOM 5232 C CA . GLY A 1 745 ? 15.672 -8.228 15.408 1.00 77.38 745 GLY A CA 1
ATOM 5233 C C . GLY A 1 745 ? 14.842 -8.175 14.117 1.00 77.38 745 GLY A C 1
ATOM 5234 O O . GLY A 1 745 ? 13.764 -7.593 14.110 1.00 77.38 745 GLY A O 1
ATOM 5235 N N . GLY A 1 746 ? 15.304 -8.798 13.026 1.00 76.19 746 GLY A N 1
ATOM 5236 C CA . GLY A 1 746 ? 14.569 -8.917 11.764 1.00 76.19 746 GLY A CA 1
ATOM 5237 C C . GLY A 1 746 ? 14.935 -7.885 10.693 1.00 76.19 746 GLY A C 1
ATOM 5238 O O . GLY A 1 746 ? 14.398 -7.958 9.583 1.00 76.19 746 GLY A O 1
ATOM 5239 N N . GLU A 1 747 ? 15.869 -6.965 10.959 1.00 79.31 747 GLU A N 1
ATOM 5240 C CA . GLU A 1 747 ? 16.273 -5.957 9.973 1.00 79.31 747 GLU A CA 1
ATOM 5241 C C . GLU A 1 747 ? 17.212 -6.529 8.914 1.00 79.31 747 GLU A C 1
ATOM 5243 O O . GLU A 1 747 ? 18.244 -7.151 9.187 1.00 79.31 747 GLU A O 1
ATOM 5248 N N . LYS A 1 748 ? 16.888 -6.246 7.653 1.00 71.19 748 LYS A N 1
ATOM 5249 C CA . LYS A 1 748 ? 17.782 -6.530 6.533 1.00 71.19 748 LYS A CA 1
ATOM 5250 C C . LYS A 1 748 ? 18.729 -5.356 6.357 1.00 71.19 748 LYS A C 1
ATOM 5252 O O . LYS A 1 748 ? 18.405 -4.405 5.658 1.00 71.19 748 LYS A O 1
ATOM 5257 N N . LEU A 1 749 ? 19.908 -5.446 6.966 1.00 69.31 749 LEU A N 1
ATOM 5258 C CA . LEU A 1 749 ? 20.980 -4.485 6.718 1.00 69.31 749 LEU A CA 1
ATOM 5259 C C . LEU A 1 749 ? 21.617 -4.778 5.356 1.00 69.31 749 LEU A C 1
ATOM 5261 O O . LEU A 1 749 ? 22.205 -5.856 5.192 1.00 69.31 749 LEU A O 1
ATOM 5265 N N . PRO A 1 750 ? 21.513 -3.866 4.380 1.00 61.09 750 PRO A N 1
ATOM 5266 C CA . PRO A 1 750 ? 22.119 -4.090 3.083 1.00 61.09 750 PRO A CA 1
ATOM 5267 C C . PRO A 1 750 ? 23.642 -4.150 3.220 1.00 61.09 750 PRO A C 1
ATOM 5269 O O . PRO A 1 750 ? 24.282 -3.272 3.794 1.00 61.09 750 PRO A O 1
ATOM 5272 N N . THR A 1 751 ? 24.233 -5.218 2.684 1.00 57.62 751 THR A N 1
ATOM 5273 C CA . THR A 1 751 ? 25.691 -5.441 2.652 1.00 57.62 751 THR A CA 1
ATOM 5274 C C . THR A 1 751 ? 26.383 -4.688 1.507 1.00 57.62 751 THR A C 1
ATOM 5276 O O . THR A 1 751 ? 27.606 -4.746 1.348 1.00 57.62 751 THR A O 1
ATOM 5279 N N . ALA A 1 752 ? 25.598 -3.967 0.704 1.00 49.44 752 ALA A N 1
ATOM 5280 C CA . ALA A 1 752 ? 26.037 -3.087 -0.363 1.00 49.44 752 ALA A CA 1
ATOM 5281 C C . ALA A 1 752 ? 25.183 -1.814 -0.359 1.00 49.44 752 ALA A C 1
ATOM 5283 O O . ALA A 1 752 ? 23.967 -1.886 -0.193 1.00 49.44 752 ALA A O 1
ATOM 5284 N N . ASP A 1 753 ? 25.815 -0.668 -0.592 1.00 53.59 753 ASP A N 1
ATOM 5285 C CA . ASP A 1 753 ? 25.124 0.578 -0.911 1.00 53.59 753 ASP A CA 1
ATOM 5286 C C . ASP A 1 753 ? 24.208 0.337 -2.131 1.00 53.59 753 ASP A C 1
ATOM 5288 O O . ASP A 1 753 ? 24.646 -0.177 -3.168 1.00 53.59 753 ASP A O 1
ATOM 5292 N N . THR A 1 754 ? 22.918 0.664 -2.009 1.00 53.28 754 THR A N 1
ATOM 5293 C CA . THR A 1 754 ? 21.938 0.545 -3.104 1.00 53.28 754 THR A CA 1
ATOM 5294 C C . THR A 1 754 ? 22.306 1.424 -4.305 1.00 53.28 754 THR A C 1
ATOM 5296 O O . THR A 1 754 ? 21.805 1.198 -5.409 1.00 53.28 754 THR A O 1
ATOM 5299 N N . LEU A 1 755 ? 23.214 2.385 -4.105 1.00 50.69 755 LEU A N 1
ATOM 5300 C CA . LEU A 1 755 ? 23.607 3.429 -5.041 1.00 50.69 755 LEU A CA 1
ATOM 5301 C C . LEU A 1 755 ? 25.071 3.320 -5.510 1.00 50.69 755 LEU A C 1
ATOM 5303 O O . LEU A 1 755 ? 25.395 3.864 -6.568 1.00 50.69 755 LEU A O 1
ATOM 5307 N N . ARG A 1 756 ? 25.960 2.600 -4.803 1.00 52.19 756 ARG A N 1
ATOM 5308 C CA . ARG A 1 756 ? 27.365 2.384 -5.220 1.00 52.19 756 ARG A CA 1
ATOM 5309 C C . ARG A 1 756 ? 27.649 0.928 -5.594 1.00 52.19 756 ARG A C 1
ATOM 5311 O O . ARG A 1 756 ? 27.524 0.009 -4.790 1.00 52.19 756 ARG A O 1
ATOM 5318 N N . GLY A 1 757 ? 28.140 0.726 -6.820 1.00 53.09 757 GLY A N 1
ATOM 5319 C CA . GLY A 1 757 ? 28.676 -0.551 -7.301 1.00 53.09 757 GLY A CA 1
ATOM 5320 C C . GLY A 1 757 ? 30.014 -0.892 -6.643 1.00 53.09 757 GLY A C 1
ATOM 5321 O O . GLY A 1 757 ? 31.066 -0.695 -7.238 1.00 53.09 757 GLY A O 1
ATOM 5322 N N . GLY A 1 758 ? 29.983 -1.386 -5.407 1.00 56.75 758 GLY A N 1
ATOM 5323 C CA . GLY A 1 758 ? 31.167 -1.821 -4.657 1.00 56.75 758 GLY A CA 1
ATOM 5324 C C . GLY A 1 758 ? 31.580 -3.276 -4.912 1.00 56.75 758 GLY A C 1
ATOM 5325 O O . GLY A 1 758 ? 32.188 -3.882 -4.030 1.00 56.75 758 GLY A O 1
ATOM 5326 N N . TRP A 1 759 ? 31.196 -3.882 -6.040 1.00 69.06 759 TRP A N 1
ATOM 5327 C CA . TRP A 1 759 ? 31.492 -5.285 -6.359 1.00 69.06 759 TRP A CA 1
ATOM 5328 C C . TRP A 1 759 ? 32.198 -5.448 -7.711 1.00 69.06 759 TRP A C 1
ATOM 5330 O O . TRP A 1 759 ? 31.932 -4.701 -8.648 1.00 69.06 759 TRP A O 1
ATOM 5340 N N . THR A 1 760 ? 33.105 -6.424 -7.816 1.00 78.06 760 THR A N 1
ATOM 5341 C CA . THR A 1 760 ? 33.894 -6.694 -9.033 1.00 78.06 760 THR A CA 1
ATOM 5342 C C . THR A 1 760 ? 33.109 -7.474 -10.095 1.00 78.06 760 THR A C 1
ATOM 5344 O O . THR A 1 760 ? 33.251 -7.186 -11.280 1.00 78.06 760 THR A O 1
ATOM 5347 N N . TYR A 1 761 ? 32.275 -8.436 -9.687 1.00 81.06 761 TYR A N 1
ATOM 5348 C CA . TYR A 1 761 ? 31.441 -9.253 -10.578 1.00 81.06 761 TYR A CA 1
ATOM 5349 C C . TYR A 1 761 ? 30.052 -9.522 -9.978 1.00 81.06 761 TYR A C 1
ATOM 5351 O O . TYR A 1 761 ? 29.773 -9.207 -8.821 1.00 81.06 761 TYR A O 1
ATOM 5359 N N . THR A 1 762 ? 29.182 -10.150 -10.756 1.00 83.62 762 THR A N 1
ATOM 5360 C CA . THR A 1 762 ? 27.879 -10.681 -10.354 1.00 83.62 762 THR A CA 1
ATOM 5361 C C . THR A 1 762 ? 27.787 -12.177 -10.653 1.00 83.62 762 THR A C 1
ATOM 5363 O O . THR A 1 762 ? 28.587 -12.722 -11.413 1.00 83.62 762 THR A O 1
ATOM 5366 N N . THR A 1 763 ? 26.791 -12.865 -10.096 1.00 83.0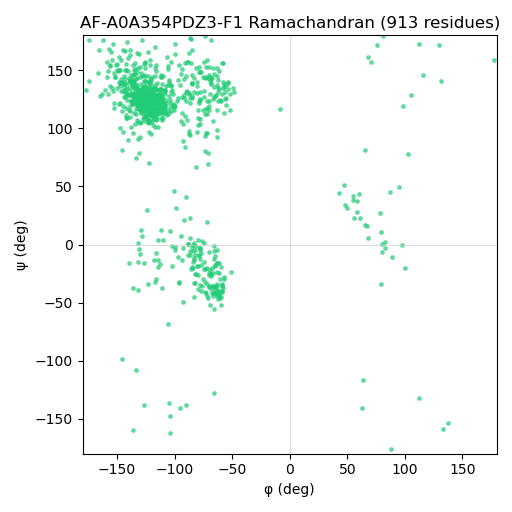0 763 THR A N 1
ATOM 5367 C CA . THR A 1 763 ? 26.520 -14.272 -10.450 1.00 83.00 763 THR A CA 1
ATOM 5368 C C . THR A 1 763 ? 26.079 -14.460 -11.906 1.00 83.00 763 THR A C 1
ATOM 5370 O O . THR A 1 763 ? 26.169 -15.566 -12.425 1.00 83.00 763 THR A O 1
ATOM 5373 N N . GLY A 1 764 ? 25.646 -13.399 -12.594 1.00 78.94 764 GLY A N 1
ATOM 5374 C CA . GLY A 1 764 ? 25.300 -13.438 -14.019 1.00 78.94 764 GLY A CA 1
ATOM 5375 C C . GLY A 1 764 ? 26.506 -13.393 -14.969 1.00 78.94 764 GLY A C 1
ATOM 5376 O O . GLY A 1 764 ? 26.351 -13.612 -16.167 1.00 78.94 764 GLY A O 1
ATOM 5377 N N . ASP A 1 765 ? 27.717 -13.135 -14.463 1.00 78.69 765 ASP A N 1
ATOM 5378 C CA . ASP A 1 765 ? 28.911 -12.900 -15.289 1.00 78.69 765 ASP A CA 1
ATOM 5379 C C . ASP A 1 765 ? 29.552 -14.170 -15.882 1.00 78.69 765 ASP A C 1
ATOM 5381 O O . ASP A 1 765 ? 30.497 -14.080 -16.676 1.00 78.69 765 ASP A O 1
ATOM 5385 N N . GLY A 1 766 ? 29.047 -15.354 -15.525 1.00 86.62 766 GLY A N 1
ATOM 5386 C CA . GLY A 1 766 ? 29.540 -16.636 -16.023 1.00 86.62 766 GLY A CA 1
ATOM 5387 C C . GLY A 1 766 ? 30.996 -16.911 -15.626 1.00 86.62 766 GLY A C 1
ATOM 5388 O O . GLY A 1 766 ? 31.431 -16.611 -14.512 1.00 86.62 766 GLY A O 1
ATOM 5389 N N . VAL A 1 767 ? 31.778 -17.486 -16.545 1.00 90.75 767 VAL A N 1
ATOM 5390 C CA . VAL A 1 767 ? 33.182 -17.862 -16.304 1.00 90.75 767 VAL A CA 1
ATOM 5391 C C . VAL A 1 767 ? 34.097 -16.634 -16.239 1.00 90.75 767 VAL A C 1
ATOM 5393 O O . VAL A 1 767 ? 34.299 -15.946 -17.242 1.00 90.75 767 VAL A O 1
ATOM 5396 N N . LYS A 1 768 ? 34.721 -16.396 -15.078 1.00 91.25 768 LYS A N 1
ATOM 5397 C CA . LYS A 1 768 ? 35.700 -15.321 -14.841 1.00 91.25 768 LYS A CA 1
ATOM 5398 C C . LYS A 1 768 ? 36.983 -15.839 -14.202 1.00 91.25 768 LYS A C 1
ATOM 5400 O O . LYS A 1 768 ? 36.975 -16.784 -13.420 1.00 91.25 768 LYS A O 1
ATOM 5405 N N . SER A 1 769 ? 38.102 -15.198 -14.536 1.00 90.94 769 SER A N 1
ATOM 5406 C CA . SER A 1 769 ? 39.368 -15.383 -13.823 1.00 90.94 769 SER A CA 1
ATOM 5407 C C . SER A 1 769 ? 39.340 -14.533 -12.558 1.00 90.94 769 SER A C 1
ATOM 5409 O O . SER A 1 769 ? 39.608 -13.334 -12.625 1.00 90.94 769 SER A O 1
ATOM 5411 N N . ILE A 1 770 ? 38.994 -15.147 -11.429 1.00 89.88 770 ILE A N 1
ATOM 5412 C CA . ILE A 1 770 ? 38.830 -14.447 -10.157 1.00 89.88 770 ILE A CA 1
ATOM 5413 C C . ILE A 1 770 ? 40.105 -14.518 -9.313 1.00 89.88 770 ILE A C 1
ATOM 5415 O O . ILE A 1 770 ? 40.755 -15.562 -9.256 1.00 89.88 770 ILE A O 1
ATOM 5419 N N . GLN A 1 771 ? 40.474 -13.400 -8.689 1.00 91.62 771 GLN A N 1
ATOM 5420 C CA . GLN A 1 771 ? 41.658 -13.218 -7.844 1.00 91.62 771 GLN A CA 1
ATOM 5421 C C . GLN A 1 771 ? 41.252 -12.891 -6.406 1.00 91.62 771 GLN A C 1
ATOM 5423 O O . GLN A 1 771 ? 40.166 -12.357 -6.178 1.00 91.62 771 GLN A O 1
ATOM 5428 N N . SER A 1 772 ? 42.123 -13.202 -5.440 1.00 89.75 772 SER A N 1
ATOM 5429 C CA . SER A 1 772 ? 41.884 -12.858 -4.031 1.00 89.75 772 SER A CA 1
ATOM 5430 C C . SER A 1 772 ? 41.632 -11.353 -3.870 1.00 89.75 772 SER A C 1
ATOM 5432 O O . SER A 1 772 ? 42.306 -10.547 -4.513 1.00 89.75 772 SER A O 1
ATOM 5434 N N . GLY A 1 773 ? 40.645 -10.984 -3.056 1.00 79.75 773 GLY A N 1
ATOM 5435 C CA . GLY A 1 773 ? 40.193 -9.605 -2.860 1.00 79.75 773 GLY A CA 1
ATOM 5436 C C . GLY A 1 773 ? 39.102 -9.135 -3.830 1.00 79.75 773 GLY A C 1
ATOM 5437 O O . GLY A 1 773 ? 38.499 -8.087 -3.609 1.00 79.75 773 GLY A O 1
ATOM 5438 N N . GLN A 1 774 ? 38.802 -9.887 -4.896 1.00 86.56 774 GLN A N 1
ATOM 5439 C CA . GLN A 1 774 ? 37.718 -9.535 -5.820 1.00 86.56 774 GLN A CA 1
ATOM 5440 C C . GLN A 1 774 ? 36.361 -9.948 -5.258 1.00 86.56 774 GLN A C 1
ATOM 5442 O O . GLN A 1 774 ? 36.212 -11.030 -4.697 1.00 86.56 774 GLN A O 1
ATOM 5447 N N . THR A 1 775 ? 35.352 -9.104 -5.437 1.00 87.50 775 THR A N 1
ATOM 5448 C CA . THR A 1 775 ? 34.029 -9.297 -4.833 1.00 87.50 775 THR A CA 1
ATOM 5449 C C . THR A 1 775 ? 32.968 -9.660 -5.865 1.00 87.50 775 THR A C 1
ATOM 5451 O O . THR A 1 775 ? 32.988 -9.174 -6.994 1.00 87.50 775 THR A O 1
ATOM 5454 N N . VAL A 1 776 ? 32.012 -10.500 -5.479 1.00 83.44 776 VAL A N 1
ATOM 5455 C CA . VAL A 1 776 ? 30.881 -10.926 -6.301 1.00 83.44 776 VAL A CA 1
ATOM 5456 C C . VAL A 1 776 ? 29.576 -10.620 -5.584 1.00 83.44 776 VAL A C 1
ATOM 5458 O O . VAL A 1 776 ? 29.407 -10.992 -4.423 1.00 83.44 776 VAL A O 1
ATOM 5461 N N . ARG A 1 777 ? 28.653 -9.947 -6.272 1.00 84.38 777 ARG A N 1
ATOM 5462 C CA . ARG A 1 777 ? 27.278 -9.755 -5.803 1.00 84.38 777 ARG A CA 1
ATOM 5463 C C . ARG A 1 777 ? 26.378 -10.871 -6.328 1.00 84.38 777 ARG A C 1
ATOM 5465 O O . ARG A 1 777 ? 26.329 -11.116 -7.534 1.00 84.38 777 ARG A O 1
ATOM 5472 N N . LEU A 1 778 ? 25.633 -11.512 -5.436 1.00 81.56 778 LEU A N 1
ATOM 5473 C CA . LEU A 1 778 ? 24.643 -12.521 -5.808 1.00 81.56 778 LEU A CA 1
ATOM 5474 C C . LEU A 1 778 ? 23.356 -11.835 -6.270 1.00 81.56 778 LEU A C 1
ATOM 5476 O O . LEU A 1 778 ? 22.873 -10.907 -5.620 1.00 81.56 778 LEU A O 1
ATOM 5480 N N . GLU A 1 779 ? 22.758 -12.311 -7.360 1.00 71.75 779 GLU A N 1
ATOM 5481 C CA . GLU A 1 779 ? 21.409 -11.884 -7.744 1.00 71.75 779 GLU A CA 1
ATOM 5482 C C . GLU A 1 779 ? 20.383 -12.245 -6.654 1.00 71.75 779 GLU A C 1
ATOM 5484 O O . GLU A 1 779 ? 20.514 -13.260 -5.968 1.00 71.75 779 GLU A O 1
ATOM 5489 N N . ALA A 1 780 ? 19.320 -11.445 -6.500 1.00 63.88 780 ALA A N 1
ATOM 5490 C CA . ALA A 1 780 ? 18.280 -11.684 -5.487 1.00 63.88 780 ALA A CA 1
ATOM 5491 C C . ALA A 1 780 ? 17.616 -13.077 -5.626 1.00 63.88 780 ALA A C 1
ATOM 5493 O O . ALA A 1 780 ? 17.165 -13.684 -4.650 1.00 63.88 780 ALA A O 1
ATOM 5494 N N . GLY A 1 781 ? 17.588 -13.611 -6.851 1.00 66.25 781 GLY A N 1
ATOM 5495 C CA . GLY A 1 781 ? 17.095 -14.944 -7.190 1.00 66.25 781 GLY A CA 1
ATOM 5496 C C . GLY A 1 781 ? 18.108 -16.083 -7.031 1.00 66.25 781 GLY A C 1
ATOM 5497 O O . GLY A 1 781 ? 17.726 -17.225 -7.254 1.00 66.25 781 GLY A O 1
ATOM 5498 N N . TYR A 1 782 ? 19.364 -15.826 -6.643 1.00 75.25 782 TYR A N 1
ATOM 5499 C CA . TYR A 1 782 ? 20.394 -16.866 -6.538 1.00 75.25 782 TYR A CA 1
ATOM 5500 C C . TYR A 1 782 ? 20.063 -17.875 -5.428 1.00 75.25 782 TYR A C 1
ATOM 5502 O O . TYR A 1 782 ? 19.627 -17.489 -4.339 1.00 75.25 782 TYR A O 1
ATOM 5510 N N . ARG A 1 783 ? 20.220 -19.175 -5.711 1.00 78.62 783 ARG A N 1
ATOM 5511 C CA . ARG A 1 783 ? 19.835 -20.274 -4.797 1.00 78.62 783 ARG A CA 1
ATOM 5512 C C . ARG A 1 783 ? 20.909 -21.349 -4.603 1.00 78.62 783 ARG A C 1
ATOM 5514 O O . ARG A 1 783 ? 20.660 -22.301 -3.875 1.00 78.62 783 ARG A O 1
ATOM 5521 N N . LEU A 1 784 ? 22.084 -21.224 -5.222 1.00 79.25 784 LEU A N 1
ATOM 5522 C CA . LEU A 1 784 ? 23.118 -22.273 -5.215 1.00 79.25 784 LEU A CA 1
ATOM 5523 C C . LEU A 1 784 ? 24.133 -22.139 -4.062 1.00 79.25 784 LEU A C 1
ATOM 5525 O O . LEU A 1 784 ? 25.229 -22.680 -4.146 1.00 79.25 784 LEU A O 1
ATOM 5529 N N . GLY A 1 785 ? 23.764 -21.432 -2.988 1.00 77.75 785 GLY A N 1
ATOM 5530 C CA . GLY A 1 785 ? 24.606 -21.188 -1.813 1.00 77.75 785 GLY A CA 1
ATOM 5531 C C . GLY A 1 785 ? 24.953 -19.709 -1.624 1.00 77.75 785 GLY A C 1
ATOM 5532 O O . GLY A 1 785 ? 25.104 -18.970 -2.595 1.00 77.75 785 GLY A O 1
ATOM 5533 N N . GLY A 1 786 ? 25.054 -19.273 -0.365 1.00 80.19 786 GLY A N 1
ATOM 5534 C CA . GLY A 1 786 ? 25.098 -17.855 0.017 1.00 80.19 786 GLY A CA 1
ATOM 5535 C C . GLY A 1 786 ? 23.712 -17.197 0.064 1.00 80.19 786 GLY A C 1
ATOM 5536 O O . GLY A 1 786 ? 22.692 -17.838 -0.185 1.00 80.19 786 GLY A O 1
ATOM 5537 N N . VAL A 1 787 ? 23.668 -15.913 0.418 1.00 76.94 787 VAL A N 1
ATOM 5538 C CA . VAL A 1 787 ? 22.430 -15.127 0.524 1.00 76.94 787 VAL A CA 1
ATOM 5539 C C . VAL A 1 787 ? 22.273 -14.269 -0.732 1.00 76.94 787 VAL A C 1
ATOM 5541 O O . VAL A 1 787 ? 23.119 -13.427 -1.034 1.00 76.94 787 VAL A O 1
ATOM 5544 N N . GLY A 1 788 ? 21.193 -14.488 -1.487 1.00 68.56 788 GLY A N 1
ATOM 5545 C CA . GLY A 1 788 ? 20.884 -13.695 -2.680 1.00 68.56 788 GLY A CA 1
ATOM 5546 C C . GLY A 1 788 ? 20.741 -12.208 -2.345 1.00 68.56 788 GLY A C 1
ATOM 5547 O O . GLY A 1 788 ? 20.011 -11.852 -1.423 1.00 68.56 788 GLY A O 1
ATOM 5548 N N . GLY A 1 789 ? 21.428 -11.344 -3.094 1.00 65.00 789 GLY A N 1
ATOM 5549 C CA . GLY A 1 789 ? 21.502 -9.900 -2.849 1.00 65.00 789 GLY A CA 1
ATOM 5550 C C . GLY A 1 789 ? 22.781 -9.434 -2.145 1.00 65.00 789 GLY A C 1
ATOM 5551 O O . GLY A 1 789 ? 23.130 -8.262 -2.296 1.00 65.00 789 GLY A O 1
ATOM 5552 N N . ASP A 1 790 ? 23.500 -10.331 -1.461 1.00 73.81 790 ASP A N 1
ATOM 5553 C CA . ASP A 1 790 ? 24.713 -9.993 -0.710 1.00 73.81 790 ASP A CA 1
ATOM 5554 C C . ASP A 1 790 ? 26.000 -10.032 -1.543 1.00 73.81 790 ASP A C 1
ATOM 5556 O O . ASP A 1 790 ? 26.062 -10.601 -2.639 1.00 73.81 790 ASP A O 1
ATOM 5560 N N . ARG A 1 791 ? 27.055 -9.426 -0.983 1.00 80.50 791 ARG A N 1
ATOM 5561 C CA . ARG A 1 791 ? 28.405 -9.374 -1.555 1.00 80.50 791 ARG A CA 1
ATOM 5562 C C . ARG A 1 791 ? 29.349 -10.361 -0.867 1.00 80.50 791 ARG A C 1
ATOM 5564 O O . ARG A 1 791 ? 29.410 -10.431 0.359 1.00 80.50 791 ARG A O 1
ATOM 5571 N N . TYR A 1 792 ? 30.143 -11.062 -1.671 1.00 84.94 792 TYR A N 1
ATOM 5572 C CA . TYR A 1 792 ? 31.150 -12.019 -1.220 1.00 84.94 792 TYR A CA 1
ATOM 5573 C C . TYR A 1 792 ? 32.506 -11.716 -1.846 1.00 84.94 792 TYR A C 1
ATOM 5575 O O . TYR A 1 792 ? 32.620 -11.590 -3.057 1.00 84.94 792 TYR A O 1
ATOM 5583 N N . GLU A 1 793 ? 33.545 -11.615 -1.036 1.00 88.06 793 GLU A N 1
ATOM 5584 C CA . GLU A 1 793 ? 34.935 -11.486 -1.447 1.00 88.06 793 GLU A CA 1
ATOM 5585 C C . GLU A 1 793 ? 35.560 -12.862 -1.655 1.00 88.06 793 GLU A C 1
ATOM 5587 O O . GLU A 1 793 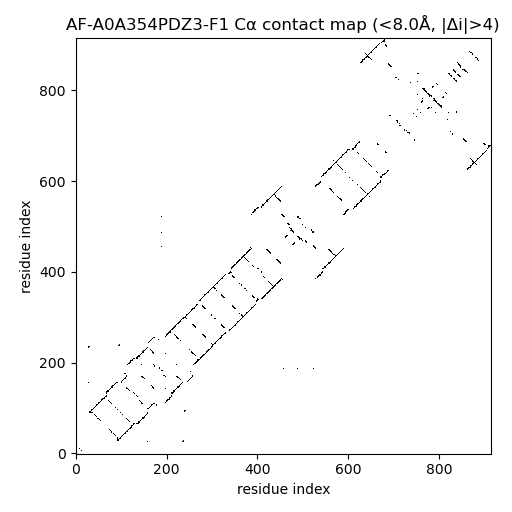? 35.468 -13.747 -0.805 1.00 88.06 793 GLU A O 1
ATOM 5592 N N . TYR A 1 794 ? 36.210 -13.051 -2.793 1.00 91.31 794 TYR A N 1
ATOM 5593 C CA . TYR A 1 794 ? 36.992 -14.239 -3.067 1.00 91.31 794 TYR A CA 1
ATOM 5594 C C . TYR A 1 794 ? 38.301 -14.176 -2.286 1.00 91.31 794 TYR A C 1
ATOM 5596 O O . TYR A 1 794 ? 39.045 -13.207 -2.398 1.00 91.31 794 TYR A O 1
ATOM 5604 N N . ILE A 1 795 ? 38.596 -15.219 -1.515 1.00 91.19 795 ILE A N 1
ATOM 5605 C CA . ILE A 1 795 ? 39.803 -15.306 -0.672 1.00 91.19 795 ILE A CA 1
ATOM 5606 C C . ILE A 1 795 ? 40.762 -16.418 -1.127 1.00 91.19 795 ILE A C 1
ATOM 5608 O O . ILE A 1 795 ? 41.780 -16.678 -0.488 1.00 91.19 795 ILE A O 1
ATOM 5612 N N . GLY A 1 796 ? 40.443 -17.089 -2.238 1.00 86.75 796 GLY A N 1
ATOM 5613 C CA . GLY A 1 796 ? 41.245 -18.172 -2.803 1.00 86.75 796 GLY A CA 1
ATOM 5614 C C . GLY A 1 796 ? 42.364 -17.707 -3.744 1.00 86.75 796 GLY A C 1
ATOM 5615 O O . GLY A 1 796 ? 42.511 -16.530 -4.069 1.00 86.75 796 GLY A O 1
ATOM 5616 N N . ALA A 1 797 ? 43.146 -18.665 -4.246 1.00 87.44 797 ALA A N 1
ATOM 5617 C CA . ALA A 1 797 ? 44.140 -18.410 -5.288 1.00 87.44 797 ALA A CA 1
ATOM 5618 C C . ALA A 1 797 ? 43.478 -18.092 -6.639 1.00 87.44 797 ALA A C 1
ATOM 5620 O O . ALA A 1 797 ? 42.376 -18.571 -6.924 1.00 87.44 797 ALA A O 1
ATOM 5621 N N . THR A 1 798 ? 44.169 -17.321 -7.483 1.00 90.12 798 THR A N 1
ATOM 5622 C CA . THR A 1 798 ? 43.679 -16.928 -8.810 1.00 90.12 798 THR A CA 1
ATOM 5623 C C . THR A 1 798 ? 43.299 -18.139 -9.655 1.00 90.12 798 THR A C 1
ATOM 5625 O O . THR A 1 798 ? 44.150 -18.982 -9.940 1.00 90.12 798 THR A O 1
ATOM 5628 N N . VAL A 1 799 ? 42.038 -18.227 -10.078 1.00 91.50 799 VAL A N 1
ATOM 5629 C CA . VAL A 1 799 ? 41.545 -19.360 -10.874 1.00 91.50 799 VAL A CA 1
ATOM 5630 C C . VAL A 1 799 ? 40.324 -18.969 -11.704 1.00 91.50 799 VAL A C 1
ATOM 5632 O O . VAL A 1 799 ? 39.591 -18.042 -11.366 1.00 91.50 799 VAL A O 1
ATOM 5635 N N . SER A 1 800 ? 40.106 -19.668 -12.818 1.00 91.75 800 SER A N 1
ATOM 5636 C CA . SER A 1 800 ? 38.901 -19.503 -13.630 1.00 91.75 800 SER A CA 1
ATOM 5637 C C . SER A 1 800 ? 37.730 -20.252 -12.990 1.00 91.75 800 SER A C 1
ATOM 5639 O O . SER A 1 800 ? 37.835 -21.453 -12.735 1.00 91.75 800 SER A O 1
ATOM 5641 N N . ARG A 1 801 ? 36.633 -19.548 -12.696 1.00 89.06 801 ARG A N 1
ATOM 5642 C CA . ARG A 1 801 ? 35.410 -20.102 -12.095 1.00 89.06 801 ARG A CA 1
ATOM 5643 C C . ARG A 1 801 ? 34.182 -19.551 -12.795 1.00 89.06 801 ARG A C 1
ATOM 5645 O O . ARG A 1 801 ? 34.150 -18.372 -13.128 1.00 89.06 801 ARG A O 1
ATOM 5652 N N . ASP A 1 802 ? 33.174 -20.393 -12.976 1.00 90.44 802 ASP A N 1
ATOM 5653 C CA . ASP A 1 802 ? 31.836 -19.952 -13.362 1.00 90.44 802 ASP A CA 1
ATOM 5654 C C . ASP A 1 802 ? 31.096 -19.420 -12.137 1.00 90.44 802 ASP A C 1
ATOM 5656 O O . ASP A 1 802 ? 30.741 -20.193 -11.247 1.00 90.44 802 ASP A O 1
ATOM 5660 N N . LEU A 1 803 ? 30.900 -18.104 -12.083 1.00 89.81 803 LEU A N 1
ATOM 5661 C CA . LEU A 1 803 ? 30.268 -17.408 -10.965 1.00 89.81 803 LEU A CA 1
ATOM 5662 C C . LEU A 1 803 ? 28.769 -17.723 -10.842 1.00 89.81 803 LEU A C 1
ATOM 5664 O O . LEU A 1 803 ? 28.223 -17.618 -9.749 1.00 89.81 803 LEU A O 1
ATOM 5668 N N . GLY A 1 804 ? 28.116 -18.177 -11.917 1.00 87.12 804 GLY A N 1
ATOM 5669 C CA . GLY A 1 804 ? 26.697 -18.550 -11.896 1.00 87.12 804 GLY A CA 1
ATOM 5670 C C . GLY A 1 804 ? 26.411 -19.903 -11.246 1.00 87.12 804 GLY A C 1
ATOM 5671 O O . GLY A 1 804 ? 25.249 -20.254 -11.053 1.00 87.12 804 GLY 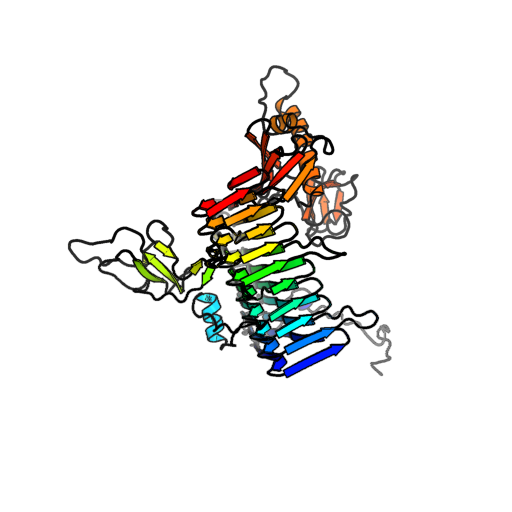A O 1
ATOM 5672 N N . THR A 1 805 ? 27.454 -20.668 -10.912 1.00 90.88 805 THR A N 1
ATOM 5673 C CA . THR A 1 805 ? 27.338 -22.032 -10.373 1.00 90.88 805 THR A CA 1
ATOM 5674 C C . THR A 1 805 ? 28.132 -22.253 -9.081 1.00 90.88 805 THR A C 1
ATOM 5676 O O . THR A 1 805 ? 28.229 -23.385 -8.608 1.00 90.88 805 THR A O 1
ATOM 5679 N N . GLN A 1 806 ? 28.715 -21.200 -8.489 1.00 91.50 806 GLN A N 1
ATOM 5680 C CA . GLN A 1 806 ? 29.489 -21.324 -7.246 1.00 91.50 806 GLN A CA 1
ATOM 5681 C C . GLN A 1 806 ? 28.606 -21.444 -5.996 1.00 91.50 806 GLN A C 1
ATOM 5683 O O . GLN A 1 806 ? 27.567 -20.800 -5.879 1.00 91.50 806 GLN A O 1
ATOM 5688 N N . ASP A 1 807 ? 29.092 -22.176 -4.998 1.00 91.44 807 ASP A N 1
ATOM 5689 C CA . ASP A 1 807 ? 28.544 -22.131 -3.642 1.00 91.44 807 ASP A CA 1
ATOM 5690 C C . ASP A 1 807 ? 29.244 -21.040 -2.817 1.00 91.44 807 ASP A C 1
ATOM 5692 O O . ASP A 1 807 ? 30.399 -21.189 -2.406 1.00 91.44 807 ASP A O 1
ATOM 5696 N N . TYR A 1 808 ? 28.534 -19.939 -2.569 1.00 87.56 808 TYR A N 1
ATOM 5697 C CA . TYR A 1 808 ? 29.035 -18.794 -1.803 1.00 87.56 808 TYR A CA 1
ATOM 5698 C C . TYR A 1 808 ? 28.924 -18.965 -0.284 1.00 87.56 808 TYR A C 1
ATOM 5700 O O . TYR A 1 808 ? 29.413 -18.120 0.462 1.00 87.56 808 TYR A O 1
ATOM 5708 N N . SER A 1 809 ? 28.320 -20.051 0.207 1.00 87.50 809 SER A N 1
ATOM 5709 C CA . SER A 1 809 ? 28.346 -20.379 1.639 1.00 87.50 809 SER A CA 1
ATOM 5710 C C . SER A 1 809 ? 29.682 -20.991 2.081 1.00 87.50 809 SER A C 1
ATOM 5712 O O . SER A 1 809 ? 29.969 -21.061 3.276 1.00 87.50 809 SER A O 1
ATOM 5714 N N . ASN A 1 810 ? 30.533 -21.391 1.127 1.00 89.50 810 ASN A N 1
ATOM 5715 C CA . ASN A 1 810 ? 31.843 -21.961 1.406 1.00 89.50 810 ASN A CA 1
ATOM 5716 C C . ASN A 1 810 ? 32.844 -20.895 1.889 1.00 89.50 810 ASN A C 1
ATOM 5718 O O . ASN A 1 810 ? 33.543 -20.259 1.094 1.00 89.50 810 ASN A O 1
ATOM 5722 N N . SER A 1 811 ? 32.975 -20.787 3.210 1.00 87.31 811 SER A N 1
ATOM 5723 C CA . SER A 1 811 ? 33.860 -19.843 3.903 1.00 87.31 811 SER A CA 1
ATOM 5724 C C . SER A 1 811 ? 35.361 -20.060 3.677 1.00 87.31 811 SER A C 1
ATOM 5726 O O . SER A 1 811 ? 36.158 -19.208 4.055 1.00 87.31 811 SER A O 1
ATOM 5728 N N . SER A 1 812 ? 35.772 -21.171 3.051 1.00 85.56 812 SER A N 1
ATOM 5729 C CA . SER A 1 812 ? 37.175 -21.410 2.667 1.00 85.56 812 SER A CA 1
ATOM 5730 C C . SER A 1 812 ? 37.549 -20.754 1.332 1.00 85.56 812 SER A C 1
ATOM 5732 O O . SER A 1 812 ? 38.724 -20.689 0.980 1.00 85.56 812 SER A O 1
ATOM 5734 N N . VAL A 1 813 ? 36.551 -20.309 0.563 1.00 86.81 813 VAL A N 1
ATOM 5735 C CA . VAL A 1 813 ? 36.714 -19.734 -0.783 1.00 86.81 813 VAL A CA 1
ATOM 5736 C C . VAL A 1 813 ? 36.123 -18.328 -0.858 1.00 86.81 813 VAL A C 1
ATOM 5738 O O . VAL A 1 813 ? 36.673 -17.469 -1.550 1.00 86.81 813 VAL A O 1
ATOM 5741 N N . TRP A 1 814 ? 35.038 -18.091 -0.124 1.00 89.62 814 TRP A N 1
ATOM 5742 C CA . TRP A 1 814 ? 34.270 -16.856 -0.134 1.00 89.62 814 TRP A CA 1
ATOM 5743 C C . TRP A 1 814 ? 34.122 -16.298 1.274 1.00 89.62 814 TRP A C 1
ATOM 5745 O O . TRP A 1 814 ? 33.711 -16.996 2.194 1.00 89.62 814 TRP A O 1
ATOM 5755 N N . ARG A 1 815 ? 34.395 -15.009 1.436 1.00 87.50 815 ARG A N 1
ATOM 5756 C CA . ARG A 1 815 ? 34.114 -14.253 2.653 1.00 87.50 815 ARG A CA 1
ATOM 5757 C C . ARG A 1 815 ? 32.946 -13.317 2.383 1.00 87.50 815 ARG A C 1
ATOM 5759 O O . ARG A 1 815 ? 33.029 -12.495 1.479 1.00 87.50 815 ARG A O 1
ATOM 5766 N N . ARG A 1 816 ? 31.857 -13.416 3.145 1.00 83.00 816 ARG A N 1
ATOM 5767 C CA . ARG A 1 816 ? 30.766 -12.430 3.058 1.00 83.00 816 ARG A CA 1
ATOM 5768 C C . ARG A 1 816 ? 31.310 -11.061 3.466 1.00 83.00 816 ARG A C 1
ATOM 5770 O O . ARG A 1 816 ? 32.061 -10.973 4.433 1.00 83.00 816 ARG A O 1
ATOM 5777 N N . VAL A 1 817 ? 30.983 -10.023 2.707 1.00 77.50 817 VAL A N 1
ATOM 5778 C CA . VAL A 1 817 ? 31.431 -8.661 3.007 1.00 77.50 817 VAL A CA 1
ATOM 5779 C C . VAL A 1 817 ? 30.435 -8.002 3.958 1.00 77.50 817 VAL A C 1
ATOM 5781 O O . VAL A 1 817 ? 29.231 -8.019 3.697 1.00 77.50 817 VAL A O 1
ATOM 5784 N N . ASP A 1 818 ? 30.949 -7.434 5.046 1.00 72.75 818 ASP A N 1
ATOM 5785 C CA . ASP A 1 818 ? 30.161 -6.761 6.082 1.00 72.75 818 ASP A CA 1
ATOM 5786 C C . ASP A 1 818 ? 29.487 -5.473 5.554 1.00 72.75 818 ASP A C 1
ATOM 5788 O O . ASP A 1 818 ? 30.001 -4.850 4.616 1.00 72.75 818 ASP A O 1
ATOM 5792 N N . PRO A 1 819 ? 28.332 -5.070 6.122 1.00 68.06 819 PRO A N 1
ATOM 5793 C CA . PRO A 1 819 ? 27.647 -3.836 5.752 1.00 68.06 819 PRO A CA 1
ATOM 5794 C C . PRO A 1 819 ? 28.466 -2.613 6.172 1.00 68.06 819 PRO A C 1
ATOM 5796 O O . PRO A 1 819 ? 29.075 -2.594 7.239 1.00 68.06 819 PRO A O 1
ATOM 5799 N N . GLU A 1 820 ? 28.451 -1.568 5.346 1.00 71.94 820 GLU A N 1
ATOM 5800 C CA . GLU A 1 820 ? 29.025 -0.276 5.727 1.00 71.94 820 GLU A CA 1
ATOM 5801 C C . GLU A 1 820 ? 28.090 0.384 6.745 1.00 71.94 820 GLU A C 1
ATOM 5803 O O . GLU A 1 820 ? 26.954 0.728 6.420 1.00 71.94 820 GLU A O 1
ATOM 5808 N N . LEU A 1 821 ? 28.552 0.514 7.986 1.00 79.69 821 LEU A N 1
ATOM 5809 C CA . LEU A 1 821 ? 27.830 1.153 9.079 1.00 79.69 821 LEU A CA 1
ATOM 5810 C C . LEU A 1 821 ? 28.604 2.383 9.542 1.00 79.69 821 LEU A C 1
ATOM 5812 O O . LEU A 1 821 ? 29.824 2.338 9.681 1.00 79.69 821 LEU A O 1
ATOM 5816 N N . LYS A 1 822 ? 27.889 3.476 9.786 1.00 81.44 822 LYS A N 1
ATOM 5817 C CA . LYS A 1 822 ? 28.421 4.684 10.411 1.00 81.44 822 LYS A CA 1
ATOM 5818 C C . LYS A 1 822 ? 27.612 4.985 11.651 1.00 81.44 822 LYS A C 1
ATOM 5820 O O . LYS A 1 822 ? 26.398 5.139 11.561 1.00 81.44 822 LYS A O 1
ATOM 5825 N N . LEU A 1 823 ? 28.284 5.075 12.786 1.00 85.00 823 LEU A N 1
ATOM 5826 C CA . LEU A 1 823 ? 27.670 5.429 14.053 1.00 85.00 823 LEU A CA 1
ATOM 5827 C C . LEU A 1 823 ? 28.035 6.876 14.398 1.00 85.00 823 LEU A C 1
ATOM 5829 O O . LEU A 1 823 ? 29.130 7.344 14.102 1.00 85.00 823 LEU A O 1
ATOM 5833 N N . SER A 1 824 ? 27.098 7.626 14.965 1.00 84.56 824 SER A N 1
ATOM 5834 C CA . SER A 1 824 ? 27.312 9.002 15.414 1.00 84.56 824 SER A CA 1
ATOM 5835 C C . SER A 1 824 ? 26.633 9.215 16.755 1.00 84.56 824 SER A C 1
ATOM 5837 O O . SER A 1 824 ? 25.537 8.711 16.987 1.00 84.56 824 SER A O 1
ATOM 5839 N N . ILE A 1 825 ? 27.265 9.972 17.644 1.00 84.56 825 ILE A N 1
ATOM 5840 C CA . ILE A 1 825 ? 26.716 10.248 18.973 1.00 84.56 825 ILE A CA 1
ATOM 5841 C C . ILE A 1 825 ? 25.624 11.322 18.855 1.00 84.56 825 ILE A C 1
ATOM 5843 O O . ILE A 1 825 ? 25.881 12.404 18.330 1.00 84.56 825 ILE A O 1
ATOM 5847 N N . LEU A 1 826 ? 24.416 11.034 19.355 1.00 80.31 826 LEU A N 1
ATOM 5848 C CA . LEU A 1 826 ? 23.352 12.033 19.539 1.00 80.31 826 LEU A CA 1
ATOM 5849 C C . LEU A 1 826 ? 23.411 12.608 20.958 1.00 80.31 826 LEU A C 1
ATOM 5851 O O . LEU A 1 826 ? 23.444 13.822 21.143 1.00 80.31 826 LEU A O 1
ATOM 5855 N N . GLU A 1 827 ? 23.489 11.722 21.953 1.00 85.62 827 GLU A N 1
ATOM 5856 C CA . GLU A 1 827 ? 23.744 12.058 23.352 1.00 85.62 827 GLU A CA 1
ATOM 5857 C C . GLU A 1 827 ? 24.723 11.025 23.939 1.00 85.62 827 GLU A C 1
ATOM 5859 O O . GLU A 1 827 ? 24.376 9.838 23.974 1.00 85.62 827 GLU A O 1
ATOM 5864 N N . PRO A 1 828 ? 25.916 11.442 24.413 1.00 85.06 828 PRO A N 1
ATOM 5865 C CA . PRO A 1 828 ? 26.932 10.523 24.926 1.00 85.06 828 PRO A CA 1
ATOM 5866 C C . PRO A 1 828 ? 26.378 9.562 25.977 1.00 85.06 828 PRO A C 1
ATOM 5868 O O . PRO A 1 828 ? 25.709 9.978 26.928 1.00 85.06 828 PRO A O 1
ATOM 5871 N N . GLY A 1 829 ? 26.645 8.272 25.793 1.00 83.44 829 GLY A N 1
ATOM 5872 C CA . GLY A 1 829 ? 26.238 7.210 26.704 1.00 83.44 829 GLY A CA 1
ATOM 5873 C C . GLY A 1 829 ? 24.732 6.942 26.769 1.00 83.44 829 GLY A C 1
ATOM 5874 O O . GLY A 1 829 ? 24.321 6.139 27.605 1.00 83.44 829 GLY A O 1
ATOM 5875 N N . LYS A 1 830 ? 23.904 7.595 25.939 1.00 86.31 830 LYS A N 1
ATOM 5876 C CA . LYS A 1 830 ? 22.438 7.437 25.963 1.00 86.31 830 LYS A CA 1
ATOM 5877 C C . LYS A 1 830 ? 21.799 7.205 24.604 1.00 86.31 830 LYS A C 1
ATOM 5879 O O . LYS A 1 830 ? 20.829 6.447 24.535 1.00 86.31 830 LYS A O 1
ATOM 5884 N N . SER A 1 831 ? 22.268 7.874 23.552 1.00 86.50 831 SER A N 1
ATOM 5885 C CA . SER A 1 831 ? 21.688 7.703 22.222 1.00 86.50 831 SER A CA 1
ATOM 5886 C C . SER A 1 831 ? 22.668 7.940 21.077 1.00 86.50 831 SER A C 1
ATOM 5888 O O . SER A 1 831 ? 23.519 8.832 21.122 1.00 86.50 831 SER A O 1
ATOM 5890 N N . TRP A 1 832 ? 22.495 7.151 20.017 1.00 90.00 832 TRP A N 1
ATOM 5891 C CA . TRP A 1 832 ? 23.332 7.142 18.823 1.00 90.00 832 TRP A CA 1
ATOM 5892 C C . TRP A 1 832 ? 22.473 7.124 17.559 1.00 90.00 832 TRP A C 1
ATOM 5894 O O . TRP A 1 832 ? 21.361 6.595 17.542 1.00 90.00 832 TRP A O 1
ATOM 5904 N N . LEU A 1 833 ? 23.011 7.687 16.485 1.00 84.88 833 LEU A N 1
ATOM 5905 C CA . LEU A 1 833 ? 22.485 7.585 15.135 1.00 84.88 833 LEU A CA 1
ATOM 5906 C C . LEU A 1 833 ? 23.342 6.584 14.364 1.00 84.88 833 LEU A C 1
ATOM 5908 O O . LEU A 1 833 ? 24.518 6.836 14.116 1.00 84.88 833 LEU A O 1
ATOM 5912 N N . LEU A 1 834 ? 22.749 5.463 13.974 1.00 85.25 834 LEU A N 1
ATOM 5913 C CA . LEU A 1 834 ? 23.357 4.500 13.070 1.00 85.25 834 LEU A CA 1
ATOM 5914 C C . LEU A 1 834 ? 22.854 4.758 11.650 1.00 85.25 834 LEU A C 1
ATOM 5916 O O . LEU A 1 834 ? 21.651 4.764 11.408 1.00 85.25 834 LEU A O 1
ATOM 5920 N N . VAL A 1 835 ? 23.766 4.930 10.704 1.00 78.62 835 VAL A N 1
ATOM 5921 C CA . VAL A 1 835 ? 23.477 5.077 9.277 1.00 78.62 835 VAL A CA 1
ATOM 5922 C C . VAL A 1 835 ? 24.115 3.911 8.530 1.00 78.62 835 VAL A C 1
ATOM 5924 O O . VAL A 1 835 ? 25.316 3.674 8.645 1.00 78.62 835 VAL A O 1
ATOM 5927 N N . THR A 1 836 ? 23.318 3.165 7.775 1.00 78.06 836 THR A N 1
ATOM 5928 C CA . THR A 1 836 ? 23.784 2.062 6.923 1.00 78.06 836 THR A CA 1
ATOM 5929 C C . THR A 1 836 ? 24.263 2.572 5.560 1.00 78.06 836 THR A C 1
ATOM 5931 O O . THR A 1 836 ? 24.015 3.714 5.179 1.00 78.06 836 THR A O 1
ATOM 5934 N N . GLY A 1 837 ? 24.943 1.718 4.790 1.00 63.75 837 GLY A N 1
ATOM 5935 C CA . GLY A 1 837 ? 25.500 2.064 3.477 1.00 63.75 837 GLY A CA 1
ATOM 5936 C C . GLY A 1 837 ? 24.465 2.449 2.413 1.00 63.75 837 GLY A C 1
ATOM 5937 O O . GLY A 1 837 ? 24.800 3.177 1.491 1.00 63.75 837 GLY A O 1
ATOM 5938 N N . ASP A 1 838 ? 23.208 2.017 2.546 1.00 63.56 838 ASP A N 1
ATOM 5939 C CA . ASP A 1 838 ? 22.066 2.464 1.724 1.00 63.56 838 ASP A CA 1
ATOM 5940 C C . ASP A 1 838 ? 21.384 3.735 2.273 1.00 63.56 838 ASP A C 1
ATOM 5942 O O . ASP A 1 838 ? 20.334 4.132 1.772 1.00 63.56 838 ASP A O 1
ATOM 5946 N N . GLY A 1 839 ? 21.961 4.325 3.328 1.00 65.94 839 GLY A N 1
ATOM 5947 C CA . GLY A 1 839 ? 21.524 5.497 4.086 1.00 65.94 839 GLY A CA 1
ATOM 5948 C C . GLY A 1 839 ? 20.223 5.352 4.870 1.00 65.94 839 GLY A C 1
ATOM 5949 O O . GLY A 1 839 ? 19.688 6.366 5.336 1.00 65.94 839 GLY A O 1
ATOM 5950 N N . SER A 1 840 ? 19.759 4.117 5.098 1.00 74.38 840 SER A N 1
ATOM 5951 C CA . SER A 1 840 ? 18.800 3.862 6.173 1.00 74.38 840 SER A CA 1
ATOM 5952 C C . SER A 1 840 ? 19.395 4.348 7.499 1.00 74.38 840 SER A C 1
ATOM 5954 O O . SER A 1 840 ? 20.548 4.064 7.825 1.00 74.38 840 SER A O 1
ATOM 5956 N N . SER A 1 841 ? 18.622 5.117 8.262 1.00 80.12 841 SER A N 1
ATOM 5957 C CA . SER A 1 841 ? 19.061 5.651 9.549 1.00 80.12 841 SER A CA 1
ATOM 5958 C C . SER A 1 841 ? 18.205 5.124 10.695 1.00 80.12 841 SER A C 1
ATOM 5960 O O . SER A 1 841 ? 16.973 5.093 10.622 1.00 80.12 841 SER A O 1
ATOM 5962 N N . TYR A 1 842 ? 18.889 4.713 11.756 1.00 83.00 842 TYR A N 1
ATOM 5963 C CA . TYR A 1 842 ? 18.331 4.141 12.969 1.00 83.00 842 TYR A CA 1
ATOM 5964 C C . TYR A 1 842 ? 18.774 4.996 14.147 1.00 83.00 842 TYR A C 1
ATOM 5966 O O . TYR A 1 842 ? 19.960 5.275 14.321 1.00 83.00 842 TYR A O 1
ATOM 5974 N N . THR A 1 843 ? 17.820 5.404 14.965 1.00 85.88 843 THR A N 1
ATOM 5975 C CA . THR A 1 843 ? 18.089 5.937 16.291 1.00 85.88 843 THR A CA 1
ATOM 5976 C C . THR A 1 843 ? 18.162 4.766 17.255 1.00 85.88 843 THR A C 1
ATOM 5978 O O . THR A 1 843 ? 17.255 3.938 17.330 1.00 85.88 843 THR A O 1
ATOM 5981 N N . LEU A 1 844 ? 19.272 4.703 17.975 1.00 87.75 844 LEU A N 1
ATOM 5982 C CA . LEU A 1 844 ? 19.534 3.735 19.021 1.00 87.75 844 LEU A CA 1
ATOM 5983 C C . LEU A 1 844 ? 19.481 4.485 20.342 1.00 87.75 844 LEU A C 1
ATOM 5985 O O . LEU A 1 844 ? 20.286 5.393 20.553 1.00 87.75 844 LEU A O 1
ATOM 5989 N N . LYS A 1 845 ? 18.539 4.148 21.218 1.00 88.44 845 LYS A N 1
ATOM 5990 C CA . LYS A 1 845 ? 18.344 4.848 22.490 1.00 88.44 845 LYS A CA 1
ATOM 5991 C C . LYS A 1 845 ? 18.337 3.854 23.638 1.00 88.44 845 LYS A C 1
ATOM 5993 O O . LYS A 1 845 ? 17.695 2.819 23.547 1.00 88.44 845 LYS A O 1
ATOM 5998 N N . LEU A 1 846 ? 19.030 4.150 24.732 1.00 88.81 846 LEU A N 1
ATOM 5999 C CA . LEU A 1 846 ? 18.868 3.361 25.953 1.00 88.81 846 LEU A CA 1
ATOM 6000 C C . LEU A 1 846 ? 17.432 3.478 26.468 1.00 88.81 846 LEU A C 1
ATOM 6002 O O . LEU A 1 846 ? 16.914 4.592 26.601 1.00 88.81 846 LEU A O 1
ATOM 6006 N N . SER A 1 847 ? 16.806 2.341 26.777 1.00 82.44 847 SER A N 1
ATOM 6007 C CA . SER A 1 847 ? 15.439 2.347 27.290 1.00 82.44 847 SER A CA 1
ATOM 6008 C C . SER A 1 847 ? 15.368 3.100 28.615 1.00 82.44 847 SER A C 1
ATOM 6010 O O . SER A 1 847 ? 16.170 2.881 29.526 1.00 82.44 847 SER A O 1
ATOM 6012 N N . ALA A 1 848 ? 14.372 3.979 28.738 1.00 74.75 848 ALA A N 1
ATOM 6013 C CA . ALA A 1 848 ? 14.092 4.668 29.995 1.00 74.75 848 ALA A CA 1
ATOM 6014 C C . ALA A 1 848 ? 13.550 3.705 31.068 1.00 74.75 848 ALA A C 1
ATOM 6016 O O . ALA A 1 848 ? 13.710 3.970 32.259 1.00 74.75 848 ALA A O 1
ATOM 6017 N N . ALA A 1 849 ? 12.932 2.595 30.646 1.00 75.31 849 ALA A N 1
ATOM 6018 C CA . ALA A 1 849 ? 12.437 1.547 31.533 1.00 75.31 849 ALA A CA 1
ATOM 6019 C C . ALA A 1 849 ? 13.546 0.563 31.952 1.00 75.31 849 ALA A C 1
ATOM 6021 O O . ALA A 1 849 ? 13.522 0.065 33.077 1.00 75.31 849 ALA A O 1
ATOM 6022 N N . ASP A 1 850 ? 14.525 0.302 31.075 1.00 83.88 850 ASP A N 1
ATOM 6023 C CA . ASP A 1 850 ? 15.641 -0.619 31.328 1.00 83.88 850 ASP A CA 1
ATOM 6024 C C . ASP A 1 850 ? 16.937 -0.174 30.621 1.00 83.88 850 ASP A C 1
ATOM 6026 O O . ASP A 1 850 ? 17.167 -0.452 29.443 1.00 83.88 850 ASP A O 1
ATOM 6030 N N . ALA A 1 851 ? 17.849 0.452 31.369 1.00 81.38 851 ALA A N 1
ATOM 6031 C CA . ALA A 1 851 ? 19.122 0.957 30.847 1.00 81.38 851 ALA A CA 1
ATOM 6032 C C . ALA A 1 851 ? 20.107 -0.136 30.363 1.00 81.38 851 ALA A C 1
ATOM 6034 O O . ALA A 1 851 ? 21.202 0.190 29.907 1.00 81.38 851 ALA A O 1
ATOM 6035 N N . SER A 1 852 ? 19.761 -1.425 30.465 1.00 84.75 852 SER A N 1
ATOM 6036 C CA . SER A 1 852 ? 20.528 -2.526 29.860 1.00 84.75 852 SER A CA 1
ATOM 6037 C C . SER A 1 852 ? 20.108 -2.844 28.417 1.00 84.75 852 SER A C 1
ATOM 6039 O O . SER A 1 852 ? 20.778 -3.630 27.732 1.00 84.75 852 SER A O 1
ATOM 6041 N N . LYS A 1 853 ? 19.012 -2.233 27.951 1.00 87.50 853 LYS A N 1
ATOM 6042 C CA . LYS A 1 853 ? 18.440 -2.435 26.625 1.00 87.50 853 LYS A CA 1
ATOM 6043 C C . LYS A 1 853 ? 18.563 -1.201 25.746 1.00 87.50 853 LYS A C 1
ATOM 6045 O O . LYS A 1 853 ? 18.442 -0.066 26.203 1.00 87.50 853 LYS A O 1
ATOM 6050 N N . LEU A 1 854 ? 18.754 -1.462 24.461 1.00 87.50 854 LEU A N 1
ATOM 6051 C CA . LEU A 1 854 ? 18.774 -0.470 23.404 1.00 87.50 854 LEU A CA 1
ATOM 6052 C C . LEU A 1 854 ? 17.470 -0.579 22.606 1.00 87.50 854 LEU A C 1
ATOM 6054 O O . LEU A 1 854 ? 17.207 -1.610 21.993 1.00 87.50 854 LEU A O 1
ATOM 6058 N N . GLU A 1 855 ? 16.656 0.470 22.641 1.00 88.38 855 GLU A N 1
ATOM 6059 C CA . GLU A 1 855 ? 15.483 0.668 21.794 1.00 88.38 855 GLU A CA 1
ATOM 6060 C C . GLU A 1 855 ? 15.942 1.125 20.409 1.00 88.38 855 GLU A C 1
ATOM 6062 O O . GLU A 1 855 ? 16.663 2.120 20.271 1.00 88.38 855 GLU A O 1
ATOM 6067 N N . VAL A 1 856 ? 15.529 0.387 19.381 1.00 85.56 856 VAL A N 1
ATOM 6068 C CA . VAL A 1 856 ? 15.826 0.693 17.985 1.00 85.56 856 VAL A CA 1
ATOM 6069 C C . VAL A 1 856 ? 14.576 1.272 17.336 1.00 85.56 856 VAL A C 1
ATOM 6071 O O . VAL A 1 856 ? 13.539 0.614 17.248 1.00 85.56 856 VAL A O 1
ATOM 6074 N N . SER A 1 857 ? 14.687 2.488 16.815 1.00 80.81 857 SER A N 1
ATOM 6075 C CA . SER A 1 857 ? 13.668 3.110 15.965 1.00 80.81 857 SER A CA 1
ATOM 6076 C C . SER A 1 857 ? 14.306 3.586 14.667 1.00 80.81 857 SER A C 1
ATOM 6078 O O . SER A 1 857 ? 15.454 4.029 14.665 1.00 80.81 857 SER A O 1
ATOM 6080 N N . LYS A 1 858 ? 13.590 3.542 13.543 1.00 75.62 858 LYS A N 1
ATOM 6081 C CA . LYS A 1 858 ? 14.075 4.222 12.324 1.00 75.62 858 LYS A CA 1
ATOM 6082 C C . LYS A 1 858 ? 13.891 5.727 12.473 1.00 75.62 858 LYS A C 1
ATOM 6084 O O . LYS A 1 858 ? 13.047 6.147 13.245 1.00 75.62 858 LYS A O 1
ATOM 6089 N N . SER A 1 859 ? 14.643 6.546 11.742 1.00 79.38 859 SER A N 1
ATOM 6090 C CA . SER A 1 859 ? 14.332 7.981 11.629 1.00 79.38 859 SER A CA 1
ATOM 6091 C C . SER A 1 859 ? 12.969 8.185 10.950 1.00 79.38 859 SER A C 1
ATOM 6093 O O . SER A 1 859 ? 12.639 7.440 10.021 1.00 79.38 859 SER A O 1
ATOM 6095 N N . SER A 1 860 ? 12.200 9.205 11.360 1.00 84.19 860 SER A N 1
ATOM 6096 C CA . SER A 1 860 ? 10.906 9.546 10.740 1.00 84.19 860 SER A CA 1
ATOM 6097 C C . SER A 1 860 ? 11.064 9.852 9.254 1.00 84.19 860 SER A C 1
ATOM 6099 O O . SER A 1 860 ? 10.220 9.481 8.445 1.00 84.19 860 SER A O 1
ATOM 6101 N N . ILE A 1 861 ? 12.182 10.475 8.870 1.00 86.69 861 ILE A N 1
ATOM 6102 C CA . ILE A 1 861 ? 12.598 10.568 7.473 1.00 86.69 861 ILE A CA 1
ATOM 6103 C C . ILE A 1 861 ? 14.044 10.088 7.350 1.00 86.69 861 ILE A C 1
ATOM 6105 O O . ILE A 1 861 ? 14.953 10.599 8.009 1.00 86.69 861 ILE A O 1
ATOM 6109 N N . SER A 1 862 ? 14.251 9.106 6.481 1.00 84.75 862 SER A N 1
ATOM 6110 C CA . SER A 1 862 ? 15.552 8.649 6.008 1.00 84.75 862 SER A CA 1
ATOM 6111 C C . SER A 1 862 ? 15.561 8.807 4.494 1.00 84.75 862 SER A C 1
ATOM 6113 O O . SER A 1 862 ? 14.804 8.153 3.778 1.00 84.75 862 SER A O 1
ATOM 6115 N N . ALA A 1 863 ? 16.370 9.744 4.010 1.00 84.88 863 ALA A N 1
ATOM 6116 C CA . ALA A 1 863 ? 16.409 10.098 2.604 1.00 84.88 863 ALA A CA 1
ATOM 6117 C C . ALA A 1 863 ? 17.844 10.123 2.099 1.00 84.88 863 ALA A C 1
ATOM 6119 O O . ALA A 1 863 ? 18.691 10.838 2.636 1.00 84.88 863 ALA A O 1
ATOM 6120 N N . VAL A 1 864 ? 18.085 9.386 1.023 1.00 82.88 864 VAL A N 1
ATOM 6121 C CA . VAL A 1 864 ? 19.357 9.369 0.315 1.00 82.88 864 VAL A CA 1
ATOM 6122 C C . VAL A 1 864 ? 19.127 9.878 -1.087 1.00 82.88 864 VAL A C 1
ATOM 6124 O O . VAL A 1 864 ? 18.285 9.363 -1.817 1.00 82.88 864 VAL A O 1
ATOM 6127 N N . SER A 1 865 ? 19.889 10.896 -1.463 1.00 84.19 865 SER A N 1
ATOM 6128 C CA . SER A 1 865 ? 19.933 11.396 -2.827 1.00 84.19 865 SER A CA 1
ATOM 6129 C C . SER A 1 865 ? 21.362 11.257 -3.318 1.00 84.19 865 SER A C 1
ATOM 6131 O O . SER A 1 865 ? 22.283 11.833 -2.737 1.00 84.19 865 SER A O 1
ATOM 6133 N N . VAL A 1 866 ? 21.556 10.461 -4.365 1.00 80.44 866 VAL A N 1
ATOM 6134 C CA . VAL A 1 866 ? 22.854 10.277 -5.009 1.00 80.44 866 VAL A CA 1
ATOM 6135 C C . VAL A 1 866 ? 22.708 10.526 -6.494 1.00 80.44 866 VAL A C 1
ATOM 6137 O O . VAL A 1 866 ? 21.825 10.003 -7.172 1.00 80.44 866 VAL A O 1
ATOM 6140 N N . ALA A 1 867 ? 23.632 11.326 -7.001 1.00 78.69 867 ALA A N 1
ATOM 6141 C CA . ALA A 1 867 ? 23.797 11.564 -8.414 1.00 78.69 867 ALA A CA 1
ATOM 6142 C C . ALA A 1 867 ? 25.193 11.113 -8.835 1.00 78.69 867 ALA A C 1
ATOM 6144 O O . ALA A 1 867 ? 26.199 11.528 -8.260 1.00 78.69 867 ALA A O 1
ATOM 6145 N N . ALA A 1 868 ? 25.242 10.277 -9.863 1.00 69.38 868 ALA A N 1
ATOM 6146 C CA . ALA A 1 868 ? 26.450 9.823 -10.519 1.00 69.38 868 ALA A CA 1
ATOM 6147 C C . ALA A 1 868 ? 26.429 10.276 -11.982 1.00 69.38 868 ALA A C 1
ATOM 6149 O O . ALA A 1 868 ? 25.430 10.154 -12.692 1.00 69.38 868 ALA A O 1
ATOM 6150 N N . SER A 1 869 ? 27.555 10.810 -12.440 1.00 61.06 869 SER A N 1
ATOM 6151 C CA . SER A 1 869 ? 27.748 11.277 -13.808 1.00 61.06 869 SER A CA 1
ATOM 6152 C C . SER A 1 869 ? 29.185 10.970 -14.223 1.00 61.06 869 SER A C 1
ATOM 6154 O O . SER A 1 869 ? 30.085 11.272 -13.445 1.00 61.06 869 SER A O 1
ATOM 6156 N N . MET A 1 870 ? 29.465 10.445 -15.411 1.00 60.03 870 MET A N 1
ATOM 6157 C CA . MET A 1 870 ? 30.830 10.496 -15.965 1.00 60.03 870 MET A CA 1
ATOM 6158 C C . MET A 1 870 ? 30.810 10.572 -17.497 1.00 60.03 870 MET A C 1
ATOM 6160 O O . MET A 1 870 ? 29.875 10.110 -18.122 1.00 60.03 870 MET A O 1
ATOM 6164 N N . GLY A 1 871 ? 31.780 11.199 -18.149 1.00 61.91 871 GLY A N 1
ATOM 6165 C CA . GLY A 1 871 ? 31.855 11.237 -19.615 1.00 61.91 871 GLY A CA 1
ATOM 6166 C C . GLY A 1 871 ? 33.309 11.200 -20.051 1.00 61.91 871 GLY A C 1
ATOM 6167 O O . GLY A 1 871 ? 34.101 11.940 -19.480 1.00 61.91 871 GLY A O 1
ATOM 6168 N N . ILE A 1 872 ? 33.701 10.351 -21.013 1.00 63.47 872 ILE A N 1
ATOM 6169 C CA . ILE A 1 872 ? 35.135 10.214 -21.366 1.00 63.47 872 ILE A CA 1
ATOM 6170 C C . ILE A 1 872 ? 35.381 10.129 -22.872 1.00 63.47 872 ILE A C 1
ATOM 6172 O O . ILE A 1 872 ? 34.923 9.200 -23.516 1.00 63.47 872 ILE A O 1
ATOM 6176 N N . GLY A 1 873 ? 36.181 11.027 -23.452 1.00 65.06 873 GLY A N 1
ATOM 6177 C CA . GLY A 1 873 ? 36.542 10.945 -24.870 1.00 65.06 873 GLY A CA 1
ATOM 6178 C C . GLY A 1 873 ? 38.017 11.180 -25.189 1.00 65.06 873 GLY A C 1
ATOM 6179 O O . GLY A 1 873 ? 38.672 11.919 -24.467 1.00 65.06 873 GLY A O 1
ATOM 6180 N N . ILE A 1 874 ? 38.580 10.515 -26.216 1.00 65.12 874 ILE A N 1
ATOM 6181 C CA . ILE A 1 874 ? 40.047 10.482 -26.467 1.00 65.12 874 ILE A CA 1
ATOM 6182 C C . ILE A 1 874 ? 40.399 10.392 -27.980 1.00 65.12 874 ILE A C 1
ATOM 6184 O O . ILE A 1 874 ? 39.767 9.664 -28.722 1.00 65.12 874 ILE A O 1
ATOM 6188 N N . GLY A 1 875 ? 41.411 11.105 -28.498 1.00 60.44 875 GLY A N 1
ATOM 6189 C CA . GLY A 1 875 ? 41.772 11.092 -29.936 1.00 60.44 875 GLY A CA 1
ATOM 6190 C C . GLY A 1 875 ? 43.228 11.500 -30.243 1.00 60.44 875 GLY A C 1
ATOM 6191 O O . GLY A 1 875 ? 43.911 12.007 -29.365 1.00 60.44 875 GLY A O 1
ATOM 6192 N N . GLY A 1 876 ? 43.709 11.290 -31.484 1.00 63.50 876 GLY A N 1
ATOM 6193 C CA . GLY A 1 876 ? 45.084 11.586 -31.954 1.00 63.50 876 GLY A CA 1
ATOM 6194 C C . GLY A 1 876 ? 45.406 13.028 -32.416 1.00 63.50 876 GLY A C 1
ATOM 6195 O O . GLY A 1 876 ? 46.586 13.352 -32.514 1.00 63.50 876 GLY A O 1
ATOM 6196 N N . GLN A 1 877 ? 44.408 13.897 -32.672 1.00 59.16 877 GLN A N 1
ATOM 6197 C CA . GLN A 1 877 ? 44.580 15.364 -32.841 1.00 59.16 877 GLN A CA 1
ATOM 6198 C C . GLN A 1 877 ? 43.470 16.245 -32.172 1.00 59.16 877 GLN A C 1
ATOM 6200 O O . GLN A 1 877 ? 43.722 17.426 -31.954 1.00 59.16 877 GLN A O 1
ATOM 6205 N N . SER A 1 878 ? 42.282 15.734 -31.767 1.00 56.22 878 SER A N 1
ATOM 6206 C CA . SER A 1 878 ? 41.344 16.367 -30.779 1.00 56.22 878 SER A CA 1
ATOM 6207 C C . SER A 1 878 ? 40.235 15.412 -30.259 1.00 56.22 878 SER A C 1
ATOM 6209 O O . SER A 1 878 ? 39.771 14.575 -31.032 1.00 56.22 878 SER A O 1
ATOM 6211 N N . GLY A 1 879 ? 39.778 15.567 -28.992 1.00 64.12 879 GLY A N 1
ATOM 6212 C CA . GLY A 1 879 ? 38.655 14.844 -28.333 1.00 64.12 879 GLY A CA 1
ATOM 6213 C C . GLY A 1 879 ? 38.072 15.589 -27.103 1.00 64.12 879 GLY A C 1
ATOM 6214 O O . GLY A 1 879 ? 38.821 16.259 -26.401 1.00 64.12 879 GLY A O 1
ATOM 6215 N N . ILE A 1 880 ? 36.752 15.532 -26.858 1.00 66.19 880 ILE A N 1
ATOM 6216 C CA . ILE A 1 880 ? 36.039 16.329 -25.823 1.00 66.19 880 ILE A CA 1
ATOM 6217 C C . ILE A 1 880 ? 35.042 15.443 -25.026 1.00 66.19 880 ILE A C 1
ATOM 6219 O O . ILE A 1 880 ? 34.550 14.459 -25.567 1.00 66.19 880 ILE A O 1
ATOM 6223 N N . ALA A 1 881 ? 34.750 15.740 -23.745 1.00 69.62 881 ALA A N 1
ATOM 6224 C CA . ALA A 1 881 ? 33.825 14.999 -22.862 1.00 69.62 881 ALA A CA 1
ATOM 6225 C C . ALA A 1 881 ? 33.186 15.891 -21.772 1.00 69.62 881 ALA A C 1
ATOM 6227 O O . ALA A 1 881 ? 33.864 16.777 -21.267 1.00 69.62 881 ALA A O 1
ATOM 6228 N N . LEU A 1 882 ? 31.920 15.676 -21.389 1.00 68.94 882 LEU A N 1
ATOM 6229 C CA . LEU A 1 882 ? 31.174 16.499 -20.420 1.00 68.94 882 LEU A CA 1
ATOM 6230 C C . LEU A 1 882 ? 30.347 15.621 -19.457 1.00 68.94 882 LEU A C 1
ATOM 6232 O O . LEU A 1 882 ? 29.868 14.558 -19.842 1.00 68.94 882 LEU A O 1
ATOM 6236 N N . SER A 1 883 ? 30.197 16.050 -18.200 1.00 72.19 883 SER A N 1
ATOM 6237 C CA . SER A 1 883 ? 29.525 15.338 -17.095 1.00 72.19 883 SER A CA 1
ATOM 6238 C C . SER A 1 883 ? 28.908 16.336 -16.100 1.00 72.19 883 SER A C 1
ATOM 6240 O O . SER A 1 883 ? 29.496 17.396 -15.902 1.00 72.19 883 SER A O 1
ATOM 6242 N N . GLY A 1 884 ? 27.820 16.014 -15.400 1.00 66.25 884 GLY A N 1
ATOM 6243 C CA . GLY A 1 884 ? 27.315 16.825 -14.281 1.00 66.25 884 GLY A CA 1
ATOM 6244 C C . GLY A 1 884 ? 26.472 16.021 -13.291 1.00 66.25 884 GLY A C 1
ATOM 6245 O O . GLY A 1 884 ? 25.644 15.233 -13.727 1.00 66.25 884 GLY A O 1
ATOM 6246 N N . ALA A 1 885 ? 26.669 16.221 -11.981 1.00 76.88 885 ALA A N 1
ATOM 6247 C CA . ALA A 1 885 ? 25.954 15.526 -10.905 1.00 76.88 885 ALA A CA 1
ATOM 6248 C C . ALA A 1 885 ? 25.358 16.524 -9.898 1.00 76.88 885 ALA A C 1
ATOM 6250 O O . ALA A 1 885 ? 26.066 17.405 -9.414 1.00 76.88 885 ALA A O 1
ATOM 6251 N N . GLY A 1 886 ? 24.073 16.379 -9.571 1.00 81.31 886 GLY A N 1
ATOM 6252 C CA . GLY A 1 886 ? 23.393 17.175 -8.550 1.00 81.31 886 GLY A CA 1
ATOM 6253 C C . GLY A 1 886 ? 22.423 16.314 -7.753 1.00 81.31 886 GLY A C 1
ATOM 6254 O O . GLY A 1 886 ? 21.557 15.661 -8.331 1.00 81.31 886 GLY A O 1
ATOM 6255 N N . ALA A 1 887 ? 22.585 16.306 -6.434 1.00 86.00 887 ALA A N 1
ATOM 6256 C CA . ALA A 1 887 ? 21.747 15.549 -5.519 1.00 86.00 887 ALA A CA 1
ATOM 6257 C C . ALA A 1 887 ? 21.196 16.484 -4.444 1.00 86.00 887 ALA A C 1
ATOM 6259 O O . ALA A 1 887 ? 21.957 17.150 -3.744 1.00 86.00 887 ALA A O 1
ATOM 6260 N N . VAL A 1 888 ? 19.872 16.538 -4.330 1.00 89.56 888 VAL A N 1
ATOM 6261 C CA . VAL A 1 888 ? 19.168 17.281 -3.285 1.00 89.56 888 VAL A CA 1
ATOM 6262 C C . VAL A 1 888 ? 18.182 16.342 -2.607 1.00 89.56 888 VAL A C 1
ATOM 6264 O O . VAL A 1 888 ? 17.472 15.585 -3.273 1.00 89.56 888 VAL A O 1
ATOM 6267 N N . ALA A 1 889 ? 18.153 16.400 -1.280 1.00 86.50 889 ALA A N 1
ATOM 6268 C CA . ALA A 1 889 ? 17.091 15.842 -0.461 1.00 86.50 889 ALA A CA 1
ATOM 6269 C C . ALA A 1 889 ? 16.553 16.961 0.438 1.00 86.50 889 ALA A C 1
ATOM 6271 O O . ALA A 1 889 ? 17.322 17.577 1.176 1.00 86.50 889 ALA A O 1
ATOM 6272 N N . ILE A 1 890 ? 15.255 17.239 0.352 1.00 86.38 890 ILE A N 1
ATOM 6273 C CA . ILE A 1 890 ? 14.551 18.164 1.242 1.00 86.38 890 ILE A CA 1
ATOM 6274 C C . ILE A 1 890 ? 13.622 17.329 2.108 1.00 86.38 890 ILE A C 1
ATOM 6276 O O . ILE A 1 890 ? 12.764 16.620 1.587 1.00 86.38 890 ILE A O 1
ATOM 6280 N N . ASN A 1 891 ? 13.808 17.427 3.420 1.00 85.94 891 ASN A N 1
ATOM 6281 C CA . ASN A 1 891 ? 13.011 16.716 4.406 1.00 85.94 891 ASN A CA 1
ATOM 6282 C C . ASN A 1 891 ? 12.315 17.751 5.294 1.00 85.94 891 ASN A C 1
ATOM 6284 O O . ASN A 1 891 ? 12.986 18.608 5.871 1.00 85.94 891 ASN A O 1
ATOM 6288 N N . SER A 1 892 ? 10.990 17.681 5.392 1.00 88.19 892 SER A N 1
ATOM 6289 C CA . SER A 1 892 ? 10.190 18.474 6.326 1.00 88.19 892 SER A CA 1
ATOM 6290 C C . SER A 1 892 ? 9.429 17.531 7.248 1.00 88.19 892 SER A C 1
ATOM 6292 O O . SER A 1 892 ? 8.846 16.554 6.787 1.00 88.19 892 SER A O 1
ATOM 6294 N N . VAL A 1 893 ? 9.484 17.802 8.551 1.00 88.31 893 VAL A N 1
ATOM 6295 C CA . VAL A 1 893 ? 8.714 17.088 9.572 1.00 88.31 893 VAL A CA 1
ATOM 6296 C C . VAL A 1 893 ? 7.967 18.140 10.379 1.00 88.31 893 VAL A C 1
ATOM 6298 O O . VAL A 1 893 ? 8.596 18.993 11.007 1.00 88.31 893 VAL A O 1
ATOM 6301 N N . GLN A 1 894 ? 6.640 18.106 10.327 1.00 86.88 894 GLN A N 1
ATOM 6302 C CA . GLN A 1 894 ? 5.742 18.980 11.080 1.00 86.88 894 GLN A CA 1
ATOM 6303 C C . GLN A 1 894 ? 4.686 18.110 11.759 1.00 86.88 894 GLN A C 1
ATOM 6305 O O . GLN A 1 894 ? 3.564 17.977 11.275 1.00 86.88 894 GLN A O 1
ATOM 6310 N N . THR A 1 895 ? 5.077 17.485 12.866 1.00 85.12 895 THR A N 1
ATOM 6311 C CA . THR A 1 895 ? 4.201 16.619 13.656 1.00 85.12 895 THR A CA 1
ATOM 6312 C C . THR A 1 895 ? 3.889 17.249 15.009 1.00 85.12 895 THR A C 1
ATOM 6314 O O . THR A 1 895 ? 4.761 17.880 15.612 1.00 85.12 895 THR A O 1
ATOM 6317 N N . GLN A 1 896 ? 2.673 17.049 15.511 1.00 88.69 896 GLN A N 1
ATOM 6318 C CA . GLN A 1 896 ? 2.247 17.491 16.838 1.00 88.69 896 GLN A CA 1
ATOM 6319 C C . GLN A 1 896 ? 1.764 16.298 17.673 1.00 88.69 896 GLN A C 1
ATOM 6321 O O . GLN A 1 896 ? 1.088 15.409 17.167 1.00 88.69 896 GLN A O 1
ATOM 6326 N N . ALA A 1 897 ? 2.116 16.283 18.957 1.00 92.00 897 ALA A N 1
ATOM 6327 C CA . ALA A 1 897 ? 1.521 15.396 19.950 1.00 92.00 897 ALA A CA 1
ATOM 6328 C C . ALA A 1 897 ? 0.805 16.259 20.990 1.00 92.00 897 ALA A C 1
ATOM 6330 O O . ALA A 1 897 ? 1.400 17.201 21.520 1.00 92.00 897 ALA A O 1
ATOM 6331 N N . GLU A 1 898 ? -0.463 15.963 21.255 1.00 94.50 898 GLU A N 1
ATOM 6332 C CA . GLU A 1 898 ? -1.295 16.740 22.171 1.00 94.50 898 GLU A CA 1
ATOM 6333 C C . GLU A 1 898 ? -2.060 15.816 23.122 1.00 94.50 898 GLU A C 1
ATOM 6335 O O . GLU A 1 898 ? -2.905 15.035 22.697 1.00 94.50 898 GLU A O 1
ATOM 6340 N N . ALA A 1 899 ? -1.778 15.914 24.421 1.00 95.75 899 ALA A N 1
ATOM 6341 C CA . ALA A 1 899 ? -2.534 15.240 25.473 1.00 95.75 899 ALA A CA 1
ATOM 6342 C C . ALA A 1 899 ? -3.249 16.296 26.326 1.00 95.75 899 ALA A C 1
ATOM 6344 O O . ALA A 1 899 ? -2.597 17.145 26.939 1.00 95.75 899 ALA A O 1
ATOM 6345 N N . ILE A 1 900 ? -4.586 16.276 26.352 1.00 95.44 900 ILE A N 1
ATOM 6346 C CA . ILE A 1 900 ? -5.393 17.284 27.055 1.00 95.44 900 ILE A CA 1
ATOM 6347 C C . ILE A 1 900 ? -6.455 16.625 27.924 1.00 95.44 900 ILE A C 1
ATOM 6349 O O . ILE A 1 900 ? -7.236 15.798 27.457 1.00 95.44 900 ILE A O 1
ATOM 6353 N N . VAL A 1 901 ? -6.547 17.101 29.166 1.00 94.31 901 VAL A N 1
ATOM 6354 C CA . VAL A 1 901 ? -7.728 16.956 30.021 1.00 94.31 901 VAL A CA 1
ATOM 6355 C C . VAL A 1 901 ? -8.259 18.357 30.312 1.00 94.31 901 VAL A C 1
ATOM 6357 O O . VAL A 1 901 ? -7.591 19.143 30.980 1.00 94.31 901 VAL A O 1
ATOM 6360 N N . ASP A 1 902 ? -9.439 18.689 29.793 1.00 92.50 902 ASP A N 1
ATOM 6361 C CA . ASP A 1 902 ? -10.059 20.013 29.940 1.00 92.50 902 ASP A CA 1
ATOM 6362 C C . ASP A 1 902 ? -11.555 19.889 30.262 1.00 92.50 902 ASP A C 1
ATOM 6364 O O . ASP A 1 902 ? -12.188 18.887 29.937 1.00 92.50 902 ASP A O 1
ATOM 6368 N N . ARG A 1 903 ? -12.136 20.901 30.920 1.00 88.56 903 ARG A N 1
ATOM 6369 C CA . ARG A 1 903 ? -13.587 21.008 31.193 1.00 88.56 903 ARG A CA 1
ATOM 6370 C C . ARG A 1 903 ? -14.238 19.685 31.648 1.00 88.56 903 ARG A C 1
ATOM 6372 O O . ARG A 1 903 ? -15.301 19.319 31.165 1.00 88.56 903 ARG A O 1
ATOM 6379 N N . SER A 1 904 ? -13.573 18.971 32.560 1.00 85.81 904 SER A N 1
ATOM 6380 C CA . SER A 1 904 ? -13.981 17.653 33.068 1.00 85.81 904 SER A CA 1
ATOM 6381 C C . SER A 1 904 ? -13.853 17.611 34.595 1.00 85.81 904 SER A C 1
ATOM 6383 O O . SER A 1 904 ? -12.850 18.088 35.132 1.00 85.81 904 SER A O 1
ATOM 6385 N N . ALA A 1 905 ? -14.836 17.052 35.311 1.00 87.75 905 ALA A N 1
ATOM 6386 C CA . ALA A 1 905 ? -14.723 16.804 36.752 1.00 87.75 905 ALA A CA 1
ATOM 6387 C C . ALA A 1 905 ? -14.152 15.398 36.978 1.00 87.75 905 ALA A C 1
ATOM 6389 O O . ALA A 1 905 ? -14.819 14.413 36.688 1.00 87.75 905 ALA A O 1
ATOM 6390 N N . VAL A 1 906 ? -12.917 15.290 37.471 1.00 90.31 906 VAL A N 1
ATOM 6391 C CA . VAL A 1 906 ? -12.191 14.011 37.524 1.00 90.31 906 VAL A CA 1
ATOM 6392 C C . VAL A 1 906 ? -11.880 13.607 38.967 1.00 90.31 906 VAL A C 1
ATOM 6394 O O . VAL A 1 906 ? -11.305 14.396 39.718 1.00 90.31 906 VAL A O 1
ATOM 6397 N N . THR A 1 907 ? -12.211 12.367 39.329 1.00 92.00 907 THR A N 1
ATOM 6398 C CA . THR A 1 907 ? -11.815 11.705 40.582 1.00 92.00 907 THR A CA 1
ATOM 6399 C C . THR A 1 907 ? -10.941 10.498 40.245 1.00 92.00 907 THR A C 1
ATOM 6401 O O . THR A 1 907 ? -11.391 9.591 39.557 1.00 92.00 907 THR A O 1
ATOM 6404 N N . VAL A 1 908 ? -9.686 10.477 40.701 1.00 92.50 908 VAL A N 1
ATOM 6405 C CA . VAL A 1 908 ? -8.734 9.392 40.393 1.00 92.50 908 VAL A CA 1
ATOM 6406 C C . VAL A 1 908 ? -8.280 8.734 41.692 1.00 92.50 908 VAL A C 1
ATOM 6408 O O . VAL A 1 908 ? -7.778 9.429 42.578 1.00 92.50 908 VAL A O 1
ATOM 6411 N N . ALA A 1 909 ? -8.458 7.416 41.815 1.00 92.94 909 ALA A N 1
ATOM 6412 C CA . ALA A 1 909 ? -8.005 6.641 42.972 1.00 92.94 909 ALA A CA 1
ATOM 6413 C C . ALA A 1 909 ? -6.478 6.439 42.983 1.00 92.94 909 ALA A C 1
ATOM 6415 O O . ALA A 1 909 ? -5.842 6.547 44.035 1.00 92.94 909 ALA A O 1
ATOM 6416 N N . GLY A 1 910 ? -5.897 6.160 41.813 1.00 93.06 910 GLY A N 1
ATOM 6417 C CA . GLY A 1 910 ? -4.460 6.032 41.595 1.00 93.06 910 GLY A CA 1
ATOM 6418 C C . GLY A 1 910 ? -3.780 7.353 41.219 1.00 93.06 910 GLY A C 1
ATOM 6419 O O . GLY A 1 910 ? -4.032 8.416 41.791 1.00 93.06 910 GLY A O 1
ATOM 6420 N N . LYS A 1 911 ? -2.863 7.291 40.254 1.00 92.94 911 LYS A N 1
ATOM 6421 C CA . LYS A 1 911 ? -2.170 8.445 39.676 1.00 92.94 911 LYS A CA 1
ATOM 6422 C C . LYS A 1 911 ? -2.910 8.957 38.449 1.00 92.94 911 LYS A C 1
ATOM 6424 O O . LYS A 1 911 ? -3.381 8.190 37.619 1.00 92.94 911 LYS A O 1
ATOM 6429 N N . MET A 1 912 ? -2.923 10.276 38.301 1.00 93.44 912 MET A N 1
ATOM 6430 C CA . MET A 1 912 ? -3.284 10.928 37.049 1.00 93.44 912 MET A CA 1
ATOM 6431 C C . MET A 1 912 ? -2.006 11.289 36.295 1.00 93.44 912 MET A C 1
ATOM 6433 O O . MET A 1 912 ? -1.151 11.993 36.839 1.00 93.44 912 MET A O 1
ATOM 6437 N N . ASN A 1 913 ? -1.875 10.818 35.057 1.00 94.06 913 ASN A N 1
ATOM 6438 C CA . ASN A 1 913 ? -0.772 11.162 34.170 1.00 94.06 913 ASN A CA 1
ATOM 6439 C C . ASN A 1 913 ? -1.319 11.660 32.830 1.00 94.06 913 ASN A C 1
ATOM 6441 O O . ASN A 1 913 ? -2.157 11.008 32.209 1.00 94.06 913 ASN A O 1
ATOM 6445 N N . VAL A 1 914 ? -0.836 12.829 32.418 1.00 93.06 914 VAL A N 1
ATOM 6446 C CA . VAL A 1 914 ? -1.135 13.446 31.128 1.00 93.06 914 VAL A CA 1
ATOM 6447 C C . VAL A 1 914 ? 0.212 13.722 30.470 1.00 93.06 914 VAL A C 1
ATOM 6449 O O . VAL A 1 914 ? 0.967 14.553 30.985 1.00 93.06 914 VAL A O 1
ATOM 6452 N N . SER A 1 915 ? 0.546 12.977 29.411 1.00 87.88 915 SER A N 1
ATOM 6453 C CA . SER A 1 915 ? 1.905 12.957 28.842 1.00 87.88 915 SER A CA 1
ATOM 6454 C C . SER A 1 915 ? 1.973 12.895 27.329 1.00 87.88 915 SER A C 1
ATOM 6456 O O . SER A 1 915 ? 1.321 11.988 26.754 1.00 87.88 915 SER A O 1
#

Secondary structure (DSSP, 8-state):
--TTS--TT-TTT--------HHHHSTTB---SS---EEEEEEEEEEEEEEEEEEEEEES-EEEEES-EEEEEEEEEEEEEEEEEEEEE----TTS-S-EEEEEEEEEEEEEEEEEEEEEES-EEEEE-BTTB---EEEEEEEEEEEEEEEEEEEEESSEEEEEEEEEEEESBPPPPHHHHHHHHHHS--PPPB--EEEEEEEES-EEEESS-EEEEEEEEEEEEEEEEEEEEEEEEETTS---EEEEEEEEEEEEEEEEEEEEEES-SEEEESS-EEEEEEEEEEEEEEEEEEEEEEEEESS---EEEEEEEEEEEEEEEEEEEEEES---SSS-EEESS-EEEEEEEEEEEEEEEEEEEEEEEEESSB--EEEEEEEEEEEEEE--EEEEEES-EEEE---SS----EEEEEEEEEEEEEEEEEEEEEEEEESSEEEEEEEEEEEEEEEESEEE-----SEETT-EESEE-TT-EEE--SSTTTT-EEEE-S--EE--SSS--EEGGG--TT-TTTEEE-SEEE-S-SEEEEEES-EEEESS-EEEEEEEEEEEEEEEEEEEEEEEE-SSEEEEEEEEEEEEEEEEEEEEEEEEE-PPPPSS-TTS-SEEESSEEEEEEEE-EEEEEEEEEEEEEE--SS-EEEEEEEEEEEEEEEEEEEEEEEES-SEEEESSS-EEEEEEEES-EEEEEETGGGT--HHHHHHTTS-----SSSTT--HHHHHHHHHHHHHHHHHHHHHHTT----SS-SSS---SEEGGG-EEEE-TT-EEEPPTT--SSS-TT-EEEE-S-SEEEEGGG--TT-TTTEEEPPP-EEEEEEETTTEEEEEETT--EEEEEE-SS-TTEEEEEE-SEEEEEEEEEEEEE--SS----EEEEEEEEEEEEEEEEEEEEES-EEE-SS-EEE-